Protein 5HQ8 (pdb70)

CATH classification: 2.170.270.10 (+4 more: 6.10.140.2220, 1.10.220.160, 1.25.40.970)

Secondary structure (DSSP, 8-state):
--SEEEEE-SSSSEEEEESS-B-TT-EEEEE--SEEEE-GGGBTTB-TTT--B-S--EE-TTTS--EESSHHHHHHHHHHHHHHHHHHHHHTTS---HHHHHHHHHHHHTT-SSPPGGGSSS-GGGS---GGG--HHHHHHHHHHHHHHHHHTTTT--SGGGS-TT--HHHHHHHHHHH-EEEE-TT--EEEEEE-TTGGGPEE-SS-SEEEEEETTEEEEEESS-B-TTPEEEE--S-SS--HHHHHHHHHHHH------HHHHHTTTHHHHT-S-HHHHHHHHHHHHHHHHHHHTT-HHHHHHHHHHHHHHTTTT--TTSHHHHHHHHHHHHHHHHHT-HHHHHHHHHHTHHHHHHHS-SS-HHHHHHHHHHHHHHHHTT-HHHHHHHHHHHHHHHHHHT-TTSTHHHHHHHHHHHHHHHHHH-/--SEEEEE-SSS-EEEEESS-B-TT-EEEEE--SEEEE-GGGBTTB-TTT--B-S--EE-TTTS--EESSHHHHHHHHHHHHHHHHHHHHHTTS---HHHHHHHHHHHHTT-SSPPGGGSSS-GGGS---GGG--HHHHHHHHHHHHHHHHHTTTT--SGGGS-TT--HHHHHHHHHHH-EEEE-TTS-EEEEEE-TTGGGPEE-SS-SEEEEEETTEEEEEESS-B-TTPBPEE--S-SS--HHHHHHHHHHHHS----SHHHHHTTTHHHHT-S-HHHHHHHHHHHHHHHHHHHTT-HHHHHHHHHHHHHHTTTT--TTSHHHHHHHHHHHHHHHHHT-HHHHHHHHHTTHHHHHHHS-SS-HHHHHHHHHHHHHHHHTT-HHHHHHHHHHHHHHHHHHT-TTSHHHHHHHHHHHHHHHHHH-/-----B----/----B----

Radius of gyration: 34.18 Å; Cα contacts (8 Å, |Δi|>4): 1580; chains: 4; bounding box: 83×87×90 Å

InterPro domains:
  IPR001214 SET domain [PF00856] (15-239)
  IPR001214 SET domain [PS50280] (4-240)
  IPR001214 SET domain [SM00317] (4-246)
  IPR002893 Zinc finger, MYND-type [PF01753] (49-87)
  IPR002893 Zinc finger, MYND-type [PS01360] (49-87)
  IPR002893 Zinc finger, MYND-type [PS50865] (49-87)
  IPR011990 Tetratricopeptide-like helical domain superfamily [G3DSA:1.25.40.10] (354-428)
  IPR025805 Histone-lysine N-methyltransferase SMYD3 [PS51574] (1-428)
  IPR044420 SMYD3, SET domain [cd19203] (5-268)
  IPR046341 SET domain superfamily [G3DSA:2.170.270.10] (17-267)
  IPR046341 SET domain superfamily [SSF82199] (6-262)
  IPR050869 Histone-lysine N-methyltransferase [PTHR12197] (6-422)

Nearest PDB structures (foldseek):
  7bj1-assembly1_A  TM=9.908E-01  e=9.828E-68  Homo sapiens
  6o9o-assembly1_A  TM=9.916E-01  e=4.298E-67  Homo sapiens
  6p7z-assembly1_A  TM=9.910E-01  e=8.557E-67  Homo sapiens
  6p6k-assembly1_A  TM=9.879E-01  e=1.544E-66  Homo sapiens
  6paf-assembly1_A  TM=9.898E-01  e=3.074E-66  Homo sapiens

Foldseek 3Di:
DAQKAWDQDDPPGIFIFGQAWAAFQAFHDKFFFLFKFWADLCFVQAAGQQLHGDPDWDADPQQSGHTHPDPVSVVVCCVLCVLLSVLSNVQPVDDAHQLLSRVVSNQVSVPDPDDHPLCPRHHLLRFDLCVVLADPVRLVVLVVSLVSNCNSNVVPDNDCVVTDPSDDSSSSSSRCQQAKDFAAELLRQGTMIGGRGNVSNAAADLDFQWEWHDRRSMIIIFGLHTHHRGGTGHYHRDDLLAWLVRSQVCCCNRVNDGDPHPCNVVRNCVCQQQPFDCVLVVVLVVLVVVLVVCVSNVVLVVNQVSLVVSCVVCVVTGACLHSSNVVSLVSNLVSCVVVVVLVSSLVSLVSNLVSCCVRVDRAHSNNLSSLLSNLVSCVVVPVLVSSLVSLVVSLVRCCRRPNPVHPVNVVSVVSNVSSVVSVVVD/DAQKAWDADDPPGIFIFGQAKAAFQAFHDKFFFLFKFWADLCFVQAAGQQLHGDPDWAADPQLRGHIHPDPVSVVVCCVQCVLLSVLSSVVPVDDAHQLLSQVSSNQVSVPDPDDHPLCVRHHLLRFDLCVVLADPVVLVVLVVSLVSSCNSNCVPDNDCVVTDPSDDSSSSSSRCQQAKDFAAELLRQGTMIGHRGNVSNAAADLDFQWAWHDRRSMIIIFGQRIHHRGGTGHYHRDDLLAWLVRVQVVCCNRPNDGHPHPCNVVRPCNCLQQPFDCVLCVVLVVLVVVLVVCVSNVVLVVNQVSLVVSCVVCVVTGACLHSSNVVSLVSNLVSCVVVVVLVSNLVSLVSNLVSCCVRVDRAHLNNLSSLLSNLVSCVVVVNLVSSLVSLVVSLVRCCRRPNPVHPVNVVSVVVNVVSVVSVVD/DDDDDPDDPD/DDDDPDDPD

Sequence (870 aa):
PLKVEKFATANRRGNGLRAVTPLRPGELLFRSDPLAYTVCCKGSRGVVCDRRCLLGKEKLMRCSQCRVAKYCSAKCQKKAWPDHKRECKCLKSSCKPRYPPDSVRLLGRVVFKLMDGAPSESEKLYSFYDLESNINKLTEDKKEGLRQLVMTFQHFMREEIQDASQLPPAFDLFEAFAKVICCNSFTICNAEMQEVGVGLYPSISLLNHSCDPNCSIIVFNGPHLLLRAVRDIEVGEELTICYLDMLMTSEERRKQLRDQYCFECDCFRCQTQDKDADMLTGDEQVWKEVQESLKKIEELKAHWKWEQVLAMCQAIISSNSERLPDINIYQLKVLDDCAMDACINLGLLEEALFYGTRTMEPYRIFFPGSHPVRGVQVMKVGKLQLHQGMFPQAMKNLRLAFDIMRRVTHGREHSLIEDLILLLEECDANIRASPLKVEKFATANRGNGLRAVTPLRPGELLFRSDPLAYTVCCKGSRGVVCDRRCLLGKEKLMRRCSQCRVAKYCSAKCQKKAWPDHKKRECKCLKSCKPRYPPDSVRLLGRVVFKLMDGAPSESEKLYSFYDLESNINKLTEDKKEGLRQLVMTFQHFMREEIQDASQLPPAFDLFEAFAKVICCNSFTICNAEMQEVGVGLYPSISLLNHSCDPNCSIVVFNGPHLLLRAVRDIEEVGEELTICYLDMLMTSEERRKQLRDQYCFECDCFRCQTQDKDADMLTGDEQVWKEVQESLKKIEELKAHWKWEQVLAMCQAIISSNNSERLPDINIYQLKVLDCAMDACINLGLLEEALFYGTRTMEPYRIFFPGSHPVRGVQVMKVGKLQLHQGMFPQAMKNLRLAFDIMRVTHGREHSLIEDLILLLEECDANIRAYEKFGKGGTYEKFGKGGTY

Structure (mmCIF, N/CA/C/O backbone):
data_5HQ8
#
_entry.id   5HQ8
#
_cell.length_a   53.109
_cell.length_b   118.155
_cell.length_c   84.782
_cell.angle_alpha   90.00
_cell.angle_beta   90.61
_cell.angle_gamma   90.00
#
_symmetry.space_group_name_H-M   'P 1 21 1'
#
loop_
_entity.id
_entity.type
_entity.pdbx_description
1 polymer 'Histone-lysine N-methyltransferase SMYD3'
2 polymer 'MEKK2 peptide'
3 non-polymer 'ZINC ION'
4 non-polymer 'MAGNESIUM ION'
5 non-polymer 1,2-ETHANEDIOL
6 non-polymer S-ADENOSYL-L-HOMOCYSTEINE
7 non-polymer GLYCEROL
8 water water
#
loop_
_atom_site.group_PDB
_atom_site.id
_atom_site.type_symbol
_atom_site.label_atom_id
_atom_site.label_alt_id
_atom_site.label_comp_id
_atom_site.label_asym_id
_atom_site.label_entity_id
_atom_site.label_seq_id
_atom_site.pdbx_PDB_ins_code
_atom_site.Cartn_x
_atom_site.Cartn_y
_atom_site.Cartn_z
_atom_site.occupancy
_atom_site.B_iso_or_equiv
_atom_site.auth_seq_id
_atom_site.auth_comp_id
_atom_site.auth_asym_id
_atom_site.auth_atom_id
_atom_site.pdbx_PDB_model_num
ATOM 1 N N . PRO A 1 7 ? 38.739 -3.854 16.098 1.00 52.44 3 PRO A N 1
ATOM 2 C CA . PRO A 1 7 ? 37.420 -4.132 15.496 1.00 51.67 3 PRO A CA 1
ATOM 3 C C . PRO A 1 7 ? 36.629 -5.251 16.225 1.00 44.70 3 PRO A C 1
ATOM 4 O O . PRO A 1 7 ? 37.084 -6.390 16.252 1.00 42.49 3 PRO A O 1
ATOM 8 N N . LEU A 1 8 ? 35.450 -4.925 16.757 1.00 44.24 4 LEU A N 1
ATOM 9 C CA . LEU A 1 8 ? 34.731 -5.858 17.622 1.00 41.55 4 LEU A CA 1
ATOM 10 C C . LEU A 1 8 ? 34.119 -7.003 16.829 1.00 39.55 4 LEU A C 1
ATOM 11 O O . LEU A 1 8 ? 33.604 -6.815 15.726 1.00 39.67 4 LEU A O 1
ATOM 16 N N . LYS A 1 9 ? 34.178 -8.205 17.413 1.00 32.06 5 LYS A N 1
ATOM 17 C CA . LYS A 1 9 ? 33.602 -9.416 16.847 1.00 32.87 5 LYS A CA 1
ATOM 18 C C . LYS A 1 9 ? 32.188 -9.657 17.345 1.00 28.40 5 LYS A C 1
ATOM 19 O O . LYS A 1 9 ? 31.568 -10.659 16.967 1.00 31.11 5 LYS A O 1
ATOM 25 N N . VAL A 1 10 ? 31.685 -8.763 18.203 1.00 27.48 6 VAL A N 1
ATOM 26 C CA . VAL A 1 10 ? 30.403 -8.892 18.881 1.00 25.09 6 VAL A CA 1
ATOM 27 C C . VAL A 1 10 ? 29.662 -7.569 18.793 1.00 27.18 6 VAL A C 1
ATOM 28 O O . VAL A 1 10 ? 30.267 -6.500 18.652 1.00 28.61 6 VAL A O 1
ATOM 32 N N . GLU A 1 11 ? 28.334 -7.638 18.851 1.00 27.01 7 GLU A N 1
ATOM 33 C CA . GLU A 1 11 ? 27.536 -6.426 18.768 1.00 26.83 7 GLU A CA 1
ATOM 34 C C . GLU A 1 11 ? 26.263 -6.614 19.581 1.00 23.03 7 GLU A C 1
ATOM 35 O O . GLU A 1 11 ? 25.704 -7.706 19.635 1.00 24.60 7 GLU A O 1
ATOM 41 N N . LYS A 1 12 ? 25.805 -5.520 20.180 1.00 25.26 8 LYS A N 1
ATOM 42 C CA . LYS A 1 12 ? 24.497 -5.474 20.820 1.00 24.70 8 LYS A CA 1
ATOM 43 C C . LYS A 1 12 ? 23.381 -5.529 19.791 1.00 24.90 8 LYS A C 1
ATOM 44 O O . LYS A 1 12 ? 23.459 -4.890 18.734 1.00 26.22 8 LYS A O 1
ATOM 50 N N . PHE A 1 13 ? 22.297 -6.224 20.128 1.00 25.56 9 PHE A N 1
ATOM 51 C CA . PHE A 1 13 ? 21.093 -6.218 19.302 1.00 25.97 9 PHE A CA 1
ATOM 52 C C . PHE A 1 13 ? 19.888 -6.445 20.194 1.00 25.95 9 PHE A C 1
ATOM 53 O O . PHE A 1 13 ? 20.014 -6.816 21.365 1.00 26.60 9 PHE A O 1
ATOM 61 N N . ALA A 1 14 ? 18.706 -6.138 19.642 1.00 25.35 10 ALA A N 1
ATOM 62 C CA . ALA A 1 14 ? 17.457 -6.399 20.353 1.00 27.97 10 ALA A CA 1
ATOM 63 C C . ALA A 1 14 ? 16.937 -7.778 19.971 1.00 27.49 10 ALA A C 1
ATOM 64 O O . ALA A 1 14 ? 16.625 -8.024 18.804 1.00 28.07 10 ALA A O 1
ATOM 66 N N . THR A 1 15 ? 16.853 -8.688 20.950 1.00 27.94 11 THR A N 1
ATOM 67 C CA . THR A 1 15 ? 16.256 -10.003 20.721 1.00 27.64 11 THR A CA 1
ATOM 68 C C . THR A 1 15 ? 14.735 -9.879 20.616 1.00 29.23 11 THR A C 1
ATOM 69 O O . THR A 1 15 ? 14.128 -8.842 20.900 1.00 33.65 11 THR A O 1
ATOM 73 N N . ALA A 1 16 ? 14.120 -10.935 20.119 1.00 28.75 12 ALA A N 1
ATOM 74 C CA . ALA A 1 16 ? 12.673 -10.933 20.115 1.00 35.38 12 ALA A CA 1
ATOM 75 C C . ALA A 1 16 ? 12.083 -10.844 21.523 1.00 39.50 12 ALA A C 1
ATOM 76 O O . ALA A 1 16 ? 11.294 -9.931 21.785 1.00 43.12 12 ALA A O 1
ATOM 78 N N . ASN A 1 17 ? 12.258 -11.893 22.339 1.00 34.65 13 ASN A N 1
ATOM 79 C CA . ASN A 1 17 ? 11.601 -11.996 23.640 1.00 34.61 13 ASN A CA 1
ATOM 80 C C . ASN A 1 17 ? 12.446 -11.866 24.889 1.00 31.55 13 ASN A C 1
ATOM 81 O O . ASN A 1 17 ? 11.909 -12.106 25.967 1.00 34.04 13 ASN A O 1
ATOM 86 N N . ARG A 1 18 ? 13.764 -11.750 24.753 1.00 25.30 14 ARG A N 1
ATOM 87 C CA A ARG A 1 18 ? 14.699 -11.747 25.872 0.52 25.50 14 ARG A CA 1
ATOM 88 C CA B ARG A 1 18 ? 14.745 -11.752 25.829 0.48 25.70 14 ARG A CA 1
ATOM 89 C C . ARG A 1 18 ? 15.316 -10.374 26.160 1.00 22.06 14 ARG A C 1
ATOM 90 O O . ARG A 1 18 ? 16.386 -10.311 26.780 1.00 23.65 14 ARG A O 1
ATOM 105 N N . GLY A 1 19 ? 14.780 -9.285 25.596 1.00 24.54 15 GLY A N 1
ATOM 106 C CA . GLY A 1 19 ? 15.439 -8.006 25.867 1.00 25.51 15 GLY A CA 1
ATOM 107 C C . GLY A 1 19 ? 16.623 -7.828 24.935 1.00 23.15 15 GLY A C 1
ATOM 108 O O . GLY A 1 19 ? 16.635 -8.334 23.817 1.00 26.16 1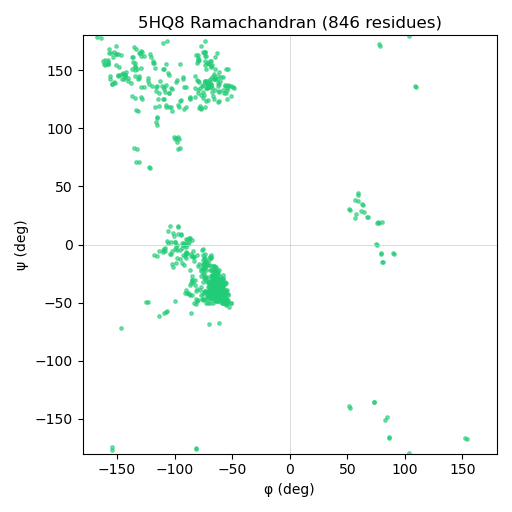5 GLY A O 1
ATOM 109 N N . ASN A 1 20 ? 17.635 -7.096 25.402 1.00 21.63 16 ASN A N 1
ATOM 110 C CA . ASN A 1 20 ? 18.849 -6.944 24.626 1.00 20.53 16 ASN A CA 1
ATOM 111 C C . ASN A 1 20 ? 19.753 -8.161 24.760 1.00 19.14 16 ASN A C 1
ATOM 112 O O . ASN A 1 20 ? 19.688 -8.897 25.734 1.00 21.40 16 ASN A O 1
ATOM 117 N N . GLY A 1 21 ? 20.651 -8.318 23.783 1.00 19.08 17 GLY A N 1
ATOM 118 C CA . GLY A 1 21 ? 21.596 -9.415 23.821 1.00 18.02 17 GLY A CA 1
ATOM 119 C C . GLY A 1 21 ? 22.833 -9.060 23.026 1.00 18.52 17 GLY A C 1
ATOM 120 O O . GLY A 1 21 ? 23.002 -7.928 22.564 1.00 22.10 17 GLY A O 1
ATOM 121 N N . LEU A 1 22 ? 23.711 -10.038 22.893 1.00 20.03 18 LEU A N 1
ATOM 122 C CA . LEU A 1 22 ? 24.940 -9.894 22.142 1.00 20.43 18 LEU A CA 1
ATOM 123 C C . LEU A 1 22 ? 24.971 -10.955 21.042 1.00 20.29 18 LEU A C 1
ATOM 124 O O . LEU A 1 22 ? 24.612 -12.119 21.285 1.00 18.94 18 LEU A O 1
ATOM 129 N N . ARG A 1 23 ? 25.411 -10.578 19.850 1.00 22.15 19 ARG A N 1
ATOM 130 C CA . ARG A 1 23 ? 25.493 -11.565 18.766 1.00 23.72 19 ARG A CA 1
ATOM 131 C C . ARG A 1 23 ? 26.816 -11.410 18.011 1.00 25.21 19 ARG A C 1
ATOM 132 O O . ARG A 1 23 ? 27.473 -10.375 18.080 1.00 24.49 19 ARG A O 1
ATOM 140 N N . ALA A 1 24 ? 27.188 -12.467 17.271 1.00 25.50 20 ALA A N 1
ATOM 141 C CA . ALA A 1 24 ? 28.443 -12.507 16.526 1.00 26.64 20 ALA A CA 1
ATOM 142 C C . ALA A 1 24 ? 28.379 -11.647 15.264 1.00 28.76 20 ALA A C 1
ATOM 143 O O . ALA A 1 24 ? 27.413 -11.717 14.493 1.00 31.96 20 ALA A O 1
ATOM 145 N N . VAL A 1 25 ? 29.398 -10.811 15.077 1.00 29.38 21 VAL A N 1
ATOM 146 C CA . VAL A 1 25 ? 29.546 -10.041 13.838 1.00 34.60 21 VAL A CA 1
ATOM 147 C C . VAL A 1 25 ? 30.197 -10.866 12.723 1.00 36.36 21 VAL A C 1
ATOM 148 O O . VAL A 1 25 ? 29.940 -10.633 11.536 1.00 36.27 21 VAL A O 1
ATOM 152 N N . THR A 1 26 ? 31.118 -11.751 13.067 1.00 36.65 22 THR A N 1
ATOM 153 C CA . THR A 1 26 ? 31.860 -12.601 12.150 1.00 38.84 22 THR A CA 1
ATOM 154 C C . THR A 1 26 ? 31.746 -14.020 12.674 1.00 36.21 22 THR A C 1
ATOM 155 O O . THR A 1 26 ? 31.417 -14.223 13.848 1.00 34.68 22 THR A O 1
ATOM 159 N N . PRO A 1 27 ? 32.023 -15.027 11.858 1.00 32.03 23 PRO A N 1
ATOM 160 C CA . PRO A 1 27 ? 32.009 -16.382 12.414 1.00 30.49 23 PRO A CA 1
ATOM 161 C C . PRO A 1 27 ? 33.147 -16.501 13.424 1.00 28.92 23 PRO A C 1
ATOM 162 O O . PRO A 1 27 ? 34.171 -15.812 13.318 1.00 27.82 23 PRO A O 1
ATOM 166 N N . LEU A 1 28 ? 32.900 -17.304 14.459 1.00 26.82 24 LEU A N 1
ATOM 167 C CA . LEU A 1 28 ? 33.812 -17.441 15.592 1.00 26.89 24 LEU A CA 1
ATOM 168 C C . LEU A 1 28 ? 34.206 -18.899 15.745 1.00 28.13 24 LEU A C 1
ATOM 169 O O . LEU A 1 28 ? 33.372 -19.801 15.563 1.00 27.55 24 LEU A O 1
ATOM 174 N N . ARG A 1 29 ? 35.468 -19.131 16.118 1.00 25.81 25 ARG A N 1
ATOM 175 C CA . ARG A 1 29 ? 35.997 -20.474 16.298 1.00 26.38 25 ARG A CA 1
ATOM 176 C C . ARG A 1 29 ? 36.164 -20.732 17.787 1.00 24.90 25 ARG A C 1
ATOM 177 O O . ARG A 1 29 ? 36.264 -19.786 18.581 1.00 23.65 25 ARG A O 1
ATOM 185 N N . PRO A 1 30 ? 36.154 -21.999 18.202 1.00 25.29 26 PRO A N 1
ATOM 186 C CA . PRO A 1 30 ? 36.379 -22.305 19.620 1.00 25.61 26 PRO A CA 1
ATOM 187 C C . PRO A 1 30 ? 37.674 -21.694 20.097 1.00 23.35 26 PRO A C 1
ATOM 188 O O . PRO A 1 30 ? 38.728 -21.858 19.474 1.00 24.83 26 PRO A O 1
ATOM 192 N N . GLY A 1 31 ? 37.593 -21.074 21.260 1.00 22.19 27 GLY A N 1
ATOM 193 C CA . GLY A 1 31 ? 38.728 -20.469 21.883 1.00 24.47 27 GLY A CA 1
ATOM 194 C C . GLY A 1 31 ? 38.947 -19.024 21.515 1.00 27.79 27 GLY A C 1
ATOM 195 O O . GLY A 1 31 ? 39.785 -18.359 22.148 1.00 30.43 27 GLY A O 1
ATOM 196 N N . GLU A 1 32 ? 38.200 -18.501 20.545 1.00 27.20 28 GLU A N 1
ATOM 197 C CA . GLU A 1 32 ? 38.418 -17.116 20.123 1.00 22.52 28 GLU A CA 1
ATOM 198 C C . GLU A 1 32 ? 38.092 -16.143 21.257 1.00 21.19 28 GLU A C 1
ATOM 199 O O . GLU A 1 32 ? 37.039 -16.231 21.881 1.00 19.93 28 GLU A O 1
ATOM 205 N N . LEU A 1 33 ? 38.986 -15.175 21.509 1.00 21.64 29 LEU A N 1
ATOM 206 C CA . LEU A 1 33 ? 38.726 -14.149 22.523 1.00 20.58 29 LEU A CA 1
ATOM 207 C C . LEU A 1 33 ? 37.782 -13.091 21.936 1.00 22.95 29 LEU A C 1
ATOM 208 O O . LEU A 1 33 ? 38.078 -12.514 20.874 1.00 23.12 29 LEU A O 1
ATOM 213 N N . LEU A 1 34 ? 36.596 -12.954 22.526 1.00 20.05 30 LEU A N 1
ATOM 214 C CA . LEU A 1 34 ? 35.551 -12.011 22.074 1.00 22.55 30 LEU A CA 1
ATOM 215 C C . LEU A 1 34 ? 35.627 -10.627 22.707 1.00 25.26 30 LEU A C 1
ATOM 216 O O . LEU A 1 34 ? 35.215 -9.632 22.098 1.00 27.09 30 LEU A O 1
ATOM 221 N N . PHE A 1 35 ? 35.938 -10.566 23.999 1.00 21.32 31 PHE A N 1
ATOM 222 C CA . PHE A 1 35 ? 35.892 -9.323 24.729 1.00 22.40 31 PHE A CA 1
ATOM 223 C C . PHE A 1 35 ? 36.725 -9.532 25.968 1.00 22.90 31 PHE A C 1
ATOM 224 O O . PHE A 1 35 ? 36.855 -10.663 26.444 1.00 19.09 31 PHE A O 1
ATOM 232 N N . ARG A 1 36 ? 37.245 -8.435 26.521 1.00 20.30 32 ARG A N 1
ATOM 233 C CA . ARG A 1 36 ? 37.903 -8.517 27.809 1.00 20.71 32 ARG A CA 1
ATOM 234 C C . ARG A 1 36 ? 37.624 -7.220 28.543 1.00 20.51 32 ARG A C 1
ATOM 235 O O . ARG A 1 36 ? 37.473 -6.157 27.925 1.00 22.24 32 ARG A O 1
ATOM 243 N N . SER A 1 37 ? 37.514 -7.330 29.854 1.00 18.74 33 SER A N 1
ATOM 244 C CA . SER A 1 37 ? 37.045 -6.185 30.620 1.00 21.16 33 SER A CA 1
ATOM 245 C C . SER A 1 37 ? 37.599 -6.207 32.028 1.00 19.69 33 SER A C 1
ATOM 246 O O . SER A 1 37 ? 37.558 -7.243 32.705 1.00 17.31 33 SER A O 1
ATOM 249 N N . ASP A 1 38 ? 37.992 -5.027 32.518 1.00 20.62 34 ASP A N 1
ATOM 250 C CA . ASP A 1 38 ? 38.060 -4.859 33.957 1.00 20.10 34 ASP A CA 1
ATOM 251 C C . ASP A 1 38 ? 36.655 -4.554 34.492 1.00 17.85 34 ASP A C 1
ATOM 252 O O . ASP A 1 38 ? 35.783 -4.158 33.719 1.00 17.90 34 ASP A O 1
ATOM 257 N N . PRO A 1 39 ? 36.417 -4.696 35.798 1.00 17.45 35 PRO A N 1
ATOM 258 C CA . PRO A 1 39 ? 35.097 -4.315 36.346 1.00 17.90 35 PRO A CA 1
ATOM 259 C C . PRO A 1 39 ? 34.872 -2.823 36.294 1.00 20.07 35 PRO A C 1
ATOM 260 O O . PRO A 1 39 ? 35.808 -2.021 36.335 1.00 21.01 35 PRO A O 1
ATOM 264 N N . LEU A 1 40 ? 33.604 -2.436 36.208 1.00 18.38 36 LEU A N 1
ATOM 265 C CA . LEU A 1 40 ? 33.255 -1.056 36.539 1.00 18.10 36 LEU A CA 1
ATOM 266 C C . LEU A 1 40 ? 33.561 -0.798 38.014 1.00 16.95 36 LEU A C 1
ATOM 267 O O . LEU A 1 40 ? 34.153 0.246 38.375 1.00 20.05 36 LEU A O 1
ATOM 272 N N . ALA A 1 41 ? 33.235 -1.781 38.860 1.00 16.23 37 ALA A N 1
ATOM 273 C CA . ALA A 1 41 ? 33.561 -1.807 40.274 1.00 18.27 37 ALA A CA 1
ATOM 274 C C . ALA A 1 41 ? 33.526 -3.260 40.730 1.00 19.72 37 ALA A C 1
ATOM 275 O O . ALA A 1 41 ? 32.788 -4.084 40.176 1.00 16.93 37 ALA A O 1
ATOM 277 N N . TYR A 1 42 ? 34.266 -3.549 41.794 1.00 17.94 38 TYR A N 1
ATOM 278 C CA . TYR A 1 42 ? 34.279 -4.897 42.357 1.00 16.87 38 TYR A CA 1
ATOM 279 C C . TYR A 1 42 ? 34.671 -4.840 43.826 1.00 17.15 38 TYR A C 1
ATOM 280 O O . TYR A 1 42 ? 35.159 -3.821 44.311 1.00 19.97 38 TYR A O 1
ATOM 289 N N . THR A 1 43 ? 34.421 -5.936 44.542 1.00 17.48 39 THR A N 1
ATOM 290 C CA . THR A 1 43 ? 34.863 -6.051 45.932 1.00 21.34 39 THR A CA 1
ATOM 291 C C . THR A 1 43 ? 35.164 -7.515 46.234 1.00 21.12 39 THR A C 1
ATOM 292 O O . THR A 1 43 ? 34.616 -8.440 45.610 1.00 17.78 39 THR A O 1
ATOM 296 N N . VAL A 1 44 ? 36.074 -7.711 47.184 1.00 20.33 40 VAL A N 1
ATOM 297 C CA . VAL A 1 44 ? 36.284 -9.039 47.736 1.00 19.49 40 VAL A CA 1
ATOM 298 C C . VAL A 1 44 ? 34.979 -9.482 48.393 1.00 20.50 40 VAL A C 1
ATOM 299 O O . VAL A 1 44 ? 34.220 -8.648 48.902 1.00 21.85 40 VAL A O 1
ATOM 303 N N . CYS A 1 45 ? 34.700 -10.798 48.377 1.00 18.66 41 CYS A N 1
ATOM 304 C CA A CYS A 1 45 ? 33.515 -11.435 48.954 0.34 22.05 41 CYS A CA 1
ATOM 305 C CA B CYS A 1 45 ? 33.448 -11.264 48.962 0.66 21.68 41 CYS A CA 1
ATOM 306 C C . CYS A 1 45 ? 33.591 -11.540 50.465 1.00 23.05 41 CYS A C 1
ATOM 307 O O . CYS A 1 45 ? 34.683 -11.533 51.053 1.00 27.39 41 CYS A O 1
ATOM 312 N N . LYS A 1 46 ? 32.436 -11.755 51.095 1.00 23.70 42 LYS A N 1
ATOM 313 C CA . LYS A 1 46 ? 32.375 -11.847 52.561 1.00 29.82 42 LYS A CA 1
ATOM 314 C C . LYS A 1 46 ? 33.312 -12.927 53.103 1.00 27.17 42 LYS A C 1
ATOM 315 O O . LYS A 1 46 ? 34.075 -12.704 54.063 1.00 30.89 42 LYS A O 1
ATOM 317 N N . GLY A 1 47 ? 33.225 -14.134 52.546 1.00 30.60 43 GLY A N 1
ATOM 318 C CA . GLY A 1 47 ? 34.047 -15.191 53.117 1.00 31.82 43 GLY A CA 1
ATOM 319 C C . GLY A 1 47 ? 35.536 -15.031 52.872 1.00 28.11 43 GLY A C 1
ATOM 320 O O . GLY A 1 47 ? 36.335 -15.658 53.571 1.00 29.48 43 GLY A O 1
ATOM 321 N N . SER A 1 48 ? 35.916 -14.276 51.844 1.00 27.59 44 SER A N 1
ATOM 322 C CA . SER A 1 48 ? 37.321 -14.133 51.475 1.00 27.78 44 SER A CA 1
ATOM 323 C C . SER A 1 48 ? 37.968 -12.888 52.015 1.00 29.56 44 SER A C 1
ATOM 324 O O . SER A 1 48 ? 39.173 -12.704 51.812 1.00 28.10 44 SER A O 1
ATOM 327 N N . ARG A 1 49 ? 37.225 -12.016 52.674 1.00 30.68 45 ARG A N 1
ATOM 328 C CA . ARG A 1 49 ? 37.871 -10.804 53.122 1.00 35.66 45 ARG A CA 1
ATOM 329 C C . ARG A 1 49 ? 38.865 -11.165 54.221 1.00 34.77 45 ARG A C 1
ATOM 330 O O . ARG A 1 49 ? 38.598 -12.022 55.073 1.00 33.63 45 ARG A O 1
ATOM 338 N N . GLY A 1 50 ? 40.054 -10.572 54.140 1.00 35.04 46 GLY A N 1
ATOM 339 C CA . GLY A 1 50 ? 41.155 -10.919 55.020 1.00 33.94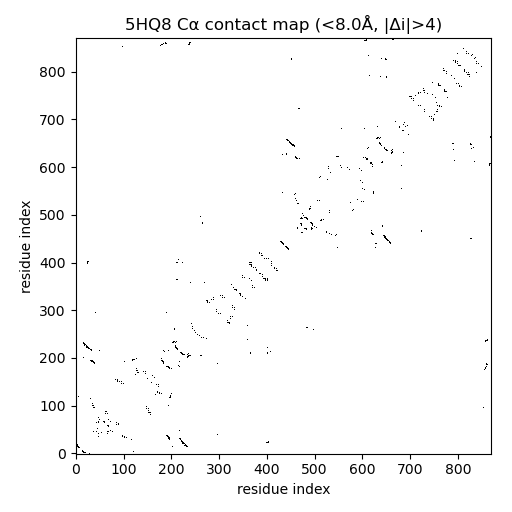 46 GLY A CA 1
ATOM 340 C C . GLY A 1 50 ? 41.930 -12.169 54.666 1.00 35.47 46 GLY A C 1
ATOM 341 O O . GLY A 1 50 ? 42.965 -12.435 55.300 1.00 37.99 46 GLY A O 1
ATOM 342 N N . VAL A 1 51 ? 41.396 -13.017 53.789 1.00 31.63 47 VAL A N 1
ATOM 343 C CA . VAL A 1 51 ? 42.093 -14.164 53.195 1.00 33.18 47 VAL A CA 1
ATOM 344 C C . VAL A 1 51 ? 42.855 -13.786 51.926 1.00 31.71 47 VAL A C 1
ATOM 345 O O . VAL A 1 51 ? 43.929 -14.321 51.660 1.00 34.92 47 VAL A O 1
ATOM 349 N N . VAL A 1 52 ? 42.245 -12.976 51.062 1.00 27.14 48 VAL A N 1
ATOM 350 C CA . VAL A 1 52 ? 42.838 -12.545 49.805 1.00 25.64 48 VAL A CA 1
ATOM 351 C C . VAL A 1 52 ? 42.978 -11.022 49.785 1.00 28.36 48 VAL A C 1
ATOM 352 O O . VAL A 1 52 ? 42.275 -10.293 50.489 1.00 27.21 48 VAL A O 1
ATOM 356 N N . CYS A 1 53 ? 43.920 -10.558 48.959 1.00 26.97 49 CYS A N 1
ATOM 357 C CA . CYS A 1 53 ? 44.172 -9.137 48.767 1.00 25.43 49 CYS A CA 1
ATOM 358 C C . CYS A 1 53 ? 42.932 -8.453 48.204 1.00 23.51 49 CYS A C 1
ATOM 359 O O . CYS A 1 53 ? 42.337 -8.929 47.230 1.00 22.02 49 CYS A O 1
ATOM 362 N N . ASP A 1 54 ? 42.568 -7.313 48.817 1.00 21.37 50 ASP A N 1
ATOM 363 C CA . ASP A 1 54 ? 41.439 -6.492 48.370 1.00 23.58 50 ASP A CA 1
ATOM 364 C C . ASP A 1 54 ? 41.549 -6.066 46.910 1.00 25.90 50 ASP A C 1
ATOM 365 O O . ASP A 1 54 ? 40.523 -5.963 46.210 1.00 24.19 50 ASP A O 1
ATOM 370 N N . ARG A 1 55 ? 42.771 -5.822 46.435 1.00 25.60 51 ARG A N 1
ATOM 371 C CA A ARG A 1 55 ? 42.981 -5.357 45.066 0.43 24.76 51 ARG A CA 1
ATOM 372 C CA B ARG A 1 55 ? 43.002 -5.354 45.073 0.57 24.78 51 ARG A CA 1
ATOM 373 C C . ARG A 1 55 ? 43.101 -6.516 44.070 1.00 24.25 51 ARG A C 1
ATOM 374 O O . ARG A 1 55 ? 42.302 -6.620 43.134 1.00 22.04 51 ARG A O 1
ATOM 389 N N . CYS A 1 56 ? 44.091 -7.374 44.231 1.00 20.84 52 CYS A N 1
ATOM 390 C CA . CYS A 1 56 ? 44.394 -8.388 43.194 1.00 22.00 52 CYS A CA 1
ATOM 391 C C . CYS A 1 56 ? 43.695 -9.721 43.406 1.00 23.33 52 CYS A C 1
ATOM 392 O O . CYS A 1 56 ? 43.771 -10.597 42.516 1.00 24.45 52 CYS A O 1
ATOM 395 N N . LEU A 1 57 ? 43.049 -9.905 44.557 1.00 22.61 53 LEU A N 1
ATOM 396 C CA . LEU A 1 57 ? 42.241 -11.086 44.877 1.00 23.14 53 LEU A CA 1
ATOM 397 C C . LEU A 1 57 ? 43.079 -12.358 44.947 1.00 24.65 53 LEU A C 1
ATOM 398 O O . LEU A 1 57 ? 42.564 -13.465 44.729 1.00 23.86 53 LEU A O 1
ATOM 403 N N . LEU A 1 58 ? 44.360 -12.213 45.288 1.00 24.35 54 LEU A N 1
ATOM 404 C CA . LEU A 1 58 ? 45.268 -13.335 45.546 1.00 27.58 54 LEU A CA 1
ATOM 405 C C . LEU A 1 58 ? 45.426 -13.640 47.026 1.00 31.36 54 LEU A C 1
ATOM 406 O O . LEU A 1 58 ? 45.502 -12.738 47.856 1.00 32.41 54 LEU A O 1
ATOM 411 N N . GLY A 1 59 ? 45.500 -14.935 47.343 1.00 33.46 55 GLY A N 1
ATOM 412 C CA . GLY A 1 59 ? 45.736 -15.355 48.710 1.00 38.57 55 GLY A CA 1
ATOM 413 C C . GLY A 1 59 ? 47.206 -15.225 49.095 1.00 44.84 55 GLY A C 1
ATOM 414 O O . GLY A 1 59 ? 48.105 -15.544 48.320 1.00 45.40 55 GLY A O 1
ATOM 415 N N . LYS A 1 60 ? 47.440 -14.764 50.320 1.00 50.60 56 LYS A N 1
ATOM 416 C CA . LYS A 1 60 ? 48.780 -14.694 50.892 1.00 55.78 56 LYS A CA 1
ATOM 417 C C . LYS A 1 60 ? 48.660 -15.031 52.369 1.00 59.08 56 LYS A C 1
ATOM 418 O O . LYS A 1 60 ? 47.672 -14.673 53.019 1.00 58.68 56 LYS A O 1
ATOM 421 N N . GLU A 1 61 ? 49.687 -15.689 52.910 1.00 61.14 57 GLU A N 1
ATOM 422 C CA . GLU A 1 61 ? 49.638 -15.985 54.338 1.00 61.35 57 GLU A CA 1
ATOM 423 C C . GLU A 1 61 ? 49.667 -14.708 55.164 1.00 60.48 57 GLU A C 1
ATOM 424 O O . GLU A 1 61 ? 49.016 -14.643 56.213 1.00 62.81 57 GLU A O 1
ATOM 426 N N . LYS A 1 62 ? 50.385 -13.682 54.695 1.00 56.21 58 LYS A N 1
ATOM 427 C CA . LYS A 1 62 ? 50.498 -12.403 55.386 1.00 53.21 58 LYS A CA 1
ATOM 428 C C . LYS A 1 62 ? 49.892 -11.312 54.515 1.00 49.60 58 LYS A C 1
ATOM 429 O O . LYS A 1 62 ? 50.387 -11.044 53.414 1.00 52.23 58 LYS A O 1
ATOM 431 N N . LEU A 1 63 ? 48.846 -10.669 55.021 1.00 42.49 59 LEU A N 1
ATOM 432 C CA . LEU A 1 63 ? 48.260 -9.500 54.385 1.00 35.98 59 LEU A CA 1
ATOM 433 C C . LEU A 1 63 ? 48.432 -8.340 55.342 1.00 34.09 59 LEU A C 1
ATOM 434 O O . LEU A 1 63 ? 48.531 -8.530 56.557 1.00 33.39 59 LEU A O 1
ATOM 439 N N . MET A 1 64 ? 48.519 -7.140 54.798 1.00 32.93 60 MET A N 1
ATOM 440 C CA . MET A 1 64 ? 48.673 -5.962 55.635 1.00 35.89 60 MET A CA 1
ATOM 441 C C . MET A 1 64 ? 47.405 -5.129 55.575 1.00 32.02 60 MET A C 1
ATOM 442 O O . MET A 1 64 ? 46.878 -4.885 54.492 1.00 29.74 60 MET A O 1
ATOM 447 N N . ARG A 1 65 ? 46.958 -4.644 56.735 1.00 32.71 61 ARG A N 1
ATOM 448 C CA . ARG A 1 65 ? 45.698 -3.899 56.846 1.00 31.35 61 ARG A CA 1
ATOM 449 C C . ARG A 1 65 ? 45.899 -2.436 56.471 1.00 27.98 61 ARG A C 1
ATOM 450 O O . ARG A 1 65 ? 46.945 -1.841 56.776 1.00 29.20 61 ARG A O 1
ATOM 458 N N . CYS A 1 66 ? 44.871 -1.845 55.844 1.00 26.57 62 CYS A N 1
ATOM 459 C CA . CYS A 1 66 ? 44.771 -0.393 55.808 1.00 27.38 62 CYS A CA 1
ATOM 460 C C . CYS A 1 66 ? 44.822 0.130 57.235 1.00 28.28 62 CYS A C 1
ATOM 461 O O . CYS A 1 66 ? 44.022 -0.271 58.080 1.00 29.58 62 CYS A O 1
ATOM 464 N N . SER A 1 67 ? 45.743 1.047 57.507 1.00 28.96 63 SER A N 1
ATOM 465 C CA . SER A 1 67 ? 45.853 1.500 58.881 1.00 30.33 63 SER A CA 1
ATOM 466 C C . SER A 1 67 ? 44.698 2.430 59.275 1.00 29.97 63 SER A C 1
ATOM 467 O O . SER A 1 67 ? 44.488 2.690 60.472 1.00 33.37 63 SER A O 1
ATOM 470 N N . GLN A 1 68 ? 43.974 2.977 58.301 1.00 28.73 64 GLN A N 1
ATOM 471 C CA . GLN A 1 68 ? 42.902 3.922 58.593 1.00 28.61 64 GLN A CA 1
ATOM 472 C C . GLN A 1 68 ? 41.595 3.236 59.005 1.00 28.02 64 GLN A C 1
ATOM 473 O O . GLN A 1 68 ? 40.856 3.769 59.848 1.00 29.78 64 GLN A O 1
ATOM 479 N N . CYS A 1 69 ? 41.169 2.222 58.280 1.00 29.06 65 CYS A N 1
ATOM 480 C CA . CYS A 1 69 ? 40.003 1.462 58.714 1.00 28.97 65 CYS A CA 1
ATOM 481 C C . CYS A 1 69 ? 40.283 0.115 59.381 1.00 31.76 65 CYS A C 1
ATOM 482 O O . CYS A 1 69 ? 39.396 -0.400 60.067 1.00 33.22 65 CYS A O 1
ATOM 485 N N . ARG A 1 70 ? 41.469 -0.469 59.188 1.00 32.60 66 ARG A N 1
ATOM 486 C CA . ARG A 1 70 ? 41.786 -1.834 59.626 1.00 32.79 66 ARG A CA 1
ATOM 487 C C . ARG A 1 70 ? 40.825 -2.868 59.058 1.00 33.11 66 ARG A C 1
ATOM 488 O O . ARG A 1 70 ? 40.763 -3.990 59.562 1.00 34.90 66 ARG A O 1
ATOM 496 N N . VAL A 1 71 ? 40.155 -2.581 57.940 1.00 25.39 67 VAL A N 1
ATOM 497 C CA . VAL A 1 71 ? 39.244 -3.532 57.309 1.00 24.40 67 VAL A CA 1
ATOM 498 C C . VAL A 1 71 ? 39.825 -4.052 56.008 1.00 30.67 67 VAL A C 1
ATOM 499 O O . VAL A 1 71 ? 39.899 -5.273 55.795 1.00 33.51 67 VAL A O 1
ATOM 503 N N . ALA A 1 72 ? 40.109 -3.159 55.063 1.00 24.37 68 ALA A N 1
ATOM 504 C CA . ALA A 1 72 ? 40.723 -3.601 53.812 1.00 23.52 68 ALA A CA 1
ATOM 505 C C . ALA A 1 72 ? 42.117 -4.165 54.085 1.00 26.57 68 ALA A C 1
ATOM 506 O O . ALA A 1 72 ? 42.860 -3.663 54.937 1.00 25.50 68 ALA A O 1
ATOM 508 N N . LYS A 1 73 ? 42.480 -5.217 53.367 1.00 22.92 69 LYS A N 1
ATOM 509 C CA . LYS A 1 73 ? 43.776 -5.864 53.566 1.00 28.14 69 LYS A CA 1
ATOM 510 C C . LYS A 1 73 ? 44.450 -6.065 52.214 1.00 28.46 69 LYS A C 1
ATOM 511 O O . LYS A 1 73 ? 43.775 -6.390 51.238 1.00 25.64 69 LYS A O 1
ATOM 516 N N . TYR A 1 74 ? 45.784 -5.901 52.158 1.00 28.26 70 TYR A N 1
ATOM 517 C CA . TYR A 1 74 ? 46.490 -5.920 50.879 1.00 27.63 70 TYR A CA 1
ATOM 518 C C . TYR A 1 74 ? 47.731 -6.817 50.935 1.00 29.36 70 TYR A C 1
ATOM 519 O O . TYR A 1 74 ? 48.360 -6.988 51.986 1.00 31.07 70 TYR A O 1
ATOM 528 N N . CYS A 1 75 ? 48.090 -7.379 49.781 1.00 27.35 71 CYS A N 1
ATOM 529 C CA . CYS A 1 75 ? 49.286 -8.221 49.724 1.00 31.23 71 CYS A CA 1
ATOM 530 C C . CYS A 1 75 ? 50.585 -7.428 49.743 1.00 33.74 71 CYS A C 1
ATOM 531 O O . CYS A 1 75 ? 51.637 -8.008 50.046 1.00 34.78 71 CYS A O 1
ATOM 534 N N . SER A 1 76 ? 50.546 -6.143 49.388 1.00 32.18 72 SER A N 1
ATOM 535 C CA . SER A 1 76 ? 51.757 -5.373 49.116 1.00 33.36 72 SER A CA 1
ATOM 536 C C . SER A 1 76 ? 51.449 -3.892 49.223 1.00 33.70 72 SER A C 1
ATOM 537 O O . SER A 1 76 ? 50.308 -3.467 49.064 1.00 30.90 72 SER A O 1
ATOM 540 N N . ALA A 1 77 ? 52.498 -3.091 49.436 1.00 36.77 73 ALA A N 1
ATOM 541 C CA . ALA A 1 77 ? 52.312 -1.644 49.361 1.00 33.81 73 ALA A CA 1
ATOM 542 C C . ALA A 1 77 ? 51.858 -1.229 47.964 1.00 33.08 73 ALA A C 1
ATOM 543 O O . ALA A 1 77 ? 51.086 -0.276 47.821 1.00 35.53 73 ALA A O 1
ATOM 545 N N . LYS A 1 78 ? 52.288 -1.959 46.921 1.00 33.98 74 LYS A N 1
ATOM 546 C CA . LYS A 1 78 ? 51.840 -1.630 45.565 1.00 35.09 74 LYS A CA 1
ATOM 547 C C . LYS A 1 78 ? 50.331 -1.802 45.413 1.00 30.98 74 LYS A C 1
ATOM 548 O O . LYS A 1 78 ? 49.653 -0.914 44.886 1.00 30.53 74 LYS A O 1
ATOM 551 N N . CYS A 1 79 ? 49.779 -2.946 45.859 1.00 28.29 75 CYS A N 1
ATOM 552 C CA . CYS A 1 79 ? 48.324 -3.121 45.790 1.00 26.27 75 CYS A CA 1
ATOM 553 C C . CYS A 1 79 ? 47.598 -2.059 46.633 1.00 25.77 75 CYS A C 1
ATOM 554 O O . CYS A 1 79 ? 46.550 -1.521 46.218 1.00 25.69 75 CYS A O 1
ATOM 557 N N . GLN A 1 80 ? 48.124 -1.759 47.823 1.00 26.08 76 GLN A N 1
ATOM 558 C CA . GLN A 1 80 ? 47.473 -0.769 48.690 1.00 28.51 76 GLN A CA 1
ATOM 559 C C . GLN A 1 80 ? 47.380 0.592 48.003 1.00 27.76 76 GLN A C 1
ATOM 560 O O . GLN A 1 80 ? 46.326 1.242 48.017 1.00 25.11 76 GLN A O 1
ATOM 566 N N . LYS A 1 81 ? 48.473 1.025 47.365 1.00 28.81 77 LYS A N 1
ATOM 567 C CA . LYS A 1 81 ? 48.479 2.329 46.698 1.00 30.19 77 LYS A CA 1
ATOM 568 C C . LYS A 1 81 ? 47.586 2.326 45.457 1.00 32.40 77 LYS A C 1
ATOM 569 O O . LYS A 1 81 ? 46.816 3.271 45.232 1.00 33.93 77 LYS A O 1
ATOM 572 N N . LYS A 1 82 ? 47.648 1.263 44.637 1.00 31.56 78 LYS A N 1
ATOM 573 C CA . LYS A 1 82 ? 46.777 1.226 43.461 1.00 33.02 78 LYS A CA 1
ATOM 574 C C . LYS A 1 82 ? 45.292 1.124 43.833 1.00 31.07 78 LYS A C 1
ATOM 575 O O . LYS A 1 82 ? 44.436 1.581 43.075 1.00 30.51 78 LYS A O 1
ATOM 579 N N . ALA A 1 83 ? 44.962 0.540 44.981 1.00 26.72 79 ALA A N 1
ATOM 580 C CA . ALA A 1 83 ? 43.581 0.429 45.416 1.00 24.76 79 ALA A CA 1
ATOM 581 C C . ALA A 1 83 ? 43.049 1.701 46.063 1.00 26.46 79 ALA A C 1
ATOM 582 O O . ALA A 1 83 ? 41.847 1.788 46.317 1.00 26.18 79 ALA A O 1
ATOM 584 N N . TRP A 1 84 ? 43.901 2.679 46.330 1.00 27.58 80 TRP A N 1
ATOM 585 C CA . TRP A 1 84 ? 43.448 3.828 47.114 1.00 30.65 80 TRP A CA 1
ATOM 586 C C . TRP A 1 84 ? 42.313 4.617 46.456 1.00 31.95 80 TRP A C 1
ATOM 587 O O . TRP A 1 84 ? 41.318 4.903 47.147 1.00 29.65 80 TRP A O 1
ATOM 598 N N . PRO A 1 85 ? 42.349 4.954 45.157 1.00 34.77 81 PRO A N 1
ATOM 599 C CA . PRO A 1 85 ? 41.203 5.678 44.582 1.00 35.99 81 PRO A CA 1
ATOM 600 C C . PRO A 1 85 ? 39.880 4.972 44.774 1.00 30.97 81 PRO A C 1
ATOM 601 O O . PRO A 1 85 ? 38.873 5.629 45.078 1.00 32.28 81 PRO A O 1
ATOM 605 N N . ASP A 1 86 ? 39.850 3.642 44.629 1.00 29.41 82 ASP A N 1
ATOM 606 C CA . ASP A 1 86 ? 38.617 2.894 44.840 1.00 29.69 82 ASP A CA 1
ATOM 607 C C . ASP A 1 86 ? 38.265 2.761 46.319 1.00 27.85 82 ASP A C 1
ATOM 608 O O . ASP A 1 86 ? 37.096 2.506 46.652 1.00 26.16 82 ASP A O 1
ATOM 613 N N . HIS A 1 87 ? 39.264 2.767 47.200 1.00 24.64 83 HIS A N 1
ATOM 614 C CA . HIS A 1 87 ? 39.015 2.572 48.619 1.00 24.82 83 HIS A CA 1
ATOM 615 C C . HIS A 1 87 ? 38.798 3.858 49.379 1.00 25.40 83 HIS A C 1
ATOM 616 O O . HIS A 1 87 ? 38.161 3.811 50.429 1.00 24.19 83 HIS A O 1
ATOM 623 N N . LYS A 1 88 ? 39.199 5.002 48.813 1.00 23.54 84 LYS A N 1
ATOM 624 C CA . LYS A 1 88 ? 39.258 6.236 49.593 1.00 28.72 84 LYS A CA 1
ATOM 625 C C . LYS A 1 88 ? 37.890 6.607 50.182 1.00 28.57 84 LYS A C 1
ATOM 626 O O . LYS A 1 88 ? 37.786 6.988 51.368 1.00 27.18 84 LYS A O 1
ATOM 632 N N . ARG A 1 89 ? 36.824 6.517 49.384 1.00 28.71 85 ARG A N 1
ATOM 633 C CA . ARG A 1 89 ? 35.518 6.955 49.893 1.00 31.62 85 ARG A CA 1
ATOM 634 C C . ARG A 1 89 ? 34.805 5.887 50.715 1.00 32.24 85 ARG A C 1
ATOM 635 O O . ARG A 1 89 ? 33.788 6.190 51.332 1.00 37.90 85 ARG A O 1
ATOM 643 N N . GLU A 1 90 ? 35.225 4.632 50.676 1.00 24.67 86 GLU A N 1
ATOM 644 C CA . GLU A 1 90 ? 34.588 3.658 51.562 1.00 24.17 86 GLU A CA 1
ATOM 645 C C . GLU A 1 90 ? 35.353 3.445 52.865 1.00 24.28 86 GLU A C 1
ATOM 646 O O . GLU A 1 90 ? 34.782 2.879 53.807 1.00 22.82 86 GLU A O 1
ATOM 652 N N . CYS A 1 91 ? 36.592 3.933 52.956 1.00 23.63 87 CYS A N 1
ATOM 653 C CA . CYS A 1 91 ? 37.416 3.664 54.136 1.00 24.40 87 CYS A CA 1
ATOM 654 C C . CYS A 1 91 ? 36.715 4.098 55.421 1.00 26.44 87 CYS A C 1
ATOM 655 O O . CYS A 1 91 ? 36.613 3.313 56.377 1.00 26.34 87 CYS A O 1
ATOM 658 N N . LYS A 1 92 ? 36.231 5.347 55.470 1.00 24.42 88 LYS A N 1
ATOM 659 C CA . LYS A 1 92 ? 35.573 5.843 56.676 1.00 29.39 88 LYS A CA 1
ATOM 660 C C . LYS A 1 92 ? 34.309 5.051 56.995 1.00 27.67 88 LYS A C 1
ATOM 661 O O . LYS A 1 92 ? 33.962 4.858 58.171 1.00 29.62 88 LYS A O 1
ATOM 666 N N . CYS A 1 93 ? 33.603 4.609 55.963 1.00 25.75 89 CYS A N 1
ATOM 667 C CA . CYS A 1 93 ? 32.367 3.842 56.162 1.00 26.45 89 CYS A CA 1
ATOM 668 C C . CYS A 1 93 ? 32.645 2.471 56.760 1.00 27.50 89 CYS A C 1
ATOM 669 O O . CYS A 1 93 ? 31.921 2.015 57.650 1.00 27.22 89 CYS A O 1
ATOM 672 N N . LEU A 1 94 ? 33.657 1.780 56.239 1.00 25.64 90 LEU A N 1
ATOM 673 C CA . LEU A 1 94 ? 34.023 0.484 56.793 1.00 27.02 90 LEU A CA 1
ATOM 674 C C . LEU A 1 94 ? 34.471 0.628 58.246 1.00 29.71 90 LEU A C 1
ATOM 675 O O . LEU A 1 94 ? 34.159 -0.218 59.093 1.00 29.44 90 LEU A O 1
ATOM 680 N N . LYS A 1 95 ? 35.190 1.715 58.552 1.00 26.07 91 LYS A N 1
ATOM 681 C CA . LYS A 1 95 ? 35.683 1.942 59.900 1.00 28.30 91 LYS A CA 1
ATOM 682 C C . LYS A 1 95 ? 34.536 2.118 60.894 1.00 34.85 91 LYS A C 1
ATOM 683 O O . LYS A 1 95 ? 34.576 1.585 62.013 1.00 37.47 91 LYS A O 1
ATOM 689 N N . SER A 1 96 ? 33.509 2.867 60.500 1.00 35.64 92 SER A N 1
ATOM 690 C CA A SER A 1 96 ? 32.402 3.152 61.408 0.34 41.96 92 SER A CA 1
ATOM 691 C CA B SER A 1 96 ? 32.392 3.154 61.399 0.66 42.04 92 SER A CA 1
ATOM 692 C C . SER A 1 96 ? 31.778 1.867 61.940 1.00 45.58 92 SER A C 1
ATOM 693 O O . SER A 1 96 ? 31.499 1.746 63.138 1.00 47.01 92 SER A O 1
ATOM 698 N N . CYS A 1 97 ? 31.526 0.899 61.058 1.00 45.30 93 CYS A N 1
ATOM 699 C CA . CYS A 1 97 ? 30.742 -0.250 61.479 1.00 48.41 93 CYS A CA 1
ATOM 700 C C . CYS A 1 97 ? 31.555 -1.443 61.977 1.00 51.07 93 CYS A C 1
ATOM 701 O O . CYS A 1 97 ? 30.947 -2.416 62.429 1.00 54.15 93 CYS A O 1
ATOM 704 N N . LYS A 1 98 ? 32.887 -1.408 61.940 1.00 51.87 94 LYS A N 1
ATOM 705 C CA . LYS A 1 98 ? 33.676 -2.551 62.428 1.00 54.77 94 LYS A CA 1
ATOM 706 C C . LYS A 1 98 ? 33.297 -2.942 63.882 1.00 60.44 94 LYS A C 1
ATOM 707 O O . LYS A 1 98 ? 33.213 -2.063 64.743 1.00 64.53 94 LYS A O 1
ATOM 711 N N . PRO A 1 99 ? 33.087 -4.253 64.182 1.00 60.53 95 PRO A N 1
ATOM 712 C CA . PRO A 1 99 ? 33.112 -5.549 63.465 1.00 58.50 95 PRO A CA 1
ATOM 713 C C . PRO A 1 99 ? 31.946 -5.824 62.490 1.00 52.84 95 PRO A C 1
ATOM 714 O O . PRO A 1 99 ? 32.076 -6.755 61.679 1.00 53.87 95 PRO A O 1
ATOM 718 N N . ARG A 1 100 ? 30.837 -5.082 62.601 1.00 47.16 96 ARG A N 1
ATOM 719 C CA . ARG A 1 100 ? 29.734 -5.236 61.660 1.00 43.36 96 ARG A CA 1
ATOM 720 C C . ARG A 1 100 ? 30.166 -4.806 60.260 1.00 38.75 96 ARG A C 1
ATOM 721 O O . ARG A 1 100 ? 30.906 -3.836 60.091 1.00 39.24 96 ARG A O 1
ATOM 724 N N . TYR A 1 101 ? 29.690 -5.523 59.248 1.00 32.90 97 TYR A N 1
ATOM 725 C CA . TYR A 1 101 ? 30.199 -5.359 57.922 1.00 29.79 97 TYR A CA 1
ATOM 726 C C . TYR A 1 101 ? 29.050 -5.428 56.928 1.00 29.86 97 TYR A C 1
ATOM 727 O O . TYR A 1 101 ? 28.191 -6.316 57.056 1.00 30.91 97 TYR A O 1
ATOM 736 N N . PRO A 1 102 ? 29.052 -4.593 55.885 1.00 27.09 98 PRO A N 1
ATOM 737 C CA . PRO A 1 102 ? 27.884 -4.509 55.024 1.00 28.13 98 PRO A CA 1
ATOM 738 C C . PRO A 1 102 ? 27.777 -5.738 54.132 1.00 25.72 98 PRO A C 1
ATOM 739 O O . PRO A 1 102 ? 28.788 -6.406 53.842 1.00 24.08 98 PRO A O 1
ATOM 743 N N . PRO A 1 103 ? 26.568 -6.076 53.678 1.00 26.16 99 PRO A N 1
ATOM 744 C CA . PRO A 1 103 ? 26.447 -7.129 52.661 1.00 27.32 99 PRO A CA 1
ATOM 745 C C . PRO A 1 103 ? 27.311 -6.785 51.455 1.00 24.08 99 PRO A C 1
ATOM 746 O O . PRO A 1 103 ? 27.527 -5.606 51.142 1.00 23.15 99 PRO A O 1
ATOM 750 N N . ASP A 1 104 ? 27.793 -7.822 50.754 1.00 21.38 100 ASP A N 1
ATOM 751 C CA . ASP A 1 104 ? 28.632 -7.559 49.574 1.00 21.20 100 ASP A CA 1
ATOM 752 C C . ASP A 1 104 ? 27.947 -6.632 48.571 1.00 20.49 100 ASP A C 1
ATOM 753 O O . ASP A 1 104 ? 28.597 -5.787 47.965 1.00 20.25 100 ASP A O 1
ATOM 758 N N . SER A 1 105 ? 26.642 -6.780 48.358 1.00 19.43 101 SER A N 1
ATOM 759 C CA . SER A 1 105 ? 25.987 -5.914 47.379 1.00 18.58 101 SER A CA 1
ATOM 760 C C . SER A 1 105 ? 26.045 -4.434 47.763 1.00 20.14 101 SER A C 1
ATOM 761 O O . SER A 1 105 ? 26.030 -3.564 46.874 1.00 18.22 101 SER A O 1
ATOM 764 N N . VAL A 1 106 ? 26.018 -4.128 49.071 1.00 18.51 102 VAL A N 1
ATOM 765 C CA . VAL A 1 106 ? 26.071 -2.757 49.548 1.00 18.41 102 VAL A CA 1
ATOM 766 C C . VAL A 1 106 ? 27.461 -2.184 49.344 1.00 19.37 102 VAL A C 1
ATOM 767 O O . VAL A 1 106 ? 27.632 -1.048 48.886 1.00 19.08 102 VAL A O 1
ATOM 771 N N . ARG A 1 107 ? 28.477 -2.970 49.678 1.00 17.22 103 ARG A N 1
ATOM 772 C CA . ARG A 1 107 ? 29.837 -2.487 49.488 1.00 16.86 103 ARG A CA 1
ATOM 773 C C . ARG A 1 107 ? 30.114 -2.275 47.994 1.00 17.15 103 ARG A C 1
ATOM 774 O O . ARG A 1 107 ? 30.789 -1.304 47.605 1.00 19.59 103 ARG A O 1
ATOM 782 N N . LEU A 1 108 ? 29.627 -3.190 47.158 1.00 16.24 104 LEU A N 1
ATOM 783 C CA . LEU A 1 108 ? 29.811 -3.051 45.713 1.00 16.72 104 LEU A CA 1
ATOM 784 C C . LEU A 1 108 ? 29.128 -1.790 45.206 1.00 16.29 104 LEU A C 1
ATOM 785 O O . LEU A 1 108 ? 29.720 -1.018 44.440 1.00 18.45 104 LEU A O 1
ATOM 790 N N . LEU A 1 109 ? 27.873 -1.592 45.592 1.00 17.42 105 LEU A N 1
ATOM 791 C CA . LEU A 1 109 ? 27.176 -0.406 45.087 1.00 17.80 105 LEU A CA 1
ATOM 792 C C . LEU A 1 109 ? 27.794 0.884 45.625 1.00 19.44 105 LEU A C 1
ATOM 793 O O . LEU A 1 109 ? 27.863 1.888 44.904 1.00 19.32 105 LEU A O 1
ATOM 798 N N . GLY A 1 110 ? 28.336 0.862 46.839 1.00 16.32 106 GLY A N 1
ATOM 799 C CA . GLY A 1 110 ? 29.088 2.033 47.324 1.00 19.82 106 GLY A CA 1
ATOM 800 C C . GLY A 1 110 ? 30.262 2.410 46.436 1.00 21.04 106 GLY A C 1
ATOM 801 O O . GLY A 1 110 ? 30.565 3.590 46.263 1.00 23.35 106 GLY A O 1
ATOM 802 N N . ARG A 1 111 ? 30.925 1.418 45.831 1.00 19.43 107 ARG A N 1
ATOM 803 C CA . ARG A 1 111 ? 31.994 1.730 44.896 1.00 16.94 107 ARG A CA 1
ATOM 804 C C . ARG A 1 111 ? 31.438 2.174 43.537 1.00 20.07 107 ARG A C 1
ATOM 805 O O . ARG A 1 111 ? 31.997 3.098 42.916 1.00 23.38 107 ARG A O 1
ATOM 813 N N . VAL A 1 112 ? 30.330 1.568 43.089 1.00 18.77 108 VAL A N 1
ATOM 814 C CA . VAL A 1 112 ? 29.740 1.927 41.794 1.00 16.86 108 VAL A CA 1
ATOM 815 C C . VAL A 1 112 ? 29.379 3.425 41.753 1.00 20.27 108 VAL A C 1
ATOM 816 O O . VAL A 1 112 ? 29.657 4.115 40.760 1.00 19.38 108 VAL A O 1
ATOM 820 N N . VAL A 1 113 ? 28.731 3.951 42.800 1.00 22.03 109 VAL A N 1
ATOM 821 C CA . VAL A 1 113 ? 28.133 5.286 42.655 1.00 21.61 109 VAL A CA 1
ATOM 822 C C . VAL A 1 113 ? 29.187 6.344 42.379 1.00 24.19 109 VAL A C 1
ATOM 823 O O . VAL A 1 113 ? 28.939 7.280 41.619 1.00 26.08 109 VAL A O 1
ATOM 827 N N . PHE A 1 114 ? 30.369 6.236 42.996 1.00 22.11 110 PHE A N 1
ATOM 828 C CA . PHE A 1 114 ? 31.404 7.213 42.721 1.00 23.58 110 PHE A CA 1
ATOM 829 C C . PHE A 1 114 ? 32.028 7.027 41.357 1.00 22.13 110 PHE A C 1
ATOM 830 O O . PHE A 1 114 ? 32.545 8.006 40.801 1.00 26.46 110 PHE A O 1
ATOM 838 N N . LYS A 1 115 ? 32.063 5.787 40.823 1.00 21.51 111 LYS A N 1
ATOM 839 C CA . LYS A 1 115 ? 32.533 5.606 39.449 1.00 20.03 111 LYS A CA 1
ATOM 840 C C . LYS A 1 115 ? 31.610 6.283 38.444 1.00 22.60 111 LYS A C 1
ATOM 841 O O . LYS A 1 115 ? 32.064 6.800 37.419 1.00 28.58 111 LYS A O 1
ATOM 846 N N . LEU A 1 116 ? 30.304 6.284 38.721 1.00 22.22 112 LEU A N 1
ATOM 847 C CA . LEU A 1 116 ? 29.360 6.886 37.797 1.00 20.21 112 LEU A CA 1
ATOM 848 C C . LEU A 1 116 ? 29.583 8.382 37.673 1.00 22.99 112 LEU A C 1
ATOM 849 O O . LEU A 1 116 ? 29.131 8.976 36.691 1.00 28.25 112 LEU A O 1
ATOM 854 N N . MET A 1 117 ? 30.254 9.020 38.642 1.00 22.35 113 MET A N 1
ATOM 855 C CA . MET A 1 117 ? 30.479 10.443 38.529 1.00 27.05 113 MET A CA 1
ATOM 856 C C . MET A 1 117 ? 31.775 10.765 37.803 1.00 35.00 113 MET A C 1
ATOM 857 O O . MET A 1 117 ? 32.158 11.930 37.741 1.00 38.28 113 MET A O 1
ATOM 862 N N . ASP A 1 118 ? 32.479 9.755 37.284 1.00 40.08 114 ASP A N 1
ATOM 863 C CA . ASP A 1 118 ? 33.615 10.025 36.402 1.00 45.72 114 ASP A CA 1
ATOM 864 C C . ASP A 1 118 ? 33.137 10.535 35.045 1.00 47.38 114 ASP A C 1
ATOM 865 O O . ASP A 1 118 ? 32.223 9.955 34.440 1.00 48.49 114 ASP A O 1
ATOM 870 N N . GLY A 1 119 ? 33.784 11.600 34.552 1.00 47.08 115 GLY A N 1
ATOM 871 C CA . GLY A 1 119 ? 33.503 12.080 33.211 1.00 47.67 115 GLY A CA 1
ATOM 872 C C . GLY A 1 119 ? 34.129 11.245 32.102 1.00 49.81 115 GLY A C 1
ATOM 873 O O . GLY A 1 119 ? 33.600 11.200 30.986 1.00 48.96 115 GLY A O 1
ATOM 874 N N . ALA A 1 120 ? 35.240 10.566 32.382 1.00 50.59 116 ALA A N 1
ATOM 875 C CA . ALA A 1 120 ? 35.861 9.725 31.358 1.00 51.95 116 ALA A CA 1
ATOM 876 C C . ALA A 1 120 ? 34.994 8.492 31.104 1.00 47.35 116 ALA A C 1
ATOM 877 O O . ALA A 1 120 ? 34.462 7.904 32.052 1.00 43.44 116 ALA A O 1
ATOM 879 N N . PRO A 1 121 ? 34.812 8.089 29.840 1.00 51.38 117 PRO A N 1
ATOM 880 C CA . PRO A 1 121 ? 34.096 6.829 29.568 1.00 49.53 117 PRO A CA 1
ATOM 881 C C . PRO A 1 121 ? 34.832 5.635 30.162 1.00 47.03 117 PRO A C 1
ATOM 882 O O . PRO A 1 121 ? 36.061 5.533 30.089 1.00 48.66 117 PRO A O 1
ATOM 886 N N . SER A 1 122 ? 34.074 4.740 30.782 1.00 41.21 118 SER A N 1
ATOM 887 C CA . SER A 1 122 ? 34.651 3.525 31.343 1.00 39.12 118 SER A CA 1
ATOM 888 C C . SER A 1 122 ? 34.700 2.477 30.250 1.00 34.56 118 SER A C 1
ATOM 889 O O . SER A 1 122 ? 33.676 2.194 29.622 1.00 34.07 118 SER A O 1
ATOM 892 N N . GLU A 1 123 ? 35.888 1.898 30.025 1.00 34.87 119 GLU A N 1
ATOM 893 C CA . GLU A 1 123 ? 35.991 0.843 29.023 1.00 36.78 119 GLU A CA 1
ATOM 894 C C . GLU A 1 123 ? 35.049 -0.326 29.319 1.00 30.43 119 GLU A C 1
ATOM 895 O O . GLU A 1 123 ? 34.595 -0.999 28.388 1.00 30.36 119 GLU A O 1
ATOM 901 N N . SER A 1 124 ? 34.732 -0.565 30.594 1.00 27.71 120 SER A N 1
ATOM 902 C CA . SER A 1 124 ? 33.815 -1.645 30.953 1.00 23.56 120 SER A CA 1
ATOM 903 C C . SER A 1 124 ? 32.394 -1.409 30.453 1.00 24.70 120 SER A C 1
ATOM 904 O O . SER A 1 124 ? 31.584 -2.324 30.497 1.00 22.96 120 SER A O 1
ATOM 907 N N . GLU A 1 125 ? 32.056 -0.176 30.122 1.00 24.17 121 GLU A N 1
ATOM 908 C CA . GLU A 1 125 ? 30.735 0.222 29.649 1.00 22.00 121 GLU A CA 1
ATOM 909 C C . GLU A 1 125 ? 30.648 0.408 28.130 1.00 22.09 121 GLU A C 1
ATOM 910 O O . GLU A 1 125 ? 29.707 1.061 27.667 1.00 22.97 121 GLU A O 1
ATOM 916 N N . LYS A 1 126 ? 31.678 0.014 27.385 1.00 23.68 122 LYS A N 1
ATOM 917 C CA . LYS A 1 126 ? 31.740 0.265 25.951 1.00 27.68 122 LYS A CA 1
ATOM 918 C C . LYS A 1 126 ? 30.472 -0.178 25.219 1.00 29.14 122 LYS A C 1
ATOM 919 O O . LYS A 1 126 ? 29.982 0.534 24.333 1.00 29.28 122 LYS A O 1
ATOM 925 N N . LEU A 1 127 ? 30.026 -1.417 25.450 1.00 25.56 123 LEU A N 1
ATOM 926 C CA . LEU A 1 127 ? 28.820 -1.927 24.772 1.00 27.09 123 LEU A CA 1
ATOM 927 C C . LEU A 1 127 ? 27.504 -1.562 25.464 1.00 27.99 123 LEU A C 1
ATOM 928 O O . LEU A 1 127 ? 26.449 -1.550 24.807 1.00 26.72 123 LEU A O 1
ATOM 933 N N . TYR A 1 128 ? 27.517 -1.429 26.791 1.00 23.68 124 TYR A N 1
ATOM 934 C CA . TYR A 1 128 ? 26.300 -1.288 27.588 1.00 22.49 124 TYR A CA 1
ATOM 935 C C . TYR A 1 128 ? 26.730 -0.595 28.858 1.00 21.44 124 TYR A C 1
ATOM 936 O O . TYR A 1 128 ? 27.787 -0.951 29.398 1.00 24.03 124 TYR A O 1
ATOM 945 N N . SER A 1 129 ? 25.884 0.270 29.416 1.00 20.56 125 SER A N 1
ATOM 946 C CA . SER A 1 129 ? 26.304 1.040 30.588 1.00 22.75 125 SER A CA 1
ATOM 947 C C . SER A 1 129 ? 25.561 0.565 31.820 1.00 20.79 125 SER A C 1
ATOM 948 O O . SER A 1 129 ? 24.597 -0.188 31.743 1.00 21.32 125 SER A O 1
ATOM 951 N N . PHE A 1 130 ? 25.956 1.101 32.965 1.00 20.00 126 PHE A N 1
ATOM 952 C CA . PHE A 1 130 ? 25.233 0.820 34.191 1.00 19.06 126 PHE A CA 1
ATOM 953 C C . PHE A 1 130 ? 23.765 1.208 34.057 1.00 20.20 126 PHE A C 1
ATOM 954 O O . PHE A 1 130 ? 22.883 0.459 34.487 1.00 21.10 126 PHE A O 1
ATOM 962 N N . TYR A 1 131 ? 23.483 2.356 33.430 1.00 17.89 127 TYR A N 1
ATOM 963 C CA . TYR A 1 131 ? 22.091 2.816 33.331 1.00 19.02 127 TYR A CA 1
ATOM 964 C C . TYR A 1 131 ? 21.299 1.976 32.316 1.00 22.30 127 TYR A C 1
ATOM 965 O O . TYR A 1 131 ? 20.061 1.929 32.380 1.00 23.69 127 TYR A O 1
ATOM 974 N N . ASP A 1 132 ? 21.980 1.289 31.414 1.00 21.08 128 ASP A N 1
ATOM 975 C CA . ASP A 1 132 ? 21.292 0.355 30.524 1.00 22.13 128 ASP A CA 1
ATOM 976 C C . ASP A 1 132 ? 20.869 -0.939 31.203 1.00 20.89 128 ASP A C 1
ATOM 977 O O . ASP A 1 132 ? 20.026 -1.651 30.642 1.00 21.72 128 ASP A O 1
ATOM 982 N N . LEU A 1 133 ? 21.476 -1.298 32.336 1.00 18.91 129 LEU A N 1
ATOM 983 C CA . LEU A 1 133 ? 21.320 -2.637 32.894 1.00 18.80 129 LEU A CA 1
ATOM 984 C C . LEU A 1 133 ? 19.872 -2.942 33.223 1.00 21.34 129 LEU A C 1
ATOM 985 O O . LEU A 1 133 ? 19.125 -2.078 33.678 1.00 19.07 129 LEU A O 1
ATOM 990 N N . GLU A 1 134 ? 19.484 -4.189 32.950 1.00 21.59 130 GLU A N 1
ATOM 991 C CA . GLU A 1 134 ? 18.143 -4.684 33.259 1.00 20.50 130 GLU A CA 1
ATOM 992 C C . GLU A 1 134 ? 17.908 -4.749 34.764 1.00 21.21 130 GLU A C 1
ATOM 993 O O . GLU A 1 134 ? 18.802 -5.162 35.509 1.00 21.08 130 GLU A O 1
ATOM 999 N N . SER A 1 135 ? 16.807 -4.145 35.243 1.00 21.59 131 SER A N 1
ATOM 1000 C CA . SER A 1 135 ? 16.431 -4.255 36.661 1.00 21.11 131 SER A CA 1
ATOM 1001 C C . SER A 1 135 ? 15.308 -5.239 36.954 1.00 22.36 131 SER A C 1
ATOM 1002 O O . SER A 1 135 ? 15.152 -5.635 38.113 1.00 23.33 131 SER A O 1
ATOM 1005 N N . ASN A 1 136 ? 14.539 -5.644 35.938 1.00 20.90 132 ASN A N 1
ATOM 1006 C CA . ASN A 1 136 ? 13.327 -6.460 36.115 1.00 21.61 132 ASN A CA 1
ATOM 1007 C C . ASN A 1 136 ? 12.361 -5.857 37.138 1.00 24.51 132 ASN A C 1
ATOM 1008 O O . ASN A 1 136 ? 11.594 -6.573 37.782 1.00 23.60 132 ASN A O 1
ATOM 1013 N N . ILE A 1 137 ? 12.340 -4.523 37.276 1.00 24.87 133 ILE A N 1
ATOM 1014 C CA . ILE A 1 137 ? 11.583 -3.944 38.388 1.00 31.81 133 ILE A CA 1
ATOM 1015 C C . ILE A 1 137 ? 10.088 -4.281 38.300 1.00 32.33 133 ILE A C 1
ATOM 1016 O O . ILE A 1 137 ? 9.428 -4.481 39.326 1.00 35.39 133 ILE A O 1
ATOM 1021 N N . ASN A 1 138 ? 9.543 -4.428 37.105 1.00 32.12 134 ASN A N 1
ATOM 1022 C CA . ASN A 1 138 ? 8.127 -4.727 37.057 1.00 37.14 134 ASN A CA 1
ATOM 1023 C C . ASN A 1 138 ? 7.808 -6.214 37.209 1.00 34.46 134 ASN A C 1
ATOM 1024 O O . ASN A 1 138 ? 6.641 -6.573 37.118 1.00 33.68 134 ASN A O 1
ATOM 1029 N N . LYS A 1 139 ? 8.810 -7.093 37.249 1.00 28.22 135 LYS A N 1
ATOM 1030 C CA . LYS A 1 139 ? 8.603 -8.528 37.443 1.00 31.98 135 LYS A CA 1
ATOM 1031 C C . LYS A 1 139 ? 8.898 -9.027 38.856 1.00 31.26 135 LYS A C 1
ATOM 1032 O O . LYS A 1 139 ? 8.622 -10.195 39.152 1.00 33.63 135 LYS A O 1
ATOM 1038 N N . LEU A 1 140 ? 9.406 -8.169 39.735 1.00 29.17 136 LEU A N 1
ATOM 1039 C CA . LEU A 1 140 ? 9.874 -8.609 41.045 1.00 28.91 136 LEU A CA 1
ATOM 1040 C C . LEU A 1 140 ? 8.713 -8.991 41.943 1.00 30.09 136 LEU A C 1
ATOM 1041 O O . LEU A 1 140 ? 7.654 -8.362 41.922 1.00 31.89 136 LEU A O 1
ATOM 1046 N N . THR A 1 141 ? 8.899 -10.053 42.716 1.00 30.90 137 THR A N 1
ATOM 1047 C CA . THR A 1 141 ? 7.895 -10.465 43.688 1.00 32.60 137 THR A CA 1
ATOM 1048 C C . THR A 1 141 ? 7.891 -9.509 44.875 1.00 33.37 137 THR A C 1
ATOM 1049 O O . THR A 1 141 ? 8.843 -8.764 45.096 1.00 32.16 137 THR A O 1
ATOM 1053 N N . GLU A 1 142 ? 6.805 -9.539 45.651 1.00 34.59 138 GLU A N 1
ATOM 1054 C CA . GLU A 1 142 ? 6.744 -8.642 46.809 1.00 38.93 138 GLU A CA 1
ATOM 1055 C C . GLU A 1 142 ? 7.845 -8.937 47.828 1.00 37.09 138 GLU A C 1
ATOM 1056 O O . GLU A 1 142 ? 8.441 -8.006 48.388 1.00 35.74 138 GLU A O 1
ATOM 1062 N N . ASP A 1 143 ? 8.161 -10.216 48.063 1.00 37.25 139 ASP A N 1
ATOM 1063 C CA . ASP A 1 143 ? 9.245 -10.530 48.995 1.00 37.02 139 ASP A CA 1
ATOM 1064 C C . ASP A 1 143 ? 10.584 -10.008 48.494 1.00 33.39 139 ASP A C 1
ATOM 1065 O O . ASP A 1 143 ? 11.436 -9.604 49.294 1.00 31.72 139 ASP A O 1
ATOM 1067 N N . LYS A 1 144 ? 10.818 -10.057 47.178 1.00 31.52 140 LYS A N 1
ATOM 1068 C CA . LYS A 1 144 ? 12.054 -9.503 46.638 1.00 28.93 140 LYS A CA 1
ATOM 1069 C C . LYS A 1 144 ? 12.096 -7.979 46.778 1.00 26.82 140 LYS A C 1
ATOM 1070 O O . LYS A 1 144 ? 13.129 -7.407 47.159 1.00 27.91 140 LYS A O 1
ATOM 1072 N N . LYS A 1 145 ? 10.975 -7.297 46.527 1.00 28.47 141 LYS A N 1
ATOM 1073 C CA . LYS A 1 145 ? 10.981 -5.843 46.684 1.00 29.48 141 LYS A CA 1
ATOM 1074 C C . LYS A 1 145 ? 11.232 -5.448 48.139 1.00 29.31 141 LYS A C 1
ATOM 1075 O O . LYS A 1 145 ? 11.920 -4.458 48.410 1.00 26.73 141 LYS A O 1
ATOM 1081 N N . GLU A 1 146 ? 10.705 -6.222 49.087 1.00 30.32 142 GLU A N 1
ATOM 1082 C CA . GLU A 1 146 ? 10.969 -5.942 50.496 1.00 33.06 142 GLU A CA 1
ATOM 1083 C C . GLU A 1 146 ? 12.445 -6.135 50.828 1.00 34.46 142 GLU A C 1
ATOM 1084 O O . GLU A 1 146 ? 13.028 -5.356 51.597 1.00 33.83 142 GLU A O 1
ATOM 1090 N N . GLY A 1 147 ? 13.079 -7.157 50.257 1.00 28.72 143 GLY A N 1
ATOM 1091 C CA . GLY A 1 147 ? 14.499 -7.329 50.491 1.00 28.04 143 GLY A CA 1
ATOM 1092 C C . GLY A 1 147 ? 15.304 -6.189 49.910 1.00 24.89 143 GLY A C 1
ATOM 1093 O O . GLY A 1 147 ? 16.290 -5.740 50.512 1.00 24.78 143 GLY A O 1
ATOM 1094 N N . LEU A 1 148 ? 14.903 -5.706 48.724 1.00 24.08 144 LEU A N 1
ATOM 1095 C CA . LEU A 1 148 ? 15.613 -4.561 48.144 1.00 25.13 144 LEU A CA 1
ATOM 1096 C C . LEU A 1 148 ? 15.433 -3.308 48.990 1.00 25.72 144 LEU A C 1
ATOM 1097 O O . LEU A 1 148 ? 16.381 -2.536 49.171 1.00 24.85 144 LEU A O 1
ATOM 1102 N N . ARG A 1 149 ? 14.227 -3.088 49.528 1.00 28.50 145 ARG A N 1
ATOM 1103 C CA . ARG A 1 149 ? 14.029 -1.939 50.415 1.00 29.51 145 ARG A CA 1
ATOM 1104 C C . ARG A 1 149 ? 14.926 -2.034 51.643 1.00 27.23 145 ARG A C 1
ATOM 1105 O O . ARG A 1 149 ? 15.397 -1.010 52.145 1.00 26.56 145 ARG A O 1
ATOM 1113 N N . GLN A 1 150 ? 15.193 -3.247 52.120 1.00 27.06 146 GLN A N 1
ATOM 1114 C CA . GLN A 1 150 ? 16.094 -3.411 53.259 1.00 29.07 146 GLN A CA 1
ATOM 1115 C C . GLN A 1 150 ? 17.545 -3.082 52.889 1.00 27.65 146 GLN A C 1
ATOM 1116 O O . GLN A 1 150 ? 18.265 -2.465 53.695 1.00 25.51 146 GLN A O 1
ATOM 1122 N N . LEU A 1 151 ? 17.988 -3.485 51.681 1.00 24.22 147 LEU A N 1
ATOM 1123 C CA . LEU A 1 151 ? 19.331 -3.123 51.189 1.00 24.21 147 LEU A CA 1
ATOM 1124 C C . LEU A 1 151 ? 19.474 -1.616 51.012 1.00 22.13 147 LEU A C 1
ATOM 1125 O O . LEU A 1 151 ? 20.530 -1.042 51.326 1.00 22.85 147 LEU A O 1
ATOM 1130 N N . VAL A 1 152 ? 18.421 -0.946 50.522 1.00 21.83 148 VAL A N 1
ATOM 1131 C CA . VAL A 1 152 ? 18.460 0.513 50.435 1.00 23.42 148 VAL A CA 1
ATOM 1132 C C . VAL A 1 152 ? 18.712 1.129 51.807 1.00 23.09 148 VAL A C 1
ATOM 1133 O O . VAL A 1 152 ? 19.567 2.008 51.963 1.00 21.77 148 VAL A O 1
ATOM 1137 N N . MET A 1 153 ? 17.992 0.670 52.827 1.00 24.00 149 MET A N 1
ATOM 1138 C CA . MET A 1 153 ? 18.187 1.279 54.148 1.00 26.63 149 MET A CA 1
ATOM 1139 C C . MET A 1 153 ? 19.571 0.979 54.691 1.00 25.68 149 MET A C 1
ATOM 1140 O O . MET A 1 153 ? 20.193 1.840 55.337 1.00 25.33 149 MET A O 1
ATOM 1145 N N . THR A 1 154 ? 20.075 -0.224 54.427 1.00 23.55 150 THR A N 1
ATOM 1146 C CA . THR A 1 154 ? 21.426 -0.581 54.855 1.00 24.06 150 THR A CA 1
ATOM 1147 C C . THR A 1 154 ? 22.476 0.282 54.169 1.00 24.65 150 THR A C 1
ATOM 1148 O O . THR A 1 154 ? 23.423 0.750 54.813 1.00 24.03 150 THR A O 1
ATOM 1152 N N . PHE A 1 155 ? 22.328 0.507 52.860 1.00 21.74 151 PHE A N 1
ATOM 1153 C CA . PHE A 1 155 ? 23.220 1.412 52.139 1.00 21.15 151 PHE A CA 1
ATOM 1154 C C . PHE A 1 155 ? 23.185 2.826 52.711 1.00 21.17 151 PHE A C 1
ATOM 1155 O O . PHE A 1 155 ? 24.227 3.489 52.897 1.00 20.76 151 PHE A O 1
ATOM 1163 N N . GLN A 1 156 ? 21.985 3.350 52.939 1.00 21.28 152 GLN A N 1
ATOM 1164 C CA . GLN A 1 156 ? 21.897 4.703 53.451 1.00 21.65 152 GLN A CA 1
ATOM 1165 C C . GLN A 1 156 ? 22.624 4.819 54.799 1.00 23.93 152 GLN A C 1
ATOM 1166 O O . GLN A 1 156 ? 23.260 5.842 55.086 1.00 26.16 152 GLN A O 1
ATOM 1172 N N . HIS A 1 157 ? 22.540 3.783 55.634 1.00 23.21 153 HIS A N 1
ATOM 1173 C CA . HIS A 1 157 ? 23.245 3.837 56.913 1.00 26.99 153 HIS A CA 1
ATOM 1174 C C . HIS A 1 157 ? 24.746 3.663 56.715 1.00 26.96 153 HIS A C 1
ATOM 1175 O O . HIS A 1 157 ? 25.545 4.437 57.250 1.00 25.68 153 HIS A O 1
ATOM 1182 N N . PHE A 1 158 ? 25.139 2.665 55.919 1.00 27.43 154 PHE A N 1
ATOM 1183 C CA . PHE A 1 158 ? 26.556 2.370 55.727 1.00 23.10 154 PHE A CA 1
ATOM 1184 C C . PHE A 1 158 ? 27.311 3.565 55.163 1.00 26.02 154 PHE A C 1
ATOM 1185 O O . PHE A 1 158 ? 28.424 3.866 55.619 1.00 25.37 154 PHE A O 1
ATOM 1193 N N . MET A 1 159 ? 26.704 4.280 54.229 1.00 20.98 155 MET A N 1
ATOM 1194 C CA . MET A 1 159 ? 27.329 5.373 53.468 1.00 23.44 155 MET A CA 1
ATOM 1195 C C . MET A 1 159 ? 27.197 6.755 54.101 1.00 23.92 155 MET A C 1
ATOM 1196 O O . MET A 1 159 ? 27.667 7.741 53.511 1.00 25.68 155 MET A O 1
ATOM 1201 N N . ARG A 1 160 ? 26.617 6.854 55.277 1.00 26.20 156 ARG A N 1
ATOM 1202 C CA . ARG A 1 160 ? 26.195 8.153 55.796 1.00 30.42 156 ARG A CA 1
ATOM 1203 C C . ARG A 1 160 ? 27.352 9.132 56.019 1.00 28.83 156 ARG A C 1
ATOM 1204 O O . ARG A 1 160 ? 27.133 10.336 56.000 1.00 31.25 156 ARG A O 1
ATOM 1212 N N . GLU A 1 161 ? 28.589 8.670 56.231 1.00 29.20 157 GLU A N 1
ATOM 1213 C CA . GLU A 1 161 ? 29.651 9.661 56.413 1.00 32.95 157 GLU A CA 1
ATOM 1214 C C . GLU A 1 161 ? 29.949 10.392 55.105 1.00 32.49 157 GLU A C 1
ATOM 1215 O O . GLU A 1 161 ? 30.429 11.525 55.130 1.00 33.68 157 GLU A O 1
ATOM 1218 N N . GLU A 1 162 ? 29.853 9.689 53.974 1.00 28.17 158 GLU A N 1
ATOM 1219 C CA . GLU A 1 162 ? 30.105 10.189 52.624 1.00 28.07 158 GLU A CA 1
ATOM 1220 C C . GLU A 1 162 ? 28.911 10.807 51.891 1.00 29.19 158 GLU A C 1
ATOM 1221 O O . GLU A 1 162 ? 29.092 11.771 51.127 1.00 30.83 158 GLU A O 1
ATOM 1227 N N . ILE A 1 163 ? 27.732 10.194 52.001 1.00 28.59 159 ILE A N 1
ATOM 1228 C CA . ILE A 1 163 ? 26.540 10.562 51.229 1.00 29.93 159 ILE A CA 1
ATOM 1229 C C . ILE A 1 163 ? 25.360 10.629 52.191 1.00 27.62 159 ILE A C 1
ATOM 1230 O O . ILE A 1 163 ? 25.050 9.633 52.844 1.00 25.90 159 ILE A O 1
ATOM 1235 N N . GLN A 1 164 ? 24.764 11.819 52.369 1.00 27.03 160 GLN A N 1
ATOM 1236 C CA . GLN A 1 164 ? 23.549 11.905 53.176 1.00 26.59 160 GLN A CA 1
ATOM 1237 C C . GLN A 1 164 ? 22.231 12.059 52.395 1.00 28.06 160 GLN A C 1
ATOM 1238 O O . GLN A 1 164 ? 21.157 11.964 52.999 1.00 30.06 160 GLN A O 1
ATOM 1244 N N . ASP A 1 165 ? 22.258 12.265 51.084 1.00 27.19 161 ASP A N 1
ATOM 1245 C CA . ASP A 1 165 ? 21.014 12.614 50.395 1.00 26.17 161 ASP A CA 1
ATOM 1246 C C . ASP A 1 165 ? 21.169 12.256 48.931 1.00 25.30 161 ASP A C 1
ATOM 1247 O O . ASP A 1 165 ? 22.271 12.294 48.400 1.00 22.07 161 ASP A O 1
ATOM 1252 N N . ALA A 1 166 ? 20.042 12.026 48.261 1.00 21.65 162 ALA A N 1
ATOM 1253 C CA . ALA A 1 166 ? 20.063 11.717 46.834 1.00 25.25 162 ALA A CA 1
ATOM 1254 C C . ALA A 1 166 ? 20.606 12.867 45.982 1.00 21.76 162 ALA A C 1
ATOM 1255 O O . ALA A 1 166 ? 21.085 12.607 44.862 1.00 21.30 162 ALA A O 1
ATOM 1257 N N . SER A 1 167 ? 20.545 14.091 46.473 1.00 22.96 163 SER A N 1
ATOM 1258 C CA . SER A 1 167 ? 21.078 15.193 45.683 1.00 23.85 163 SER A CA 1
ATOM 1259 C C . SER A 1 167 ? 22.598 15.139 45.555 1.00 23.53 163 SER A C 1
ATOM 1260 O O . SER A 1 167 ? 23.163 15.918 44.789 1.00 24.32 163 SER A O 1
ATOM 1263 N N . GLN A 1 168 ? 23.260 14.249 46.298 1.00 22.62 164 GLN A N 1
ATOM 1264 C CA . GLN A 1 168 ? 24.715 14.120 46.180 1.00 22.49 164 GLN A CA 1
ATOM 1265 C C . GLN A 1 168 ? 25.127 13.056 45.201 1.00 21.44 164 GLN A C 1
ATOM 1266 O O . GLN A 1 168 ? 26.337 12.821 45.060 1.00 21.40 164 GLN A O 1
ATOM 1272 N N . LEU A 1 169 ? 24.168 12.394 44.548 1.00 20.74 165 LEU A N 1
ATOM 1273 C CA . LEU A 1 169 ? 24.417 11.385 43.536 1.00 19.86 165 LEU A CA 1
ATOM 1274 C C . LEU A 1 169 ? 23.744 11.832 42.232 1.00 20.32 165 LEU A C 1
ATOM 1275 O O . LEU A 1 169 ? 22.946 12.773 42.235 1.00 21.22 165 LEU A O 1
ATOM 1280 N N . PRO A 1 170 ? 24.092 11.247 41.092 1.00 19.94 166 PRO A N 1
ATOM 1281 C CA . PRO A 1 170 ? 23.468 11.712 39.833 1.00 22.20 166 PRO A CA 1
ATOM 1282 C C . PRO A 1 170 ? 21.956 11.556 39.869 1.00 20.59 166 PRO A C 1
ATOM 1283 O O . PRO A 1 170 ? 21.425 10.592 40.454 1.00 19.75 166 PRO A O 1
ATOM 1287 N N . PRO A 1 171 ? 21.231 12.486 39.266 1.00 21.74 167 PRO A N 1
ATOM 1288 C CA . PRO A 1 171 ? 19.760 12.441 39.383 1.00 24.51 167 PRO A CA 1
ATOM 1289 C C . PRO A 1 171 ? 19.158 11.254 38.671 1.00 26.83 167 PRO A C 1
ATOM 1290 O O . PRO A 1 171 ? 18.081 10.776 39.072 1.00 26.56 167 PRO A O 1
ATOM 1294 N N . ALA A 1 172 ? 19.831 10.730 37.638 1.00 23.08 168 ALA A N 1
ATOM 1295 C CA . ALA A 1 172 ? 19.316 9.546 36.963 1.00 24.59 168 ALA A CA 1
ATOM 1296 C C . ALA A 1 172 ? 19.498 8.273 37.787 1.00 24.40 168 ALA A C 1
ATOM 1297 O O . ALA A 1 172 ? 18.912 7.227 37.465 1.00 23.72 168 ALA A O 1
ATOM 1299 N N . PHE A 1 173 ? 20.342 8.314 38.817 1.00 19.66 169 PHE A N 1
ATOM 1300 C CA . PHE A 1 173 ? 20.569 7.180 39.676 1.00 19.72 169 PHE A CA 1
ATOM 1301 C C . PHE A 1 173 ? 19.405 7.067 40.654 1.00 23.54 169 PHE A C 1
ATOM 1302 O O . PHE A 1 173 ? 18.879 8.080 41.119 1.00 26.01 169 PHE A O 1
ATOM 1310 N N . ASP A 1 174 ? 18.898 5.855 40.830 1.00 20.01 170 ASP A N 1
ATOM 1311 C CA . ASP A 1 174 ? 17.840 5.595 41.794 1.00 22.31 170 ASP A CA 1
ATOM 1312 C C . ASP A 1 174 ? 18.307 4.416 42.625 1.00 20.17 170 ASP A C 1
ATOM 1313 O O . ASP A 1 174 ? 18.678 3.388 42.070 1.00 19.39 170 ASP A O 1
ATOM 1318 N N . LEU A 1 175 ? 18.309 4.563 43.946 1.00 22.58 171 LEU A N 1
ATOM 1319 C CA . LEU A 1 175 ? 18.979 3.557 44.760 1.00 21.50 171 LEU A CA 1
ATOM 1320 C C . LEU A 1 175 ? 18.258 2.205 44.728 1.00 19.41 171 LEU A C 1
ATOM 1321 O O . LEU A 1 175 ? 18.905 1.154 44.683 1.00 22.19 171 LEU A O 1
ATOM 1326 N N . PHE A 1 176 ? 16.926 2.209 44.814 1.00 19.00 172 PHE A N 1
ATOM 1327 C CA . PHE A 1 176 ? 16.171 0.956 44.743 1.00 20.25 172 PHE A CA 1
ATOM 1328 C C . PHE A 1 176 ? 16.425 0.241 43.418 1.00 20.01 172 PHE A C 1
ATOM 1329 O O . PHE A 1 176 ? 16.738 -0.965 43.385 1.00 20.58 172 PHE A O 1
ATOM 1337 N N . GLU A 1 177 ? 16.307 0.977 42.309 1.00 21.24 173 GLU A N 1
ATOM 1338 C CA . GLU A 1 177 ? 16.542 0.356 41.013 1.00 22.15 173 GLU A CA 1
ATOM 1339 C C . GLU A 1 177 ? 17.993 -0.068 40.864 1.00 18.78 173 GLU A C 1
ATOM 1340 O O . GLU A 1 177 ? 18.265 -1.073 40.221 1.00 19.95 173 GLU A O 1
ATOM 1346 N N . ALA A 1 178 ? 18.940 0.673 41.463 1.00 18.55 174 ALA A N 1
ATOM 1347 C CA . ALA A 1 178 ? 20.330 0.239 41.410 1.00 18.10 174 ALA A CA 1
ATOM 1348 C C . ALA A 1 178 ? 20.532 -1.117 42.063 1.00 18.99 174 ALA A C 1
ATOM 1349 O O . ALA A 1 178 ? 21.290 -1.953 41.546 1.00 19.26 174 ALA A O 1
ATOM 1351 N N . PHE A 1 179 ? 19.906 -1.361 43.226 1.00 16.85 175 PHE A N 1
ATOM 1352 C CA . PHE A 1 179 ? 20.090 -2.683 43.816 1.00 17.48 175 PHE A CA 1
ATOM 1353 C C . PHE A 1 179 ? 19.457 -3.772 42.964 1.00 21.26 175 PHE A C 1
ATOM 1354 O O . PHE A 1 179 ? 20.038 -4.851 42.828 1.00 25.11 175 PHE A O 1
ATOM 1362 N N . ALA A 1 180 ? 18.282 -3.506 42.379 1.00 17.29 176 ALA A N 1
ATOM 1363 C CA . ALA A 1 180 ? 17.695 -4.463 41.451 1.00 19.75 176 ALA A CA 1
ATOM 1364 C C . ALA A 1 180 ? 18.642 -4.776 40.303 1.00 23.16 176 ALA A C 1
ATOM 1365 O O . ALA A 1 180 ? 18.730 -5.927 39.879 1.00 24.65 176 ALA A O 1
ATOM 1367 N N . LYS A 1 181 ? 19.335 -3.762 39.766 1.00 20.62 177 LYS A N 1
ATOM 1368 C CA . LYS A 1 181 ? 20.313 -4.016 38.713 1.00 17.94 177 LYS A CA 1
ATOM 1369 C C . LYS A 1 181 ? 21.455 -4.848 39.248 1.00 20.61 177 LYS A C 1
ATOM 1370 O O . LYS A 1 181 ? 21.879 -5.801 38.589 1.00 22.50 177 LYS A O 1
ATOM 1376 N N . VAL A 1 182 ? 21.960 -4.496 40.449 1.00 19.41 178 VAL A N 1
ATOM 1377 C CA . VAL A 1 182 ? 23.118 -5.212 40.998 1.00 23.02 178 VAL A CA 1
ATOM 1378 C C . VAL A 1 182 ? 22.782 -6.701 41.146 1.00 25.50 178 VAL A C 1
ATOM 1379 O O . VAL A 1 182 ? 23.594 -7.576 40.790 1.00 25.02 178 VAL A O 1
ATOM 1383 N N . ILE A 1 183 ? 21.554 -7.008 41.601 1.00 24.77 179 ILE A N 1
ATOM 1384 C CA . ILE A 1 183 ? 21.137 -8.383 41.887 1.00 27.23 179 ILE A CA 1
ATOM 1385 C C . ILE A 1 183 ? 21.107 -9.232 40.621 1.00 28.02 179 ILE A C 1
ATOM 1386 O O . ILE A 1 183 ? 21.399 -10.431 40.662 1.00 29.73 179 ILE A O 1
ATOM 1391 N N . CYS A 1 184 ? 20.642 -8.703 39.504 1.00 24.51 180 CYS A N 1
ATOM 1392 C CA A CYS A 1 184 ? 20.607 -9.596 38.350 0.65 27.05 180 CYS A CA 1
ATOM 1393 C CA B CYS A 1 184 ? 20.551 -9.525 38.303 0.35 26.54 180 CYS A CA 1
ATOM 1394 C C . CYS A 1 184 ? 21.752 -9.382 37.367 1.00 23.87 180 CYS A C 1
ATOM 1395 O O . CYS A 1 184 ? 21.799 -10.071 36.350 1.00 25.76 180 CYS A O 1
ATOM 1400 N N . ASN A 1 185 ? 22.626 -8.398 37.582 1.00 19.02 181 ASN A N 1
ATOM 1401 C CA . ASN A 1 185 ? 23.786 -8.209 36.707 1.00 19.02 181 ASN A CA 1
ATOM 1402 C C . ASN A 1 185 ? 25.167 -8.455 37.311 1.00 23.71 181 ASN A C 1
ATOM 1403 O O . ASN A 1 185 ? 26.144 -8.410 36.570 1.00 32.71 181 ASN A O 1
ATOM 1408 N N . SER A 1 186 ? 25.294 -8.719 38.599 1.00 18.05 182 SER A N 1
ATOM 1409 C CA . SER A 1 186 ? 26.645 -8.949 39.115 1.00 17.27 182 SER A CA 1
ATOM 1410 C C . SER A 1 186 ? 27.214 -10.295 38.656 1.00 16.02 182 SER A C 1
ATOM 1411 O O . SER A 1 186 ? 26.489 -11.256 38.391 1.00 19.50 182 SER A O 1
ATOM 1414 N N . PHE A 1 187 ? 28.552 -10.362 38.654 1.00 16.02 183 PHE A N 1
ATOM 1415 C CA . PHE A 1 187 ? 29.296 -11.576 38.353 1.00 17.60 183 PHE A CA 1
ATOM 1416 C C . PHE A 1 187 ? 30.102 -12.014 39.573 1.00 16.89 183 PHE A C 1
ATOM 1417 O O . PHE A 1 187 ? 30.791 -11.199 40.197 1.00 16.82 183 PHE A O 1
ATOM 1425 N N . THR A 1 188 ? 30.064 -13.317 39.876 1.00 17.61 184 THR A N 1
ATOM 1426 C CA . THR A 1 188 ? 30.968 -13.885 40.874 1.00 18.45 184 THR A CA 1
ATOM 1427 C C . THR A 1 188 ? 32.346 -13.993 40.268 1.00 19.14 184 THR A C 1
ATOM 1428 O O . THR A 1 188 ? 32.517 -14.573 39.190 1.00 20.97 184 THR A O 1
ATOM 1432 N N . ILE A 1 189 ? 33.348 -13.473 40.956 1.00 19.52 185 ILE A N 1
ATOM 1433 C CA . ILE A 1 189 ? 34.728 -13.555 40.506 1.00 20.51 185 ILE A CA 1
ATOM 1434 C C . ILE A 1 189 ? 35.375 -14.756 41.169 1.00 21.86 185 ILE A C 1
ATOM 1435 O O . ILE A 1 189 ? 35.412 -14.838 42.399 1.00 22.18 185 ILE A O 1
ATOM 1440 N N . CYS A 1 190 ? 35.913 -15.673 40.367 1.00 22.84 186 CYS A N 1
ATOM 1441 C CA . CYS A 1 190 ? 36.655 -16.826 40.890 1.00 24.43 186 CYS A CA 1
ATOM 1442 C C . CYS A 1 190 ? 38.159 -16.667 40.678 1.00 26.45 186 CYS A C 1
ATOM 1443 O O . CYS A 1 190 ? 38.578 -16.066 39.696 1.00 26.12 186 CYS A O 1
ATOM 1446 N N . ASN A 1 191 ? 38.958 -17.214 41.600 1.00 15.75 187 ASN A N 1
ATOM 1447 C CA . ASN A 1 191 ? 40.429 -17.207 41.458 1.00 14.01 187 ASN A CA 1
ATOM 1448 C C . ASN A 1 191 ? 40.860 -18.352 40.535 1.00 16.07 187 ASN A C 1
ATOM 1449 O O . ASN A 1 191 ? 40.040 -19.005 39.912 1.00 18.31 187 ASN A O 1
ATOM 1454 N N . ALA A 1 192 ? 42.170 -18.518 40.375 1.00 16.49 188 ALA A N 1
ATOM 1455 C CA . ALA A 1 192 ? 42.659 -19.496 39.382 1.00 18.85 188 ALA A CA 1
ATOM 1456 C C . ALA A 1 192 ? 42.225 -20.920 39.707 1.00 20.22 188 ALA A C 1
ATOM 1457 O O . ALA A 1 192 ? 42.101 -21.772 38.797 1.00 18.14 188 ALA A O 1
ATOM 1459 N N . GLU A 1 193 ? 42.032 -21.213 40.994 1.00 19.71 189 GLU A N 1
ATOM 1460 C CA . GLU A 1 193 ? 41.637 -22.517 41.497 1.00 19.32 189 GLU A CA 1
ATOM 1461 C C . GLU A 1 193 ? 40.132 -22.690 41.511 1.00 18.44 189 GLU A C 1
ATOM 1462 O O . GLU A 1 193 ? 39.634 -23.716 41.989 1.00 18.68 189 GLU A O 1
ATOM 1468 N N . MET A 1 194 ? 39.406 -21.700 40.979 1.00 19.23 190 MET A N 1
ATOM 1469 C CA . MET A 1 194 ? 37.940 -21.629 40.894 1.00 21.16 190 MET A CA 1
ATOM 1470 C C . MET A 1 194 ? 37.261 -21.496 42.251 1.00 22.69 190 MET A C 1
ATOM 1471 O O . MET A 1 194 ? 36.087 -21.836 42.394 1.00 27.94 190 MET A O 1
ATOM 1476 N N . GLN A 1 195 ? 37.950 -20.982 43.265 1.00 20.96 191 GLN A N 1
ATOM 1477 C CA . GLN A 1 195 ? 37.276 -20.571 44.503 1.00 22.74 191 GLN A CA 1
ATOM 1478 C C . GLN A 1 195 ? 36.658 -19.188 44.286 1.00 23.72 191 GLN A C 1
ATOM 1479 O O . GLN A 1 195 ? 37.259 -18.334 43.627 1.00 22.34 191 GLN A O 1
ATOM 1485 N N . GLU A 1 196 ? 35.453 -18.969 44.835 1.00 21.19 192 GLU A N 1
ATOM 1486 C CA . GLU A 1 196 ? 34.808 -17.643 44.736 1.00 21.29 192 GLU A CA 1
ATOM 1487 C C . GLU A 1 196 ? 35.519 -16.684 45.680 1.00 21.97 192 GLU A C 1
ATOM 1488 O O . GLU A 1 196 ? 35.738 -17.009 46.857 1.00 23.09 192 GLU A O 1
ATOM 1494 N N . VAL A 1 197 ? 36.109 -15.628 45.121 1.00 16.55 193 VAL A N 1
ATOM 1495 C CA . VAL A 1 197 ? 36.794 -14.611 45.905 1.00 19.39 193 VAL A CA 1
ATOM 1496 C C . VAL A 1 197 ? 36.174 -13.217 45.868 1.00 18.67 193 VAL A C 1
ATOM 1497 O O . VAL A 1 197 ? 36.606 -12.366 46.666 1.00 20.14 193 VAL A O 1
ATOM 1501 N N . GLY A 1 198 ? 35.199 -12.947 44.992 1.00 19.67 194 GLY A N 1
ATOM 1502 C CA . GLY A 1 198 ? 34.827 -11.539 44.820 1.00 19.60 194 GLY A CA 1
ATOM 1503 C C . GLY A 1 198 ? 33.526 -11.433 44.045 1.00 18.44 194 GLY A C 1
ATOM 1504 O O . GLY A 1 198 ? 32.943 -12.439 43.637 1.00 17.52 194 GLY A O 1
ATOM 1505 N N . VAL A 1 199 ? 33.077 -10.182 43.860 1.00 17.09 195 VAL A N 1
ATOM 1506 C CA . VAL A 1 199 ? 31.887 -9.910 43.054 1.00 17.74 195 VAL A CA 1
ATOM 1507 C C . VAL A 1 199 ? 32.101 -8.582 42.343 1.00 15.14 195 VAL A C 1
ATOM 1508 O O . VAL A 1 199 ? 32.695 -7.655 42.912 1.00 16.19 195 VAL A O 1
ATOM 1512 N N . GLY A 1 200 ? 31.644 -8.479 41.093 1.00 17.94 196 GLY A N 1
ATOM 1513 C CA . GLY A 1 200 ? 31.860 -7.234 40.360 1.00 20.21 196 GLY A CA 1
ATOM 1514 C C . GLY A 1 200 ? 30.765 -6.974 39.333 1.00 17.66 196 GLY A C 1
ATOM 1515 O O . GLY A 1 200 ? 29.993 -7.872 38.973 1.00 18.27 196 GLY A O 1
ATOM 1516 N N . LEU A 1 201 ? 30.701 -5.739 38.876 1.00 17.48 197 LEU A N 1
ATOM 1517 C CA . LEU A 1 201 ? 29.809 -5.360 37.781 1.00 18.45 197 LEU A CA 1
ATOM 1518 C C . LEU A 1 201 ? 30.654 -5.170 36.532 1.00 20.94 197 LEU A C 1
ATOM 1519 O O . LEU A 1 201 ? 31.655 -4.438 36.567 1.00 18.21 197 LEU A O 1
ATOM 1524 N N . TYR A 1 202 ? 30.227 -5.788 35.436 1.00 19.44 198 TYR A N 1
ATOM 1525 C CA . TYR A 1 202 ? 30.906 -5.701 34.149 1.00 18.17 198 TYR A CA 1
ATOM 1526 C C . TYR A 1 202 ? 29.824 -5.397 33.119 1.00 17.76 198 TYR A C 1
ATOM 1527 O O . TYR A 1 202 ? 29.257 -6.324 32.547 1.00 18.23 198 TYR A O 1
ATOM 1536 N N . PRO A 1 203 ? 29.418 -4.129 32.969 1.00 18.95 199 PRO A N 1
ATOM 1537 C CA . PRO A 1 203 ? 28.142 -3.875 32.263 1.00 18.38 199 PRO A CA 1
ATOM 1538 C C . PRO A 1 203 ? 28.093 -4.370 30.813 1.00 21.79 199 PRO A C 1
ATOM 1539 O O . PRO A 1 203 ? 27.068 -4.942 30.407 1.00 20.44 199 PRO A O 1
ATOM 1543 N N . SER A 1 204 ? 29.169 -4.206 30.032 1.00 22.66 200 SER A N 1
ATOM 1544 C CA . SER A 1 204 ? 29.148 -4.729 28.650 1.00 23.54 200 SER A CA 1
ATOM 1545 C C . SER A 1 204 ? 28.941 -6.245 28.624 1.00 20.65 200 SER A C 1
ATOM 1546 O O . SER A 1 204 ? 28.265 -6.755 27.722 1.00 22.75 200 SER A O 1
ATOM 1549 N N . ILE A 1 205 ? 29.529 -6.984 29.579 1.00 18.79 201 ILE A N 1
ATOM 1550 C CA . ILE A 1 205 ? 29.378 -8.439 29.622 1.00 19.80 201 ILE A CA 1
ATOM 1551 C C . ILE A 1 205 ? 27.966 -8.809 30.083 1.00 19.31 201 ILE A C 1
ATOM 1552 O O . ILE A 1 205 ? 27.479 -9.894 29.806 1.00 17.79 201 ILE A O 1
ATOM 1557 N N . SER A 1 206 ? 27.273 -7.890 30.778 1.00 22.03 202 SER A N 1
ATOM 1558 C CA . SER A 1 206 ? 25.907 -8.189 31.207 1.00 19.87 202 SER A CA 1
ATOM 1559 C C . SER A 1 206 ? 24.926 -8.275 30.065 1.00 20.53 202 SER A C 1
ATOM 1560 O O . SER A 1 206 ? 23.775 -8.685 30.308 1.00 21.29 202 SER A O 1
ATOM 1563 N N . LEU A 1 207 ? 25.315 -7.862 28.857 1.00 19.59 203 LEU A N 1
ATOM 1564 C CA . LEU A 1 207 ? 24.460 -8.052 27.695 1.00 20.98 203 LEU A CA 1
ATOM 1565 C C . LEU A 1 207 ? 24.216 -9.516 27.375 1.00 19.08 203 LEU A C 1
ATOM 1566 O O . LEU A 1 207 ? 23.237 -9.796 26.699 1.00 20.87 203 LEU A O 1
ATOM 1571 N N . LEU A 1 208 ? 25.106 -10.458 27.777 1.00 15.26 204 LEU A N 1
ATOM 1572 C CA . LEU A 1 208 ? 24.908 -11.853 27.378 1.00 15.33 204 LEU A CA 1
ATOM 1573 C C . LEU A 1 208 ? 23.708 -12.487 28.114 1.00 14.80 204 LEU A C 1
ATOM 1574 O O . LEU A 1 208 ? 23.636 -12.516 29.351 1.00 16.46 204 LEU A O 1
ATOM 1579 N N . ASN A 1 209 ? 22.776 -13.010 27.339 1.00 13.98 205 ASN A N 1
ATOM 1580 C CA . ASN A 1 209 ? 21.694 -13.811 27.883 1.00 14.32 205 ASN A CA 1
ATOM 1581 C C . ASN A 1 209 ? 22.189 -15.205 28.276 1.00 15.92 205 ASN A C 1
ATOM 1582 O O . ASN A 1 209 ? 23.323 -15.594 28.012 1.00 14.85 205 ASN A O 1
ATOM 1587 N N . HIS A 1 210 ? 21.356 -15.890 29.047 1.00 13.47 206 HIS A N 1
ATOM 1588 C CA . HIS A 1 210 ? 21.675 -17.199 29.642 1.00 12.86 206 HIS A CA 1
ATOM 1589 C C . HIS A 1 210 ? 21.235 -18.385 28.779 1.00 13.47 206 HIS A C 1
ATOM 1590 O O . HIS A 1 210 ? 20.185 -18.375 28.128 1.00 14.25 206 HIS A O 1
ATOM 1597 N N . SER A 1 211 ? 22.062 -19.426 28.763 1.00 11.97 207 SER A N 1
ATOM 1598 C CA . SER A 1 211 ? 21.674 -20.752 28.312 1.00 12.93 207 SER A CA 1
ATOM 1599 C C . SER A 1 211 ? 22.315 -21.774 29.236 1.00 13.95 207 SER A C 1
ATOM 1600 O O . SER A 1 211 ? 23.456 -21.597 29.657 1.00 14.07 207 SER A O 1
ATOM 1603 N N . 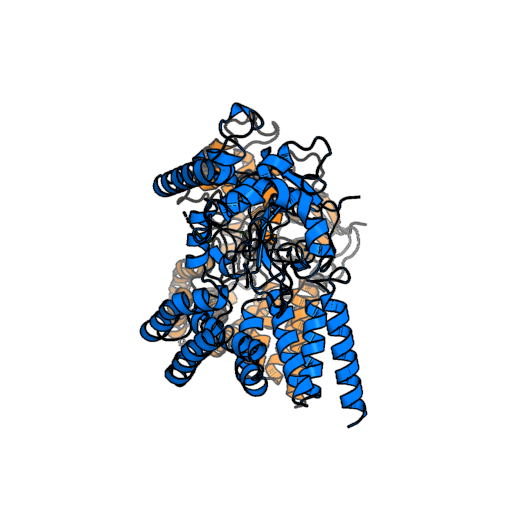CYS A 1 212 ? 21.600 -22.860 29.534 1.00 14.37 208 CYS A N 1
ATOM 1604 C CA . CYS A 1 212 ? 22.236 -23.994 30.201 1.00 13.45 208 CYS A CA 1
ATOM 1605 C C . CYS A 1 212 ? 23.131 -24.820 29.257 1.00 15.66 208 CYS A C 1
ATOM 1606 O O . CYS A 1 212 ? 23.753 -25.778 29.723 1.00 17.31 208 CYS A O 1
ATOM 1609 N N . ASP A 1 213 ? 23.189 -24.503 27.947 1.00 16.42 209 ASP A N 1
ATOM 1610 C CA . ASP A 1 213 ? 24.155 -25.085 26.991 1.00 18.01 209 ASP A CA 1
ATOM 1611 C C . ASP A 1 213 ? 24.761 -23.943 26.160 1.00 16.34 209 ASP A C 1
ATOM 1612 O O . ASP A 1 213 ? 24.494 -23.803 24.963 1.00 18.30 209 ASP A O 1
ATOM 1617 N N . PRO A 1 214 ? 25.604 -23.119 26.779 1.00 15.19 210 PRO A N 1
ATOM 1618 C CA . PRO A 1 214 ? 26.025 -21.847 26.169 1.00 13.58 210 PRO A CA 1
ATOM 1619 C C . PRO A 1 214 ? 27.094 -22.028 25.107 1.00 15.96 210 PRO A C 1
ATOM 1620 O O . PRO A 1 214 ? 27.817 -23.028 25.075 1.00 16.29 210 PRO A O 1
ATOM 1624 N N . ASN A 1 215 ? 27.212 -21.030 24.213 1.00 14.98 211 ASN A N 1
ATOM 1625 C CA . ASN A 1 215 ? 28.296 -21.079 23.241 1.00 16.05 211 ASN A CA 1
ATOM 1626 C C . ASN A 1 215 ? 29.504 -20.236 23.620 1.00 16.12 211 ASN A C 1
ATOM 1627 O O . ASN A 1 215 ? 30.526 -20.276 22.902 1.00 18.35 211 ASN A O 1
ATOM 1632 N N . CYS A 1 216 ? 29.452 -19.517 24.754 1.00 14.79 212 CYS A N 1
ATOM 1633 C CA . CYS A 1 216 ? 30.586 -18.743 25.240 1.00 13.95 212 CYS A CA 1
ATOM 1634 C C . CYS A 1 216 ? 30.825 -19.057 26.710 1.00 14.70 212 CYS A C 1
ATOM 1635 O O . CYS A 1 216 ? 29.968 -19.613 27.409 1.00 15.10 212 CYS A O 1
ATOM 1638 N N . SER A 1 217 ? 32.005 -18.669 27.177 1.00 14.21 213 SER A N 1
ATOM 1639 C CA . SER A 1 217 ? 32.383 -18.894 28.567 1.00 14.26 213 SER A CA 1
ATOM 1640 C C . SER A 1 217 ? 33.228 -17.725 29.052 1.00 15.83 213 SER A C 1
ATOM 1641 O O . SER A 1 217 ? 33.950 -17.082 28.286 1.00 16.08 213 SER A O 1
ATOM 1644 N N . ILE A 1 218 ? 33.100 -17.418 30.336 1.00 14.40 214 ILE A N 1
ATOM 1645 C CA A ILE A 1 218 ? 33.872 -16.359 30.980 0.42 14.77 214 ILE A CA 1
ATOM 1646 C CA B ILE A 1 218 ? 33.930 -16.363 30.918 0.58 14.56 214 ILE A CA 1
ATOM 1647 C C . ILE A 1 218 ? 34.874 -16.998 31.926 1.00 14.23 214 ILE A C 1
ATOM 1648 O O . ILE A 1 218 ? 34.568 -18.012 32.571 1.00 17.49 214 ILE A O 1
ATOM 1657 N N . VAL A 1 219 ? 36.067 -16.407 32.026 1.00 13.09 215 VAL A N 1
ATOM 1658 C CA . VAL A 1 219 ? 37.046 -16.812 33.031 1.00 16.17 215 VAL A CA 1
ATOM 1659 C C . VAL A 1 219 ? 37.640 -15.539 33.596 1.00 16.68 215 VAL A C 1
ATOM 1660 O O . VAL A 1 219 ? 37.748 -14.533 32.894 1.00 16.29 215 VAL A O 1
ATOM 1664 N N . PHE A 1 220 ? 38.063 -15.606 34.856 1.00 16.21 216 PHE A N 1
ATOM 1665 C CA . PHE A 1 220 ? 38.692 -14.473 35.530 1.00 14.80 216 PHE A CA 1
ATOM 1666 C C . PHE A 1 220 ? 40.178 -14.703 35.744 1.00 16.95 216 PHE A C 1
ATOM 1667 O O . PHE A 1 220 ? 40.605 -15.815 36.110 1.00 19.43 216 PHE A O 1
ATOM 1675 N N . ASN A 1 221 ? 40.930 -13.682 35.467 1.00 15.46 217 ASN A N 1
ATOM 1676 C CA . ASN A 1 221 ? 42.325 -13.573 35.899 1.00 23.00 217 ASN A CA 1
ATOM 1677 C C . ASN A 1 221 ? 42.417 -12.385 36.886 1.00 20.24 217 ASN A C 1
ATOM 1678 O O . ASN A 1 221 ? 42.608 -11.221 36.477 1.00 20.52 217 ASN A O 1
ATOM 1683 N N . GLY A 1 222 ? 42.488 -12.685 38.182 1.00 20.06 218 GLY A N 1
ATOM 1684 C CA . GLY A 1 222 ? 42.170 -11.638 39.149 1.00 21.24 218 GLY A CA 1
ATOM 1685 C C . GLY A 1 222 ? 40.810 -11.015 38.822 1.00 15.79 218 GLY A C 1
ATOM 1686 O O . GLY A 1 222 ? 39.869 -11.721 38.421 1.00 17.05 218 GLY A O 1
ATOM 1687 N N . PRO A 1 223 ? 40.680 -9.685 38.973 1.00 18.11 219 PRO A N 1
ATOM 1688 C CA . PRO A 1 223 ? 39.429 -8.985 38.585 1.00 18.71 219 PRO A CA 1
ATOM 1689 C C . PRO A 1 223 ? 39.168 -8.944 37.103 1.00 21.33 219 PRO A C 1
ATOM 1690 O O . PRO A 1 223 ? 38.065 -8.552 36.684 1.00 19.92 219 PRO A O 1
ATOM 1694 N N . HIS A 1 224 ? 40.149 -9.301 36.271 1.00 18.34 220 HIS A N 1
ATOM 1695 C CA . HIS A 1 224 ? 39.995 -9.121 34.837 1.00 16.57 220 HIS A CA 1
ATOM 1696 C C . HIS A 1 224 ? 39.203 -10.271 34.221 1.00 17.53 220 HIS A C 1
ATOM 1697 O O . HIS A 1 224 ? 39.440 -11.441 34.550 1.00 19.79 220 HIS A O 1
ATOM 1704 N N . LEU A 1 225 ? 38.236 -9.937 33.358 1.00 14.33 221 LEU A N 1
ATOM 1705 C CA . LEU A 1 225 ? 37.325 -10.906 32.778 1.00 13.80 221 LEU A CA 1
ATOM 1706 C C . LEU A 1 225 ? 37.655 -11.126 31.297 1.00 15.56 221 LEU A C 1
ATOM 1707 O O . LEU A 1 225 ? 37.801 -10.166 30.518 1.00 17.99 221 LEU A O 1
ATOM 1712 N N . LEU A 1 226 ? 37.754 -12.395 30.899 1.00 14.66 222 LEU A N 1
ATOM 1713 C CA . LEU A 1 226 ? 37.906 -12.776 29.494 1.00 14.47 222 LEU A CA 1
ATOM 1714 C C . LEU A 1 226 ? 36.669 -13.534 29.030 1.00 12.65 222 LEU A C 1
ATOM 1715 O O . LEU A 1 226 ? 36.270 -14.496 29.659 1.00 15.15 222 LEU A O 1
ATOM 1720 N N . LEU A 1 227 ? 36.105 -13.130 27.881 1.00 13.10 223 LEU A N 1
ATOM 1721 C CA . LEU A 1 227 ? 34.943 -13.810 27.284 1.00 12.66 223 LEU A CA 1
ATOM 1722 C C . LEU A 1 227 ? 35.428 -14.534 26.036 1.00 16.13 223 LEU A C 1
ATOM 1723 O O . LEU A 1 227 ? 36.002 -13.888 25.147 1.00 18.07 223 LEU A O 1
ATOM 1728 N N . ARG A 1 228 ? 35.187 -15.848 25.948 1.00 13.84 224 ARG A N 1
ATOM 1729 C CA . ARG A 1 228 ? 35.703 -16.649 24.830 1.00 13.18 224 ARG A CA 1
ATOM 1730 C C . ARG A 1 228 ? 34.583 -17.496 24.229 1.00 14.74 224 ARG A C 1
ATOM 1731 O O . ARG A 1 228 ? 33.704 -17.983 24.931 1.00 17.29 224 ARG A O 1
ATOM 1739 N N . ALA A 1 229 ? 34.615 -17.692 22.904 1.00 14.83 225 ALA A N 1
ATOM 1740 C CA . ALA A 1 229 ? 33.761 -18.739 22.330 1.00 14.25 225 ALA A CA 1
ATOM 1741 C C . ALA A 1 229 ? 34.240 -20.136 22.695 1.00 17.34 225 ALA A C 1
ATOM 1742 O O . ALA A 1 229 ? 35.445 -20.376 22.757 1.00 20.73 225 ALA A O 1
ATOM 1744 N N . VAL A 1 230 ? 33.308 -21.028 23.087 1.00 16.22 226 VAL A N 1
ATOM 1745 C CA . VAL A 1 230 ? 33.660 -22.423 23.375 1.00 17.05 226 VAL A CA 1
ATOM 1746 C C . VAL A 1 230 ? 33.202 -23.408 22.314 1.00 20.48 226 VAL A C 1
ATOM 1747 O O . VAL A 1 230 ? 33.383 -24.628 22.493 1.00 19.80 226 VAL A O 1
ATOM 1751 N N . ARG A 1 231 ? 32.605 -22.919 21.240 1.00 19.47 227 ARG A N 1
ATOM 1752 C CA . ARG A 1 231 ? 32.067 -23.707 20.136 1.00 24.47 227 ARG A CA 1
ATOM 1753 C C . ARG A 1 231 ? 32.191 -22.861 18.894 1.00 21.31 227 ARG A C 1
ATOM 1754 O O . ARG A 1 231 ? 32.386 -21.646 18.984 1.00 20.84 227 ARG A O 1
ATOM 1762 N N . ASP A 1 232 ? 32.064 -23.491 17.706 1.00 23.84 228 ASP A N 1
ATOM 1763 C CA . ASP A 1 232 ? 31.882 -22.662 16.518 1.00 23.90 228 ASP A CA 1
ATOM 1764 C C . ASP A 1 232 ? 30.561 -21.923 16.591 1.00 23.70 228 ASP A C 1
ATOM 1765 O O . ASP A 1 232 ? 29.562 -22.459 17.068 1.00 24.74 228 ASP A O 1
ATOM 1770 N N . ILE A 1 233 ? 30.565 -20.691 16.112 1.00 22.21 229 ILE A N 1
ATOM 1771 C CA . ILE A 1 233 ? 29.431 -19.773 16.180 1.00 21.97 229 ILE A CA 1
ATOM 1772 C C . ILE A 1 233 ? 29.299 -19.066 14.832 1.00 26.50 229 ILE A C 1
ATOM 1773 O O . ILE A 1 233 ? 30.270 -18.489 14.338 1.00 26.78 229 ILE A O 1
ATOM 1778 N N . GLU A 1 234 ? 28.103 -19.106 14.250 1.00 27.54 230 GLU A N 1
ATOM 1779 C CA . GLU A 1 234 ? 27.832 -18.507 12.955 1.00 31.25 230 GLU A CA 1
ATOM 1780 C C . GLU A 1 234 ? 27.612 -17.005 13.058 1.00 31.63 230 GLU A C 1
ATOM 1781 O O . GLU A 1 234 ? 27.182 -16.490 14.092 1.00 30.25 230 GLU A O 1
ATOM 1787 N N . VAL A 1 235 ? 27.843 -16.310 11.929 1.00 31.16 231 VAL A N 1
ATOM 1788 C CA . VAL A 1 235 ? 27.517 -14.886 11.858 1.00 32.66 231 VAL A CA 1
ATOM 1789 C C . VAL A 1 235 ? 26.068 -14.680 12.280 1.00 32.23 231 VAL A C 1
ATOM 1790 O O . VAL A 1 235 ? 25.168 -15.425 11.861 1.00 30.50 231 VAL A O 1
ATOM 1794 N N . GLY A 1 236 ? 25.838 -13.649 13.098 1.00 31.64 232 GLY A N 1
ATOM 1795 C CA . GLY A 1 236 ? 24.507 -13.322 13.563 1.00 30.34 232 GLY A CA 1
ATOM 1796 C C . GLY A 1 236 ? 23.972 -14.168 14.704 1.00 28.47 232 GLY A C 1
ATOM 1797 O O . GLY A 1 236 ? 22.899 -13.855 15.223 1.00 29.67 232 GLY A O 1
ATOM 1798 N N . GLU A 1 237 ? 24.667 -15.235 15.105 1.00 27.12 233 GLU A N 1
ATOM 1799 C CA . GLU A 1 237 ? 24.171 -16.103 16.171 1.00 24.96 233 GLU A CA 1
ATOM 1800 C C . GLU A 1 237 ? 24.270 -15.384 17.517 1.00 22.15 233 GLU A C 1
ATOM 1801 O O . GLU A 1 237 ? 25.260 -14.713 17.790 1.00 20.95 233 GLU A O 1
ATOM 1807 N N . GLU A 1 238 ? 23.240 -15.508 18.351 1.00 19.38 234 GLU A N 1
ATOM 1808 C CA . GLU A 1 238 ? 23.285 -14.891 19.681 1.00 20.48 234 GLU A CA 1
ATOM 1809 C C . GLU A 1 238 ? 24.327 -15.591 20.549 1.00 20.32 234 GLU A C 1
ATOM 1810 O O . GLU A 1 238 ? 24.463 -16.820 20.528 1.00 20.82 234 GLU A O 1
ATOM 1816 N N . LEU A 1 239 ? 25.103 -14.792 21.300 1.00 20.25 235 LEU A N 1
ATOM 1817 C CA . LEU A 1 239 ? 26.106 -15.314 22.224 1.00 16.48 235 LEU A CA 1
ATOM 1818 C C . LEU A 1 239 ? 25.496 -15.495 23.607 1.00 16.93 235 LEU A C 1
ATOM 1819 O O . LEU A 1 239 ? 24.780 -14.616 24.091 1.00 18.55 235 LEU A O 1
ATOM 1824 N N . THR A 1 240 ? 25.781 -16.636 24.247 1.00 14.96 236 THR A N 1
ATOM 1825 C CA . THR A 1 240 ? 25.183 -16.903 25.542 1.00 13.02 236 THR A CA 1
ATOM 1826 C C . THR A 1 240 ? 26.232 -17.420 26.509 1.00 14.72 236 THR A C 1
ATOM 1827 O O . THR A 1 240 ? 27.246 -17.970 26.105 1.00 13.68 236 THR A O 1
ATOM 1831 N N . ILE A 1 241 ? 25.970 -17.239 27.804 1.00 13.25 237 ILE A N 1
ATOM 1832 C CA . ILE A 1 241 ? 26.791 -17.856 28.846 1.00 10.87 237 ILE A CA 1
ATOM 1833 C C . ILE A 1 241 ? 25.850 -18.570 29.802 1.00 13.99 237 ILE A C 1
ATOM 1834 O O . ILE A 1 241 ? 24.658 -18.356 29.774 1.00 15.08 237 ILE A O 1
ATOM 1839 N N . CYS A 1 242 ? 26.402 -19.426 30.672 1.00 12.42 238 CYS A N 1
ATOM 1840 C CA . CYS A 1 242 ? 25.589 -20.081 31.701 1.00 13.76 238 CYS A CA 1
ATOM 1841 C C . CYS A 1 242 ? 25.735 -19.284 33.004 1.00 14.81 238 CYS A C 1
ATOM 1842 O O . CYS A 1 242 ? 26.856 -19.115 33.505 1.00 15.53 238 CYS A O 1
ATOM 1845 N N . TYR A 1 243 ? 24.615 -18.761 33.527 1.00 10.27 239 TYR A N 1
ATOM 1846 C CA . TYR A 1 243 ? 24.640 -17.971 34.766 1.00 10.37 239 TYR A CA 1
ATOM 1847 C C . TYR A 1 243 ? 24.840 -18.848 35.996 1.00 12.16 239 TYR A C 1
ATOM 1848 O O . TYR A 1 243 ? 25.070 -18.309 37.082 1.00 15.52 239 TYR A O 1
ATOM 1857 N N . LEU A 1 244 ? 24.732 -20.151 35.840 1.00 14.65 240 LEU A N 1
ATOM 1858 C CA . LEU A 1 244 ? 24.607 -21.105 36.936 1.00 14.28 240 LEU A CA 1
ATOM 1859 C C . LEU A 1 244 ? 25.750 -22.118 36.999 1.00 15.35 240 LEU A C 1
ATOM 1860 O O . LEU A 1 244 ? 26.405 -22.475 36.015 1.00 17.40 240 LEU A O 1
ATOM 1865 N N . ASP A 1 245 ? 25.900 -22.662 38.213 1.00 14.70 241 ASP A N 1
ATOM 1866 C CA . ASP A 1 245 ? 26.659 -23.893 38.440 1.00 14.62 241 ASP A CA 1
ATOM 1867 C C . ASP A 1 245 ? 26.128 -25.050 37.605 1.00 16.32 241 ASP A C 1
ATOM 1868 O O . ASP A 1 245 ? 24.912 -25.263 37.490 1.00 17.19 241 ASP A O 1
ATOM 1873 N N . MET A 1 246 ? 27.048 -25.835 37.022 1.00 14.93 242 MET A N 1
ATOM 1874 C CA . MET A 1 246 ? 26.594 -26.938 36.177 1.00 16.64 242 MET A CA 1
ATOM 1875 C C . MET A 1 246 ? 26.049 -28.107 36.987 1.00 13.40 242 MET A C 1
ATOM 1876 O O . MET A 1 246 ? 25.334 -28.956 36.412 1.00 13.61 242 MET A O 1
ATOM 1881 N N . LEU A 1 247 ? 26.381 -28.225 38.283 1.00 14.38 243 LEU A N 1
ATOM 1882 C CA . LEU A 1 247 ? 25.899 -29.396 38.966 1.00 13.54 243 LEU A CA 1
ATOM 1883 C C . LEU A 1 247 ? 24.616 -28.959 39.695 1.00 13.38 243 LEU A C 1
ATOM 1884 O O . LEU A 1 247 ? 24.536 -28.848 40.940 1.00 16.00 243 LEU A O 1
ATOM 1889 N N . MET A 1 248 ? 23.536 -28.956 38.898 1.00 13.35 244 MET A N 1
ATOM 1890 C CA . MET A 1 248 ? 22.165 -28.560 39.305 1.00 12.96 244 MET A CA 1
ATOM 1891 C C . MET A 1 248 ? 21.203 -29.281 38.389 1.00 12.77 244 MET A C 1
ATOM 1892 O O . MET A 1 248 ? 21.420 -29.299 37.163 1.00 12.04 244 MET A O 1
ATOM 1897 N N . THR A 1 249 ? 20.111 -29.794 38.942 1.00 16.29 245 THR A N 1
ATOM 1898 C CA . THR A 1 249 ? 19.123 -30.442 38.079 1.00 13.95 245 THR A CA 1
ATOM 1899 C C . THR A 1 249 ? 18.308 -29.358 37.364 1.00 14.20 245 THR A C 1
ATOM 1900 O O . THR A 1 249 ? 18.334 -28.198 37.754 1.00 13.84 245 THR A O 1
ATOM 1904 N N . SER A 1 250 ? 17.491 -29.773 36.396 1.00 13.55 246 SER A N 1
ATOM 1905 C CA . SER A 1 250 ? 16.717 -28.780 35.646 1.00 13.80 246 SER A CA 1
ATOM 1906 C C . SER A 1 250 ? 15.724 -28.051 36.559 1.00 14.70 246 SER A C 1
ATOM 1907 O O . SER A 1 250 ? 15.479 -26.843 36.401 1.00 14.46 246 SER A O 1
ATOM 1910 N N . GLU A 1 251 ? 15.120 -28.758 37.518 1.00 14.44 247 GLU A N 1
ATOM 1911 C CA . GLU A 1 251 ? 14.233 -28.077 38.457 1.00 14.80 247 GLU A CA 1
ATOM 1912 C C . GLU A 1 251 ? 14.974 -27.066 39.312 1.00 14.74 247 GLU A C 1
ATOM 1913 O O . GLU A 1 251 ? 14.440 -25.981 39.567 1.00 16.20 247 GLU A O 1
ATOM 1919 N N . GLU A 1 252 ? 16.184 -27.428 39.798 1.00 15.70 248 GLU A N 1
ATOM 1920 C CA . GLU A 1 252 ? 16.980 -26.468 40.571 1.00 13.64 248 GLU A CA 1
ATOM 1921 C C . GLU A 1 252 ? 17.357 -25.265 39.729 1.00 13.86 248 GLU A C 1
ATOM 1922 O O . GLU A 1 252 ? 17.310 -24.122 40.208 1.00 15.35 248 GLU A O 1
ATOM 1928 N N . ARG A 1 253 ? 17.773 -25.506 38.479 1.00 12.63 249 ARG A N 1
ATOM 1929 C CA . ARG A 1 253 ? 18.158 -24.404 37.614 1.00 11.38 249 ARG A CA 1
ATOM 1930 C C . ARG A 1 253 ? 16.974 -23.480 37.363 1.00 12.37 249 ARG A C 1
ATOM 1931 O O . ARG A 1 253 ? 17.090 -22.262 37.484 1.00 12.06 249 ARG A O 1
ATOM 1939 N N . ARG A 1 254 ? 15.800 -24.069 37.057 1.00 13.37 250 ARG A N 1
ATOM 1940 C CA . ARG A 1 254 ? 14.663 -23.217 36.749 1.00 12.87 250 ARG A CA 1
ATOM 1941 C C . ARG A 1 254 ? 14.266 -22.396 37.961 1.00 15.12 250 ARG A C 1
ATOM 1942 O O . ARG A 1 254 ? 13.885 -21.228 37.828 1.00 13.30 250 ARG A O 1
ATOM 1950 N N . LYS A 1 255 ? 14.368 -22.982 39.161 1.00 15.81 251 LYS A N 1
ATOM 1951 C CA . LYS A 1 255 ? 14.004 -22.225 40.353 1.00 15.26 251 LYS A CA 1
ATOM 1952 C C . LYS A 1 255 ? 14.937 -21.034 40.558 1.00 15.53 251 LYS A C 1
ATOM 1953 O O . LYS A 1 255 ? 14.481 -19.925 40.790 1.00 15.81 251 LYS A O 1
ATOM 1959 N N . GLN A 1 256 ? 16.257 -21.237 40.428 1.00 15.06 252 GLN A N 1
ATOM 1960 C CA . GLN A 1 256 ? 17.188 -20.131 40.624 1.00 15.23 252 GLN A CA 1
ATOM 1961 C C . GLN A 1 256 ? 17.025 -19.043 39.553 1.00 16.03 252 GLN A C 1
ATOM 1962 O O . GLN A 1 256 ? 17.078 -17.853 39.851 1.00 16.89 252 GLN A O 1
ATOM 1968 N N . LEU A 1 257 ? 16.823 -19.432 38.297 1.00 14.82 253 LEU A N 1
ATOM 1969 C CA . LEU A 1 257 ? 16.666 -18.452 37.232 1.00 16.74 253 LEU A CA 1
ATOM 1970 C C . LEU A 1 257 ? 15.363 -17.676 37.398 1.00 17.09 253 LEU A C 1
ATOM 1971 O O . LEU A 1 257 ? 15.326 -16.465 37.161 1.00 15.77 253 LEU A O 1
ATOM 1976 N N . ARG A 1 258 ? 14.292 -18.345 37.866 1.00 14.19 254 ARG A N 1
ATOM 1977 C CA . ARG A 1 258 ? 13.030 -17.631 38.093 1.00 16.72 254 ARG A CA 1
ATOM 1978 C C . ARG A 1 258 ? 13.199 -16.659 39.259 1.00 19.48 254 ARG A C 1
ATOM 1979 O O . ARG A 1 258 ? 12.837 -15.485 39.175 1.00 20.25 254 ARG A O 1
ATOM 1987 N N . ASP A 1 259 ? 13.802 -17.132 40.347 1.00 17.70 255 ASP A N 1
ATOM 1988 C CA . ASP A 1 259 ? 13.847 -16.305 41.548 1.00 19.50 255 ASP A CA 1
ATOM 1989 C C . ASP A 1 259 ? 14.799 -15.119 41.389 1.00 20.36 255 ASP A C 1
ATOM 1990 O O . ASP A 1 259 ? 14.493 -14.028 41.863 1.00 22.43 255 ASP A O 1
ATOM 1995 N N . GLN A 1 260 ? 15.981 -15.330 40.828 1.00 16.26 256 GLN A N 1
ATOM 1996 C CA . GLN A 1 260 ? 16.992 -14.268 40.710 1.00 18.96 256 GLN A CA 1
ATOM 1997 C C . GLN A 1 260 ? 16.848 -13.401 39.465 1.00 21.25 256 GLN A C 1
ATOM 1998 O O . GLN A 1 260 ? 17.211 -12.233 39.493 1.00 21.37 256 GLN A O 1
ATOM 2004 N N . TYR A 1 261 ? 16.591 -14.022 38.332 1.00 17.48 257 TYR A N 1
ATOM 2005 C CA . TYR A 1 261 ? 16.625 -13.384 37.006 1.00 13.46 257 TYR A CA 1
ATOM 2006 C C . TYR A 1 261 ? 15.258 -13.193 36.367 1.00 14.38 257 TYR A C 1
ATOM 2007 O O . TYR A 1 261 ? 15.169 -12.666 35.228 1.00 16.59 257 TYR A O 1
ATOM 2016 N N . CYS A 1 262 ? 14.210 -13.673 37.016 1.00 16.86 258 CYS A N 1
ATOM 2017 C CA . CYS A 1 262 ? 12.833 -13.399 36.564 1.00 16.97 258 CYS A CA 1
ATOM 2018 C C . CYS A 1 262 ? 12.555 -13.895 35.154 1.00 19.01 258 CYS A C 1
ATOM 2019 O O . CYS A 1 262 ? 11.969 -13.182 34.334 1.00 19.92 258 CYS A O 1
ATOM 2022 N N . PHE A 1 263 ? 12.993 -15.111 34.845 1.00 16.24 259 PHE A N 1
ATOM 2023 C CA . PHE A 1 263 ? 12.516 -15.737 33.623 1.00 16.49 259 PHE A CA 1
ATOM 2024 C C . PHE A 1 263 ? 12.422 -17.234 33.848 1.00 15.95 259 PHE A C 1
ATOM 2025 O O . PHE A 1 263 ? 13.076 -17.783 34.738 1.00 15.42 259 PHE A O 1
ATOM 2033 N N . GLU A 1 264 ? 11.673 -17.883 32.942 1.00 18.65 260 GLU A N 1
ATOM 2034 C CA . GLU A 1 264 ? 11.504 -19.333 32.934 1.00 18.84 260 GLU A CA 1
ATOM 2035 C C . GLU A 1 264 ? 12.392 -19.880 31.830 1.00 17.37 260 GLU A C 1
ATOM 2036 O O . GLU A 1 264 ? 12.227 -19.527 30.651 1.00 18.10 260 GLU A O 1
ATOM 2042 N N . CYS A 1 265 ? 13.359 -20.716 32.191 1.00 15.74 261 CYS A N 1
ATOM 2043 C CA . CYS A 1 265 ? 14.317 -21.171 31.184 1.00 15.19 261 CYS A CA 1
ATOM 2044 C C . CYS A 1 265 ? 13.666 -22.258 30.346 1.00 17.79 261 CYS A C 1
ATOM 2045 O O . CYS A 1 265 ? 13.180 -23.266 30.866 1.00 19.32 261 CYS A O 1
ATOM 2048 N N . ASP A 1 266 ? 13.564 -21.982 29.066 1.00 16.56 262 ASP A N 1
ATOM 2049 C CA . ASP A 1 266 ? 13.050 -22.895 28.050 1.00 17.52 262 ASP A CA 1
ATOM 2050 C C . ASP A 1 266 ? 14.141 -23.513 27.188 1.00 15.27 262 ASP A C 1
ATOM 2051 O O . ASP A 1 266 ? 13.851 -23.877 26.057 1.00 18.26 262 ASP A O 1
ATOM 2056 N N . CYS A 1 267 ? 15.410 -23.466 27.597 1.00 15.05 263 CYS A N 1
ATOM 2057 C CA . CYS A 1 267 ? 16.482 -24.057 26.779 1.00 13.44 263 CYS A CA 1
ATOM 2058 C C . CYS A 1 267 ? 16.338 -25.585 26.598 1.00 15.15 263 CYS A C 1
ATOM 2059 O O . CYS A 1 267 ? 15.506 -26.251 27.202 1.00 14.83 263 CYS A O 1
ATOM 2062 N N . PHE A 1 268 ? 17.074 -26.137 25.620 1.00 14.93 264 PHE A N 1
ATOM 2063 C CA . PHE A 1 268 ? 16.876 -27.546 25.308 1.00 15.96 264 PHE A CA 1
ATOM 2064 C C . PHE A 1 268 ? 17.067 -28.448 26.532 1.00 13.29 264 PHE A C 1
ATOM 2065 O O . PHE A 1 268 ? 16.280 -29.376 26.751 1.00 13.78 264 PHE A O 1
ATOM 2073 N N . ARG A 1 269 ? 18.087 -28.183 27.327 1.00 14.07 265 ARG A N 1
ATOM 2074 C CA . ARG A 1 269 ? 18.349 -29.038 28.479 1.00 14.91 265 ARG A CA 1
ATOM 2075 C C . ARG A 1 269 ? 17.244 -28.923 29.539 1.00 13.29 265 ARG A C 1
ATOM 2076 O O . ARG A 1 269 ? 16.866 -29.934 30.153 1.00 13.95 265 ARG A O 1
ATOM 2084 N N . CYS A 1 270 ? 16.702 -27.721 29.769 1.00 13.59 266 CYS A N 1
ATOM 2085 C CA . CYS A 1 270 ? 15.626 -27.633 30.773 1.00 12.96 266 CYS A CA 1
ATOM 2086 C C . CYS A 1 270 ? 14.347 -28.301 30.276 1.00 14.68 266 CYS A C 1
ATOM 2087 O O . CYS A 1 270 ? 13.619 -28.952 31.046 1.00 16.89 266 CYS A O 1
ATOM 2090 N N . GLN A 1 271 ? 14.055 -28.171 28.975 1.00 13.55 267 GLN A N 1
ATOM 2091 C CA . GLN A 1 271 ? 12.809 -28.756 28.483 1.00 14.27 267 GLN A CA 1
ATOM 2092 C C . GLN A 1 271 ? 12.870 -30.272 28.436 1.00 16.83 267 GLN A C 1
ATOM 2093 O O . GLN A 1 271 ? 11.825 -30.928 28.405 1.00 16.05 267 GLN A O 1
ATOM 2099 N N . THR A 1 272 ? 14.065 -30.847 28.265 1.00 14.19 268 THR A N 1
ATOM 2100 C CA . THR A 1 272 ? 14.212 -32.295 28.136 1.00 16.27 268 THR A CA 1
ATOM 2101 C C . THR A 1 272 ? 14.737 -32.999 29.390 1.00 15.98 268 THR A C 1
ATOM 2102 O O . THR A 1 272 ? 14.968 -34.224 29.321 1.00 19.27 268 THR A O 1
ATOM 2106 N N . GLN A 1 273 ? 14.975 -32.261 30.491 1.00 14.96 269 GLN A N 1
ATOM 2107 C CA . GLN A 1 273 ? 15.517 -32.837 31.740 1.00 15.55 269 GLN A CA 1
ATOM 2108 C C . GLN A 1 273 ? 16.880 -33.482 31.498 1.00 15.32 269 GLN A C 1
ATOM 2109 O O . GLN A 1 273 ? 17.217 -34.530 32.057 1.00 15.72 269 GLN A O 1
ATOM 2115 N N . ASP A 1 274 ? 17.658 -32.855 30.641 1.00 15.75 270 ASP A N 1
ATOM 2116 C CA . ASP A 1 274 ? 18.905 -33.479 30.159 1.00 18.32 270 ASP A CA 1
ATOM 2117 C C . ASP A 1 274 ? 19.881 -33.713 31.321 1.00 18.38 270 ASP A C 1
ATOM 2118 O O . ASP A 1 274 ? 20.301 -32.756 31.961 1.00 15.93 270 ASP A O 1
ATOM 2123 N N . LYS A 1 275 ? 20.293 -34.977 31.528 1.00 17.75 271 LYS A N 1
ATOM 2124 C CA . LYS A 1 275 ? 21.226 -35.441 32.591 1.00 16.99 271 LYS A CA 1
ATOM 2125 C C . LYS A 1 275 ? 20.590 -35.517 33.995 1.00 17.65 271 LYS A C 1
ATOM 2126 O O . LYS A 1 275 ? 21.310 -35.842 34.949 1.00 17.66 271 LYS A O 1
ATOM 2132 N N . ASP A 1 276 ? 19.309 -35.171 34.188 1.00 14.94 272 ASP A N 1
ATOM 2133 C CA . ASP A 1 276 ? 18.759 -35.184 35.553 1.00 13.70 272 ASP A CA 1
ATOM 2134 C C . ASP A 1 276 ? 18.887 -36.559 36.193 1.00 18.64 272 ASP A C 1
ATOM 2135 O O . ASP A 1 276 ? 19.172 -36.663 37.391 1.00 17.81 272 ASP A O 1
ATOM 2140 N N . ALA A 1 277 ? 18.625 -37.620 35.427 1.00 19.54 273 ALA A N 1
ATOM 2141 C CA . ALA A 1 277 ? 18.622 -38.971 35.980 1.00 22.54 273 ALA A CA 1
ATOM 2142 C C . ALA A 1 277 ? 20.000 -39.336 36.490 1.00 21.80 273 ALA A C 1
ATOM 2143 O O . ALA A 1 277 ? 20.132 -39.886 37.596 1.00 23.29 273 ALA A O 1
ATOM 2145 N N . ASP A 1 278 ? 21.041 -39.000 35.710 1.00 19.71 274 ASP A N 1
ATOM 2146 C CA . ASP A 1 278 ? 22.404 -39.257 36.167 1.00 19.83 274 ASP A CA 1
ATOM 2147 C C . ASP A 1 278 ? 22.728 -38.442 37.410 1.00 18.83 274 ASP A C 1
ATOM 2148 O O . ASP A 1 278 ? 23.393 -38.936 38.316 1.00 17.48 274 ASP A O 1
ATOM 2153 N N . MET A 1 279 ? 22.335 -37.164 37.434 1.00 14.50 275 MET A N 1
ATOM 2154 C CA . MET A 1 279 ? 22.665 -36.305 38.572 1.00 13.49 275 MET A CA 1
ATOM 2155 C C . MET A 1 279 ? 22.089 -36.864 39.875 1.00 14.42 275 MET A C 1
ATOM 2156 O O . MET A 1 279 ? 22.603 -36.574 40.965 1.00 15.14 275 MET A O 1
ATOM 2161 N N . LEU A 1 280 ? 20.889 -37.462 39.796 1.00 13.69 276 LEU A N 1
ATOM 2162 C CA . LEU A 1 280 ? 20.172 -37.949 40.967 1.00 17.46 276 LEU A CA 1
ATOM 2163 C C . LEU A 1 280 ? 20.380 -39.443 41.213 1.00 19.51 276 LEU A C 1
ATOM 2164 O O . LEU A 1 280 ? 19.504 -40.077 41.804 1.00 17.76 276 LEU A O 1
ATOM 2169 N N . THR A 1 281 ? 21.381 -40.065 40.589 1.00 18.50 277 THR A N 1
ATOM 2170 C CA . THR A 1 281 ? 21.643 -41.498 40.793 1.00 18.29 277 THR A CA 1
ATOM 2171 C C . THR A 1 281 ? 21.663 -41.853 42.277 1.00 19.37 277 THR A C 1
ATOM 2172 O O . THR A 1 281 ? 22.253 -41.126 43.079 1.00 18.35 277 THR A O 1
ATOM 2176 N N . GLY A 1 282 ? 20.982 -42.953 42.636 1.00 19.54 278 GLY A N 1
ATOM 2177 C CA . GLY A 1 282 ? 20.928 -43.444 44.012 1.00 20.82 278 GLY A CA 1
ATOM 2178 C C . GLY A 1 282 ? 19.607 -43.135 44.692 1.00 20.90 278 GLY A C 1
ATOM 2179 O O . GLY A 1 282 ? 18.709 -42.521 44.125 1.00 23.35 278 GLY A O 1
ATOM 2180 N N . ASP A 1 283 ? 19.505 -43.553 45.954 1.00 19.62 279 ASP A N 1
ATOM 2181 C CA . ASP A 1 283 ? 18.257 -43.453 46.718 1.00 23.50 279 ASP A CA 1
ATOM 2182 C C . ASP A 1 283 ? 18.084 -42.062 47.315 1.00 23.07 279 ASP A C 1
ATOM 2183 O O . ASP A 1 283 ? 18.976 -41.546 47.987 1.00 22.26 279 ASP A O 1
ATOM 2188 N N . GLU A 1 284 ? 16.933 -41.435 47.061 1.00 23.74 280 GLU A N 1
ATOM 2189 C CA . GLU A 1 284 ? 16.730 -40.077 47.558 1.00 22.40 280 GLU A CA 1
ATOM 2190 C C . GLU A 1 284 ? 16.837 -39.990 49.079 1.00 25.12 280 GLU A C 1
ATOM 2191 O O . GLU A 1 284 ? 17.341 -38.998 49.613 1.00 25.91 280 GLU A O 1
ATOM 2197 N N . GLN A 1 285 ? 16.381 -41.019 49.809 1.00 21.90 281 GLN A N 1
ATOM 2198 C CA . GLN A 1 285 ? 16.506 -40.952 51.255 1.00 29.04 281 GLN A CA 1
ATOM 2199 C C . GLN A 1 285 ? 17.970 -40.815 51.661 1.00 30.30 281 GLN A C 1
ATOM 2200 O O . GLN A 1 285 ? 18.273 -40.158 52.670 1.00 32.11 281 GLN A O 1
ATOM 2202 N N . VAL A 1 286 ? 18.882 -41.369 50.848 1.00 26.48 282 VAL A N 1
ATOM 2203 C CA . VAL A 1 286 ? 20.322 -41.272 51.096 1.00 22.78 282 VAL A CA 1
ATOM 2204 C C . VAL A 1 286 ? 20.886 -39.943 50.614 1.00 24.28 282 VAL A C 1
ATOM 2205 O O . VAL A 1 286 ? 21.547 -39.217 51.359 1.00 23.18 282 VAL A O 1
ATOM 2209 N N . TRP A 1 287 ? 20.601 -39.571 49.367 1.00 18.29 283 TRP A N 1
ATOM 2210 C CA . TRP A 1 287 ? 21.279 -38.378 48.904 1.00 17.43 283 TRP A CA 1
ATOM 2211 C C . TRP A 1 287 ? 20.635 -37.087 49.414 1.00 22.05 283 TRP A C 1
ATOM 2212 O O . TRP A 1 287 ? 21.313 -36.059 49.442 1.00 20.67 283 TRP A O 1
ATOM 2223 N N . LYS A 1 288 ? 19.378 -37.116 49.878 1.00 19.94 284 LYS A N 1
ATOM 2224 C CA . LYS A 1 288 ? 18.840 -35.878 50.436 1.00 20.00 284 LYS A CA 1
ATOM 2225 C C . LYS A 1 288 ? 19.616 -35.452 51.676 1.00 21.39 284 LYS A C 1
ATOM 2226 O O . LYS A 1 288 ? 19.784 -34.259 51.907 1.00 25.53 284 LYS A O 1
ATOM 2229 N N . GLU A 1 289 ? 20.136 -36.407 52.447 1.00 22.38 285 GLU A N 1
ATOM 2230 C CA . GLU A 1 289 ? 20.949 -36.098 53.623 1.00 23.91 285 GLU A CA 1
ATOM 2231 C C . GLU A 1 289 ? 22.255 -35.410 53.233 1.00 25.89 285 GLU A C 1
ATOM 2232 O O . GLU A 1 289 ? 22.749 -34.522 53.954 1.00 27.00 285 GLU A O 1
ATOM 2238 N N . VAL A 1 290 ? 22.836 -35.819 52.102 1.00 19.81 286 VAL A N 1
ATOM 2239 C CA . VAL A 1 290 ? 24.071 -35.201 51.635 1.00 20.30 286 VAL A CA 1
ATOM 2240 C C . VAL A 1 290 ? 23.798 -33.774 51.199 1.00 23.29 286 VAL A C 1
ATOM 2241 O O . VAL A 1 290 ? 24.540 -32.837 51.534 1.00 22.24 286 VAL A O 1
ATOM 2245 N N . GLN A 1 291 ? 22.730 -33.599 50.430 1.00 20.32 287 GLN A N 1
ATOM 2246 C CA . GLN A 1 291 ? 22.328 -32.271 49.981 1.00 20.97 287 GLN A CA 1
ATOM 2247 C C . GLN A 1 291 ? 22.175 -31.333 51.163 1.00 23.66 287 GLN A C 1
ATOM 2248 O O . GLN A 1 291 ? 22.633 -30.183 51.113 1.00 25.48 287 GLN A O 1
ATOM 2254 N N . GLU A 1 292 ? 21.560 -31.810 52.245 1.00 23.71 288 GLU A N 1
ATOM 2255 C CA . GLU A 1 292 ? 21.341 -30.945 53.394 1.00 26.22 288 GLU A CA 1
ATOM 2256 C C . GLU A 1 292 ? 22.673 -30.595 54.054 1.00 29.07 288 GLU A C 1
ATOM 2257 O O . GLU A 1 292 ? 22.912 -29.434 54.408 1.00 29.40 288 GLU A O 1
ATOM 2263 N N . SER A 1 293 ? 23.568 -31.585 54.191 1.00 26.21 289 SER A N 1
ATOM 2264 C CA . SER A 1 293 ? 24.864 -31.343 54.826 1.00 26.14 289 SER A CA 1
ATOM 2265 C C . SER A 1 293 ? 25.697 -30.354 54.028 1.00 27.63 289 SER A C 1
ATOM 2266 O O . SER A 1 293 ? 26.566 -29.665 54.600 1.00 27.72 289 SER A O 1
ATOM 2269 N N . LEU A 1 294 ? 25.499 -30.333 52.711 1.00 25.87 290 LEU A N 1
ATOM 2270 C CA . LEU A 1 294 ? 26.271 -29.457 51.858 1.00 26.57 290 LEU A CA 1
ATOM 2271 C C . LEU A 1 294 ? 26.045 -27.994 52.165 1.00 30.21 290 LEU A C 1
ATOM 2272 O O . LEU A 1 294 ? 26.901 -27.174 51.819 1.00 29.85 290 LEU A O 1
ATOM 2277 N N . LYS A 1 295 ? 24.899 -27.635 52.746 1.00 29.28 291 LYS A N 1
ATOM 2278 C CA . LYS A 1 295 ? 24.685 -26.229 53.074 1.00 31.24 291 LYS A CA 1
ATOM 2279 C C . LYS A 1 295 ? 25.774 -25.733 54.011 1.00 30.48 291 LYS A C 1
ATOM 2280 O O . LYS A 1 295 ? 26.403 -24.697 53.754 1.00 30.74 291 LYS A O 1
ATOM 2286 N N . LYS A 1 296 ? 26.057 -26.492 55.068 1.00 28.64 292 LYS A N 1
ATOM 2287 C CA . LYS A 1 296 ? 27.095 -26.066 56.000 1.00 31.26 292 LYS A CA 1
ATOM 2288 C C . LYS A 1 296 ? 28.477 -26.193 55.377 1.00 30.77 292 LYS A C 1
ATOM 2289 O O . LYS A 1 296 ? 29.330 -25.304 55.558 1.00 32.60 292 LYS A O 1
ATOM 2295 N N . ILE A 1 297 ? 28.718 -27.283 54.638 1.00 29.33 293 ILE A N 1
ATOM 2296 C CA . ILE A 1 297 ? 30.026 -27.472 53.997 1.00 27.96 293 ILE A CA 1
ATOM 2297 C C . ILE A 1 297 ? 30.361 -26.297 53.093 1.00 24.64 293 ILE A C 1
ATOM 2298 O O . ILE A 1 297 ? 31.486 -25.786 53.115 1.00 25.70 293 ILE A O 1
ATOM 2303 N N . GLU A 1 298 ? 29.406 -25.879 52.245 1.00 25.77 294 GLU A N 1
ATOM 2304 C CA . GLU A 1 298 ? 29.704 -24.816 51.292 1.00 28.09 294 GLU A CA 1
ATOM 2305 C C . GLU A 1 298 ? 29.916 -23.479 51.995 1.00 28.47 294 GLU A C 1
ATOM 2306 O O . GLU A 1 298 ? 30.750 -22.681 51.544 1.00 29.06 294 GLU A O 1
ATOM 2312 N N . GLU A 1 299 ? 29.227 -23.245 53.113 1.00 28.50 295 GLU A N 1
ATOM 2313 C CA . GLU A 1 299 ? 29.498 -22.047 53.914 1.00 34.26 295 GLU A CA 1
ATOM 2314 C C . GLU A 1 299 ? 30.892 -22.091 54.539 1.00 31.17 295 GLU A C 1
ATOM 2315 O O . GLU A 1 299 ? 31.585 -21.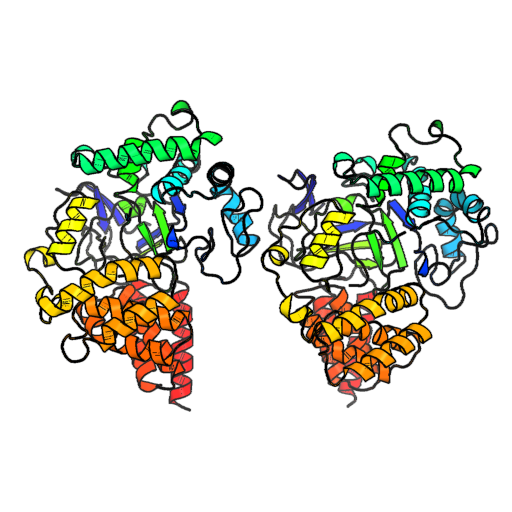063 54.599 1.00 33.68 295 GLU A O 1
ATOM 2321 N N . LEU A 1 300 ? 31.310 -23.244 55.072 1.00 27.42 296 LEU A N 1
ATOM 2322 C CA . LEU A 1 300 ? 32.669 -23.325 55.610 1.00 26.70 296 LEU A CA 1
ATOM 2323 C C . LEU A 1 300 ? 33.704 -23.123 54.508 1.00 26.18 296 LEU A C 1
ATOM 2324 O O . LEU A 1 300 ? 34.717 -22.452 54.728 1.00 26.64 296 LEU A O 1
ATOM 2329 N N . LYS A 1 301 ? 33.490 -23.736 53.331 1.00 23.90 297 LYS A N 1
ATOM 2330 C CA . LYS A 1 301 ? 34.433 -23.577 52.224 1.00 24.68 297 LYS A CA 1
ATOM 2331 C C . LYS A 1 301 ? 34.531 -22.107 51.805 1.00 26.17 297 LYS A C 1
ATOM 2332 O O . LYS A 1 301 ? 35.619 -21.602 51.513 1.00 22.41 297 LYS A O 1
ATOM 2336 N N . ALA A 1 302 ? 33.400 -21.401 51.797 1.00 23.37 298 ALA A N 1
ATOM 2337 C CA . ALA A 1 302 ? 33.413 -19.987 51.411 1.00 26.67 298 ALA A CA 1
ATOM 2338 C C . ALA A 1 302 ? 34.309 -19.151 52.310 1.00 28.24 298 ALA A C 1
ATOM 2339 O O . ALA A 1 302 ? 34.866 -18.144 51.851 1.00 28.97 298 ALA A O 1
ATOM 2341 N N . HIS A 1 303 ? 34.430 -19.524 53.592 1.00 26.92 299 HIS A N 1
ATOM 2342 C CA . HIS A 1 303 ? 35.267 -18.851 54.583 1.00 26.61 299 HIS A CA 1
ATOM 2343 C C . HIS A 1 303 ? 36.653 -19.496 54.692 1.00 26.52 299 HIS A C 1
ATOM 2344 O O . HIS A 1 303 ? 37.390 -19.238 55.645 1.00 27.00 299 HIS A O 1
ATOM 2351 N N . TRP A 1 304 ? 36.977 -20.421 53.786 1.00 28.91 300 TRP A N 1
ATOM 2352 C CA . TRP A 1 304 ? 38.302 -21.046 53.725 1.00 27.34 300 TRP A CA 1
ATOM 2353 C C . TRP A 1 304 ? 38.610 -21.858 54.975 1.00 26.16 300 TRP A C 1
ATOM 2354 O O . TRP A 1 304 ? 39.780 -22.016 55.339 1.00 26.01 300 TRP A O 1
ATOM 2365 N N . LYS A 1 305 ? 37.615 -22.492 55.596 1.00 30.86 301 LYS A N 1
ATOM 2366 C CA . LYS A 1 305 ? 37.922 -23.239 56.808 1.00 32.57 301 LYS A CA 1
ATOM 2367 C C . LYS A 1 305 ? 38.094 -24.677 56.345 1.00 31.61 301 LYS A C 1
ATOM 2368 O O . LYS A 1 305 ? 37.206 -25.511 56.519 1.00 30.88 301 LYS A O 1
ATOM 2374 N N . TRP A 1 306 ? 39.339 -25.028 56.045 1.00 32.04 302 TRP A N 1
ATOM 2375 C CA . TRP A 1 306 ? 39.555 -26.256 55.288 1.00 30.19 302 TRP A CA 1
ATOM 2376 C C . TRP A 1 306 ? 39.506 -27.459 56.202 1.00 29.23 302 TRP A C 1
ATOM 2377 O O . TRP A 1 306 ? 38.964 -28.491 55.816 1.00 30.73 302 TRP A O 1
ATOM 2388 N N . GLU A 1 307 ? 40.089 -27.348 57.406 1.00 29.26 303 GLU A N 1
ATOM 2389 C CA . GLU A 1 307 ? 40.029 -28.465 58.349 1.00 32.82 303 GLU A CA 1
ATOM 2390 C C . GLU A 1 307 ? 38.585 -28.854 58.652 1.00 32.78 303 GLU A C 1
ATOM 2391 O O . GLU A 1 307 ? 38.243 -30.047 58.710 1.00 33.29 303 GLU A O 1
ATOM 2397 N N . GLN A 1 308 ? 37.718 -27.860 58.850 1.00 29.87 304 GLN A N 1
ATOM 2398 C CA . GLN A 1 308 ? 36.326 -28.165 59.131 1.00 32.09 304 GLN A CA 1
ATOM 2399 C C . GLN A 1 308 ? 35.631 -28.747 57.924 1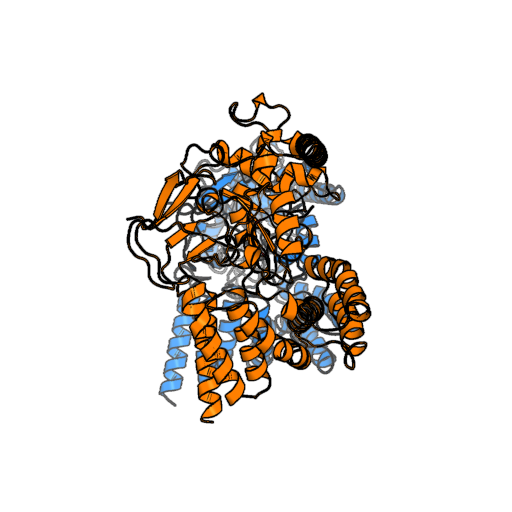.00 31.52 304 GLN A C 1
ATOM 2400 O O . GLN A 1 308 ? 34.813 -29.669 58.064 1.00 33.93 304 GLN A O 1
ATOM 2406 N N . VAL A 1 309 ? 35.901 -28.191 56.730 1.00 27.47 305 VAL A N 1
ATOM 2407 C CA . VAL A 1 309 ? 35.360 -28.787 55.515 1.00 24.29 305 VAL A CA 1
ATOM 2408 C C . VAL A 1 309 ? 35.747 -30.255 55.447 1.00 27.34 305 VAL A C 1
ATOM 2409 O O . VAL A 1 309 ? 34.894 -31.127 55.248 1.00 25.63 305 VAL A O 1
ATOM 2413 N N . LEU A 1 310 ? 37.044 -30.547 55.625 1.00 25.90 306 LEU A N 1
ATOM 2414 C CA . LEU A 1 310 ? 37.495 -31.907 55.393 1.00 26.73 306 LEU A CA 1
ATOM 2415 C C . LEU A 1 310 ? 36.876 -32.877 56.393 1.00 28.90 306 LEU A C 1
ATOM 2416 O O . LEU A 1 310 ? 36.500 -33.996 56.028 1.00 30.98 306 LEU A O 1
ATOM 2421 N N . ALA A 1 311 ? 36.753 -32.472 57.657 1.00 31.24 307 ALA A N 1
ATOM 2422 C CA . ALA A 1 311 ? 36.147 -33.352 58.650 1.00 33.07 307 ALA A CA 1
ATOM 2423 C C . ALA A 1 311 ? 34.694 -33.684 58.308 1.00 31.80 307 ALA A C 1
ATOM 2424 O O . ALA A 1 311 ? 34.268 -34.842 58.441 1.00 32.25 307 ALA A O 1
ATOM 2426 N N . MET A 1 312 ? 33.913 -32.692 57.874 1.00 29.29 308 MET A N 1
ATOM 2427 C CA . MET A 1 312 ? 32.530 -32.957 57.489 1.00 33.38 308 MET A CA 1
ATOM 2428 C C . MET A 1 312 ? 32.456 -33.847 56.259 1.00 30.36 308 MET A C 1
ATOM 2429 O O . MET A 1 312 ? 31.569 -34.705 56.157 1.00 29.97 308 MET A O 1
ATOM 2434 N N . CYS A 1 313 ? 33.337 -33.611 55.292 1.00 25.99 309 CYS A N 1
ATOM 2435 C CA . CYS A 1 313 ? 33.297 -34.384 54.052 1.00 25.78 309 CYS A CA 1
ATOM 2436 C C . CYS A 1 313 ? 33.685 -35.842 54.287 1.00 26.13 309 CYS A C 1
ATOM 2437 O O . CYS A 1 313 ? 33.063 -36.743 53.714 1.00 26.32 309 CYS A O 1
ATOM 2440 N N . GLN A 1 314 ? 34.714 -36.088 55.097 1.00 26.87 310 GLN A N 1
ATOM 2441 C CA . GLN A 1 314 ? 35.178 -37.456 55.353 1.00 28.08 310 GLN A CA 1
ATOM 2442 C C . GLN A 1 314 ? 34.077 -38.291 55.987 1.00 29.77 310 GLN A C 1
ATOM 2443 O O . GLN A 1 314 ? 33.910 -39.480 55.671 1.00 31.18 310 GLN A O 1
ATOM 2449 N N . ALA A 1 315 ? 33.331 -37.692 56.912 1.00 30.32 311 ALA A N 1
ATOM 2450 C CA . ALA A 1 315 ? 32.245 -38.413 57.566 1.00 32.15 311 ALA A CA 1
ATOM 2451 C C . ALA A 1 315 ? 31.191 -38.850 56.546 1.00 32.49 311 ALA A C 1
ATOM 2452 O O . ALA A 1 315 ? 30.731 -40.001 56.570 1.00 35.00 311 ALA A O 1
ATOM 2454 N N . ILE A 1 316 ? 30.827 -37.958 55.623 1.00 29.29 312 ILE A N 1
ATOM 2455 C CA . ILE A 1 316 ? 29.855 -38.296 54.589 1.00 26.38 312 ILE A CA 1
ATOM 2456 C C . ILE A 1 316 ? 30.412 -39.346 53.628 1.00 28.42 312 ILE A C 1
ATOM 2457 O O . ILE A 1 316 ? 29.728 -40.321 53.280 1.00 30.04 312 ILE A O 1
ATOM 2462 N N . ILE A 1 317 ? 31.650 -39.153 53.171 1.00 24.01 313 ILE A N 1
ATOM 2463 C CA . ILE A 1 317 ? 32.215 -40.037 52.153 1.00 24.36 313 ILE A CA 1
ATOM 2464 C C . ILE A 1 317 ? 32.378 -41.454 52.701 1.00 29.47 313 ILE A C 1
ATOM 2465 O O . ILE A 1 317 ? 32.108 -42.436 52.007 1.00 30.84 313 ILE A O 1
ATOM 2470 N N . SER A 1 318 ? 32.845 -41.598 53.932 1.00 30.92 314 SER A N 1
ATOM 2471 C CA . SER A 1 318 ? 32.991 -42.959 54.447 1.00 35.71 314 SER A CA 1
ATOM 2472 C C . SER A 1 318 ? 31.629 -43.606 54.690 1.00 34.97 314 SER A C 1
ATOM 2473 O O . SER A 1 318 ? 31.421 -44.770 54.333 1.00 37.15 314 SER A O 1
ATOM 2476 N N . SER A 1 319 ? 30.643 -42.834 55.175 1.00 30.77 315 SER A N 1
ATOM 2477 C CA . SER A 1 319 ? 29.380 -43.446 55.586 1.00 33.96 315 SER A CA 1
ATOM 2478 C C . SER A 1 319 ? 28.493 -43.872 54.417 1.00 31.28 315 SER A C 1
ATOM 2479 O O . SER A 1 319 ? 27.622 -44.733 54.615 1.00 34.85 315 SER A O 1
ATOM 2482 N N . ASN A 1 320 ? 28.649 -43.259 53.241 1.00 25.54 316 ASN A N 1
ATOM 2483 C CA . ASN A 1 320 ? 27.862 -43.546 52.049 1.00 26.86 316 ASN A CA 1
ATOM 2484 C C . ASN A 1 320 ? 28.539 -44.456 51.042 1.00 27.01 316 ASN A C 1
ATOM 2485 O O . ASN A 1 320 ? 27.999 -44.643 49.947 1.00 22.77 316 ASN A O 1
ATOM 2490 N N . SER A 1 321 ? 29.736 -44.944 51.338 1.00 24.62 317 SER A N 1
ATOM 2491 C CA . SER A 1 321 ? 30.525 -45.641 50.334 1.00 26.29 317 SER A CA 1
ATOM 2492 C C . SER A 1 321 ? 29.826 -46.885 49.796 1.00 26.94 317 SER A C 1
ATOM 2493 O O . SER A 1 321 ? 30.090 -47.302 48.669 1.00 24.08 317 SER A O 1
ATOM 2496 N N . GLU A 1 322 ? 28.956 -47.494 50.577 1.00 23.02 318 GLU A N 1
ATOM 2497 C CA . GLU A 1 322 ? 28.339 -48.750 50.141 1.00 23.56 318 GLU A CA 1
ATOM 2498 C C . GLU A 1 322 ? 27.038 -48.548 49.371 1.00 24.53 318 GLU A C 1
ATOM 2499 O O . GLU A 1 322 ? 26.525 -49.520 48.817 1.00 24.72 318 GLU A O 1
ATOM 2505 N N . ARG A 1 323 ? 26.533 -47.311 49.298 1.00 22.60 319 ARG A N 1
ATOM 2506 C CA . ARG A 1 323 ? 25.181 -46.983 48.864 1.00 21.54 319 ARG A CA 1
ATOM 2507 C C . ARG A 1 323 ? 25.169 -45.983 47.723 1.00 22.27 319 ARG A C 1
ATOM 2508 O O . ARG A 1 323 ? 24.247 -46.031 46.903 1.00 24.10 319 ARG A O 1
ATOM 2511 N N . LEU A 1 324 ? 25.911 -44.880 47.855 1.00 19.70 320 LEU A N 1
ATOM 2512 C CA . LEU A 1 324 ? 25.685 -43.720 46.987 1.00 18.60 320 LEU A CA 1
ATOM 2513 C C . LEU A 1 324 ? 26.798 -43.551 45.960 1.00 20.68 320 LEU A C 1
ATOM 2514 O O . LEU A 1 324 ? 27.959 -43.284 46.343 1.00 20.39 320 LEU A O 1
ATOM 2519 N N . PRO A 1 325 ? 26.509 -43.629 44.656 1.00 19.85 321 PRO A N 1
ATOM 2520 C CA . PRO A 1 325 ? 27.581 -43.443 43.650 1.00 18.91 321 PRO A CA 1
ATOM 2521 C C . PRO A 1 325 ? 28.134 -42.026 43.571 1.00 18.73 321 PRO A C 1
ATOM 2522 O O . PRO A 1 325 ? 27.459 -41.047 43.855 1.00 16.28 321 PRO A O 1
ATOM 2526 N N . ASP A 1 326 ? 29.376 -41.956 43.125 1.00 16.28 322 ASP A N 1
ATOM 2527 C CA . ASP A 1 326 ? 30.081 -40.681 42.998 1.00 17.20 322 ASP A CA 1
ATOM 2528 C C . ASP A 1 326 ? 29.458 -39.764 41.951 1.00 19.17 322 ASP A C 1
ATOM 2529 O O . ASP A 1 326 ? 29.673 -38.534 41.992 1.00 20.90 322 ASP A O 1
ATOM 2534 N N . ILE A 1 327 ? 28.737 -40.322 40.978 1.00 15.88 323 ILE A N 1
ATOM 2535 C CA . ILE A 1 327 ? 28.126 -39.454 39.984 1.00 16.34 323 ILE A CA 1
ATOM 2536 C C . ILE A 1 327 ? 26.942 -38.658 40.524 1.00 16.67 323 ILE A C 1
ATOM 2537 O O . ILE A 1 327 ? 26.536 -37.673 39.905 1.00 17.42 323 ILE A O 1
ATOM 2542 N N . ASN A 1 328 ? 26.358 -39.061 41.665 1.00 16.45 324 ASN A N 1
ATOM 2543 C CA . ASN A 1 328 ? 25.312 -38.250 42.251 1.00 14.68 324 ASN A CA 1
ATOM 2544 C C . ASN A 1 328 ? 25.871 -36.845 42.503 1.00 13.64 324 ASN A C 1
ATOM 2545 O O . ASN A 1 328 ? 26.956 -36.715 43.060 1.00 15.78 324 ASN A O 1
ATOM 2550 N N . ILE A 1 329 ? 25.163 -35.800 42.076 1.00 13.16 325 ILE A N 1
ATOM 2551 C CA . ILE A 1 329 ? 25.791 -34.449 42.143 1.00 12.71 325 ILE A CA 1
ATOM 2552 C C . ILE A 1 329 ? 26.076 -33.989 43.564 1.00 15.14 325 ILE A C 1
ATOM 2553 O O . ILE A 1 329 ? 27.039 -33.239 43.792 1.00 13.97 325 ILE A O 1
ATOM 2558 N N . TYR A 1 330 ? 25.282 -34.422 44.560 1.00 13.55 326 TYR A N 1
ATOM 2559 C CA . TYR A 1 330 ? 25.551 -33.989 45.940 1.00 16.24 326 TYR A CA 1
ATOM 2560 C C . TYR A 1 330 ? 26.782 -34.699 46.512 1.00 15.01 326 TYR A C 1
ATOM 2561 O O . TYR A 1 330 ? 27.670 -34.051 47.081 1.00 16.44 326 TYR A O 1
ATOM 2570 N N . GLN A 1 331 ? 26.935 -35.990 46.231 1.00 15.11 327 GLN A N 1
ATOM 2571 C CA . GLN A 1 331 ? 28.148 -36.709 46.618 1.00 18.14 327 GLN A CA 1
ATOM 2572 C C . GLN A 1 331 ? 29.355 -36.168 45.857 1.00 15.94 327 GLN A C 1
ATOM 2573 O O . GLN A 1 331 ? 30.470 -36.062 46.409 1.00 17.32 327 GLN A O 1
ATOM 2579 N N . LEU A 1 332 ? 29.140 -35.798 44.586 1.00 14.06 328 LEU A N 1
ATOM 2580 C CA . LEU A 1 332 ? 30.241 -35.239 43.779 1.00 14.89 328 LEU A CA 1
ATOM 2581 C C . LEU A 1 332 ? 30.739 -33.923 44.357 1.00 15.77 328 LEU A C 1
ATOM 2582 O O . LEU A 1 332 ? 31.954 -33.694 44.462 1.00 14.24 328 LEU A O 1
ATOM 2587 N N . LYS A 1 333 ? 29.823 -33.044 44.749 1.00 16.09 329 LYS A N 1
ATOM 2588 C CA . LYS A 1 333 ? 30.234 -31.789 45.369 1.00 16.44 329 LYS A CA 1
ATOM 2589 C C . LYS A 1 333 ? 30.994 -32.021 46.665 1.00 19.09 329 LYS A C 1
ATOM 2590 O O . LYS A 1 333 ? 31.944 -31.282 46.965 1.00 17.62 329 LYS A O 1
ATOM 2596 N N . VAL A 1 334 ? 30.601 -33.040 47.446 1.00 15.89 330 VAL A N 1
ATOM 2597 C CA . VAL A 1 334 ? 31.333 -33.339 48.671 1.00 18.38 330 VAL A CA 1
ATOM 2598 C C . VAL A 1 334 ? 32.738 -33.817 48.341 1.00 21.01 330 VAL A C 1
ATOM 2599 O O . VAL A 1 334 ? 33.706 -33.450 49.019 1.00 19.37 330 VAL A O 1
ATOM 2603 N N . LEU A 1 335 ? 32.877 -34.639 47.301 1.00 15.36 331 LEU A N 1
ATOM 2604 C CA . LEU A 1 335 ? 34.229 -35.069 46.922 1.00 18.04 331 LEU A CA 1
ATOM 2605 C C . LEU A 1 335 ? 35.070 -33.882 46.480 1.00 17.66 331 LEU A C 1
ATOM 2606 O O . LEU A 1 335 ? 36.281 -33.840 46.733 1.00 20.21 331 LEU A O 1
ATOM 2611 N N . ASP A 1 336 ? 34.481 -32.994 45.697 1.00 15.01 332 ASP A N 1
ATOM 2612 C CA A ASP A 1 336 ? 35.234 -31.822 45.272 0.70 18.25 332 ASP A CA 1
ATOM 2613 C CA B ASP A 1 336 ? 35.150 -31.756 45.261 0.30 18.34 332 ASP A CA 1
ATOM 2614 C C . ASP A 1 336 ? 35.616 -30.936 46.452 1.00 21.45 332 ASP A C 1
ATOM 2615 O O . ASP A 1 336 ? 36.744 -30.431 46.487 1.00 20.17 332 ASP A O 1
ATOM 2624 N N . CYS A 1 337 ? 34.716 -30.737 47.427 1.00 20.74 333 CYS A N 1
ATOM 2625 C CA . CYS A 1 337 ? 35.093 -29.956 48.603 1.00 20.80 333 CYS A CA 1
ATOM 2626 C C . CYS A 1 337 ? 36.205 -30.640 49.363 1.00 22.81 333 CYS A C 1
ATOM 2627 O O . CYS A 1 337 ? 37.172 -29.987 49.790 1.00 22.90 333 CYS A O 1
ATOM 2630 N N . ALA A 1 338 ? 36.109 -31.973 49.494 1.00 18.76 334 ALA A N 1
ATOM 2631 C CA . ALA A 1 338 ? 37.184 -32.728 50.141 1.00 18.63 334 ALA A CA 1
ATOM 2632 C C . ALA A 1 338 ? 38.512 -32.608 49.394 1.00 21.58 334 ALA A C 1
ATOM 2633 O O . ALA A 1 338 ? 39.557 -32.431 50.026 1.00 24.31 334 ALA A O 1
ATOM 2635 N N . MET A 1 339 ? 38.502 -32.739 48.062 1.00 20.26 335 MET A N 1
ATOM 2636 C CA . MET A 1 339 ? 39.751 -32.588 47.310 1.00 22.62 335 MET A CA 1
ATOM 2637 C C . MET A 1 339 ? 40.388 -31.223 47.557 1.00 22.92 335 MET A C 1
ATOM 2638 O O . MET A 1 339 ? 41.579 -31.136 47.863 1.00 24.95 335 MET A O 1
ATOM 2643 N N . ASP A 1 340 ? 39.603 -30.146 47.419 1.00 19.85 336 ASP A N 1
ATOM 2644 C CA . ASP A 1 340 ? 40.151 -28.803 47.581 1.00 23.03 336 ASP A CA 1
ATOM 2645 C C . ASP A 1 340 ? 40.618 -28.571 49.011 1.00 23.11 336 ASP A C 1
ATOM 2646 O O . ASP A 1 340 ? 41.668 -27.949 49.222 1.00 23.25 336 ASP A O 1
ATOM 2651 N N . ALA A 1 341 ? 39.902 -29.093 50.014 1.00 23.07 337 ALA A N 1
ATOM 2652 C CA . ALA A 1 341 ? 40.386 -28.943 51.380 1.00 24.51 337 ALA A CA 1
ATOM 2653 C C . ALA A 1 341 ? 41.748 -29.604 51.542 1.00 25.83 337 ALA A C 1
ATOM 2654 O O . ALA A 1 341 ? 42.670 -29.039 52.169 1.00 26.32 337 ALA A O 1
ATOM 2656 N N . CYS A 1 342 ? 41.890 -30.819 50.988 1.00 23.34 338 CYS A N 1
ATOM 2657 C CA . CYS A 1 342 ? 43.151 -31.554 51.114 1.00 24.84 338 CYS A CA 1
ATOM 2658 C C . CYS A 1 342 ? 44.277 -30.845 50.379 1.00 25.03 338 CYS A C 1
ATOM 2659 O O . CYS A 1 342 ? 45.404 -30.783 50.888 1.00 26.12 338 CYS A O 1
ATOM 2662 N N . ILE A 1 343 ? 44.013 -30.311 49.178 1.00 23.42 339 ILE A N 1
ATOM 2663 C CA . ILE A 1 343 ? 45.066 -29.548 48.494 1.00 24.31 339 ILE A CA 1
ATOM 2664 C C . ILE A 1 343 ? 45.509 -28.382 49.365 1.00 26.85 339 ILE A C 1
ATOM 2665 O O . ILE A 1 343 ? 46.714 -28.161 49.590 1.00 26.87 339 ILE A O 1
ATOM 2670 N N . ASN A 1 344 ? 44.544 -27.643 49.901 1.00 25.61 340 ASN A N 1
ATOM 2671 C CA . ASN A 1 344 ? 44.908 -26.464 50.675 1.00 28.65 340 ASN A CA 1
ATOM 2672 C C . ASN A 1 344 ? 45.619 -26.829 51.977 1.00 31.25 340 ASN A C 1
ATOM 2673 O O . ASN A 1 344 ? 46.429 -26.038 52.461 1.00 33.34 340 ASN A O 1
ATOM 2678 N N . LEU A 1 345 ? 45.375 -28.007 52.531 1.00 29.34 341 LEU A N 1
ATOM 2679 C CA . LEU A 1 345 ? 46.024 -28.459 53.762 1.00 31.30 341 LEU A CA 1
ATOM 2680 C C . LEU A 1 345 ? 47.317 -29.248 53.515 1.00 30.53 341 LEU A C 1
ATOM 2681 O O . LEU A 1 345 ? 47.959 -29.724 54.468 1.00 29.47 341 LEU A O 1
ATOM 2686 N N . GLY A 1 346 ? 47.702 -29.452 52.261 1.00 31.09 342 GLY A N 1
ATOM 2687 C CA . GLY A 1 346 ? 48.911 -30.210 52.011 1.00 32.41 342 GLY A CA 1
ATOM 2688 C C . GLY A 1 346 ? 48.759 -31.703 52.158 1.00 32.03 342 GLY A C 1
ATOM 2689 O O . GLY A 1 346 ? 49.765 -32.411 52.258 1.00 32.47 342 GLY A O 1
ATOM 2690 N N . LEU A 1 347 ? 47.530 -32.233 52.121 1.00 28.74 343 LEU A N 1
ATOM 2691 C CA . LEU A 1 347 ? 47.381 -33.672 52.171 1.00 29.33 343 LEU A CA 1
ATOM 2692 C C . LEU A 1 347 ? 47.180 -34.062 50.721 1.00 28.25 343 LEU A C 1
ATOM 2693 O O . LEU A 1 347 ? 46.064 -34.335 50.282 1.00 26.82 343 LEU A O 1
ATOM 2698 N N . LEU A 1 348 ? 48.285 -34.361 50.062 1.00 27.63 344 LEU A N 1
ATOM 2699 C CA . LEU A 1 348 ? 48.231 -34.474 48.613 1.00 26.80 344 LEU A CA 1
ATOM 2700 C C . LEU A 1 348 ? 47.821 -35.863 48.165 1.00 27.75 344 LEU A C 1
ATOM 2701 O O . LEU A 1 348 ? 47.170 -35.994 47.127 1.00 25.98 344 LEU A O 1
ATOM 2706 N N . GLU A 1 349 ? 48.233 -36.907 48.903 1.00 26.73 345 GLU A N 1
ATOM 2707 C CA . GLU A 1 349 ? 47.800 -38.255 48.555 1.00 28.15 345 GLU A CA 1
ATOM 2708 C C . GLU A 1 349 ? 46.289 -38.387 48.727 1.00 28.90 345 GLU A C 1
ATOM 2709 O O . GLU A 1 349 ? 45.598 -38.968 47.866 1.00 25.20 345 GLU A O 1
ATOM 2715 N N . GLU A 1 350 ? 45.752 -37.850 49.830 1.00 25.80 346 GLU A N 1
ATOM 2716 C CA . GLU A 1 350 ? 44.302 -37.895 50.026 1.00 26.38 346 GLU A CA 1
ATOM 2717 C C . GLU A 1 350 ? 43.576 -37.037 48.990 1.00 22.94 346 GLU A C 1
ATOM 2718 O O . GLU A 1 350 ? 42.494 -37.407 48.521 1.00 22.93 346 GLU A O 1
ATOM 2724 N N . ALA A 1 351 ? 44.138 -35.877 48.630 1.00 23.20 347 ALA A N 1
ATOM 2725 C CA . ALA A 1 351 ? 43.485 -35.046 47.614 1.00 21.80 347 ALA A CA 1
ATOM 2726 C C . ALA A 1 351 ? 43.340 -35.800 46.295 1.00 22.16 347 ALA A C 1
ATOM 2727 O O . ALA A 1 351 ? 42.313 -35.682 45.609 1.00 18.72 347 ALA A O 1
ATOM 2729 N N . LEU A 1 352 ? 44.363 -36.568 45.921 1.00 23.53 348 LEU A N 1
ATOM 2730 C CA . LEU A 1 352 ? 44.310 -37.300 44.663 1.00 22.95 348 LEU A CA 1
ATOM 2731 C C . LEU A 1 352 ? 43.275 -38.403 44.725 1.00 22.75 348 LEU A C 1
ATOM 2732 O O . LEU A 1 352 ? 42.596 -38.681 43.729 1.00 23.33 348 LEU A O 1
ATOM 2737 N N . PHE A 1 353 ? 43.151 -39.057 45.882 1.00 26.31 349 PHE A N 1
ATOM 2738 C CA . PHE A 1 353 ? 42.115 -40.074 46.024 1.00 25.11 349 PHE A CA 1
ATOM 2739 C C . PHE A 1 353 ? 40.723 -39.499 45.714 1.00 23.12 349 PHE A C 1
ATOM 2740 O O . PHE A 1 353 ? 39.978 -40.074 44.900 1.00 22.69 349 PHE A O 1
ATOM 2748 N N . TYR A 1 354 ? 40.374 -38.327 46.297 1.00 20.83 350 TYR A N 1
ATOM 2749 C CA . TYR A 1 354 ? 39.070 -37.717 46.022 1.00 19.16 350 TYR A CA 1
ATOM 2750 C C . TYR A 1 354 ? 39.009 -37.172 44.605 1.00 18.20 350 TYR A C 1
ATOM 2751 O O . TYR A 1 354 ? 38.008 -37.349 43.905 1.00 19.10 350 TYR A O 1
ATOM 2760 N N . GLY A 1 355 ? 40.080 -36.513 44.155 1.00 17.52 351 GLY A N 1
ATOM 2761 C CA . GLY A 1 355 ? 40.028 -35.862 42.851 1.00 19.45 351 GLY A CA 1
ATOM 2762 C C . GLY A 1 355 ? 39.889 -36.825 41.683 1.00 18.03 351 GLY A C 1
ATOM 2763 O O . GLY A 1 355 ? 39.145 -36.549 40.734 1.00 18.58 351 GLY A O 1
ATOM 2764 N N . THR A 1 356 ? 40.574 -37.977 41.749 1.00 17.48 352 THR A N 1
ATOM 2765 C CA . THR A 1 356 ? 40.440 -38.993 40.710 1.00 17.02 352 THR A CA 1
ATOM 2766 C C . THR A 1 356 ? 38.988 -39.432 40.582 1.00 20.30 352 THR A C 1
ATOM 2767 O O . THR A 1 356 ? 38.500 -39.689 39.472 1.00 20.11 352 THR A O 1
ATOM 2771 N N . ARG A 1 357 ? 38.276 -39.487 41.710 1.00 18.00 353 ARG A N 1
ATOM 2772 C CA . ARG A 1 357 ? 36.888 -39.947 41.669 1.00 17.24 353 ARG A CA 1
ATOM 2773 C C . ARG A 1 357 ? 35.962 -38.943 41.000 1.00 20.73 353 ARG A C 1
ATOM 2774 O O . ARG A 1 357 ? 34.851 -39.336 40.594 1.00 20.82 353 ARG A O 1
ATOM 2782 N N . THR A 1 358 ? 36.383 -37.683 40.867 1.00 15.43 354 THR A N 1
ATOM 2783 C CA . THR A 1 358 ? 35.524 -36.692 40.201 1.00 15.90 354 THR A CA 1
ATOM 2784 C C . THR A 1 358 ? 35.684 -36.681 38.689 1.00 15.71 354 THR A C 1
ATOM 2785 O O . THR A 1 358 ? 34.906 -36.012 38.018 1.00 17.09 354 THR A O 1
ATOM 2789 N N . MET A 1 359 ? 36.689 -37.379 38.128 1.00 17.29 355 MET A N 1
ATOM 2790 C CA . MET A 1 359 ? 37.026 -37.155 36.715 1.00 17.73 355 MET A CA 1
ATOM 2791 C C . MET A 1 359 ? 35.914 -37.617 35.773 1.00 18.70 355 MET A C 1
ATOM 2792 O O . MET A 1 359 ? 35.519 -36.873 34.871 1.00 18.38 355 MET A O 1
ATOM 2797 N N . GLU A 1 360 ? 35.408 -38.847 35.934 1.00 16.43 356 GLU A N 1
ATOM 2798 C CA . GLU A 1 360 ? 34.372 -39.236 34.981 1.00 16.73 356 GLU A CA 1
ATOM 2799 C C . GLU A 1 360 ? 33.067 -38.466 35.191 1.00 16.34 356 GLU A C 1
ATOM 2800 O O . GLU A 1 360 ? 32.474 -38.047 34.186 1.00 17.03 356 GLU A O 1
ATOM 2806 N N . PRO A 1 361 ? 32.572 -38.241 36.421 1.00 16.08 357 PRO A N 1
ATOM 2807 C CA . PRO A 1 361 ? 31.401 -37.343 36.532 1.00 15.27 357 PRO A CA 1
ATOM 2808 C C . PRO A 1 361 ? 31.652 -35.976 35.914 1.00 16.29 357 PRO A C 1
ATOM 2809 O O . PRO A 1 361 ? 30.742 -35.430 35.292 1.00 15.03 357 PRO A O 1
ATOM 2813 N N . TYR A 1 362 ? 32.842 -35.396 36.072 1.00 13.34 358 TYR A N 1
ATOM 2814 C CA . TYR A 1 362 ? 33.051 -34.092 35.448 1.00 14.89 358 TYR A CA 1
ATOM 2815 C C . TYR A 1 362 ? 33.035 -34.185 33.921 1.00 16.48 358 TYR A C 1
ATOM 2816 O O . TYR A 1 362 ? 32.592 -33.231 33.261 1.00 15.36 358 TYR A O 1
ATOM 2825 N N . ARG A 1 363 ? 33.524 -35.280 33.338 1.00 15.92 359 ARG A N 1
ATOM 2826 C CA . ARG A 1 363 ? 33.460 -35.414 31.888 1.00 17.42 359 ARG A CA 1
ATOM 2827 C C . ARG A 1 363 ? 32.011 -35.404 31.413 1.00 20.54 359 ARG A C 1
ATOM 2828 O O . ARG A 1 363 ? 31.716 -34.900 30.322 1.00 20.64 359 ARG A O 1
ATOM 2836 N N . ILE A 1 364 ? 31.105 -35.997 32.200 1.00 19.11 360 ILE A N 1
ATOM 2837 C CA . ILE A 1 364 ? 29.693 -36.092 31.808 1.00 15.76 360 ILE A CA 1
ATOM 2838 C C . ILE A 1 364 ? 28.974 -34.757 32.009 1.00 17.61 360 ILE A C 1
ATOM 2839 O O . ILE A 1 364 ? 28.185 -34.329 31.148 1.00 20.20 360 ILE A O 1
ATOM 2844 N N . PHE A 1 365 ? 29.199 -34.073 33.139 1.00 13.70 361 PHE A N 1
ATOM 2845 C CA . PHE A 1 365 ? 28.415 -32.920 33.487 1.00 12.09 361 PHE A CA 1
ATOM 2846 C C . PHE A 1 365 ? 28.979 -31.584 32.957 1.00 16.78 361 PHE A C 1
ATOM 2847 O O . PHE A 1 365 ? 28.271 -30.589 33.026 1.00 18.90 361 PHE A O 1
ATOM 2855 N N . PHE A 1 366 ? 30.224 -31.560 32.456 1.00 18.59 362 PHE A N 1
ATOM 2856 C CA . PHE A 1 366 ? 30.858 -30.366 31.863 1.00 16.02 362 PHE A CA 1
ATOM 2857 C C . PHE A 1 366 ? 31.263 -30.675 30.417 1.00 17.35 362 PHE A C 1
ATOM 2858 O O . PHE A 1 366 ? 32.461 -30.789 30.083 1.00 19.43 362 PHE A O 1
ATOM 2866 N N . PRO A 1 367 ? 30.293 -30.897 29.553 1.00 18.41 363 PRO A N 1
ATOM 2867 C CA . PRO A 1 367 ? 30.605 -31.367 28.197 1.00 19.04 363 PRO A CA 1
ATOM 2868 C C . PRO A 1 367 ? 31.308 -30.269 27.389 1.00 21.24 363 PRO A C 1
ATOM 2869 O O . PRO A 1 367 ? 31.227 -29.082 27.706 1.00 21.40 363 PRO A O 1
ATOM 2873 N N . GLY A 1 368 ? 32.026 -30.695 26.356 1.00 21.64 364 GLY A N 1
ATOM 2874 C CA . GLY A 1 368 ? 32.720 -29.707 25.531 1.00 23.26 364 GLY A CA 1
ATOM 2875 C C . GLY A 1 368 ? 33.908 -29.147 26.278 1.00 21.55 364 GLY A C 1
ATOM 2876 O O . GLY A 1 368 ? 34.701 -29.885 26.892 1.00 21.62 364 GLY A O 1
ATOM 2877 N N . SER A 1 369 ? 34.063 -27.818 26.205 1.00 20.40 365 SER A N 1
ATOM 2878 C CA . SER A 1 369 ? 35.147 -27.125 26.881 1.00 18.02 365 SER A CA 1
ATOM 2879 C C . SER A 1 369 ? 34.556 -26.215 27.946 1.00 18.04 365 SER A C 1
ATOM 2880 O O . SER A 1 369 ? 33.970 -25.168 27.629 1.00 18.82 365 SER A O 1
ATOM 2883 N N . HIS A 1 370 ? 34.764 -26.565 29.224 1.00 16.14 366 HIS A N 1
ATOM 2884 C CA . HIS A 1 370 ? 34.300 -25.741 30.320 1.00 13.74 366 HIS A CA 1
ATOM 2885 C C . HIS A 1 370 ? 35.484 -25.462 31.243 1.00 13.91 366 HIS A C 1
ATOM 2886 O O . HIS A 1 370 ? 36.234 -26.400 31.573 1.00 13.58 366 HIS A O 1
ATOM 2893 N N . PRO A 1 371 ? 35.662 -24.217 31.702 1.00 13.80 367 PRO A N 1
ATOM 2894 C CA . PRO A 1 371 ? 36.861 -23.895 32.491 1.00 15.14 367 PRO A CA 1
ATOM 2895 C C . PRO A 1 371 ? 36.911 -24.633 33.803 1.00 12.20 367 PRO A C 1
ATOM 2896 O O . PRO A 1 371 ? 38.009 -24.929 34.282 1.00 13.36 367 PRO A O 1
ATOM 2900 N N . VAL A 1 372 ? 35.764 -24.948 34.375 1.00 13.52 368 VAL A N 1
ATOM 2901 C CA . VAL A 1 372 ? 35.742 -25.702 35.647 1.00 12.02 368 VAL A CA 1
ATOM 2902 C C . VAL A 1 372 ? 36.321 -27.091 35.444 1.00 13.49 368 VAL A C 1
ATOM 2903 O O . VAL A 1 372 ? 37.074 -27.580 36.287 1.00 15.34 368 VAL A O 1
ATOM 2907 N N . ARG A 1 373 ? 35.975 -27.774 34.349 1.00 14.04 369 ARG A N 1
ATOM 2908 C CA . ARG A 1 373 ? 36.588 -29.086 34.139 1.00 13.23 369 ARG A CA 1
ATOM 2909 C C . ARG A 1 373 ? 38.075 -28.954 33.806 1.00 13.85 369 ARG A C 1
ATOM 2910 O O . ARG A 1 373 ? 38.892 -29.767 34.258 1.00 13.68 369 ARG A O 1
ATOM 2918 N N . GLY A 1 374 ? 38.439 -27.961 32.985 1.00 13.08 370 GLY A N 1
ATOM 2919 C CA . GLY A 1 374 ? 39.849 -27.781 32.674 1.00 12.67 370 GLY A CA 1
ATOM 2920 C C . GLY A 1 374 ? 40.717 -27.674 33.924 1.00 13.82 370 GLY A C 1
ATOM 2921 O O . GLY A 1 374 ? 41.760 -28.324 34.043 1.00 15.15 370 GLY A O 1
ATOM 2922 N N . VAL A 1 375 ? 40.290 -26.841 34.864 1.00 12.71 371 VAL A N 1
ATOM 2923 C CA . VAL A 1 375 ? 41.043 -26.639 36.092 1.00 13.43 371 VAL A CA 1
ATOM 2924 C C . VAL A 1 375 ? 41.038 -27.875 36.947 1.00 14.02 371 VAL A C 1
ATOM 2925 O O . VAL A 1 375 ? 42.061 -28.225 37.534 1.00 15.69 371 VAL A O 1
ATOM 2929 N N . GLN A 1 376 ? 39.898 -28.562 37.018 1.00 12.95 372 GLN A N 1
ATOM 2930 C CA . GLN A 1 376 ? 39.849 -29.788 37.823 1.00 15.30 372 GLN A CA 1
ATOM 2931 C C . GLN A 1 376 ? 40.796 -30.846 37.290 1.00 15.68 372 GLN A C 1
ATOM 2932 O O . GLN A 1 376 ? 41.505 -31.519 38.068 1.00 15.04 372 GLN A O 1
ATOM 2938 N N . VAL A 1 377 ? 40.813 -31.031 35.965 1.00 13.64 373 VAL A N 1
ATOM 2939 C CA . VAL A 1 377 ? 41.729 -32.012 35.363 1.00 14.30 373 VAL A CA 1
ATOM 2940 C C . VAL A 1 377 ? 43.180 -31.597 35.578 1.00 14.86 373 VAL A C 1
ATOM 2941 O O . VAL A 1 377 ? 44.032 -32.444 35.858 1.00 17.99 373 VAL A O 1
ATOM 2945 N N . MET A 1 378 ? 43.471 -30.302 35.477 1.00 15.76 374 MET A N 1
ATOM 2946 C CA . MET A 1 378 ? 44.833 -29.817 35.761 1.00 15.23 374 MET A CA 1
ATOM 2947 C C . MET A 1 378 ? 45.221 -30.116 37.202 1.00 19.18 374 MET A C 1
ATOM 2948 O O . MET A 1 378 ? 46.339 -30.565 37.456 1.00 19.04 374 MET A O 1
ATOM 2953 N N . LYS A 1 379 ? 44.297 -29.905 38.165 1.00 17.21 375 LYS A N 1
ATOM 2954 C CA . LYS A 1 379 ? 44.642 -30.202 39.563 1.00 18.13 375 LYS A CA 1
ATOM 2955 C C . LYS A 1 379 ? 44.972 -31.680 39.746 1.00 17.01 375 LYS A C 1
ATOM 2956 O O . LYS A 1 379 ? 45.907 -32.028 40.471 1.00 18.53 375 LYS A O 1
ATOM 2962 N N . VAL A 1 380 ? 44.176 -32.569 39.135 1.00 17.82 376 VAL A N 1
ATOM 2963 C CA . VAL A 1 380 ? 44.445 -34.003 39.252 1.00 16.57 376 VAL A CA 1
ATOM 2964 C C . VAL A 1 380 ? 45.772 -34.370 38.585 1.00 22.00 376 VAL A C 1
ATOM 2965 O O . VAL A 1 380 ? 46.582 -35.114 39.150 1.00 18.19 376 VAL A O 1
ATOM 2969 N N . GLY A 1 381 ? 46.019 -33.864 37.372 1.00 17.18 377 GLY A N 1
ATOM 2970 C CA . GLY A 1 381 ? 47.320 -34.127 36.742 1.00 18.30 377 GLY A CA 1
ATOM 2971 C C . GLY A 1 381 ? 48.483 -33.607 37.564 1.00 21.59 377 GLY A C 1
ATOM 2972 O O . GLY A 1 381 ? 49.538 -34.237 37.643 1.00 22.57 377 GLY A O 1
ATOM 2973 N N . LYS A 1 382 ? 48.317 -32.446 38.194 1.00 19.31 378 LYS A N 1
ATOM 2974 C CA . LYS A 1 382 ? 49.414 -31.936 39.016 1.00 20.66 378 LYS A CA 1
ATOM 2975 C C . LYS A 1 382 ? 49.669 -32.835 40.229 1.00 22.78 378 LYS A C 1
ATOM 2976 O O . LYS A 1 382 ? 50.822 -33.093 40.602 1.00 23.41 378 LYS A O 1
ATOM 2982 N N . LEU A 1 383 ? 48.604 -33.360 40.835 1.00 21.51 379 LEU A N 1
ATOM 2983 C CA . LEU A 1 383 ? 48.761 -34.287 41.966 1.00 22.64 379 LEU A CA 1
ATOM 2984 C C . LEU A 1 383 ? 49.431 -35.593 41.530 1.00 24.90 379 LEU A C 1
ATOM 2985 O O . LEU A 1 383 ? 50.348 -36.083 42.203 1.00 27.43 379 LEU A O 1
ATOM 2990 N N . GLN A 1 384 ? 49.032 -36.132 40.383 1.00 20.35 380 GLN A N 1
ATOM 2991 C CA . GLN A 1 384 ? 49.648 -37.339 39.865 1.00 21.21 380 GLN A CA 1
ATOM 2992 C C . GLN A 1 384 ? 51.121 -37.114 39.571 1.00 24.61 380 GLN A C 1
ATOM 2993 O O . GLN A 1 384 ? 51.961 -37.955 39.924 1.00 24.17 380 GLN A O 1
ATOM 2999 N N . LEU A 1 385 ? 51.455 -35.953 38.995 1.00 26.11 381 LEU A N 1
ATOM 3000 C CA . LEU A 1 385 ? 52.859 -35.674 38.663 1.00 26.39 381 LEU A CA 1
ATOM 3001 C C . LEU A 1 385 ? 53.731 -35.682 39.909 1.00 31.89 381 LEU A C 1
ATOM 3002 O O . LEU A 1 385 ? 54.772 -36.358 39.968 1.00 31.21 381 LEU A O 1
ATOM 3007 N N . HIS A 1 386 ? 53.281 -35.007 40.947 1.00 34.74 382 HIS A N 1
ATOM 3008 C CA . HIS A 1 386 ? 54.090 -34.901 42.151 1.00 41.22 382 HIS A CA 1
ATOM 3009 C C . HIS A 1 386 ? 54.102 -36.195 42.969 1.00 38.50 382 HIS A C 1
ATOM 3010 O O . HIS A 1 386 ? 55.032 -36.401 43.758 1.00 39.13 382 HIS A O 1
ATOM 3017 N N . GLN A 1 387 ? 53.112 -37.076 42.799 1.00 36.30 383 GLN A N 1
ATOM 3018 C CA . GLN A 1 387 ? 53.158 -38.415 43.384 1.00 37.09 383 GLN A CA 1
ATOM 3019 C C . GLN A 1 387 ? 53.858 -39.435 42.484 1.00 35.62 383 GLN A C 1
ATOM 3020 O O . GLN A 1 387 ? 53.808 -40.638 42.752 1.00 36.84 383 GLN A O 1
ATOM 3026 N N . GLY A 1 388 ? 54.429 -38.990 41.379 1.00 34.39 384 GLY A N 1
ATOM 3027 C CA . GLY A 1 388 ? 55.250 -39.852 40.564 1.00 33.81 384 GLY A CA 1
ATOM 3028 C C . GLY A 1 388 ? 54.501 -40.771 39.642 1.00 32.08 384 GLY A C 1
ATOM 3029 O O . GLY A 1 388 ? 55.093 -41.747 39.183 1.00 31.11 384 GLY A O 1
ATOM 3030 N N . MET A 1 389 ? 53.216 -40.499 39.322 1.00 32.03 385 MET A N 1
ATOM 3031 C CA . MET A 1 389 ? 52.540 -41.324 38.316 1.00 29.90 385 MET A CA 1
ATOM 3032 C C . MET A 1 389 ? 52.589 -40.519 37.021 1.00 29.54 385 MET A C 1
ATOM 3033 O O . MET A 1 389 ? 51.619 -39.867 36.629 1.00 28.38 385 MET A O 1
ATOM 3038 N N . PHE A 1 390 ? 53.665 -40.744 36.237 1.00 30.44 386 PHE A N 1
ATOM 3039 C CA . PHE A 1 390 ? 53.895 -39.840 35.106 1.00 28.18 386 PHE A CA 1
ATOM 3040 C C . PHE A 1 390 ? 52.995 -40.079 33.911 1.00 28.90 386 PHE A C 1
ATOM 3041 O O . PHE A 1 390 ? 52.500 -39.110 33.343 1.00 25.17 386 PHE A O 1
ATOM 3049 N N . PRO A 1 391 ? 52.804 -41.319 33.451 1.00 31.25 387 PRO A N 1
ATOM 3050 C CA . PRO A 1 391 ? 51.923 -41.509 32.285 1.00 29.85 387 PRO A CA 1
ATOM 3051 C C . PRO A 1 391 ? 50.502 -41.027 32.538 1.00 29.18 387 PRO A C 1
ATOM 3052 O O . PRO A 1 391 ? 49.902 -40.391 31.655 1.00 27.95 387 PRO A O 1
ATOM 3056 N N . GLN A 1 392 ? 49.966 -41.289 33.737 1.00 26.24 388 GLN A N 1
ATOM 3057 C CA . GLN A 1 392 ? 48.635 -40.801 34.073 1.00 24.31 388 GLN A CA 1
ATOM 3058 C C . GLN A 1 392 ? 48.604 -39.280 34.117 1.00 23.35 388 GLN A C 1
ATOM 3059 O O . GLN A 1 392 ? 47.668 -38.658 33.607 1.00 23.86 388 GLN A O 1
ATOM 3065 N N . ALA A 1 393 ? 49.595 -38.673 34.777 1.00 23.84 389 ALA A N 1
ATOM 3066 C CA . ALA A 1 393 ? 49.654 -37.212 34.857 1.00 23.63 389 ALA A CA 1
ATOM 3067 C C . ALA A 1 393 ? 49.776 -36.603 33.478 1.00 23.36 389 ALA A C 1
ATOM 3068 O O . ALA A 1 393 ? 49.089 -35.633 33.155 1.00 21.71 389 ALA A O 1
ATOM 3070 N N . MET A 1 394 ? 50.644 -37.167 32.634 1.00 25.65 390 MET A N 1
ATOM 3071 C CA . MET A 1 394 ? 50.789 -36.606 31.301 1.00 26.70 390 MET A CA 1
ATOM 3072 C C . MET A 1 394 ? 49.474 -36.634 30.557 1.00 26.64 390 MET A C 1
ATOM 3073 O O . MET A 1 394 ? 49.132 -35.680 29.863 1.00 24.54 390 MET A O 1
ATOM 3078 N N . LYS A 1 395 ? 48.719 -37.727 30.675 1.00 23.04 391 LYS A N 1
ATOM 3079 C CA . LYS A 1 395 ? 47.443 -37.794 29.971 1.00 24.59 391 LYS A CA 1
ATOM 3080 C C . LYS A 1 395 ? 46.470 -36.729 30.468 1.00 22.35 391 LYS A C 1
ATOM 3081 O O . LYS A 1 395 ? 45.764 -36.078 29.676 1.00 21.09 391 LYS A O 1
ATOM 3086 N N . ASN A 1 396 ? 46.402 -36.542 31.784 1.00 19.65 392 ASN A N 1
ATOM 3087 C CA . ASN A 1 396 ? 45.496 -35.518 32.286 1.00 17.70 392 ASN A CA 1
ATOM 3088 C C . ASN A 1 396 ? 45.995 -34.117 31.985 1.00 18.57 392 ASN A C 1
ATOM 3089 O O . ASN A 1 396 ? 45.201 -33.239 31.669 1.00 19.25 392 ASN A O 1
ATOM 3094 N N . LEU A 1 397 ? 47.301 -33.865 32.109 1.00 18.19 393 LEU A N 1
ATOM 3095 C CA . LEU A 1 397 ? 47.759 -32.506 31.809 1.00 18.16 393 LEU A CA 1
ATOM 3096 C C . LEU A 1 397 ? 47.538 -32.169 30.334 1.00 19.79 393 LEU A C 1
ATOM 3097 O O . LEU A 1 397 ? 47.188 -31.032 29.988 1.00 17.52 393 LEU A O 1
ATOM 3102 N N . ARG A 1 398 ? 47.704 -33.159 29.447 1.00 20.62 394 ARG A N 1
ATOM 3103 C CA . ARG A 1 398 ? 47.398 -32.904 28.043 1.00 20.12 394 ARG A CA 1
ATOM 3104 C C . ARG A 1 398 ? 45.921 -32.638 27.835 1.00 22.14 394 ARG A C 1
ATOM 3105 O O . ARG A 1 398 ? 45.551 -31.756 27.058 1.00 21.37 394 ARG A O 1
ATOM 3113 N N . LEU A 1 399 ? 45.057 -33.378 28.532 1.00 19.11 395 LEU A N 1
ATOM 3114 C CA . LEU A 1 399 ? 43.626 -33.143 28.432 1.00 19.10 395 LEU A CA 1
ATOM 3115 C C . LEU A 1 399 ? 43.252 -31.761 28.953 1.00 16.70 395 LEU A C 1
ATOM 3116 O O . LEU A 1 399 ? 42.455 -31.025 28.342 1.00 18.29 395 LEU A O 1
ATOM 3121 N N . ALA A 1 400 ? 43.853 -31.367 30.073 1.00 16.94 396 ALA A N 1
ATOM 3122 C CA . ALA A 1 400 ? 43.594 -30.038 30.605 1.00 16.03 396 ALA A CA 1
ATOM 3123 C C . ALA A 1 400 ? 43.989 -28.952 29.607 1.00 16.97 396 ALA A C 1
ATOM 3124 O O . ALA A 1 400 ? 43.292 -27.939 29.480 1.00 17.64 396 ALA A O 1
ATOM 3126 N N . PHE A 1 401 ? 45.101 -29.138 28.912 1.00 16.08 397 PHE A N 1
ATOM 3127 C CA . PHE A 1 401 ? 45.546 -28.116 27.959 1.00 18.81 397 PHE A CA 1
ATOM 3128 C C . PHE A 1 401 ? 44.594 -28.055 26.768 1.00 17.74 397 PHE A C 1
ATOM 3129 O O . PHE A 1 401 ? 44.239 -26.968 26.303 1.00 18.98 397 PHE A O 1
ATOM 3137 N N . ASP A 1 402 ? 44.119 -29.209 26.294 1.00 19.04 398 ASP A N 1
ATOM 3138 C CA . ASP A 1 402 ? 43.122 -29.201 25.224 1.00 20.16 398 ASP A CA 1
ATOM 3139 C C . ASP A 1 402 ? 41.898 -28.388 25.607 1.00 20.56 398 ASP A C 1
ATOM 3140 O O . ASP A 1 402 ? 41.389 -27.615 24.783 1.00 20.42 398 ASP A O 1
ATOM 3145 N N . ILE A 1 403 ? 41.427 -28.531 26.860 1.00 16.33 399 ILE A N 1
ATOM 3146 C CA . ILE A 1 403 ? 40.270 -27.754 27.328 1.00 15.06 399 ILE A CA 1
ATOM 3147 C C . ILE A 1 403 ? 40.647 -26.298 27.503 1.00 14.63 399 ILE A C 1
ATOM 3148 O O . ILE A 1 403 ? 39.927 -25.398 27.046 1.00 15.22 399 ILE A O 1
ATOM 3153 N N . MET A 1 404 ? 41.751 -26.049 28.217 1.00 14.15 400 MET A N 1
ATOM 3154 C CA . MET A 1 404 ? 42.045 -24.694 28.673 1.00 15.78 400 MET A CA 1
ATOM 3155 C C . MET A 1 404 ? 42.582 -23.819 27.555 1.00 16.20 400 MET A C 1
ATOM 3156 O O . MET A 1 404 ? 42.545 -22.605 27.693 1.00 16.19 400 MET A O 1
ATOM 3161 N N . ARG A 1 405 ? 43.128 -24.385 26.472 1.00 15.96 401 ARG A N 1
ATOM 3162 C CA A ARG A 1 405 ? 43.443 -23.487 25.363 0.52 18.25 401 ARG A CA 1
ATOM 3163 C CA B ARG A 1 405 ? 43.428 -23.549 25.305 0.48 18.26 401 ARG A CA 1
ATOM 3164 C C . ARG A 1 405 ? 42.168 -22.825 24.830 1.00 18.24 401 ARG A C 1
ATOM 3165 O O . ARG A 1 405 ? 42.216 -21.679 24.346 1.00 19.15 401 ARG A O 1
ATOM 3180 N N . VAL A 1 406 ? 41.033 -23.506 24.910 1.00 15.58 402 VAL A N 1
ATOM 3181 C CA . VAL A 1 406 ? 39.745 -22.932 24.527 1.00 16.01 402 VAL A CA 1
ATOM 3182 C C . VAL A 1 406 ? 39.180 -22.036 25.629 1.00 16.73 402 VAL A C 1
ATOM 3183 O O . VAL A 1 406 ? 38.688 -20.932 25.366 1.00 16.79 402 VAL A O 1
ATOM 3187 N N . THR A 1 407 ? 39.168 -22.498 26.880 1.00 13.47 403 THR A N 1
ATOM 3188 C CA . THR A 1 407 ? 38.421 -21.740 27.888 1.00 13.99 403 THR A CA 1
ATOM 3189 C C . THR A 1 407 ? 39.202 -20.589 28.522 1.00 16.55 403 THR A C 1
ATOM 3190 O O . THR A 1 407 ? 38.591 -19.651 29.078 1.00 16.20 403 THR A O 1
ATOM 3194 N N . HIS A 1 408 ? 40.535 -20.717 28.558 1.00 13.92 404 HIS A N 1
ATOM 3195 C CA . HIS A 1 408 ? 41.423 -19.771 29.221 1.00 17.27 404 HIS A CA 1
ATOM 3196 C C . HIS A 1 408 ? 42.159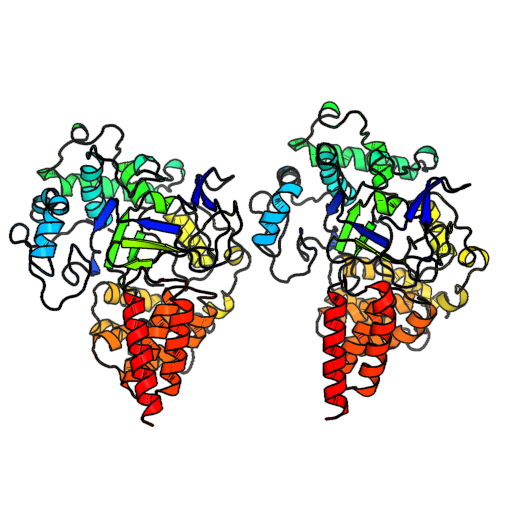 -18.948 28.173 1.00 16.15 404 HIS A C 1
ATOM 3197 O O . HIS A 1 408 ? 42.145 -17.711 28.228 1.00 19.77 404 HIS A O 1
ATOM 3204 N N . GLY A 1 409 ? 42.881 -19.617 27.265 1.00 14.48 405 GLY A N 1
ATOM 3205 C CA . GLY A 1 409 ? 43.631 -18.958 26.215 1.00 18.04 405 GLY A CA 1
ATOM 3206 C C . GLY A 1 409 ? 44.945 -18.362 26.720 1.00 21.48 405 GLY A C 1
ATOM 3207 O O . GLY A 1 409 ? 45.251 -18.319 27.925 1.00 20.58 405 GLY A O 1
ATOM 3208 N N . ARG A 1 410 ? 45.745 -17.889 25.763 1.00 22.69 406 ARG A N 1
ATOM 3209 C CA . ARG A 1 410 ? 47.070 -17.373 26.083 1.00 23.19 406 ARG A CA 1
ATOM 3210 C C . ARG A 1 410 ? 47.019 -16.093 26.904 1.00 25.04 406 ARG A C 1
ATOM 3211 O O . ARG A 1 410 ? 48.025 -15.713 27.521 1.00 27.03 406 ARG A O 1
ATOM 3219 N N . GLU A 1 411 ? 45.888 -15.418 26.912 1.00 22.91 407 GLU A N 1
ATOM 3220 C CA . GLU A 1 411 ? 45.745 -14.207 27.721 1.00 23.56 407 GLU A CA 1
ATOM 3221 C C . GLU A 1 411 ? 45.576 -14.484 29.204 1.00 23.35 407 GLU A C 1
ATOM 3222 O O . GLU A 1 411 ? 45.635 -13.533 29.982 1.00 26.46 407 GLU A O 1
ATOM 3228 N N . HIS A 1 412 ? 45.392 -15.744 29.612 1.00 19.64 408 HIS A N 1
ATOM 3229 C CA . HIS A 1 412 ? 45.247 -16.126 31.021 1.00 18.91 408 HIS A CA 1
ATOM 3230 C C . HIS A 1 412 ? 46.566 -16.729 31.524 1.00 25.51 408 HIS A C 1
ATOM 3231 O O . HIS A 1 412 ? 47.181 -17.569 30.858 1.00 24.25 408 HIS A O 1
ATOM 3238 N N . SER A 1 413 ? 47.013 -16.292 32.695 1.00 24.25 409 SER A N 1
ATOM 3239 C CA . SER A 1 413 ? 48.335 -16.750 33.149 1.00 25.59 409 SER A CA 1
ATOM 3240 C C . SER A 1 413 ? 48.397 -18.245 33.537 1.00 24.05 409 SER A C 1
ATOM 3241 O O . SER A 1 413 ? 49.515 -18.774 33.707 1.00 22.89 409 SER A O 1
ATOM 3244 N N . LEU A 1 414 ? 47.263 -18.906 33.783 1.00 21.39 410 LEU A N 1
ATOM 3245 C CA . LEU A 1 414 ? 47.295 -20.318 34.162 1.00 20.96 410 LEU A CA 1
ATOM 3246 C C . LEU A 1 414 ? 47.858 -21.188 33.018 1.00 21.20 410 LEU A C 1
ATOM 3247 O O . LEU A 1 414 ? 48.453 -22.242 33.270 1.00 21.27 410 LEU A O 1
ATOM 3252 N N . ILE A 1 415 ? 47.743 -20.737 31.760 1.00 20.07 411 ILE A N 1
ATOM 3253 C CA . ILE A 1 415 ? 48.289 -21.530 30.643 1.00 23.31 411 ILE A CA 1
ATOM 3254 C C . ILE A 1 415 ? 49.801 -21.705 30.743 1.00 21.76 411 ILE A C 1
ATOM 3255 O O . ILE A 1 415 ? 50.328 -22.799 30.474 1.00 22.42 411 ILE A O 1
ATOM 3260 N N . GLU A 1 416 ? 50.532 -20.645 31.120 1.00 20.35 412 GLU A N 1
ATOM 3261 C CA . GLU A 1 416 ? 51.963 -20.788 31.268 1.00 22.45 412 GLU A CA 1
ATOM 3262 C C . GLU A 1 416 ? 52.313 -21.784 32.367 1.00 21.70 412 GLU A C 1
ATOM 3263 O O . GLU A 1 416 ? 53.303 -22.517 32.233 1.00 23.96 412 GLU A O 1
ATOM 3266 N N . ASP A 1 417 ? 51.540 -21.788 33.468 1.00 19.83 413 ASP A N 1
ATOM 3267 C CA . ASP A 1 417 ? 51.759 -22.784 34.521 1.00 22.77 413 ASP A CA 1
ATOM 3268 C C . ASP A 1 417 ? 51.531 -24.205 34.005 1.00 19.70 413 ASP A C 1
ATOM 3269 O O . ASP A 1 417 ? 52.295 -25.130 34.335 1.00 23.77 413 ASP A O 1
ATOM 3274 N N . LEU A 1 418 ? 50.506 -24.394 33.201 1.00 18.80 414 LEU A N 1
ATOM 3275 C CA . LEU A 1 418 ? 50.236 -25.737 32.667 1.00 17.85 414 LEU A CA 1
ATOM 3276 C C . LEU A 1 418 ? 51.337 -26.206 31.726 1.00 20.72 414 LEU A C 1
ATOM 3277 O O . LEU A 1 418 ? 51.758 -27.376 31.771 1.00 19.91 414 LEU A O 1
ATOM 3282 N N . ILE A 1 419 ? 51.859 -25.299 30.897 1.00 20.00 415 ILE A N 1
ATOM 3283 C CA . ILE A 1 419 ? 52.942 -25.666 29.979 1.00 20.24 415 ILE A CA 1
ATOM 3284 C C . ILE A 1 419 ? 54.170 -26.092 30.758 1.00 21.37 415 ILE A C 1
ATOM 3285 O O . ILE A 1 419 ? 54.835 -27.066 30.401 1.00 21.92 415 ILE A O 1
ATOM 3290 N N . LEU A 1 420 ? 54.473 -25.393 31.868 1.00 22.68 416 LEU A N 1
ATOM 3291 C CA . LEU A 1 420 ? 55.607 -25.817 32.691 1.00 24.20 416 LEU A CA 1
ATOM 3292 C C . LEU A 1 420 ? 55.389 -27.220 33.255 1.00 21.98 416 LEU A C 1
ATOM 3293 O O . LEU A 1 420 ? 56.318 -28.034 33.270 1.00 23.72 416 LEU A O 1
ATOM 3298 N N . LEU A 1 421 ? 54.169 -27.535 33.688 1.00 22.61 417 LEU A N 1
ATOM 3299 C CA . LEU A 1 421 ? 53.929 -28.866 34.249 1.00 23.27 417 LEU A CA 1
ATOM 3300 C C . LEU A 1 421 ? 54.048 -29.936 33.167 1.00 21.54 417 LEU A C 1
ATOM 3301 O O . LEU A 1 421 ? 54.550 -31.027 33.414 1.00 22.25 417 LEU A O 1
ATOM 3306 N N . LEU A 1 422 ? 53.516 -29.653 31.991 1.00 21.18 418 LEU A N 1
ATOM 3307 C CA . LEU A 1 422 ? 53.672 -30.584 30.877 1.00 21.76 418 LEU A CA 1
ATOM 3308 C C . LEU A 1 422 ? 55.136 -30.847 30.576 1.00 23.11 418 LEU A C 1
ATOM 3309 O O . LEU A 1 422 ? 55.547 -32.001 30.399 1.00 25.89 418 LEU A O 1
ATOM 3314 N N . GLU A 1 423 ? 55.958 -29.799 30.570 1.00 23.50 419 GLU A N 1
ATOM 3315 C CA . GLU A 1 423 ? 57.370 -30.003 30.266 1.00 24.88 419 GLU A CA 1
ATOM 3316 C C . GLU A 1 423 ? 58.075 -30.796 31.366 1.00 25.55 419 GLU A C 1
ATOM 3317 O O . GLU A 1 423 ? 58.941 -31.628 31.079 1.00 26.70 419 GLU A O 1
ATOM 3323 N N . GLU A 1 424 ? 57.722 -30.553 32.628 1.00 24.96 420 GLU A N 1
ATOM 3324 C CA . GLU A 1 424 ? 58.292 -31.330 33.721 1.00 28.41 420 GLU A CA 1
ATOM 3325 C C . GLU A 1 424 ? 57.863 -32.792 33.652 1.00 29.13 420 GLU A C 1
ATOM 3326 O O . GLU A 1 424 ? 58.685 -33.696 33.843 1.00 29.01 420 GLU A O 1
ATOM 3332 N N . CYS A 1 425 ? 56.576 -33.048 33.398 1.00 27.70 421 CYS A N 1
ATOM 3333 C CA . CYS A 1 425 ? 56.127 -34.432 33.303 1.00 27.01 421 CYS A CA 1
ATOM 3334 C C . CYS A 1 425 ? 56.870 -35.174 32.196 1.00 31.28 421 CYS A C 1
ATOM 3335 O O . CYS A 1 425 ? 57.351 -36.304 32.388 1.00 30.95 421 CYS A O 1
ATOM 3338 N N . ASP A 1 426 ? 57.001 -34.532 31.039 1.00 29.70 422 ASP A N 1
ATOM 3339 C CA . ASP A 1 426 ? 57.707 -35.132 29.921 1.00 33.37 422 ASP A CA 1
ATOM 3340 C C . ASP A 1 426 ? 59.150 -35.466 30.312 1.00 34.28 422 ASP A C 1
ATOM 3341 O O . ASP A 1 426 ? 59.656 -36.550 30.000 1.00 31.47 422 ASP A O 1
ATOM 3346 N N . ALA A 1 427 ? 59.814 -34.564 31.036 1.00 31.68 423 ALA A N 1
ATOM 3347 C CA . ALA A 1 427 ? 61.190 -34.827 31.463 1.00 30.14 423 ALA A CA 1
ATOM 3348 C C . ALA A 1 427 ? 61.282 -36.066 32.364 1.00 35.12 423 ALA A C 1
ATOM 3349 O O . ALA A 1 427 ? 62.218 -36.873 32.237 1.00 34.60 423 ALA A O 1
ATOM 3351 N N . ASN A 1 428 ? 60.302 -36.254 33.276 1.00 32.07 424 ASN A N 1
ATOM 3352 C CA . ASN A 1 428 ? 60.339 -37.448 34.117 1.00 36.17 424 ASN A CA 1
ATOM 3353 C C . ASN A 1 428 ? 60.086 -38.701 33.299 1.00 36.71 424 ASN A C 1
ATOM 3354 O O . ASN A 1 428 ? 60.691 -39.743 33.560 1.00 37.87 424 ASN A O 1
ATOM 3359 N N . ILE A 1 429 ? 59.232 -38.609 32.283 1.00 33.89 425 ILE A N 1
ATOM 3360 C CA . ILE A 1 429 ? 58.967 -39.787 31.468 1.00 33.55 425 ILE A CA 1
ATOM 3361 C C . ILE A 1 429 ? 60.220 -40.195 30.723 1.00 35.60 425 ILE A C 1
ATOM 3362 O O . ILE A 1 429 ? 60.558 -41.384 30.649 1.00 37.39 425 ILE A O 1
ATOM 3367 N N . ARG A 1 430 ? 60.957 -39.213 30.183 1.00 35.33 426 ARG A N 1
ATOM 3368 C CA . ARG A 1 430 ? 62.174 -39.553 29.443 1.00 41.31 426 ARG A CA 1
ATOM 3369 C C . ARG A 1 430 ? 63.252 -40.136 30.347 1.00 46.33 426 ARG A C 1
ATOM 3370 O O . ARG A 1 430 ? 64.061 -40.957 29.896 1.00 47.16 426 ARG A O 1
ATOM 3378 N N . ALA A 1 431 ? 63.302 -39.710 31.608 1.00 49.15 427 ALA A N 1
ATOM 3379 C CA . ALA A 1 431 ? 64.323 -40.197 32.531 1.00 56.19 427 ALA A CA 1
ATOM 3380 C C . ALA A 1 431 ? 64.045 -41.612 33.013 1.00 68.80 427 ALA A C 1
ATOM 3381 O O . ALA A 1 431 ? 64.942 -42.222 33.604 1.00 70.38 427 ALA A O 1
ATOM 3383 N N . SER A 1 432 ? 62.835 -42.130 32.786 1.00 44.94 428 SER A N 1
ATOM 3384 C CA . SER A 1 432 ? 62.480 -43.523 33.062 1.00 55.99 428 SER A CA 1
ATOM 3385 C C . SER A 1 432 ? 62.766 -43.909 34.521 1.00 62.32 428 SER A C 1
ATOM 3386 O O . SER A 1 432 ? 63.695 -44.674 34.819 1.00 65.99 428 SER A O 1
ATOM 3389 N N . PRO B 1 7 ? 24.306 -27.653 -16.938 1.00 57.27 3 PRO B N 1
ATOM 3390 C CA . PRO B 1 7 ? 23.433 -27.871 -18.101 1.00 56.19 3 PRO B CA 1
ATOM 3391 C C . PRO B 1 7 ? 22.366 -28.933 -17.809 1.00 53.80 3 PRO B C 1
ATOM 3392 O O . PRO B 1 7 ? 22.707 -30.068 -17.454 1.00 51.91 3 PRO B O 1
ATOM 3394 N N . LEU B 1 8 ? 21.093 -28.555 -17.919 1.00 53.72 4 LEU B N 1
ATOM 3395 C CA . LEU B 1 8 ? 20.014 -29.444 -17.500 1.00 53.29 4 LEU B CA 1
ATOM 3396 C C . LEU B 1 8 ? 19.827 -30.589 -18.493 1.00 50.83 4 LEU B C 1
ATOM 3397 O O . LEU B 1 8 ? 19.886 -30.395 -19.712 1.00 51.42 4 LEU B O 1
ATOM 3399 N N . LYS B 1 9 ? 19.581 -31.789 -17.959 1.00 45.88 5 LYS B N 1
ATOM 3400 C CA . LYS B 1 9 ? 19.336 -32.975 -18.764 1.00 42.18 5 LYS B CA 1
ATOM 3401 C C . LYS B 1 9 ? 17.860 -33.198 -19.064 1.00 38.94 5 LYS B C 1
ATOM 3402 O O . LYS B 1 9 ? 17.514 -34.150 -19.778 1.00 39.82 5 LYS B O 1
ATOM 3405 N N . VAL B 1 10 ? 16.986 -32.315 -18.592 1.00 35.07 6 VAL B N 1
ATOM 3406 C CA . VAL B 1 10 ? 15.544 -32.489 -18.673 1.00 31.79 6 VAL B CA 1
ATOM 3407 C C . VAL B 1 10 ? 14.945 -31.164 -19.108 1.00 32.29 6 VAL B C 1
ATOM 3408 O O . VAL B 1 10 ? 15.564 -30.112 -18.968 1.00 34.76 6 VAL B O 1
ATOM 3412 N N . GLU B 1 11 ? 13.757 -31.220 -19.689 1.00 31.75 7 GLU B N 1
ATOM 3413 C CA . GLU B 1 11 ? 13.124 -29.995 -20.135 1.00 33.98 7 GLU B CA 1
ATOM 3414 C C . GLU B 1 11 ? 11.621 -30.161 -20.045 1.00 30.91 7 GLU B C 1
ATOM 3415 O O . GLU B 1 11 ? 11.086 -31.243 -20.295 1.00 30.42 7 GLU B O 1
ATOM 3421 N N . LYS B 1 12 ? 10.938 -29.079 -19.706 1.00 28.41 8 LYS B N 1
ATOM 3422 C CA . LYS B 1 12 ? 9.490 -29.062 -19.811 1.00 25.73 8 LYS B CA 1
ATOM 3423 C C . LYS B 1 12 ? 9.069 -29.167 -21.277 1.00 29.65 8 LYS B C 1
ATOM 3424 O O . LYS B 1 12 ? 9.774 -28.699 -22.179 1.00 30.52 8 LYS B O 1
ATOM 3430 N N . PHE B 1 13 ? 7.952 -29.851 -21.518 1.00 28.07 9 PHE B N 1
ATOM 3431 C CA . PHE B 1 13 ? 7.347 -29.911 -22.839 1.00 33.18 9 PHE B CA 1
ATOM 3432 C C . PHE B 1 13 ? 5.860 -30.163 -22.671 1.00 34.93 9 PHE B C 1
ATOM 3433 O O . PHE B 1 13 ? 5.399 -30.647 -21.627 1.00 35.75 9 PHE B O 1
ATOM 3441 N N . ALA B 1 14 ? 5.105 -29.867 -23.720 1.00 33.66 10 ALA B N 1
ATOM 3442 C CA . ALA B 1 14 ? 3.680 -30.138 -23.719 1.00 33.58 10 ALA B CA 1
ATOM 3443 C C . ALA B 1 14 ? 3.487 -31.546 -24.269 1.00 36.76 10 ALA B C 1
ATOM 3444 O O . ALA B 1 14 ? 3.893 -31.836 -25.399 1.00 38.35 10 ALA B O 1
ATOM 3446 N N . THR B 1 15 ? 2.920 -32.435 -23.455 1.00 32.22 11 THR B N 1
ATOM 3447 C CA . THR B 1 15 ? 2.564 -33.765 -23.940 1.00 35.31 11 THR B CA 1
ATOM 3448 C C . THR B 1 15 ? 1.325 -33.679 -24.835 1.00 39.12 11 THR B C 1
ATOM 3449 O O . THR B 1 15 ? 0.652 -32.648 -24.924 1.00 39.51 11 THR B O 1
ATOM 3453 N N . ALA B 1 16 ? 0.963 -34.813 -25.426 1.00 43.30 12 ALA B N 1
ATOM 3454 C CA . ALA B 1 16 ? -0.231 -34.836 -26.261 1.00 45.86 12 ALA B CA 1
ATOM 3455 C C . ALA B 1 16 ? -1.525 -34.697 -25.468 1.00 47.10 12 ALA B C 1
ATOM 3456 O O . ALA B 1 16 ? -2.302 -33.782 -25.758 1.00 48.16 12 ALA B O 1
ATOM 3458 N N . ASN B 1 17 ? -1.883 -35.706 -24.661 1.00 45.49 13 ASN B N 1
ATOM 3459 C CA . ASN B 1 17 ? -3.128 -35.705 -23.896 1.00 45.51 13 ASN B CA 1
ATOM 3460 C C . ASN B 1 17 ? -3.028 -35.507 -22.370 1.00 40.42 13 ASN B C 1
ATOM 3461 O O . ASN B 1 17 ? -4.068 -35.575 -21.707 1.00 39.71 13 ASN B O 1
ATOM 3466 N N . ARG B 1 18 ? -1.830 -35.463 -21.783 1.00 38.64 14 ARG B N 1
ATOM 3467 C CA . ARG B 1 18 ? -1.655 -35.381 -20.327 1.00 37.80 14 ARG B CA 1
ATOM 3468 C C . ARG B 1 18 ? -1.214 -34.010 -19.789 1.00 34.84 14 ARG B C 1
ATOM 3469 O O . ARG B 1 18 ? -0.646 -33.966 -18.690 1.00 32.83 14 ARG B O 1
ATOM 3477 N N . GLY B 1 19 ? -1.245 -32.939 -20.593 1.00 31.73 15 GLY B N 1
ATOM 3478 C CA . GLY B 1 19 ? -0.790 -31.634 -20.119 1.00 28.46 15 GLY B CA 1
ATOM 3479 C C . GLY B 1 19 ? 0.699 -31.466 -20.247 1.00 28.40 15 GLY B C 1
ATOM 3480 O O . GLY B 1 19 ? 1.298 -32.018 -21.174 1.00 29.00 15 GLY B O 1
ATOM 3481 N N . ASN B 1 20 ? 1.339 -30.711 -19.352 1.00 23.48 16 ASN B N 1
ATOM 3482 C CA . ASN B 1 20 ? 2.783 -30.573 -19.430 1.00 25.75 16 ASN B CA 1
ATOM 3483 C C . ASN B 1 20 ? 3.482 -31.797 -18.838 1.00 28.08 16 ASN B C 1
ATOM 3484 O O . ASN B 1 20 ? 2.883 -32.576 -18.091 1.00 31.48 16 ASN B O 1
ATOM 3489 N N . GLY B 1 21 ? 4.751 -31.968 -19.203 1.00 24.82 17 GLY B N 1
ATOM 3490 C CA . GLY B 1 21 ? 5.553 -33.053 -18.683 1.00 24.89 17 GLY B CA 1
ATOM 3491 C C . GLY B 1 21 ? 7.017 -32.698 -18.724 1.00 26.25 17 GLY B C 1
ATOM 3492 O O . GLY B 1 21 ? 7.407 -31.589 -19.096 1.00 27.89 17 GLY B O 1
ATOM 3493 N N . LEU B 1 22 ? 7.844 -33.662 -18.336 1.00 26.35 18 LEU B N 1
ATOM 3494 C CA . LEU B 1 22 ? 9.295 -33.532 -18.350 1.00 28.51 18 LEU B CA 1
ATOM 3495 C C . LEU B 1 22 ? 9.874 -34.610 -19.273 1.00 30.10 18 LEU B C 1
ATOM 3496 O O . LEU B 1 22 ? 9.389 -35.741 -19.280 1.00 30.99 18 LEU B O 1
ATOM 3501 N N . ARG B 1 23 ? 10.852 -34.247 -20.117 1.00 30.95 19 ARG B N 1
ATOM 3502 C CA . ARG B 1 23 ? 11.425 -35.237 -21.031 1.00 31.15 19 ARG B CA 1
ATOM 3503 C C . ARG B 1 23 ? 12.936 -35.074 -21.059 1.00 31.98 19 ARG B C 1
ATOM 3504 O O . ARG B 1 23 ? 13.488 -34.056 -20.622 1.00 33.82 19 ARG B O 1
ATOM 3512 N N . ALA B 1 24 ? 13.613 -36.118 -21.533 1.00 28.10 20 ALA B N 1
ATOM 3513 C CA . ALA B 1 24 ? 15.063 -36.140 -21.552 1.00 32.22 20 ALA B CA 1
ATOM 3514 C C . ALA B 1 24 ? 15.579 -35.329 -22.744 1.00 37.12 20 ALA B C 1
ATOM 3515 O O . ALA B 1 24 ? 15.054 -35.462 -23.853 1.00 40.40 20 ALA B O 1
ATOM 3517 N N . VAL B 1 25 ? 16.530 -34.426 -22.498 1.00 40.37 21 VAL B N 1
ATOM 3518 C CA . VAL B 1 25 ? 17.182 -33.718 -23.611 1.00 44.16 21 VAL B CA 1
ATOM 3519 C C . VAL B 1 25 ? 18.328 -34.546 -24.201 1.00 47.23 21 VAL B C 1
ATOM 3520 O O . VAL B 1 25 ? 18.623 -34.436 -25.401 1.00 47.27 21 VAL B O 1
ATOM 3524 N N . THR B 1 26 ? 19.007 -35.331 -23.374 1.00 49.33 22 THR B N 1
ATOM 3525 C CA . THR B 1 26 ? 20.107 -36.210 -23.731 1.00 52.82 22 THR B CA 1
ATOM 3526 C C . THR B 1 26 ? 19.775 -37.607 -23.224 1.00 52.07 22 THR B C 1
ATOM 3527 O O . THR B 1 26 ? 18.860 -37.769 -22.411 1.00 51.00 22 THR B O 1
ATOM 3531 N N . PRO B 1 27 ? 20.448 -38.649 -23.724 1.00 51.00 23 PRO B N 1
ATOM 3532 C CA . PRO B 1 27 ? 20.196 -39.989 -23.171 1.00 47.27 23 PRO B CA 1
ATOM 3533 C C . PRO B 1 27 ? 20.692 -40.080 -21.737 1.00 39.87 23 PRO B C 1
ATOM 3534 O O . PRO B 1 27 ? 21.700 -39.479 -21.367 1.00 35.96 23 PRO B O 1
ATOM 3538 N N . LEU B 1 28 ? 19.955 -40.827 -20.915 1.00 39.89 24 LEU B N 1
ATOM 3539 C CA . LEU B 1 28 ? 20.217 -40.916 -19.484 1.00 35.56 24 LEU B CA 1
ATOM 3540 C C . LEU B 1 28 ? 20.436 -42.375 -19.117 1.00 31.26 24 LEU B C 1
ATOM 3541 O O . LEU B 1 28 ? 19.757 -43.259 -19.647 1.00 33.12 24 LEU B O 1
ATOM 3546 N N . ARG B 1 29 ? 21.401 -42.625 -18.210 1.00 31.04 25 ARG B N 1
ATOM 3547 C CA . ARG B 1 29 ? 21.811 -43.930 -17.688 1.00 33.42 25 ARG B CA 1
ATOM 3548 C C . ARG B 1 29 ? 21.086 -44.238 -16.364 1.00 32.71 25 ARG B C 1
ATOM 3549 O O . ARG B 1 29 ? 20.611 -43.316 -15.698 1.00 30.33 25 ARG B O 1
ATOM 3551 N N . PRO B 1 30 ? 20.919 -45.512 -15.995 1.00 34.62 26 PRO B N 1
ATOM 3552 C CA . PRO B 1 30 ? 20.364 -45.845 -14.668 1.00 32.82 26 PRO B CA 1
ATOM 3553 C C . PRO B 1 30 ? 21.182 -45.254 -13.534 1.00 32.70 26 PRO B C 1
ATOM 3554 O O . PRO B 1 30 ? 22.407 -45.392 -13.488 1.00 32.59 26 PRO B O 1
ATOM 3558 N N . GLY B 1 31 ? 20.487 -44.627 -12.571 1.00 28.75 27 GLY B N 1
ATOM 3559 C CA . GLY B 1 31 ? 21.165 -44.037 -11.446 1.00 28.84 27 GLY B CA 1
ATOM 3560 C C . GLY B 1 31 ? 21.593 -42.586 -11.651 1.00 29.43 27 GLY B C 1
ATOM 3561 O O . GLY B 1 31 ? 22.097 -41.961 -10.709 1.00 31.01 27 GLY B O 1
ATOM 3562 N N . GLU B 1 32 ? 21.457 -42.049 -12.859 1.00 31.18 28 GLU B N 1
ATOM 3563 C CA . GLU B 1 32 ? 21.898 -40.678 -13.110 1.00 31.23 28 GLU B CA 1
ATOM 3564 C C . GLU B 1 32 ? 21.017 -39.686 -12.343 1.00 30.37 28 GLU B C 1
ATOM 3565 O O . GLU B 1 32 ? 19.788 -39.741 -12.446 1.00 29.48 28 GLU B O 1
ATOM 3571 N N . LEU B 1 33 ? 21.646 -38.745 -11.635 1.00 30.58 29 LEU B N 1
ATOM 3572 C CA . LEU B 1 33 ? 20.907 -37.710 -10.911 1.00 32.16 29 LEU B CA 1
ATOM 3573 C C . LEU B 1 33 ? 20.414 -36.664 -11.898 1.00 31.73 29 LEU B C 1
ATOM 3574 O O . LEU B 1 33 ? 21.199 -36.080 -12.648 1.00 33.81 29 LEU B O 1
ATOM 3579 N N . LEU B 1 34 ? 19.109 -36.544 -12.006 1.00 27.39 30 LEU B N 1
ATOM 3580 C CA . LEU B 1 34 ? 18.458 -35.626 -12.911 1.00 28.03 30 LEU B CA 1
ATOM 3581 C C . LEU B 1 34 ? 18.212 -34.246 -12.340 1.00 31.25 30 LEU B C 1
ATOM 3582 O O . LEU B 1 34 ? 18.242 -33.266 -13.081 1.00 28.31 30 LEU B O 1
ATOM 3587 N N . PHE B 1 35 ? 17.788 -34.163 -11.081 1.00 27.56 31 PHE B N 1
ATOM 3588 C CA . PHE B 1 35 ? 17.370 -32.887 -10.518 1.00 26.89 31 PHE B CA 1
ATOM 3589 C C . PHE B 1 35 ? 17.421 -33.041 -9.015 1.00 26.04 31 PHE B C 1
ATOM 3590 O O . PHE B 1 35 ? 17.231 -34.143 -8.498 1.00 25.57 31 PHE B O 1
ATOM 3598 N N . ARG B 1 36 ? 17.588 -31.928 -8.308 1.00 27.67 32 ARG B N 1
ATOM 3599 C CA . ARG B 1 36 ? 17.506 -32.014 -6.862 1.00 26.00 32 ARG B CA 1
ATOM 3600 C C . ARG B 1 36 ? 16.920 -30.718 -6.363 1.00 28.45 32 ARG B C 1
ATOM 3601 O O . ARG B 1 36 ? 17.098 -29.671 -6.993 1.00 26.83 32 ARG B O 1
ATOM 3609 N N . SER B 1 37 ? 16.135 -30.808 -5.291 1.00 26.81 33 SER B N 1
ATOM 3610 C CA . SER B 1 37 ? 15.369 -29.629 -4.905 1.00 26.89 33 SER B CA 1
ATOM 3611 C C . SER B 1 37 ? 15.094 -29.627 -3.410 1.00 25.57 33 SER B C 1
ATOM 3612 O O . SER B 1 37 ? 14.696 -30.652 -2.849 1.00 21.86 33 SER B O 1
ATOM 3615 N N . ASP B 1 38 ? 15.189 -28.447 -2.792 1.00 25.87 34 ASP B N 1
ATOM 3616 C CA . ASP B 1 38 ? 14.526 -28.217 -1.514 1.00 25.40 34 ASP B CA 1
ATOM 3617 C C . ASP B 1 38 ? 13.048 -27.929 -1.790 1.00 19.62 34 ASP B C 1
ATOM 3618 O O . ASP B 1 38 ? 12.666 -27.681 -2.934 1.00 21.42 34 ASP B O 1
ATOM 3623 N N . PRO B 1 39 ? 12.175 -28.023 -0.777 1.00 17.93 35 PRO B N 1
ATOM 3624 C CA . PRO B 1 39 ? 10.759 -27.712 -1.005 1.00 18.71 35 PRO B CA 1
ATOM 3625 C C . PRO B 1 39 ? 10.564 -26.210 -1.178 1.00 18.22 35 PRO B C 1
ATOM 3626 O O . PRO B 1 39 ? 11.345 -25.411 -0.652 1.00 21.57 35 PRO B O 1
ATOM 3630 N N . LEU B 1 40 ? 9.533 -25.834 -1.942 1.00 17.46 36 LEU B N 1
ATOM 3631 C CA . LEU B 1 40 ? 8.996 -24.465 -1.834 1.00 18.34 36 LEU B CA 1
ATOM 3632 C C . LEU B 1 40 ? 8.503 -24.224 -0.413 1.00 17.47 36 LEU B C 1
ATOM 3633 O O . LEU B 1 40 ? 8.816 -23.191 0.188 1.00 20.37 36 LEU B O 1
ATOM 3638 N N . ALA B 1 41 ? 7.777 -25.195 0.152 1.00 16.51 37 ALA B N 1
ATOM 3639 C CA . ALA B 1 41 ? 7.399 -25.203 1.571 1.00 17.79 37 ALA B CA 1
ATOM 3640 C C . ALA B 1 41 ? 7.090 -26.648 1.962 1.00 17.34 37 ALA B C 1
ATOM 3641 O O . ALA B 1 41 ? 6.820 -27.498 1.106 1.00 16.82 37 ALA B O 1
ATOM 3643 N N . TYR B 1 42 ? 7.154 -26.923 3.270 1.00 16.91 38 TYR B N 1
ATOM 3644 C CA . TYR B 1 42 ? 6.915 -28.294 3.735 1.00 15.46 38 TYR B CA 1
ATOM 3645 C C . TYR B 1 42 ? 6.481 -28.237 5.193 1.00 13.77 38 TYR B C 1
ATOM 3646 O O . TYR B 1 42 ? 6.647 -27.217 5.866 1.00 16.91 38 TYR B O 1
ATOM 3655 N N . THR B 1 43 ? 5.924 -29.350 5.676 1.00 17.47 39 THR B N 1
ATOM 3656 C CA . THR B 1 43 ? 5.596 -29.423 7.099 1.00 17.79 39 THR B CA 1
ATOM 3657 C C . THR B 1 43 ? 5.664 -30.862 7.566 1.00 16.56 39 THR B C 1
ATOM 3658 O O . THR B 1 43 ? 5.503 -31.797 6.787 1.00 16.01 39 THR B O 1
ATOM 3662 N N . VAL B 1 44 ? 5.908 -31.035 8.866 1.00 16.81 40 VAL B N 1
ATOM 3663 C CA . VAL B 1 44 ? 5.808 -32.373 9.443 1.00 16.21 40 VAL B CA 1
ATOM 3664 C C . VAL B 1 44 ? 4.365 -32.826 9.345 1.00 16.73 40 VAL B C 1
ATOM 3665 O O . VAL B 1 44 ? 3.441 -32.009 9.384 1.00 20.49 40 VAL B O 1
ATOM 3669 N N . CYS B 1 45 ? 4.143 -34.137 9.242 1.00 15.90 41 CYS B N 1
ATOM 3670 C CA A CYS B 1 45 ? 2.813 -34.731 9.170 0.45 19.91 41 CYS B CA 1
ATOM 3671 C CA B CYS B 1 45 ? 2.741 -34.485 9.153 0.55 20.26 41 CYS B CA 1
ATOM 3672 C C . CYS B 1 45 ? 2.122 -34.759 10.524 1.00 22.20 41 CYS B C 1
ATOM 3673 O O . CYS B 1 45 ? 2.784 -34.897 11.558 1.00 22.16 41 CYS B O 1
ATOM 3678 N N . LYS B 1 46 ? 0.793 -34.871 10.482 1.00 26.97 42 LYS B N 1
ATOM 3679 C CA . LYS B 1 46 ? -0.024 -34.897 11.698 1.00 32.60 42 LYS B CA 1
ATOM 3680 C C . LYS B 1 46 ? 0.449 -35.957 12.685 1.00 25.90 42 LYS B C 1
ATOM 3681 O O . LYS B 1 46 ? 0.706 -35.654 13.861 1.00 28.66 42 LYS B O 1
ATOM 3684 N N . GLY B 1 47 ? 0.557 -37.196 12.222 1.00 25.10 43 GLY B N 1
ATOM 3685 C CA . GLY B 1 47 ? 0.902 -38.276 13.120 1.00 22.68 43 GLY B CA 1
ATOM 3686 C C . GLY B 1 47 ? 2.318 -38.202 13.651 1.00 21.17 43 GLY B C 1
ATOM 3687 O O . GLY B 1 47 ? 2.610 -38.843 14.667 1.00 20.30 43 GLY B O 1
ATOM 3688 N N . SER B 1 48 ? 3.209 -37.486 12.956 1.00 18.09 44 SER B N 1
ATOM 3689 C CA . SER B 1 48 ? 4.618 -37.424 13.354 1.00 17.27 44 SER B CA 1
ATOM 3690 C C . SER B 1 48 ? 4.968 -36.219 14.214 1.00 19.02 44 SER B C 1
ATOM 3691 O O . SER B 1 48 ? 6.093 -36.154 14.702 1.00 17.19 44 SER B O 1
ATOM 3694 N N . ARG B 1 49 ? 4.054 -35.301 14.463 1.00 23.71 45 ARG B N 1
ATOM 3695 C CA . ARG B 1 49 ? 4.429 -34.144 15.278 1.00 31.41 45 ARG B CA 1
ATOM 3696 C C . ARG B 1 49 ? 4.664 -34.576 16.729 1.00 31.91 45 ARG B C 1
ATOM 3697 O O . ARG B 1 49 ? 4.015 -35.492 17.240 1.00 30.64 45 ARG B O 1
ATOM 3705 N N . GLY B 1 50 ? 5.678 -33.998 17.376 1.00 30.57 46 GLY B N 1
ATOM 3706 C CA . GLY B 1 50 ? 6.082 -34.494 18.692 1.00 32.32 46 GLY B CA 1
ATOM 3707 C C . GLY B 1 50 ? 6.980 -35.720 18.709 1.00 30.01 46 GLY B C 1
ATOM 3708 O O . GLY B 1 50 ? 7.500 -36.080 19.769 1.00 30.05 46 GLY B O 1
ATOM 3709 N N . VAL B 1 51 ? 7.108 -36.438 17.600 1.00 20.29 47 VAL B N 1
ATOM 3710 C CA . VAL B 1 51 ? 8.116 -37.440 17.411 1.00 23.00 47 VAL B CA 1
ATOM 3711 C C . VAL B 1 51 ? 9.274 -36.897 16.605 1.00 20.38 47 VAL B C 1
ATOM 3712 O O . VAL B 1 51 ? 10.421 -37.209 16.869 1.00 27.98 47 VAL B O 1
ATOM 3716 N N . VAL B 1 52 ? 8.996 -36.249 15.480 1.00 17.51 48 VAL B N 1
ATOM 3717 C CA . VAL B 1 52 ? 10.111 -35.854 14.631 1.00 18.83 48 VAL B CA 1
ATOM 3718 C C . VAL B 1 52 ? 10.271 -34.341 14.680 1.00 18.95 48 VAL B C 1
ATOM 3719 O O . VAL B 1 52 ? 9.318 -33.558 14.867 1.00 22.48 48 VAL B O 1
ATOM 3723 N N . CYS B 1 53 ? 11.511 -33.926 14.480 1.00 16.10 49 CYS B N 1
ATOM 3724 C CA . CYS B 1 53 ? 11.853 -32.514 14.432 1.00 17.16 49 CYS B CA 1
ATOM 3725 C C . CYS B 1 53 ? 11.144 -31.795 13.298 1.00 16.72 49 CYS B C 1
ATOM 3726 O O . CYS B 1 53 ? 11.205 -32.195 12.138 1.00 16.21 49 CYS B O 1
ATOM 3729 N N . ASP B 1 54 ? 10.530 -30.659 13.623 1.00 13.16 50 ASP B N 1
ATOM 3730 C CA . ASP B 1 54 ? 9.853 -29.838 12.622 1.00 16.84 50 ASP B CA 1
ATOM 3731 C C . ASP B 1 54 ? 10.756 -29.413 11.465 1.00 19.51 50 ASP B C 1
ATOM 3732 O O . ASP B 1 54 ? 10.253 -29.112 10.384 1.00 19.57 50 ASP B O 1
ATOM 3737 N N . ARG B 1 55 ? 12.053 -29.209 11.713 1.00 15.49 51 ARG B N 1
ATOM 3738 C CA A ARG B 1 55 ? 12.962 -28.735 10.675 0.45 16.01 51 ARG B CA 1
ATOM 3739 C CA B ARG B 1 55 ? 13.006 -28.734 10.712 0.55 16.12 51 ARG B CA 1
ATOM 3740 C C . ARG B 1 55 ? 13.608 -29.881 9.906 1.00 16.90 51 ARG B C 1
ATOM 3741 O O . ARG B 1 55 ? 13.445 -29.957 8.683 1.00 20.29 51 ARG B O 1
ATOM 3756 N N . CYS B 1 56 ? 14.351 -30.749 10.579 1.00 15.94 52 CYS B N 1
ATOM 3757 C CA . CYS B 1 56 ? 15.130 -31.768 9.863 1.00 19.78 52 CYS B CA 1
ATOM 3758 C C . CYS B 1 56 ? 14.377 -33.068 9.621 1.00 21.19 52 CYS B C 1
ATOM 3759 O O . CYS B 1 56 ? 14.912 -33.944 8.925 1.00 20.23 52 CYS B O 1
ATOM 3762 N N . LEU B 1 57 ? 13.176 -33.242 10.201 1.00 19.77 53 LEU B N 1
ATOM 3763 C CA . LEU B 1 57 ? 12.342 -34.429 10.007 1.00 18.48 53 LEU B CA 1
ATOM 3764 C C . LEU B 1 57 ? 13.014 -35.718 10.507 1.00 19.00 53 LEU B C 1
ATOM 3765 O O . LEU B 1 57 ? 12.748 -36.783 9.990 1.00 20.49 53 LEU B O 1
ATOM 3770 N N . LEU B 1 58 ? 13.894 -35.638 11.512 1.00 16.41 54 LEU B N 1
ATOM 3771 C CA . LEU B 1 58 ? 14.479 -36.814 12.140 1.00 21.48 54 LEU B CA 1
ATOM 3772 C C . LEU B 1 58 ? 13.728 -37.117 13.420 1.00 21.63 54 LEU B C 1
ATOM 3773 O O . LEU B 1 58 ? 13.409 -36.191 14.169 1.00 21.73 54 LEU B O 1
ATOM 3778 N N . GLY B 1 59 ? 13.493 -38.412 13.690 1.00 19.53 55 GLY B N 1
ATOM 3779 C CA . GLY B 1 59 ? 12.871 -38.828 14.951 1.00 21.93 55 GLY B CA 1
ATOM 3780 C C . GLY B 1 59 ? 13.846 -38.761 16.115 1.00 25.18 55 GLY B C 1
ATOM 3781 O O . GLY B 1 59 ? 15.020 -39.125 16.012 1.00 24.52 55 GLY B O 1
ATOM 3782 N N . LYS B 1 60 ? 13.354 -38.262 17.227 1.00 21.49 56 LYS B N 1
ATOM 3783 C CA . LYS B 1 60 ? 14.188 -38.146 18.415 1.00 26.12 56 LYS B CA 1
ATOM 3784 C C . LYS B 1 60 ? 13.360 -38.450 19.639 1.00 28.63 56 LYS B C 1
ATOM 3785 O O . LYS B 1 60 ? 12.169 -38.119 19.706 1.00 32.98 56 LYS B O 1
ATOM 3791 N N . GLU B 1 61 ? 14.013 -39.057 20.630 1.00 29.96 57 GLU B N 1
ATOM 3792 C CA . GLU B 1 61 ? 13.353 -39.238 21.921 1.00 29.61 57 GLU B CA 1
ATOM 3793 C C . GLU B 1 61 ? 13.184 -37.915 22.664 1.00 29.24 57 GLU B C 1
ATOM 3794 O O . GLU B 1 61 ? 12.195 -37.748 23.388 1.00 33.40 57 GLU B O 1
ATOM 3796 N N . LYS B 1 62 ? 14.129 -36.973 22.510 1.00 24.53 58 LYS B N 1
ATOM 3797 C CA . LYS B 1 62 ? 14.088 -35.677 23.189 1.00 24.95 58 LYS B CA 1
ATOM 3798 C C . LYS B 1 62 ? 13.891 -34.540 22.184 1.00 19.08 58 LYS B C 1
ATOM 3799 O O . LYS B 1 62 ? 14.696 -34.350 21.263 1.00 21.33 58 LYS B O 1
ATOM 3801 N N . LEU B 1 63 ? 12.790 -33.809 22.342 1.00 20.61 59 LEU B N 1
ATOM 3802 C CA . LEU B 1 63 ? 12.533 -32.619 21.533 1.00 18.66 59 LEU B CA 1
ATOM 3803 C C . LEU B 1 63 ? 12.191 -31.461 22.446 1.00 16.12 59 LEU B C 1
ATOM 3804 O O . LEU B 1 63 ? 11.515 -31.653 23.465 1.00 19.18 59 LEU B O 1
ATOM 3809 N N . MET B 1 64 ? 12.493 -30.253 21.991 1.00 14.36 60 MET B N 1
ATOM 3810 C CA . MET B 1 64 ? 12.119 -29.053 22.720 1.00 12.56 60 MET B CA 1
ATOM 3811 C C . MET B 1 64 ? 11.013 -28.331 21.944 1.00 15.90 60 MET B C 1
ATOM 3812 O O . MET B 1 64 ? 10.905 -28.481 20.741 1.00 21.34 60 MET B O 1
ATOM 3817 N N . ARG B 1 65 ? 10.155 -27.601 22.646 1.00 14.69 61 ARG B N 1
ATOM 3818 C CA A ARG B 1 65 ? 9.094 -26.827 22.001 0.53 15.38 61 ARG B CA 1
ATOM 3819 C CA B ARG B 1 65 ? 9.095 -26.823 22.003 0.47 15.43 61 ARG B CA 1
ATOM 3820 C C . ARG B 1 65 ? 9.523 -25.386 21.764 1.00 15.73 61 ARG B C 1
ATOM 3821 O O . ARG B 1 65 ? 10.258 -24.795 22.559 1.00 16.96 61 ARG B O 1
ATOM 3836 N N . CYS B 1 66 ? 9.016 -24.784 20.664 1.00 15.04 62 CYS B N 1
ATOM 3837 C CA . CYS B 1 66 ? 9.083 -23.339 20.546 1.00 15.85 62 CYS B CA 1
ATOM 3838 C C . CYS B 1 66 ? 8.521 -22.665 21.814 1.00 16.28 62 CYS B C 1
ATOM 3839 O O . CYS B 1 66 ? 7.427 -22.983 22.277 1.00 18.07 62 CYS B O 1
ATOM 3842 N N . SER B 1 67 ? 9.283 -21.755 22.404 1.00 14.98 63 SER B N 1
ATOM 3843 C CA . SER B 1 67 ? 8.819 -21.225 23.697 1.00 17.09 63 SER B CA 1
ATOM 3844 C C . SER B 1 67 ? 7.650 -20.281 23.532 1.00 20.51 63 SER B C 1
ATOM 3845 O O . SER B 1 67 ? 7.002 -19.944 24.529 1.00 23.61 63 SER B O 1
ATOM 3848 N N . GLN B 1 68 ? 7.398 -19.790 22.325 1.00 17.68 64 GLN B N 1
ATOM 3849 C CA . GLN B 1 68 ? 6.324 -18.827 22.110 1.00 17.60 64 GLN B CA 1
ATOM 3850 C C . GLN B 1 68 ? 4.988 -19.548 21.892 1.00 20.68 64 GLN B C 1
ATOM 3851 O O . GLN B 1 68 ? 4.035 -19.352 22.657 1.00 25.32 64 GLN B O 1
ATOM 3857 N N . CYS B 1 69 ? 4.899 -20.411 20.869 1.00 16.14 65 CYS B N 1
ATOM 3858 C CA . CYS B 1 69 ? 3.619 -21.109 20.672 1.00 14.48 65 CYS B CA 1
ATOM 3859 C C . CYS B 1 69 ? 3.503 -22.378 21.488 1.00 17.16 65 CYS B C 1
ATOM 3860 O O . CYS B 1 69 ? 2.386 -22.843 21.741 1.00 18.42 65 CYS B O 1
ATOM 3863 N N . ARG B 1 70 ? 4.631 -22.954 21.906 1.00 15.22 66 ARG B N 1
ATOM 3864 C CA . ARG B 1 70 ? 4.661 -24.236 22.593 1.00 14.66 66 ARG B CA 1
ATOM 3865 C C . ARG B 1 70 ? 4.031 -25.355 21.784 1.00 17.08 66 ARG B C 1
ATOM 3866 O O . ARG B 1 70 ? 3.606 -26.361 22.352 1.00 18.37 66 ARG B O 1
ATOM 3874 N N . VAL B 1 71 ? 4.036 -25.231 20.435 1.00 13.73 67 VAL B N 1
ATOM 3875 C CA . VAL B 1 71 ? 3.503 -26.244 19.531 1.00 15.18 67 VAL B CA 1
ATOM 3876 C C . VAL B 1 71 ? 4.602 -26.888 18.692 1.00 15.83 67 VAL B C 1
ATOM 3877 O O . VAL B 1 71 ? 4.814 -28.095 18.768 1.00 17.41 67 VAL B O 1
ATOM 3881 N N . ALA B 1 72 ? 5.298 -26.088 17.858 1.00 13.83 68 ALA B N 1
ATOM 3882 C CA . ALA B 1 72 ? 6.374 -26.656 17.030 1.00 13.56 68 ALA B CA 1
ATOM 3883 C C . ALA B 1 72 ? 7.486 -27.238 17.908 1.00 12.78 68 ALA B C 1
ATOM 3884 O O . ALA B 1 72 ? 7.826 -26.668 18.959 1.00 15.96 68 ALA B O 1
ATOM 3886 N N . LYS B 1 73 ? 8.102 -28.338 17.448 1.00 12.36 69 LYS B N 1
ATOM 3887 C CA . LYS B 1 73 ? 9.098 -29.045 18.269 1.00 12.19 69 LYS B CA 1
ATOM 3888 C C . LYS B 1 73 ? 10.351 -29.317 17.461 1.00 15.50 69 LYS B C 1
ATOM 3889 O O . LYS B 1 73 ? 10.261 -29.618 16.259 1.00 13.90 69 LYS B O 1
ATOM 3895 N N . TYR B 1 74 ? 11.512 -29.212 18.129 1.00 14.81 70 TYR B N 1
ATOM 3896 C CA . TYR B 1 74 ? 12.806 -29.264 17.437 1.00 13.56 70 TYR B CA 1
ATOM 3897 C C . TYR B 1 74 ? 13.784 -30.167 18.155 1.00 16.71 70 TYR B C 1
ATOM 3898 O O . TYR B 1 74 ? 13.704 -30.329 19.366 1.00 15.25 70 TYR B O 1
ATOM 3907 N N . CYS B 1 75 ? 14.707 -30.776 17.390 1.00 14.45 71 CYS B N 1
ATOM 3908 C CA . CYS B 1 75 ? 15.678 -31.670 18.000 1.00 15.78 71 CYS B CA 1
ATOM 3909 C C . CYS B 1 75 ? 16.784 -30.938 18.760 1.00 18.57 71 CYS B C 1
ATOM 3910 O O . CYS B 1 75 ? 17.546 -31.615 19.478 1.00 16.07 71 CYS B O 1
ATOM 3913 N N . SER B 1 76 ? 16.946 -29.642 18.491 1.00 17.27 72 SER B N 1
ATOM 3914 C CA . SER B 1 76 ? 18.094 -28.847 18.923 1.00 18.30 72 SER B CA 1
ATOM 3915 C C . SER B 1 76 ? 17.766 -27.364 18.836 1.00 19.78 72 SER B C 1
ATOM 3916 O O . SER B 1 76 ? 16.933 -26.925 18.033 1.00 20.41 72 SER B O 1
ATOM 3919 N N . ALA B 1 77 ? 18.511 -26.562 19.603 1.00 19.67 73 ALA B N 1
ATOM 3920 C CA . ALA B 1 77 ? 18.456 -25.118 19.385 1.00 20.87 73 ALA B CA 1
ATOM 3921 C C . ALA B 1 77 ? 18.904 -24.735 17.974 1.00 19.70 73 ALA B C 1
ATOM 3922 O O . ALA B 1 77 ? 18.424 -23.743 17.430 1.00 20.70 73 ALA B O 1
ATOM 3924 N N . LYS B 1 78 ? 19.818 -25.509 17.348 1.00 18.83 74 LYS B N 1
ATOM 3925 C CA . LYS B 1 78 ? 20.233 -25.191 15.988 1.00 22.32 74 LYS B CA 1
ATOM 3926 C C . LYS B 1 78 ? 19.050 -25.301 15.013 1.00 18.79 74 LYS B C 1
ATOM 3927 O O . LYS B 1 78 ? 18.809 -24.409 14.196 1.00 19.91 74 LYS B O 1
ATOM 3931 N N . CYS B 1 79 ? 18.313 -26.403 15.090 1.00 17.61 75 CYS B N 1
ATOM 3932 C CA . CYS B 1 79 ? 17.143 -26.547 14.207 1.00 15.73 75 CYS B CA 1
ATOM 3933 C C . CYS B 1 79 ? 16.096 -25.496 14.531 1.00 17.18 75 CYS B C 1
ATOM 3934 O O . CYS B 1 79 ? 15.491 -24.941 13.619 1.00 19.57 75 CYS B O 1
ATOM 3937 N N . GLN B 1 80 ? 15.878 -25.192 15.823 1.00 17.62 76 GLN B N 1
ATOM 3938 C CA . GLN B 1 80 ? 14.889 -24.150 16.156 1.00 17.53 76 GLN B CA 1
ATOM 3939 C C . GLN B 1 80 ? 15.234 -22.813 15.476 1.00 21.51 76 GLN B C 1
ATOM 3940 O O . GLN B 1 80 ? 14.359 -22.150 14.893 1.00 18.78 76 GLN B O 1
ATOM 3946 N N . LYS B 1 81 ? 16.525 -22.435 15.488 1.00 20.86 77 LYS B N 1
ATOM 3947 C CA . LYS B 1 81 ? 16.943 -21.165 14.883 1.00 23.39 77 LYS B CA 1
ATOM 3948 C C . LYS B 1 81 ? 16.819 -21.198 13.367 1.00 21.25 77 LYS B C 1
ATOM 3949 O O . LYS B 1 81 ? 16.302 -20.250 12.758 1.00 22.50 77 LYS B O 1
ATOM 3951 N N . LYS B 1 82 ? 17.272 -22.294 12.735 1.00 20.89 78 LYS B N 1
ATOM 3952 C CA . LYS B 1 82 ? 17.225 -22.382 11.280 1.00 22.19 78 LYS B CA 1
ATOM 3953 C C . LYS B 1 82 ? 15.804 -22.422 10.761 1.00 22.57 78 LYS B C 1
ATOM 3954 O O . LYS B 1 82 ? 15.543 -21.980 9.631 1.00 21.94 78 LYS B O 1
ATOM 3959 N N . ALA B 1 83 ? 14.885 -22.923 11.568 1.00 20.92 79 ALA B N 1
ATOM 3960 C CA . ALA B 1 83 ? 13.481 -22.989 11.200 1.00 17.06 79 ALA B CA 1
ATOM 3961 C C . ALA B 1 83 ? 12.724 -21.698 11.445 1.00 19.34 79 ALA B C 1
ATOM 3962 O O . ALA B 1 83 ? 11.584 -21.577 10.974 1.00 19.66 79 ALA B O 1
ATOM 3964 N N . TRP B 1 84 ? 13.306 -20.740 12.142 1.00 20.41 80 TRP B N 1
ATOM 3965 C CA . TRP B 1 84 ? 12.538 -19.547 12.505 1.00 23.59 80 TRP B CA 1
ATOM 3966 C C . TRP B 1 84 ? 11.996 -18.800 11.288 1.00 23.81 80 TRP B C 1
ATOM 3967 O O . TRP B 1 84 ? 10.828 -18.388 11.334 1.00 20.63 80 TRP B O 1
ATOM 3978 N N . PRO B 1 85 ? 12.738 -18.594 10.189 1.00 26.20 81 PRO B N 1
ATOM 3979 C CA . PRO B 1 85 ? 12.109 -17.914 9.037 1.00 26.91 81 PRO B CA 1
ATOM 3980 C C . PRO B 1 85 ? 10.851 -18.611 8.529 1.00 26.18 81 PRO B C 1
ATOM 3981 O O . PRO B 1 85 ? 9.854 -17.934 8.188 1.00 26.37 81 PRO B O 1
ATOM 3985 N N . ASP B 1 86 ? 10.863 -19.955 8.474 1.00 22.00 82 ASP B N 1
ATOM 3986 C CA . ASP B 1 86 ? 9.695 -20.707 8.006 1.00 21.82 82 ASP B CA 1
ATOM 3987 C C . ASP B 1 86 ? 8.562 -20.720 9.032 1.00 20.39 82 ASP B C 1
ATOM 3988 O O . ASP B 1 86 ? 7.398 -20.985 8.659 1.00 20.55 82 ASP B O 1
ATOM 3993 N N . HIS B 1 87 ? 8.911 -20.615 10.346 1.00 15.66 83 HIS B N 1
ATOM 3994 C CA . HIS B 1 87 ? 7.945 -20.694 11.452 1.00 16.47 83 HIS B CA 1
ATOM 3995 C C . HIS B 1 87 ? 7.395 -19.354 11.933 1.00 17.59 83 HIS B C 1
ATOM 3996 O O . HIS B 1 87 ? 6.322 -19.334 12.529 1.00 17.62 83 HIS B O 1
ATOM 4003 N N . LYS B 1 88 ? 8.032 -18.251 11.575 1.00 19.89 84 LYS B N 1
ATOM 4004 C CA A LYS B 1 88 ? 7.731 -16.973 12.214 0.50 22.19 84 LYS B CA 1
ATOM 4005 C CA B LYS B 1 88 ? 7.719 -17.002 12.256 0.50 22.17 84 LYS B CA 1
ATOM 4006 C C . LYS B 1 88 ? 6.282 -16.556 11.992 1.00 21.31 84 LYS B C 1
ATOM 4007 O O . LYS B 1 88 ? 5.594 -16.116 12.930 1.00 22.33 84 LYS B O 1
ATOM 4013 N 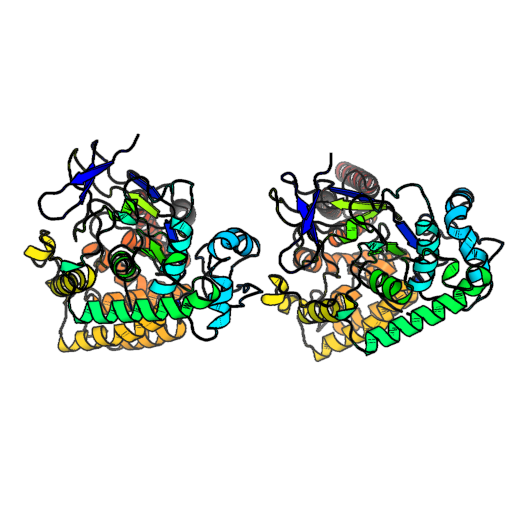N . ARG B 1 89 ? 5.778 -16.718 10.770 1.00 19.89 85 ARG B N 1
ATOM 4014 C CA . ARG B 1 89 ? 4.407 -16.291 10.535 1.00 20.59 85 ARG B CA 1
ATOM 4015 C C . ARG B 1 89 ? 3.334 -17.306 10.911 1.00 22.03 85 ARG B C 1
ATOM 4016 O O . ARG B 1 89 ? 2.159 -16.997 10.699 1.00 28.56 85 ARG B O 1
ATOM 4024 N N . GLU B 1 90 ? 3.650 -18.563 11.220 1.00 16.42 86 GLU B N 1
ATOM 4025 C CA . GLU B 1 90 ? 2.621 -19.455 11.713 1.00 15.60 86 GLU B CA 1
ATOM 4026 C C . GLU B 1 90 ? 2.595 -19.577 13.228 1.00 16.01 86 GLU B C 1
ATOM 4027 O O . GLU B 1 90 ? 1.668 -20.198 13.744 1.00 16.17 86 GLU B O 1
ATOM 4033 N N . CYS B 1 91 ? 3.634 -19.076 13.912 1.00 17.83 87 CYS B N 1
ATOM 4034 C CA . CYS B 1 91 ? 3.784 -19.293 15.359 1.00 15.06 87 CYS B CA 1
ATOM 4035 C C . CYS B 1 91 ? 2.540 -18.828 16.124 1.00 16.66 87 CYS B C 1
ATOM 4036 O O . CYS B 1 91 ? 1.954 -19.603 16.901 1.00 15.84 87 CYS B O 1
ATOM 4039 N N . LYS B 1 92 ? 2.104 -17.583 15.882 1.00 17.24 88 LYS B N 1
ATOM 4040 C CA . LYS B 1 92 ? 0.900 -17.073 16.563 1.00 19.76 88 LYS B CA 1
ATOM 4041 C C . LYS B 1 92 ? -0.340 -17.867 16.199 1.00 18.90 88 LYS B C 1
ATOM 4042 O O . LYS B 1 92 ? -1.266 -17.998 17.030 1.00 19.48 88 LYS B O 1
ATOM 4048 N N . CYS B 1 93 ? -0.420 -18.344 14.955 1.00 16.97 89 CYS B N 1
ATOM 4049 C CA . CYS B 1 93 ? -1.587 -19.131 14.536 1.00 14.89 89 CYS B CA 1
ATOM 4050 C C . CYS B 1 93 ? -1.633 -20.454 15.274 1.00 17.67 89 CYS B C 1
ATOM 4051 O O . CYS B 1 93 ? -2.697 -20.866 15.777 1.00 18.59 89 CYS B O 1
ATOM 4054 N N . LEU B 1 94 ? -0.492 -21.151 15.340 1.00 15.83 90 LEU B N 1
ATOM 4055 C CA . LEU B 1 94 ? -0.476 -22.408 16.095 1.00 13.76 90 LEU B CA 1
ATOM 4056 C C . LEU B 1 94 ? -0.785 -22.152 17.571 1.00 16.00 90 LEU B C 1
ATOM 4057 O O . LEU B 1 94 ? -1.450 -22.963 18.213 1.00 16.50 90 LEU B O 1
ATOM 4062 N N . LYS B 1 95 ? -0.262 -21.061 18.130 1.00 14.88 91 LYS B N 1
ATOM 4063 C CA . LYS B 1 95 ? -0.513 -20.771 19.545 1.00 15.72 91 LYS B CA 1
ATOM 4064 C C . LYS B 1 95 ? -2.001 -20.586 19.810 1.00 20.26 91 LYS B C 1
ATOM 4065 O O . LYS B 1 95 ? -2.557 -21.174 20.761 1.00 21.01 91 LYS B O 1
ATOM 4071 N N . SER B 1 96 ? -2.673 -19.861 18.927 1.00 19.71 92 SER B N 1
ATOM 4072 C CA . SER B 1 96 ? -4.093 -19.592 19.157 1.00 24.23 92 SER B CA 1
ATOM 4073 C C . SER B 1 96 ? -4.933 -20.856 19.096 1.00 26.23 92 SER B C 1
ATOM 4074 O O . SER B 1 96 ? -5.876 -21.028 19.898 1.00 27.86 92 SER B O 1
ATOM 4077 N N . CYS B 1 97 ? -4.654 -21.765 18.163 1.00 22.71 93 CYS B N 1
ATOM 4078 C CA . CYS B 1 97 ? -5.628 -22.854 18.105 1.00 24.09 93 CYS B CA 1
ATOM 4079 C C . CYS B 1 97 ? -5.301 -24.029 19.027 1.00 22.50 93 CYS B C 1
ATOM 4080 O O . CYS B 1 97 ? -6.156 -24.910 19.207 1.00 20.90 93 CYS B O 1
ATOM 4083 N N . LYS B 1 98 ? -4.122 -24.036 19.673 1.00 19.15 94 LYS B N 1
ATOM 4084 C CA . LYS B 1 98 ? -3.676 -25.091 20.615 1.00 20.20 94 LYS B CA 1
ATOM 4085 C C . LYS B 1 98 ? -4.811 -25.291 21.654 1.00 20.26 94 LYS B C 1
ATOM 4086 O O . LYS B 1 98 ? -5.342 -24.313 22.141 1.00 20.87 94 LYS B O 1
ATOM 4092 N N . PRO B 1 99 ? -5.161 -26.534 21.999 1.00 21.37 95 PRO B N 1
ATOM 4093 C CA . PRO B 1 99 ? -4.675 -27.855 21.618 1.00 20.61 95 PRO B CA 1
ATOM 4094 C C . PRO B 1 99 ? -5.061 -28.327 20.198 1.00 20.13 95 PRO B C 1
ATOM 4095 O O . PRO B 1 99 ? -4.568 -29.403 19.844 1.00 24.02 95 PRO B O 1
ATOM 4099 N N . ARG B 1 100 ? -5.995 -27.681 19.516 1.00 20.84 96 ARG B N 1
ATOM 4100 C CA . ARG B 1 100 ? -6.341 -28.093 18.148 1.00 24.14 96 ARG B CA 1
ATOM 4101 C C . ARG B 1 100 ? -5.186 -27.826 17.189 1.00 21.97 96 ARG B C 1
ATOM 4102 O O . ARG B 1 100 ? -4.303 -26.989 17.435 1.00 19.13 96 ARG B O 1
ATOM 4105 N N . TYR B 1 101 ? -5.165 -28.598 16.114 1.00 18.21 97 TYR B N 1
ATOM 4106 C CA . TYR B 1 101 ? -4.030 -28.509 15.184 1.00 19.65 97 TYR B CA 1
ATOM 4107 C C . TYR B 1 101 ? -4.655 -28.551 13.800 1.00 25.16 97 TYR B C 1
ATOM 4108 O O . TYR B 1 101 ? -5.635 -29.285 13.580 1.00 23.89 97 TYR B O 1
ATOM 4117 N N . PRO B 1 102 ? -4.169 -27.738 12.867 1.00 23.38 98 PRO B N 1
ATOM 4118 C CA . PRO B 1 102 ? -4.818 -27.656 11.574 1.00 23.78 98 PRO B CA 1
ATOM 4119 C C . PRO B 1 102 ? -4.515 -28.907 10.761 1.00 22.20 98 PRO B C 1
ATOM 4120 O O . PRO B 1 102 ? -3.486 -29.558 11.002 1.00 24.01 98 PRO B O 1
ATOM 4124 N N . PRO B 1 103 ? -5.354 -29.239 9.764 1.00 23.44 99 PRO B N 1
ATOM 4125 C CA . PRO B 1 103 ? -4.985 -30.279 8.789 1.00 23.23 99 PRO B CA 1
ATOM 4126 C C . PRO B 1 103 ? -3.627 -29.972 8.143 1.00 21.69 99 PRO B C 1
ATOM 4127 O O . PRO B 1 103 ? -3.254 -28.810 7.989 1.00 20.15 99 PRO B O 1
ATOM 4131 N N . ASP B 1 104 ? -2.898 -31.031 7.727 1.00 19.50 100 ASP B N 1
ATOM 4132 C CA . ASP B 1 104 ? -1.585 -30.814 7.131 1.00 17.90 100 ASP B CA 1
ATOM 4133 C C . ASP B 1 104 ? -1.682 -29.893 5.905 1.00 18.41 100 ASP B C 1
ATOM 4134 O O . ASP B 1 104 ? -0.797 -29.072 5.668 1.00 18.44 100 ASP B O 1
ATOM 4139 N N . SER B 1 105 ? -2.740 -30.046 5.099 1.00 17.43 101 SER B N 1
ATOM 4140 C CA . SER B 1 105 ? -2.826 -29.215 3.894 1.00 16.45 101 SER B CA 1
ATOM 4141 C C . SER B 1 105 ? -2.939 -27.723 4.239 1.00 17.24 101 SER B C 1
ATOM 4142 O O . SER B 1 105 ? -2.422 -26.872 3.505 1.00 17.02 101 SER B O 1
ATOM 4145 N N . VAL B 1 106 ? -3.597 -27.411 5.354 1.00 16.62 102 VAL B N 1
ATOM 4146 C CA . VAL B 1 106 ? -3.790 -26.045 5.793 1.00 17.78 102 VAL B CA 1
ATOM 4147 C C . VAL B 1 106 ? -2.474 -25.483 6.298 1.00 17.70 102 VAL B C 1
ATOM 4148 O O . VAL B 1 106 ? -2.105 -24.341 5.976 1.00 16.39 102 VAL B O 1
ATOM 4152 N N . ARG B 1 107 ? -1.766 -26.256 7.143 1.00 15.27 103 ARG B N 1
ATOM 4153 C CA . ARG B 1 107 ? -0.474 -25.773 7.625 1.00 16.82 103 ARG B CA 1
ATOM 4154 C C . ARG B 1 107 ? 0.511 -25.591 6.470 1.00 15.37 103 ARG B C 1
ATOM 4155 O O . ARG B 1 107 ? 1.256 -24.593 6.409 1.00 16.47 103 ARG B O 1
ATOM 4163 N N . LEU B 1 108 ? 0.513 -26.535 5.508 1.00 16.59 104 LEU B N 1
ATOM 4164 C CA . LEU B 1 108 ? 1.389 -26.406 4.343 1.00 15.40 104 LEU B CA 1
ATOM 4165 C C . LEU B 1 108 ? 1.066 -25.150 3.540 1.00 15.84 104 LEU B C 1
ATOM 4166 O O . LEU B 1 108 ? 1.976 -24.387 3.182 1.00 16.40 104 LEU B O 1
ATOM 4171 N N . LEU B 1 109 ? -0.212 -24.900 3.249 1.00 16.45 105 LEU B N 1
ATOM 4172 C CA . LEU B 1 109 ? -0.537 -23.709 2.444 1.00 17.05 105 LEU B CA 1
ATOM 4173 C C . LEU B 1 109 ? -0.262 -22.418 3.206 1.00 18.37 105 LEU B C 1
ATOM 4174 O O . LEU B 1 109 ? 0.120 -21.417 2.609 1.00 19.81 105 LEU B O 1
ATOM 4179 N N . GLY B 1 110 ? -0.425 -22.424 4.532 1.00 16.71 106 GLY B N 1
ATOM 4180 C CA . GLY B 1 110 ? -0.027 -21.260 5.305 1.00 17.28 106 GLY B CA 1
ATOM 4181 C C . GLY B 1 110 ? 1.439 -20.931 5.135 1.00 20.33 106 GLY B C 1
ATOM 4182 O O . GLY B 1 110 ? 1.829 -19.760 5.169 1.00 25.19 106 GLY B O 1
ATOM 4183 N N . ARG B 1 111 ? 2.279 -21.950 4.948 1.00 15.86 107 ARG B N 1
ATOM 4184 C CA . ARG B 1 111 ? 3.686 -21.658 4.696 1.00 15.60 107 ARG B CA 1
ATOM 4185 C C . ARG B 1 111 ? 3.925 -21.211 3.254 1.00 17.62 107 ARG B C 1
ATOM 4186 O O . ARG B 1 111 ? 4.703 -20.262 3.005 1.00 19.28 107 ARG B O 1
ATOM 4194 N N . VAL B 1 112 ? 3.216 -21.843 2.311 1.00 15.57 108 VAL B N 1
ATOM 4195 C CA . VAL B 1 112 ? 3.356 -21.496 0.890 1.00 18.15 108 VAL B CA 1
ATOM 4196 C C . VAL B 1 112 ? 3.072 -20.019 0.660 1.00 18.74 108 VAL B C 1
ATOM 4197 O O . VAL B 1 112 ? 3.813 -19.368 -0.069 1.00 18.08 108 VAL B O 1
ATOM 4201 N N . VAL B 1 113 ? 1.984 -19.470 1.238 1.00 18.71 109 VAL B N 1
ATOM 4202 C CA . VAL B 1 113 ? 1.555 -18.127 0.796 1.00 19.64 109 VAL B CA 1
ATOM 4203 C C . VAL B 1 113 ? 2.620 -17.076 1.091 1.00 21.27 109 VAL B C 1
ATOM 4204 O O . VAL B 1 113 ? 2.784 -16.117 0.327 1.00 23.05 109 VAL B O 1
ATOM 4208 N N . PHE B 1 114 ? 3.320 -17.197 2.223 1.00 18.46 110 PHE B N 1
ATOM 4209 C CA . PHE B 1 114 ? 4.369 -16.229 2.513 1.00 21.18 110 PHE B CA 1
ATOM 4210 C C . PHE B 1 114 ? 5.584 -16.438 1.623 1.00 21.10 110 PHE B C 1
ATOM 4211 O O . PHE B 1 114 ? 6.247 -15.458 1.278 1.00 21.58 110 PHE B O 1
ATOM 4219 N N . LYS B 1 115 ? 5.874 -17.686 1.203 1.00 21.51 111 LYS B N 1
ATOM 4220 C CA . LYS B 1 115 ? 6.947 -17.865 0.216 1.00 23.00 111 LYS B CA 1
ATOM 4221 C C . LYS B 1 115 ? 6.634 -17.182 -1.119 1.00 20.96 111 LYS B C 1
ATOM 4222 O O . LYS B 1 115 ? 7.554 -16.718 -1.821 1.00 23.03 111 LYS B O 1
ATOM 4228 N N . LEU B 1 116 ? 5.364 -17.120 -1.516 1.00 17.18 112 LEU B N 1
ATOM 4229 C CA . LEU B 1 116 ? 5.063 -16.520 -2.811 1.00 18.46 112 LEU B CA 1
ATOM 4230 C C . LEU B 1 116 ? 5.401 -15.027 -2.863 1.00 19.77 112 LEU B C 1
ATOM 4231 O O . LEU B 1 116 ? 5.524 -14.462 -3.961 1.00 23.62 112 LEU B O 1
ATOM 4236 N N . MET B 1 117 ? 5.503 -14.377 -1.724 1.00 20.56 113 MET B N 1
ATOM 4237 C CA . MET B 1 117 ? 5.808 -12.959 -1.720 1.00 20.86 113 MET B CA 1
ATOM 4238 C C . MET B 1 117 ? 7.302 -12.680 -1.705 1.00 30.85 113 MET B C 1
ATOM 4239 O O . MET B 1 117 ? 7.687 -11.517 -1.801 1.00 30.99 113 MET B O 1
ATOM 4244 N N . ASP B 1 118 ? 8.154 -13.713 -1.711 1.00 30.75 114 ASP B N 1
ATOM 4245 C CA . ASP B 1 118 ? 9.598 -13.483 -1.813 1.00 36.10 114 ASP B CA 1
ATOM 4246 C C . ASP B 1 118 ? 9.962 -12.928 -3.170 1.00 36.28 114 ASP B C 1
ATOM 4247 O O . ASP B 1 118 ? 9.525 -13.455 -4.195 1.00 39.52 114 ASP B O 1
ATOM 4252 N N . GLY B 1 119 ? 10.812 -11.894 -3.177 1.00 36.92 115 GLY B N 1
ATOM 4253 C CA . GLY B 1 119 ? 11.347 -11.397 -4.429 1.00 40.22 115 GLY B CA 1
ATOM 4254 C C . GLY B 1 119 ? 12.421 -12.299 -5.012 1.00 45.84 115 GLY B C 1
ATOM 4255 O O . GLY B 1 119 ? 12.653 -12.281 -6.224 1.00 48.16 115 GLY B O 1
ATOM 4256 N N . ALA B 1 120 ? 13.099 -13.080 -4.176 1.00 49.25 116 ALA B N 1
ATOM 4257 C CA . ALA B 1 120 ? 14.113 -13.994 -4.698 1.00 52.12 116 ALA B CA 1
ATOM 4258 C C . ALA B 1 120 ? 13.449 -15.152 -5.448 1.00 50.71 116 ALA B C 1
ATOM 4259 O O . ALA B 1 120 ? 12.506 -15.759 -4.933 1.00 48.11 116 ALA B O 1
ATOM 4261 N N . PRO B 1 121 ? 13.944 -15.516 -6.639 1.00 52.22 117 PRO B N 1
ATOM 4262 C CA . PRO B 1 121 ? 13.409 -16.713 -7.313 1.00 51.07 117 PRO B CA 1
ATOM 4263 C C . PRO B 1 121 ? 13.656 -17.939 -6.447 1.00 44.59 117 PRO B C 1
ATOM 4264 O O . PRO B 1 121 ? 14.689 -18.048 -5.783 1.00 45.29 117 PRO B O 1
ATOM 4268 N N . SER B 1 122 ? 12.663 -18.814 -6.361 1.00 40.63 118 SER B N 1
ATOM 4269 C CA . SER B 1 122 ? 12.856 -20.056 -5.618 1.00 35.50 118 SER B CA 1
ATOM 4270 C C . SER B 1 122 ? 13.473 -21.093 -6.547 1.00 29.16 118 SER B C 1
ATOM 4271 O O . SER B 1 122 ? 12.941 -21.343 -7.627 1.00 30.26 118 SER B O 1
ATOM 4274 N N . GLU B 1 123 ? 14.611 -21.665 -6.138 1.00 31.79 119 GLU B N 1
ATOM 4275 C CA . GLU B 1 123 ? 15.208 -22.740 -6.936 1.00 35.19 119 GLU B CA 1
ATOM 4276 C C . GLU B 1 123 ? 14.245 -23.907 -7.126 1.00 32.61 119 GLU B C 1
ATOM 4277 O O . GLU B 1 123 ? 14.266 -24.553 -8.175 1.00 31.03 119 GLU B O 1
ATOM 4283 N N . SER B 1 124 ? 13.333 -24.141 -6.167 1.00 29.77 120 SER B N 1
ATOM 4284 C CA . SER B 1 124 ? 12.319 -25.190 -6.334 1.00 27.72 120 SER B CA 1
ATOM 4285 C C . SER B 1 124 ? 11.353 -24.932 -7.492 1.00 26.55 120 SER B C 1
ATOM 4286 O O . SER B 1 124 ? 10.614 -25.856 -7.888 1.00 24.69 120 SER B O 1
ATOM 4289 N N . GLU B 1 125 ? 11.249 -23.683 -7.965 1.00 23.44 121 GLU B N 1
ATOM 4290 C CA . GLU B 1 125 ? 10.362 -23.260 -9.044 1.00 24.33 121 GLU B CA 1
ATOM 4291 C C . GLU B 1 125 ? 11.050 -23.104 -10.403 1.00 26.25 121 GLU B C 1
ATOM 4292 O O . GLU B 1 125 ? 10.430 -22.545 -11.325 1.00 25.75 121 GLU B O 1
ATOM 4298 N N . LYS B 1 126 ? 12.323 -23.500 -10.512 1.00 26.70 122 LYS B N 1
ATOM 4299 C CA . LYS B 1 126 ? 13.090 -23.266 -11.744 1.00 30.18 122 LYS B CA 1
ATOM 4300 C C . LYS B 1 126 ? 12.355 -23.740 -12.995 1.00 31.02 122 LYS B C 1
ATOM 4301 O O . LYS B 1 126 ? 12.319 -23.029 -14.007 1.00 32.69 122 LYS B O 1
ATOM 4305 N N . LEU B 1 127 ? 11.857 -24.989 -13.000 1.00 28.30 123 LEU B N 1
ATOM 4306 C CA . LEU B 1 127 ? 11.198 -25.509 -14.199 1.00 29.94 123 LEU B CA 1
ATOM 4307 C C . LEU B 1 127 ? 9.731 -25.137 -14.295 1.00 29.80 123 LEU B C 1
ATOM 4308 O O . LEU B 1 127 ? 9.161 -25.157 -15.395 1.00 28.65 123 LEU B O 1
ATOM 4313 N N . TYR B 1 128 ? 9.061 -24.991 -13.148 1.00 27.56 124 TYR B N 1
ATOM 4314 C CA . TYR B 1 128 ? 7.624 -24.823 -13.094 1.00 24.87 124 TYR B CA 1
ATOM 4315 C C . TYR B 1 128 ? 7.307 -24.103 -11.771 1.00 23.80 124 TYR B C 1
ATOM 4316 O O . TYR B 1 128 ? 7.887 -24.467 -10.750 1.00 25.87 124 TYR B O 1
ATOM 4325 N N . SER B 1 129 ? 6.334 -23.197 -11.754 1.00 25.52 125 SER B N 1
ATOM 4326 C CA . SER B 1 129 ? 6.097 -22.459 -10.505 1.00 25.60 125 SER B CA 1
ATOM 4327 C C . SER B 1 129 ? 4.827 -22.936 -9.808 1.00 23.87 125 SER B C 1
ATOM 4328 O O . SER B 1 129 ? 4.009 -23.675 -10.359 1.00 24.51 125 SER B O 1
ATOM 4331 N N . PHE B 1 130 ? 4.599 -22.389 -8.606 1.00 23.23 126 PHE B N 1
ATOM 4332 C CA . PHE B 1 130 ? 3.331 -22.645 -7.924 1.00 23.59 126 PHE B CA 1
ATOM 4333 C C . PHE B 1 130 ? 2.152 -22.265 -8.816 1.00 22.62 126 PHE B C 1
ATOM 4334 O O . PHE B 1 130 ? 1.145 -22.965 -8.871 1.00 20.84 126 PHE B O 1
ATOM 4342 N N . TYR B 1 131 ? 2.246 -21.134 -9.510 1.00 22.07 127 TYR B N 1
ATOM 4343 C CA . TYR B 1 131 ? 1.113 -20.703 -10.299 1.00 21.09 127 TYR B CA 1
ATOM 4344 C C . TYR B 1 131 ? 0.930 -21.546 -11.565 1.00 23.00 127 TYR B C 1
ATOM 4345 O O . TYR B 1 131 ? -0.170 -21.542 -12.126 1.00 24.03 127 TYR B O 1
ATOM 4354 N N . ASP B 1 132 ? 1.966 -22.275 -12.005 1.00 23.45 128 ASP B N 1
ATOM 4355 C CA . ASP B 1 132 ? 1.850 -23.230 -13.121 1.00 24.61 128 ASP B CA 1
ATOM 4356 C C . ASP B 1 132 ? 1.121 -24.530 -12.739 1.00 22.42 128 ASP B C 1
ATOM 4357 O O . ASP B 1 132 ? 0.666 -25.260 -13.631 1.00 25.58 128 ASP B O 1
ATOM 4362 N N . LEU B 1 133 ? 1.015 -24.859 -11.440 1.00 20.09 129 LEU B N 1
ATOM 4363 C CA . LEU B 1 133 ? 0.570 -26.199 -11.039 1.00 21.24 129 LEU B CA 1
ATOM 4364 C C . LEU B 1 133 ? -0.849 -26.502 -11.484 1.00 22.51 129 LEU B C 1
ATOM 4365 O O . LEU B 1 133 ? -1.759 -25.690 -11.346 1.00 21.79 129 LEU B O 1
ATOM 4370 N N . GLU B 1 134 ? -1.053 -27.757 -11.889 1.00 23.97 130 GLU B N 1
ATOM 4371 C CA . GLU B 1 134 ? -2.366 -28.264 -12.256 1.00 25.87 130 GLU B CA 1
ATOM 4372 C C . GLU B 1 134 ? -3.306 -28.302 -11.065 1.00 27.12 130 GLU B C 1
ATOM 4373 O O . GLU B 1 134 ? -2.927 -28.783 -9.992 1.00 27.60 130 GLU B O 1
ATOM 4379 N N . SER B 1 135 ? -4.470 -27.660 -11.189 1.00 22.36 131 SER B N 1
ATOM 4380 C CA . SER B 1 135 ? -5.517 -27.781 -10.178 1.00 24.71 131 SER B CA 1
ATOM 4381 C C . SER B 1 135 ? -6.626 -28.780 -10.511 1.00 27.02 131 SER B C 1
ATOM 4382 O O . SER B 1 135 ? -7.396 -29.157 -9.616 1.00 25.25 131 SER B O 1
ATOM 4385 N N . ASN B 1 136 ? -6.743 -29.208 -11.766 1.00 26.72 132 ASN B N 1
ATOM 4386 C CA . ASN B 1 136 ? -7.892 -30.020 -12.193 1.00 27.43 132 ASN B CA 1
ATOM 4387 C C . ASN B 1 136 ? -9.249 -29.417 -11.826 1.00 25.84 132 ASN B C 1
ATOM 4388 O O . ASN B 1 136 ? -10.225 -30.136 -11.615 1.00 25.78 132 ASN B O 1
ATOM 4393 N N . ILE B 1 137 ? -9.364 -28.084 -11.768 1.00 29.44 133 ILE B N 1
ATOM 4394 C CA . ILE B 1 137 ? -10.574 -27.499 -11.189 1.00 32.28 133 ILE B CA 1
ATOM 4395 C C . ILE B 1 137 ? -11.823 -27.888 -11.977 1.00 34.42 133 ILE B C 1
ATOM 4396 O O . ILE B 1 137 ? -12.904 -28.042 -11.401 1.00 32.32 133 ILE B O 1
ATOM 4401 N N . ASN B 1 138 ? -11.698 -28.083 -13.290 1.00 33.73 134 ASN B N 1
ATOM 4402 C CA . ASN B 1 138 ? -12.891 -28.418 -14.043 1.00 40.41 134 ASN B CA 1
ATOM 4403 C C . ASN B 1 138 ? -13.233 -29.905 -14.007 1.00 40.91 134 ASN B C 1
ATOM 4404 O O . ASN B 1 138 ? -14.299 -30.278 -14.507 1.00 40.33 134 ASN B O 1
ATOM 4409 N N . LYS B 1 139 ? -12.346 -30.763 -13.485 1.00 36.64 135 LYS B N 1
ATOM 4410 C CA . LYS B 1 139 ? -12.604 -32.201 -13.363 1.00 34.61 135 LYS B CA 1
ATOM 4411 C C . LYS B 1 139 ? -13.035 -32.626 -11.971 1.00 35.21 135 LYS B C 1
ATOM 4412 O O . LYS B 1 139 ? -13.388 -33.798 -11.781 1.00 36.27 135 LYS B O 1
ATOM 4418 N N . LEU B 1 140 ? -13.061 -31.712 -11.002 1.00 31.81 136 LEU B N 1
ATOM 4419 C CA . LEU B 1 140 ? -13.330 -32.120 -9.631 1.00 33.64 136 LEU B CA 1
ATOM 4420 C C . LEU B 1 140 ? -14.796 -32.471 -9.449 1.00 34.62 136 LEU B C 1
ATOM 4421 O O . LEU B 1 140 ? -15.687 -31.810 -9.991 1.00 36.07 136 LEU B O 1
ATOM 4426 N N . THR B 1 141 ? -15.047 -33.514 -8.668 1.00 33.70 137 THR B N 1
ATOM 4427 C CA . THR B 1 141 ? -16.407 -33.878 -8.291 1.00 34.22 137 THR B CA 1
ATOM 4428 C C . THR B 1 141 ? -16.971 -32.884 -7.274 1.00 35.69 137 THR B C 1
ATOM 4429 O O . THR B 1 141 ? -16.238 -32.107 -6.654 1.00 33.91 137 THR B O 1
ATOM 4433 N N . GLU B 1 142 ? -18.303 -32.884 -7.133 1.00 35.56 138 GLU B N 1
ATOM 4434 C CA . GLU B 1 142 ? -18.936 -31.975 -6.184 1.00 38.63 138 GLU B CA 1
ATOM 4435 C C . GLU B 1 142 ? -18.537 -32.303 -4.749 1.00 36.82 138 GLU B C 1
ATOM 4436 O O . GLU B 1 142 ? -18.397 -31.400 -3.909 1.00 34.57 138 GLU B O 1
ATOM 4442 N N . ASP B 1 143 ? -18.378 -33.591 -4.437 1.00 33.91 139 ASP B N 1
ATOM 4443 C CA . ASP B 1 143 ? -17.948 -33.948 -3.094 1.00 38.52 139 ASP B CA 1
ATOM 4444 C C . ASP B 1 143 ? -16.531 -33.444 -2.817 1.00 32.29 139 ASP B C 1
ATOM 4445 O O . ASP B 1 143 ? -16.244 -33.007 -1.700 1.00 32.39 139 ASP B O 1
ATOM 4450 N N . LYS B 1 144 ? -15.638 -33.506 -3.815 1.00 32.86 140 LYS B N 1
ATOM 4451 C CA . LYS B 1 144 ? -14.288 -32.970 -3.635 1.00 31.69 140 LYS B CA 1
ATOM 4452 C C . LYS B 1 144 ? -14.324 -31.458 -3.472 1.00 30.95 140 LYS B C 1
ATOM 4453 O O . LYS B 1 144 ? -13.547 -30.906 -2.694 1.00 29.96 140 LYS B O 1
ATOM 4456 N N . LYS B 1 145 ? -15.200 -30.768 -4.225 1.00 31.13 141 LYS B N 1
ATOM 4457 C CA . LYS B 1 145 ? -15.318 -29.317 -4.118 1.00 32.93 141 LYS B CA 1
ATOM 4458 C C . LYS B 1 145 ? -15.841 -28.897 -2.753 1.00 30.29 141 LYS B C 1
ATOM 4459 O O . LYS B 1 145 ? -15.410 -27.876 -2.215 1.00 31.31 141 LYS B O 1
ATOM 4465 N N . GLU B 1 146 ? -16.771 -29.665 -2.171 1.00 28.16 142 GLU B N 1
ATOM 4466 C CA . GLU B 1 146 ? -17.250 -29.320 -0.836 1.00 33.67 142 GLU B CA 1
ATOM 4467 C C . GLU B 1 146 ? -16.129 -29.457 0.190 1.00 29.30 142 GLU B C 1
ATOM 4468 O O . GLU B 1 146 ? -16.013 -28.620 1.104 1.00 31.81 142 GLU B O 1
ATOM 4474 N N . GLY B 1 147 ? -15.279 -30.478 0.020 1.00 24.83 143 GLY B N 1
ATOM 4475 C CA . GLY B 1 147 ? -14.149 -30.657 0.917 1.00 27.51 143 GLY B CA 1
ATOM 4476 C C . GLY B 1 147 ? -13.159 -29.511 0.830 1.00 26.40 143 GLY B C 1
ATOM 4477 O O . GLY B 1 147 ? -12.628 -29.051 1.851 1.00 25.18 143 GLY B O 1
ATOM 4478 N N . LEU B 1 148 ? -12.893 -29.038 -0.382 1.00 26.50 144 LEU B N 1
ATOM 4479 C CA . LEU B 1 148 ? -11.992 -27.900 -0.545 1.00 26.34 144 LEU B CA 1
ATOM 4480 C C . LEU B 1 148 ? -12.574 -26.624 0.054 1.00 27.25 144 LEU B C 1
ATOM 4481 O O . LEU B 1 148 ? -11.835 -25.804 0.609 1.00 23.42 144 LEU B O 1
ATOM 4486 N N . ARG B 1 149 ? -13.888 -26.411 -0.070 1.00 26.95 145 ARG B N 1
ATOM 4487 C CA . ARG B 1 149 ? -14.483 -25.234 0.534 1.00 28.59 145 ARG B CA 1
ATOM 4488 C C . ARG B 1 149 ? -14.342 -25.267 2.047 1.00 26.81 145 ARG B C 1
ATOM 4489 O O . ARG B 1 149 ? -14.241 -24.213 2.682 1.00 25.85 145 ARG B O 1
ATOM 4497 N N . GLN B 1 150 ? -14.371 -26.465 2.626 1.00 26.27 146 GLN B N 1
ATOM 4498 C CA . GLN B 1 150 ? -14.203 -26.625 4.073 1.00 25.54 146 GLN B CA 1
ATOM 4499 C C . GLN B 1 150 ? -12.774 -26.322 4.484 1.00 25.13 146 GLN B C 1
ATOM 4500 O O . GLN B 1 150 ? -12.546 -25.711 5.536 1.00 27.44 146 GLN B O 1
ATOM 4503 N N . LEU B 1 151 ? -11.808 -26.758 3.666 1.00 24.52 147 LEU B N 1
ATOM 4504 C CA . LEU B 1 151 ? -10.403 -26.418 3.911 1.00 25.23 147 LEU B CA 1
ATOM 4505 C C . LEU B 1 151 ? -10.175 -24.912 3.783 1.00 23.71 147 LEU B C 1
ATOM 4506 O O . LEU B 1 151 ? -9.425 -24.332 4.571 1.00 20.41 147 LEU B O 1
ATOM 4511 N N . VAL B 1 152 ? -10.824 -24.251 2.807 1.00 22.20 148 VAL B N 1
ATOM 4512 C CA . VAL B 1 152 ? -10.729 -22.784 2.719 1.00 22.88 148 VAL B CA 1
ATOM 4513 C C . VAL B 1 152 ? -11.180 -22.129 4.020 1.00 23.61 148 VAL B C 1
ATOM 4514 O O . VAL B 1 152 ? -10.517 -21.230 4.554 1.00 20.70 148 VAL B O 1
ATOM 4518 N N . MET B 1 153 ? -12.332 -22.552 4.548 1.00 24.11 149 MET B N 1
ATOM 4519 C CA . MET B 1 153 ? -12.825 -21.927 5.768 1.00 25.13 149 MET B CA 1
ATOM 4520 C C . MET B 1 153 ? -11.899 -22.209 6.948 1.00 21.92 149 MET B C 1
ATOM 4521 O O . MET B 1 153 ? -11.702 -21.333 7.810 1.00 23.00 149 MET B O 1
ATOM 4526 N N . THR B 1 154 ? -11.298 -23.403 6.993 1.00 21.47 150 THR B N 1
ATOM 4527 C CA . THR B 1 154 ? -10.404 -23.741 8.103 1.00 21.98 150 THR B CA 1
ATOM 4528 C C . THR B 1 154 ? -9.149 -22.884 8.043 1.00 19.16 150 THR B C 1
ATOM 4529 O O . THR B 1 154 ? -8.695 -22.370 9.073 1.00 20.84 150 THR B O 1
ATOM 4533 N N . PHE B 1 155 ? -8.591 -22.739 6.838 1.00 18.09 151 PHE B N 1
ATOM 4534 C CA . PHE B 1 155 ? -7.462 -21.836 6.607 1.00 18.49 151 PHE B CA 1
ATOM 4535 C C . PHE B 1 155 ? -7.775 -20.410 7.050 1.00 19.30 151 PHE B C 1
ATOM 4536 O O . PHE B 1 155 ? -6.944 -19.758 7.693 1.00 17.13 151 PHE B O 1
ATOM 4544 N N . GLN B 1 156 ? -8.952 -19.891 6.680 1.00 17.70 152 GLN B N 1
ATOM 4545 C CA . GLN B 1 156 ? -9.319 -18.536 7.039 1.00 21.38 152 GLN B CA 1
ATOM 4546 C C . GLN B 1 156 ? -9.356 -18.367 8.537 1.00 20.71 152 GLN B C 1
ATOM 4547 O O . GLN B 1 156 ? -8.910 -17.343 9.044 1.00 21.75 152 GLN B O 1
ATOM 4553 N N . HIS B 1 157 ? -9.818 -19.399 9.268 1.00 18.41 153 HIS B N 1
ATOM 4554 C CA . HIS B 1 157 ? -9.808 -19.309 10.735 1.00 20.93 153 HIS B CA 1
ATOM 4555 C C . HIS B 1 157 ? -8.403 -19.501 11.297 1.00 19.58 153 HIS B C 1
ATOM 4556 O O . HIS B 1 157 ? -7.924 -18.689 12.118 1.00 22.99 153 HIS B O 1
ATOM 4563 N N . PHE B 1 158 ? -7.700 -20.528 10.813 1.00 20.13 154 PHE B N 1
ATOM 4564 C CA . PHE B 1 158 ? -6.379 -20.826 11.357 1.00 17.60 154 PHE B CA 1
ATOM 4565 C C . PHE B 1 158 ? -5.438 -19.632 11.180 1.00 20.13 154 PHE B C 1
ATOM 4566 O O . PHE B 1 158 ? -4.708 -19.256 12.108 1.00 19.03 154 PHE B O 1
ATOM 4574 N N . MET B 1 159 ? -5.507 -18.970 10.037 1.00 16.36 155 MET B N 1
ATOM 4575 C CA . MET B 1 159 ? -4.559 -17.886 9.762 1.00 16.96 155 MET B CA 1
ATOM 4576 C C . MET B 1 159 ? -4.962 -16.508 10.269 1.00 18.71 155 MET B C 1
ATOM 4577 O O . MET B 1 159 ? -4.212 -15.557 10.031 1.00 18.94 155 MET B O 1
ATOM 4582 N N . ARG B 1 160 ? -6.101 -16.362 10.957 1.00 20.77 156 ARG B N 1
ATOM 4583 C CA . ARG B 1 160 ? -6.725 -15.056 11.169 1.00 23.51 156 ARG B CA 1
ATOM 4584 C C . ARG B 1 160 ? -5.838 -14.091 11.956 1.00 23.33 156 ARG B C 1
ATOM 4585 O O . ARG B 1 160 ? -5.998 -12.875 11.828 1.00 26.93 156 ARG B O 1
ATOM 4591 N N . GLU B 1 161 ? -4.864 -14.598 12.721 1.00 22.77 157 GLU B N 1
ATOM 4592 C CA . GLU B 1 161 ? -4.012 -13.682 13.466 1.00 28.51 157 GLU B CA 1
ATOM 4593 C C . GLU B 1 161 ? -3.074 -12.931 12.527 1.00 26.55 157 GLU B C 1
ATOM 4594 O O . GLU B 1 161 ? -2.643 -11.822 12.839 1.00 28.63 157 GLU B O 1
ATOM 4600 N N . GLU B 1 162 ? -2.592 -13.603 11.477 1.00 23.31 158 GLU B N 1
ATOM 4601 C CA . GLU B 1 162 ? -1.687 -13.093 10.449 1.00 20.49 158 GLU B CA 1
ATOM 4602 C C . GLU B 1 162 ? -2.343 -12.472 9.205 1.00 19.88 158 GLU B C 1
ATOM 4603 O O . GLU B 1 162 ? -1.828 -11.478 8.672 1.00 23.21 158 GLU B O 1
ATOM 4609 N N . ILE B 1 163 ? -3.407 -13.079 8.685 1.00 18.36 159 ILE B N 1
ATOM 4610 C CA . ILE B 1 163 ? -4.050 -12.718 7.413 1.00 19.97 159 ILE B CA 1
ATOM 4611 C C . ILE B 1 163 ? -5.548 -12.634 7.679 1.00 22.83 159 ILE B C 1
ATOM 4612 O O . ILE B 1 163 ? -6.162 -13.635 8.070 1.00 22.99 159 ILE B O 1
ATOM 4617 N N . GLN B 1 164 ? -6.131 -11.445 7.549 1.00 22.70 160 GLN B N 1
ATOM 4618 C CA . GLN B 1 164 ? -7.585 -11.328 7.664 1.00 23.54 160 GLN B CA 1
ATOM 4619 C C . GLN B 1 164 ? -8.342 -11.172 6.351 1.00 27.57 160 GLN B C 1
ATOM 4620 O O . GLN B 1 164 ? -9.575 -11.267 6.366 1.00 26.66 160 GLN B O 1
ATOM 4626 N N . ASP B 1 165 ? -7.657 -10.992 5.216 1.00 23.28 161 ASP B N 1
ATOM 4627 C CA . ASP B 1 165 ? -8.359 -10.706 3.973 1.00 23.40 161 ASP B CA 1
ATOM 4628 C C . ASP B 1 165 ? -7.477 -11.080 2.786 1.00 21.80 161 ASP B C 1
ATOM 4629 O O . ASP B 1 165 ? -6.256 -10.987 2.874 1.00 21.00 161 ASP B O 1
ATOM 4634 N N . ALA B 1 166 ? -8.110 -11.323 1.633 1.00 21.65 162 ALA B N 1
ATOM 4635 C CA . ALA B 1 166 ? -7.402 -11.640 0.394 1.00 23.10 162 ALA B CA 1
ATOM 4636 C C . ALA B 1 166 ? -6.524 -10.494 -0.081 1.00 21.60 162 ALA B C 1
ATOM 4637 O O . ALA B 1 166 ? -5.541 -10.749 -0.782 1.00 21.14 162 ALA B O 1
ATOM 4639 N N . SER B 1 167 ? -6.813 -9.258 0.357 1.00 18.92 163 SER B N 1
ATOM 4640 C CA . SER B 1 167 ? -5.951 -8.157 -0.040 1.00 18.37 163 SER B CA 1
ATOM 4641 C C . SER B 1 167 ? -4.582 -8.237 0.601 1.00 18.99 163 SER B C 1
ATOM 4642 O O . SER B 1 167 ? -3.702 -7.470 0.222 1.00 18.73 163 SER B O 1
ATOM 4645 N N . GLN B 1 168 ? -4.377 -9.122 1.593 1.00 18.75 164 GLN B N 1
ATOM 4646 C CA . GLN B 1 168 ? -3.069 -9.288 2.187 1.00 17.22 164 GLN B CA 1
ATOM 4647 C C . GLN B 1 168 ? -2.222 -10.378 1.523 1.00 18.39 164 GLN B C 1
ATOM 4648 O O . GLN B 1 168 ? -1.092 -10.585 1.978 1.00 21.25 164 GLN B O 1
ATOM 4654 N N . LEU B 1 169 ? -2.731 -11.032 0.475 1.00 19.40 165 LEU B N 1
ATOM 4655 C CA . LEU B 1 169 ? -2.022 -12.036 -0.299 1.00 20.44 165 LEU B CA 1
ATOM 4656 C C . LEU B 1 169 ? -1.956 -11.569 -1.743 1.00 19.19 165 LEU B C 1
ATOM 4657 O O . LEU B 1 169 ? -2.725 -10.688 -2.137 1.00 19.27 165 LEU B O 1
ATOM 4662 N N . PRO B 1 170 ? -1.051 -12.126 -2.566 1.00 18.26 166 PRO B N 1
ATOM 4663 C CA . PRO B 1 170 ? -0.956 -11.678 -3.960 1.00 21.83 166 PRO B CA 1
ATOM 4664 C C . PRO B 1 170 ? -2.277 -11.840 -4.681 1.00 20.96 166 PRO B C 1
ATOM 4665 O O . PRO B 1 170 ? -3.043 -12.800 -4.436 1.00 19.39 166 PRO B O 1
ATOM 4669 N N . PRO B 1 171 ? -2.603 -10.911 -5.580 1.00 18.05 167 PRO B N 1
ATOM 4670 C CA . PRO B 1 171 ? -3.930 -10.967 -6.206 1.00 20.48 167 PRO B CA 1
ATOM 4671 C C . PRO B 1 171 ? -4.087 -12.163 -7.132 1.00 21.48 167 PRO B C 1
ATOM 4672 O O . PRO B 1 171 ? -5.202 -12.659 -7.288 1.00 24.42 167 PRO B O 1
ATOM 4676 N N . ALA B 1 172 ? -2.997 -12.666 -7.717 1.00 21.48 168 ALA B N 1
ATOM 4677 C CA . ALA B 1 172 ? -3.092 -13.852 -8.572 1.00 21.09 168 ALA B CA 1
ATOM 4678 C C . ALA B 1 172 ? -3.337 -15.129 -7.769 1.00 22.93 168 ALA B C 1
ATOM 4679 O O . ALA B 1 172 ? -3.729 -16.141 -8.338 1.00 23.92 168 ALA B O 1
ATOM 4681 N N . PHE B 1 173 ? -3.108 -15.102 -6.453 1.00 19.18 169 PHE B N 1
ATOM 4682 C CA . PHE B 1 173 ? -3.409 -16.246 -5.609 1.00 21.73 169 PHE B CA 1
ATOM 4683 C C . PHE B 1 173 ? -4.914 -16.350 -5.353 1.00 22.66 169 PHE B C 1
ATOM 4684 O O . PHE B 1 173 ? -5.598 -15.342 -5.133 1.00 25.17 169 PHE B O 1
ATOM 4692 N N . ASP B 1 174 ? -5.449 -17.569 -5.449 1.00 18.02 170 ASP B N 1
ATOM 4693 C CA . ASP B 1 174 ? -6.843 -17.830 -5.123 1.00 19.37 170 ASP B CA 1
ATOM 4694 C C . ASP B 1 174 ? -6.857 -18.994 -4.138 1.00 20.44 170 ASP B C 1
ATOM 4695 O O . ASP B 1 174 ? -6.265 -20.025 -4.426 1.00 20.21 170 ASP B O 1
ATOM 4700 N N . LEU B 1 175 ? -7.487 -18.821 -2.969 1.00 21.18 171 LEU B N 1
ATOM 4701 C CA . LEU B 1 175 ? -7.349 -19.846 -1.933 1.00 19.60 171 LEU B CA 1
ATOM 4702 C C . LEU B 1 175 ? -7.970 -21.187 -2.345 1.00 19.93 171 LEU B C 1
ATOM 4703 O O . LEU B 1 175 ? -7.393 -22.258 -2.100 1.00 19.48 171 LEU B O 1
ATOM 4708 N N . PHE B 1 176 ? -9.180 -21.164 -2.920 1.00 20.37 172 PHE B N 1
ATOM 4709 C CA . PHE B 1 176 ? -9.817 -22.415 -3.334 1.00 21.79 172 PHE B CA 1
ATOM 4710 C C . PHE B 1 176 ? -8.960 -23.174 -4.342 1.00 21.99 172 PHE B C 1
ATOM 4711 O O . PHE B 1 176 ? -8.737 -24.387 -4.224 1.00 22.72 172 PHE B O 1
ATOM 4719 N N . GLU B 1 177 ? -8.517 -22.485 -5.386 1.00 20.96 173 GLU B N 1
ATOM 4720 C CA . GLU B 1 177 ? -7.668 -23.121 -6.379 1.00 20.79 173 GLU B CA 1
ATOM 4721 C C . GLU B 1 177 ? -6.317 -23.534 -5.792 1.00 19.15 173 GLU B C 1
ATOM 4722 O O . GLU B 1 177 ? -5.727 -24.516 -6.245 1.00 19.04 173 GLU B O 1
ATOM 4728 N N . ALA B 1 178 ? -5.808 -22.802 -4.781 1.00 17.74 174 ALA B N 1
ATOM 4729 C CA . ALA B 1 178 ? -4.568 -23.199 -4.155 1.00 18.65 174 ALA B CA 1
ATOM 4730 C C . ALA B 1 178 ? -4.724 -24.562 -3.471 1.00 18.66 174 ALA B C 1
ATOM 4731 O O . ALA B 1 178 ? -3.832 -25.405 -3.577 1.00 19.44 174 ALA B O 1
ATOM 4733 N N . PHE B 1 179 ? -5.846 -24.783 -2.772 1.00 17.99 175 PHE B N 1
ATOM 4734 C CA . PHE B 1 179 ? -6.058 -26.076 -2.124 1.00 18.09 175 PHE B CA 1
ATOM 4735 C C . PHE B 1 179 ? -6.174 -27.178 -3.178 1.00 20.81 175 PHE B C 1
ATOM 4736 O O . PHE B 1 179 ? -5.625 -28.269 -2.998 1.00 21.53 175 PHE B O 1
ATOM 4744 N N . ALA B 1 180 ? -6.818 -26.876 -4.318 1.00 20.31 176 ALA B N 1
ATOM 4745 C CA . ALA B 1 180 ? -6.860 -27.825 -5.430 1.00 21.45 176 ALA B CA 1
ATOM 4746 C C . ALA B 1 180 ? -5.460 -28.194 -5.900 1.00 22.81 176 ALA B C 1
ATOM 4747 O O . ALA B 1 180 ? -5.163 -29.378 -6.109 1.00 23.59 176 ALA B O 1
ATOM 4749 N N . LYS B 1 181 ? -4.572 -27.204 -6.039 1.00 19.00 177 LYS B N 1
ATOM 4750 C CA . LYS B 1 181 ? -3.182 -27.469 -6.426 1.00 19.99 177 LYS B CA 1
ATOM 4751 C C . LYS B 1 181 ? -2.443 -28.288 -5.378 1.00 20.92 177 LYS B C 1
ATOM 4752 O O . LYS B 1 181 ? -1.615 -29.153 -5.714 1.00 22.36 177 LYS B O 1
ATOM 4758 N N . VAL B 1 182 ? -2.625 -27.931 -4.102 1.00 21.72 178 VAL B N 1
ATOM 4759 C CA . VAL B 1 182 ? -1.923 -28.644 -3.034 1.00 22.88 178 VAL B CA 1
ATOM 4760 C C . VAL B 1 182 ? -2.289 -30.120 -3.040 1.00 24.94 178 VAL B C 1
ATOM 4761 O O . VAL B 1 182 ? -1.409 -30.988 -2.984 1.00 26.75 178 VAL B O 1
ATOM 4765 N N . ILE B 1 183 ? -3.574 -30.425 -3.200 1.00 25.71 179 ILE B N 1
ATOM 4766 C CA . ILE B 1 183 ? -4.017 -31.810 -3.110 1.00 31.70 179 ILE B CA 1
ATOM 4767 C C . ILE B 1 183 ? -3.409 -32.654 -4.228 1.00 34.15 179 ILE B C 1
ATOM 4768 O O . ILE B 1 183 ? -3.040 -33.813 -4.012 1.00 35.67 179 ILE B O 1
ATOM 4773 N N . CYS B 1 184 ? -3.341 -32.129 -5.456 1.00 29.32 180 CYS B N 1
ATOM 4774 C CA A CYS B 1 184 ? -2.857 -32.855 -6.628 0.52 30.93 180 CYS B CA 1
ATOM 4775 C CA B CYS B 1 184 ? -2.814 -33.032 -6.471 0.48 31.13 180 CYS B CA 1
ATOM 4776 C C . CYS B 1 184 ? -1.334 -32.846 -6.773 1.00 30.60 180 CYS B C 1
ATOM 4777 O O . CYS B 1 184 ? -0.794 -33.643 -7.544 1.00 32.19 180 CYS B O 1
ATOM 4782 N N . ASN B 1 185 ? -0.647 -31.819 -6.221 1.00 22.33 181 ASN B N 1
ATOM 4783 C CA . ASN B 1 185 ? 0.794 -31.703 -6.433 1.00 20.86 181 ASN B CA 1
ATOM 4784 C C . ASN B 1 185 ? 1.700 -31.959 -5.241 1.00 25.10 181 ASN B C 1
ATOM 4785 O O . ASN B 1 185 ? 2.910 -32.073 -5.445 1.00 31.64 181 ASN B O 1
ATOM 4790 N N . SER B 1 186 ? 1.168 -32.143 -4.056 1.00 22.17 182 SER B N 1
ATOM 4791 C CA . SER B 1 186 ? 2.070 -32.320 -2.925 1.00 22.04 182 SER B CA 1
ATOM 4792 C C . SER B 1 186 ? 2.767 -33.668 -2.985 1.00 20.70 182 SER B C 1
ATOM 4793 O O . SER B 1 186 ? 2.267 -34.632 -3.574 1.00 21.40 182 SER B O 1
ATOM 4796 N N . PHE B 1 187 ? 3.920 -33.741 -2.324 1.00 18.77 183 PHE B N 1
ATOM 4797 C CA . PHE B 1 187 ? 4.699 -34.961 -2.226 1.00 15.70 183 PHE B CA 1
ATOM 4798 C C . PHE B 1 187 ? 4.749 -35.417 -0.764 1.00 16.11 183 PHE B C 1
ATOM 4799 O O . PHE B 1 187 ? 5.011 -34.606 0.127 1.00 16.74 183 PHE B O 1
ATOM 4807 N N . THR B 1 188 ? 4.572 -36.727 -0.536 1.00 15.35 184 THR B N 1
ATOM 4808 C CA . THR B 1 188 ? 4.838 -37.302 0.791 1.00 15.56 184 THR B CA 1
ATOM 4809 C C . THR B 1 188 ? 6.339 -37.416 1.017 1.00 15.97 184 THR B C 1
ATOM 4810 O O . THR B 1 188 ? 7.059 -38.039 0.225 1.00 19.26 184 THR B O 1
ATOM 4814 N N . ILE B 1 189 ? 6.822 -36.850 2.110 1.00 15.13 185 ILE B N 1
ATOM 4815 C CA . ILE B 1 189 ? 8.240 -36.920 2.440 1.00 14.51 185 ILE B CA 1
ATOM 4816 C C . ILE B 1 189 ? 8.442 -38.104 3.370 1.00 17.25 185 ILE B C 1
ATOM 4817 O O . ILE B 1 189 ? 7.795 -38.172 4.417 1.00 16.22 185 ILE B O 1
ATOM 4822 N N . CYS B 1 190 ? 9.339 -39.032 2.979 1.00 17.18 186 CYS B N 1
ATOM 4823 C CA . CYS B 1 190 ? 9.698 -40.195 3.783 1.00 20.14 186 CYS B CA 1
ATOM 4824 C C . CYS B 1 190 ? 11.063 -40.018 4.407 1.00 19.69 186 CYS B C 1
ATOM 4825 O O . CYS B 1 190 ? 11.946 -39.366 3.846 1.00 20.79 186 CYS B O 1
ATOM 4828 N N . ASN B 1 191 ? 11.206 -40.563 5.605 1.00 14.73 187 ASN B N 1
ATOM 4829 C CA . ASN B 1 191 ? 12.521 -40.503 6.219 1.00 16.42 187 ASN B CA 1
ATOM 4830 C C . ASN B 1 191 ? 13.391 -41.619 5.643 1.00 20.55 187 ASN B C 1
ATOM 4831 O O . ASN B 1 191 ? 13.000 -42.306 4.695 1.00 19.14 187 ASN B O 1
ATOM 4836 N N . ALA B 1 192 ? 14.606 -41.749 6.183 1.00 19.49 188 ALA B N 1
ATOM 4837 C CA . ALA B 1 192 ? 15.567 -42.670 5.578 1.00 21.61 188 ALA B CA 1
ATOM 4838 C C . ALA B 1 192 ? 15.072 -44.101 5.647 1.00 20.69 188 ALA B C 1
ATOM 4839 O O . ALA B 1 192 ? 15.405 -44.915 4.775 1.00 22.78 188 ALA B O 1
ATOM 4841 N N . GLU B 1 193 ? 14.269 -44.419 6.649 1.00 19.85 189 GLU B N 1
ATOM 4842 C CA . GLU B 1 193 ? 13.706 -45.748 6.836 1.00 20.27 189 GLU B CA 1
ATOM 4843 C C . GLU B 1 193 ? 12.401 -45.948 6.069 1.00 19.69 189 GLU B C 1
ATOM 4844 O O . GLU B 1 193 ? 11.724 -46.971 6.231 1.00 20.17 189 GLU B O 1
ATOM 4850 N N . MET B 1 194 ? 12.015 -44.972 5.257 1.00 20.52 190 MET B N 1
ATOM 4851 C CA . MET B 1 194 ? 10.806 -44.963 4.461 1.00 20.04 190 MET B CA 1
ATOM 4852 C C . MET B 1 194 ? 9.524 -44.863 5.266 1.00 20.39 190 MET B C 1
ATOM 4853 O O . MET B 1 194 ? 8.460 -45.176 4.719 1.00 24.82 190 MET B O 1
ATOM 4858 N N . GLN B 1 195 ? 9.569 -44.320 6.490 1.00 19.38 191 GLN B N 1
ATOM 4859 C CA . GLN B 1 195 ? 8.358 -43.896 7.196 1.00 20.27 191 GLN B CA 1
ATOM 4860 C C . GLN B 1 195 ? 7.911 -42.527 6.655 1.00 17.23 191 GLN B C 1
ATOM 4861 O O . GLN B 1 195 ? 8.731 -41.664 6.370 1.00 18.34 191 GLN B O 1
ATOM 4867 N N . GLU B 1 196 ? 6.600 -42.337 6.505 1.00 16.52 192 GLU B N 1
ATOM 4868 C CA . GLU B 1 196 ? 6.104 -41.042 6.042 1.00 18.73 192 GLU B CA 1
ATOM 4869 C C . GLU B 1 196 ? 6.150 -40.057 7.205 1.00 18.31 192 GLU B C 1
ATOM 4870 O O . GLU B 1 196 ? 5.639 -40.346 8.289 1.00 20.91 192 GLU B O 1
ATOM 4876 N N . VAL B 1 197 ? 6.945 -39.002 7.074 1.00 16.82 193 VAL B N 1
ATOM 4877 C CA . VAL B 1 197 ? 7.070 -38.014 8.142 1.00 15.85 193 VAL B CA 1
ATOM 4878 C C . VAL B 1 197 ? 6.630 -36.597 7.788 1.00 18.47 193 VAL B C 1
ATOM 4879 O O . VAL B 1 197 ? 6.600 -35.750 8.689 1.00 19.25 193 VAL B O 1
ATOM 4883 N N . GLY B 1 198 ? 6.341 -36.282 6.532 1.00 14.75 194 GLY B N 1
ATOM 4884 C CA . GLY B 1 198 ? 6.106 -34.884 6.191 1.00 15.45 194 GLY B CA 1
ATOM 4885 C C . GLY B 1 198 ? 5.415 -34.784 4.851 1.00 17.86 194 GLY B C 1
ATOM 4886 O O . GLY B 1 198 ? 5.140 -35.793 4.182 1.00 16.96 194 GLY B O 1
ATOM 4887 N N . VAL B 1 199 ? 5.102 -33.540 4.468 1.00 16.58 195 VAL B N 1
ATOM 4888 C CA . VAL B 1 199 ? 4.514 -33.310 3.153 1.00 16.44 195 VAL B CA 1
ATOM 4889 C C . VAL B 1 199 ? 5.070 -31.992 2.651 1.00 15.10 195 VAL B C 1
ATOM 4890 O O . VAL B 1 199 ? 5.264 -31.049 3.426 1.00 14.77 195 VAL B O 1
ATOM 4894 N N . GLY B 1 200 ? 5.341 -31.916 1.353 1.00 16.13 196 GLY B N 1
ATOM 4895 C CA . GLY B 1 200 ? 5.854 -30.654 0.834 1.00 17.29 196 GLY B CA 1
ATOM 4896 C C . GLY B 1 200 ? 5.506 -30.449 -0.624 1.00 16.96 196 GLY B C 1
ATOM 4897 O O . GLY B 1 200 ? 5.036 -31.372 -1.305 1.00 17.88 196 GLY B O 1
ATOM 4898 N N . LEU B 1 201 ? 5.679 -29.194 -1.071 1.00 16.56 197 LEU B N 1
ATOM 4899 C CA . LEU B 1 201 ? 5.465 -28.780 -2.466 1.00 15.30 197 LEU B CA 1
ATOM 4900 C C . LEU B 1 201 ? 6.821 -28.579 -3.123 1.00 17.00 197 LEU B C 1
ATOM 4901 O O . LEU B 1 201 ? 7.690 -27.911 -2.558 1.00 19.27 197 LEU B O 1
ATOM 4906 N N . TYR B 1 202 ? 6.993 -29.182 -4.306 1.00 18.77 198 TYR B N 1
ATOM 4907 C CA . TYR B 1 202 ? 8.232 -29.161 -5.083 1.00 18.78 198 TYR B CA 1
ATOM 4908 C C . TYR B 1 202 ? 7.821 -28.874 -6.515 1.00 20.39 198 TYR B C 1
ATOM 4909 O O . TYR B 1 202 ? 7.651 -29.811 -7.318 1.00 21.75 198 TYR B O 1
ATOM 4918 N N . PRO B 1 203 ? 7.612 -27.606 -6.869 1.00 18.85 199 PRO B N 1
ATOM 4919 C CA . PRO B 1 203 ? 6.840 -27.323 -8.092 1.00 19.86 199 PRO B CA 1
ATOM 4920 C C . PRO B 1 203 ? 7.498 -27.860 -9.373 1.00 22.91 199 PRO B C 1
ATOM 4921 O O . PRO B 1 203 ? 6.788 -28.417 -10.222 1.00 21.43 199 PRO B O 1
ATOM 4925 N N . SER B 1 204 ? 8.827 -27.754 -9.489 1.00 25.21 200 SER B N 1
ATOM 4926 C CA . SER B 1 204 ? 9.538 -28.278 -10.664 1.00 24.57 200 SER B CA 1
ATOM 4927 C C . SER B 1 204 ? 9.358 -29.789 -10.792 1.00 27.32 200 SER B C 1
ATOM 4928 O O . SER B 1 204 ? 9.186 -30.307 -11.901 1.00 27.33 200 SER B O 1
ATOM 4931 N N . ILE B 1 205 ? 9.362 -30.506 -9.664 1.00 22.95 201 ILE B N 1
ATOM 4932 C CA . ILE B 1 205 ? 9.204 -31.960 -9.704 1.00 23.35 201 ILE B CA 1
ATOM 4933 C C . ILE B 1 205 ? 7.780 -32.337 -9.992 1.00 21.22 201 ILE B C 1
ATOM 4934 O O . ILE B 1 205 ? 7.506 -33.460 -10.435 1.00 22.07 201 ILE B O 1
ATOM 4939 N N . SER B 1 206 ? 6.841 -31.407 -9.764 1.00 22.31 202 SER B N 1
ATOM 4940 C CA . SER B 1 206 ? 5.446 -31.675 -10.032 1.00 21.56 202 SER B CA 1
ATOM 4941 C C . SER B 1 206 ? 5.146 -31.797 -11.520 1.00 23.86 202 SER B C 1
ATOM 4942 O O . SER B 1 206 ? 4.048 -32.220 -11.841 1.00 24.53 202 SER B O 1
ATOM 4945 N N . LEU B 1 207 ? 6.100 -31.446 -12.394 1.00 27.48 203 LEU B N 1
ATOM 4946 C CA . LEU B 1 207 ? 5.963 -31.652 -13.833 1.00 28.29 203 LEU B CA 1
ATOM 4947 C C . LEU B 1 207 ? 5.932 -33.133 -14.227 1.00 27.36 203 LEU B C 1
ATOM 4948 O O . LEU B 1 207 ? 5.469 -33.454 -15.325 1.00 29.00 203 LEU B O 1
ATOM 4953 N N . LEU B 1 208 ? 6.452 -34.047 -13.399 1.00 25.76 204 LEU B N 1
ATOM 4954 C CA . LEU B 1 208 ? 6.487 -35.450 -13.820 1.00 25.67 204 LEU B CA 1
ATOM 4955 C C . LEU B 1 208 ? 5.100 -36.082 -13.790 1.00 25.10 204 LEU B C 1
ATOM 4956 O O . LEU B 1 208 ? 4.422 -36.110 -12.754 1.00 25.71 204 LEU B O 1
ATOM 4961 N N . ASN B 1 209 ? 4.679 -36.621 -14.933 1.00 21.08 205 ASN B N 1
ATOM 4962 C CA . ASN B 1 209 ? 3.497 -37.444 -15.036 1.00 20.83 205 ASN B CA 1
ATOM 4963 C C . ASN B 1 209 ? 3.747 -38.836 -14.434 1.00 16.54 205 ASN B C 1
ATOM 4964 O O . ASN B 1 209 ? 4.872 -39.217 -14.126 1.00 19.25 205 ASN B O 1
ATOM 4969 N N . HIS B 1 210 ? 2.652 -39.535 -14.227 1.00 20.80 206 HIS B N 1
ATOM 4970 C CA . HIS B 1 210 ? 2.627 -40.819 -13.513 1.00 22.06 206 HIS B CA 1
ATOM 4971 C C . HIS B 1 210 ? 2.755 -42.025 -14.442 1.00 22.20 206 HIS B C 1
ATOM 4972 O O . HIS B 1 210 ? 2.266 -42.016 -15.570 1.00 24.35 206 HIS B O 1
ATOM 4979 N N . SER B 1 211 ? 3.451 -43.043 -13.970 1.00 20.21 207 SER B N 1
ATOM 4980 C CA . SER B 1 211 ? 3.327 -44.377 -14.540 1.00 20.99 207 SER B CA 1
ATOM 4981 C C . SER B 1 211 ? 3.424 -45.401 -13.414 1.00 22.70 207 SER B C 1
ATOM 4982 O O . SER B 1 211 ? 4.234 -45.218 -12.505 1.00 21.88 207 SER B O 1
ATOM 4985 N N . CYS B 1 212 ? 2.669 -46.498 -13.512 1.00 23.03 208 CYS B N 1
ATOM 4986 C CA . CYS B 1 212 ? 2.871 -47.624 -12.582 1.00 22.64 208 CYS B CA 1
ATOM 4987 C C . CYS B 1 212 ? 4.111 -48.449 -12.939 1.00 26.35 208 CYS B C 1
ATOM 4988 O O . CYS B 1 212 ? 4.456 -49.389 -12.210 1.00 26.78 208 CYS B O 1
ATOM 4991 N N . ASP B 1 213 ? 4.788 -48.135 -14.060 1.00 24.61 209 ASP B N 1
ATOM 4992 C CA . ASP B 1 213 ? 6.093 -48.704 -14.413 1.00 27.25 209 ASP B CA 1
ATOM 4993 C C . ASP B 1 213 ? 7.038 -47.566 -14.806 1.00 28.18 209 ASP B C 1
ATOM 4994 O O . ASP B 1 213 ? 7.355 -47.376 -15.994 1.00 25.47 209 ASP B O 1
ATOM 4999 N N . PRO B 1 214 ? 7.476 -46.758 -13.834 1.00 24.13 210 PRO B N 1
ATOM 5000 C CA . PRO B 1 214 ? 8.144 -45.487 -14.150 1.00 23.95 210 PRO B CA 1
ATOM 5001 C C . PRO B 1 214 ? 9.603 -45.667 -14.529 1.00 24.32 210 PRO B C 1
ATOM 5002 O O . PRO B 1 214 ? 10.235 -46.660 -14.176 1.00 23.74 210 PRO B O 1
ATOM 5006 N N . ASN B 1 215 ? 10.155 -44.683 -15.261 1.00 22.30 211 ASN B N 1
ATOM 5007 C CA . ASN B 1 215 ? 11.600 -44.708 -15.532 1.00 23.66 211 ASN B CA 1
ATOM 5008 C C . ASN B 1 215 ? 12.445 -43.836 -14.607 1.00 24.67 211 ASN B C 1
ATOM 5009 O O . ASN B 1 215 ? 13.674 -43.903 -14.694 1.00 24.16 211 ASN B O 1
ATOM 5014 N N . CYS B 1 216 ? 11.838 -43.108 -13.636 1.00 22.22 212 CYS B N 1
ATOM 5015 C CA . CYS B 1 216 ? 12.559 -42.296 -12.680 1.00 20.19 212 CYS B CA 1
ATOM 5016 C C . CYS B 1 216 ? 12.061 -42.624 -11.284 1.00 20.45 212 CYS B C 1
ATOM 5017 O O . CYS B 1 216 ? 10.991 -43.201 -11.135 1.00 19.13 212 CYS B O 1
ATOM 5020 N N . SER B 1 217 ? 12.832 -42.210 -10.292 1.00 22.48 213 SER B N 1
ATOM 5021 C CA . SER B 1 217 ? 12.443 -42.449 -8.907 1.00 23.33 213 SER B CA 1
ATOM 5022 C C . SER B 1 217 ? 12.833 -41.236 -8.076 1.00 24.11 213 SER B C 1
ATOM 5023 O O . SER B 1 217 ? 13.827 -40.575 -8.374 1.00 22.51 213 SER B O 1
ATOM 5026 N N . ILE B 1 218 ? 12.063 -40.936 -7.008 1.00 20.34 214 ILE B N 1
ATOM 5027 C CA . ILE B 1 218 ? 12.448 -39.861 -6.080 1.00 20.88 214 ILE B CA 1
ATOM 5028 C C . ILE B 1 218 ? 12.791 -40.450 -4.729 1.00 20.80 214 ILE B C 1
ATOM 5029 O O . ILE B 1 218 ? 12.178 -41.440 -4.293 1.00 21.37 214 ILE B O 1
ATOM 5034 N N . VAL B 1 219 ? 13.826 -39.894 -4.105 1.00 20.47 215 VAL B N 1
ATOM 5035 C CA A VAL B 1 219 ? 14.187 -40.267 -2.744 0.59 21.62 215 VAL B CA 1
ATOM 5036 C CA B VAL B 1 219 ? 14.234 -40.274 -2.756 0.41 21.70 215 VAL B CA 1
ATOM 5037 C C . VAL B 1 219 ? 14.400 -38.988 -1.963 1.00 22.28 215 VAL B C 1
ATOM 5038 O O . VAL B 1 219 ? 14.810 -37.958 -2.498 1.00 19.97 215 VAL B O 1
ATOM 5045 N N . PHE B 1 220 ? 14.071 -39.041 -0.680 1.00 19.86 216 PHE B N 1
ATOM 5046 C CA . PHE B 1 220 ? 14.226 -37.887 0.182 1.00 20.26 216 PHE B CA 1
ATOM 5047 C C . PHE B 1 220 ? 15.385 -38.085 1.141 1.00 20.27 216 PHE B C 1
ATOM 5048 O O . PHE B 1 220 ? 15.569 -39.178 1.692 1.00 20.70 216 PHE B O 1
ATOM 5056 N N . ASN B 1 221 ? 16.182 -37.026 1.320 1.00 21.96 217 ASN B N 1
ATOM 5057 C CA . ASN B 1 221 ? 17.103 -36.897 2.442 1.00 26.24 217 ASN B CA 1
ATOM 5058 C C . ASN B 1 221 ? 16.658 -35.704 3.286 1.00 23.04 217 ASN B C 1
ATOM 5059 O O . ASN B 1 221 ? 16.950 -34.559 2.941 1.00 21.68 217 ASN B O 1
ATOM 5064 N N . GLY B 1 222 ? 16.050 -35.973 4.447 1.00 20.72 218 GLY B N 1
ATOM 5065 C CA . GLY B 1 222 ? 15.275 -34.959 5.108 1.00 21.55 218 GLY B CA 1
ATOM 5066 C C . GLY B 1 222 ? 14.292 -34.365 4.126 1.00 20.60 218 GLY B C 1
ATOM 5067 O O . GLY B 1 222 ? 13.694 -35.068 3.309 1.00 23.71 218 GLY B O 1
ATOM 5068 N N . PRO B 1 223 ? 14.106 -33.038 4.168 1.00 18.40 219 PRO B N 1
ATOM 5069 C CA . PRO B 1 223 ? 13.220 -32.381 3.202 1.00 16.08 219 PRO B CA 1
ATOM 5070 C C . PRO B 1 223 ? 13.759 -32.360 1.784 1.00 17.79 219 PRO B C 1
ATOM 5071 O O . PRO B 1 223 ? 13.032 -31.939 0.889 1.00 17.98 219 PRO B O 1
ATOM 5075 N N . HIS B 1 224 ? 15.031 -32.671 1.583 1.00 19.83 220 HIS B N 1
ATOM 5076 C CA . HIS B 1 224 ? 15.654 -32.497 0.267 1.00 18.63 220 HIS B CA 1
ATOM 5077 C C . HIS B 1 224 ? 15.295 -33.662 -0.662 1.00 17.23 220 HIS B C 1
ATOM 5078 O O . HIS B 1 224 ? 15.392 -34.819 -0.261 1.00 23.24 220 HIS B O 1
ATOM 5085 N N . LEU B 1 225 ? 14.887 -33.363 -1.907 1.00 17.80 221 LEU B N 1
ATOM 5086 C CA . LEU B 1 225 ? 14.409 -34.369 -2.855 1.00 18.49 221 LEU B CA 1
ATOM 5087 C C . LEU B 1 225 ? 15.442 -34.561 -3.967 1.00 20.39 221 LEU B C 1
ATOM 5088 O O . LEU B 1 225 ? 15.915 -33.567 -4.541 1.00 21.89 221 LEU B O 1
ATOM 5093 N N . LEU B 1 226 ? 15.746 -35.825 -4.300 1.00 20.29 222 LEU B N 1
ATOM 5094 C CA . LEU B 1 226 ? 16.609 -36.197 -5.434 1.00 22.00 222 LEU B CA 1
ATOM 5095 C C . LEU B 1 226 ? 15.786 -36.986 -6.441 1.00 25.15 222 LEU B C 1
ATOM 5096 O O . LEU B 1 226 ? 15.080 -37.928 -6.058 1.00 22.60 222 LEU B O 1
ATOM 5101 N N . LEU B 1 227 ? 15.880 -36.609 -7.734 1.00 23.08 223 LEU B N 1
ATOM 5102 C CA . LEU B 1 227 ? 15.183 -37.268 -8.830 1.00 23.26 223 LEU B CA 1
ATOM 5103 C C . LEU B 1 227 ? 16.229 -38.002 -9.657 1.00 26.41 223 LEU B C 1
ATOM 5104 O O . LEU B 1 227 ? 17.255 -37.400 -10.003 1.00 26.77 223 LEU B O 1
ATOM 5109 N N . ARG B 1 228 ? 16.042 -39.310 -9.874 1.00 22.81 224 ARG B N 1
ATOM 5110 C CA . ARG B 1 228 ? 17.105 -40.105 -10.509 1.00 23.70 224 ARG B CA 1
ATOM 5111 C C . ARG B 1 228 ? 16.501 -40.986 -11.570 1.00 25.12 224 ARG B C 1
ATOM 5112 O O . ARG B 1 228 ? 15.400 -41.498 -11.414 1.00 26.00 224 ARG B O 1
ATOM 5120 N N . ALA B 1 229 ? 17.245 -41.207 -12.661 1.00 24.76 225 ALA B N 1
ATOM 5121 C CA . ALA B 1 229 ? 16.838 -42.229 -13.608 1.00 25.32 225 ALA B CA 1
ATOM 5122 C C . ALA B 1 229 ? 17.016 -43.627 -13.011 1.00 22.57 225 ALA B C 1
ATOM 5123 O O . ALA B 1 229 ? 17.987 -43.887 -12.303 1.00 27.36 225 ALA B O 1
ATOM 5125 N N . VAL B 1 230 ? 16.023 -44.502 -13.184 1.00 24.37 226 VAL B N 1
ATOM 5126 C CA . VAL B 1 230 ? 16.185 -45.891 -12.726 1.00 26.45 226 VAL B CA 1
ATOM 5127 C C . VAL B 1 230 ? 16.417 -46.874 -13.863 1.00 29.09 226 VAL B C 1
ATOM 5128 O O . VAL B 1 230 ? 16.456 -48.089 -13.620 1.00 28.69 226 VAL B O 1
ATOM 5132 N N . ARG B 1 231 ? 16.468 -46.398 -15.099 1.00 24.44 227 ARG B N 1
ATOM 5133 C CA . ARG B 1 231 ? 16.691 -47.247 -16.268 1.00 28.96 227 ARG B CA 1
ATOM 5134 C C . ARG B 1 231 ? 17.256 -46.331 -17.339 1.00 28.34 227 ARG B C 1
ATOM 5135 O O . ARG B 1 231 ? 17.257 -45.111 -17.173 1.00 28.94 227 ARG B O 1
ATOM 5143 N N . ASP B 1 232 ? 17.766 -46.918 -18.422 1.00 30.47 228 ASP B N 1
ATOM 5144 C CA . ASP B 1 232 ? 18.144 -46.102 -19.571 1.00 31.07 228 ASP B CA 1
ATOM 5145 C C . ASP B 1 232 ? 16.949 -45.380 -20.171 1.00 28.20 228 ASP B C 1
ATOM 5146 O O . ASP B 1 232 ? 15.857 -45.947 -20.331 1.00 29.15 228 ASP B O 1
ATOM 5151 N N . ILE B 1 233 ? 17.172 -44.118 -20.551 1.00 30.23 229 ILE B N 1
ATOM 5152 C CA . ILE B 1 233 ? 16.135 -43.238 -21.085 1.00 26.94 229 ILE B CA 1
ATOM 5153 C C . ILE B 1 233 ? 16.697 -42.533 -22.327 1.00 28.78 229 ILE B C 1
ATOM 5154 O O . ILE B 1 233 ? 17.788 -41.949 -22.260 1.00 32.38 229 ILE B O 1
ATOM 5159 N N . GLU B 1 234 ? 15.981 -42.637 -23.443 1.00 32.92 230 GLU B N 1
ATOM 5160 C CA A GLU B 1 234 ? 16.409 -42.023 -24.699 0.42 36.28 230 GLU B CA 1
ATOM 5161 C CA B GLU B 1 234 ? 16.371 -42.037 -24.724 0.58 36.32 230 GLU B CA 1
ATOM 5162 C C . GLU B 1 234 ? 15.993 -40.547 -24.791 1.00 36.91 230 GLU B C 1
ATOM 5163 O O . GLU B 1 234 ? 15.113 -40.064 -24.072 1.00 34.88 230 GLU B O 1
ATOM 5174 N N . VAL B 1 235 ? 16.684 -39.803 -25.671 1.00 36.37 231 VAL B N 1
ATOM 5175 C CA . VAL B 1 235 ? 16.299 -38.414 -25.945 1.00 35.71 231 VAL B CA 1
ATOM 5176 C C . VAL B 1 235 ? 14.825 -38.331 -26.333 1.00 36.60 231 VAL B C 1
ATOM 5177 O O . VAL B 1 235 ? 14.300 -39.172 -27.074 1.00 39.46 231 VAL B O 1
ATOM 5181 N N . GLY B 1 236 ? 14.134 -37.317 -25.785 1.00 33.40 232 GLY B N 1
ATOM 5182 C CA . GLY B 1 236 ? 12.734 -37.090 -26.073 1.00 31.57 232 GLY B CA 1
ATOM 5183 C C . GLY B 1 236 ? 11.755 -37.977 -25.338 1.00 31.53 232 GLY B C 1
ATOM 5184 O O . GLY B 1 236 ? 10.539 -37.752 -25.443 1.00 32.81 232 GLY B O 1
ATOM 5185 N N . GLU B 1 237 ? 12.235 -38.995 -24.625 1.00 32.16 233 GLU B N 1
ATOM 5186 C CA . GLU B 1 237 ? 11.350 -39.883 -23.876 1.00 33.59 233 GLU B CA 1
ATOM 5187 C C . GLU B 1 237 ? 10.808 -39.148 -22.639 1.00 29.32 233 GLU B C 1
ATOM 5188 O O . GLU B 1 237 ? 11.559 -38.460 -21.948 1.00 28.36 233 GLU B O 1
ATOM 5194 N N . GLU B 1 238 ? 9.510 -39.275 -22.391 1.00 29.67 234 GLU B N 1
ATOM 5195 C CA . GLU B 1 238 ? 8.903 -38.620 -21.234 1.00 30.72 234 GLU B CA 1
ATOM 5196 C C . GLU B 1 238 ? 9.395 -39.273 -19.948 1.00 28.47 234 GLU B C 1
ATOM 5197 O O . GLU B 1 238 ? 9.544 -40.500 -19.873 1.00 27.14 234 GLU B O 1
ATOM 5203 N N . LEU B 1 239 ? 9.693 -38.442 -18.944 1.00 28.07 235 LEU B N 1
ATOM 5204 C CA . LEU B 1 239 ? 10.120 -38.937 -17.635 1.00 27.81 235 LEU B CA 1
ATOM 5205 C C . LEU B 1 239 ? 8.891 -39.134 -16.748 1.00 26.39 235 LEU B C 1
ATOM 5206 O O . LEU B 1 239 ? 7.969 -38.313 -16.750 1.00 28.79 235 LEU B O 1
ATOM 5211 N N . THR B 1 240 ? 8.846 -40.264 -16.033 1.00 26.90 236 THR B N 1
ATOM 5212 C CA . THR B 1 240 ? 7.677 -40.578 -15.220 1.00 25.08 236 THR B CA 1
ATOM 5213 C C . THR B 1 240 ? 8.133 -41.056 -13.843 1.00 19.66 236 THR B C 1
ATOM 5214 O O . THR B 1 240 ? 9.241 -41.551 -13.680 1.00 20.70 236 THR B O 1
ATOM 5218 N N . ILE B 1 241 ? 7.262 -40.845 -12.851 1.00 21.66 237 ILE B N 1
ATOM 5219 C CA . ILE B 1 241 ? 7.418 -41.436 -11.521 1.00 20.36 237 ILE B CA 1
ATOM 5220 C C . ILE B 1 241 ? 6.102 -42.134 -11.178 1.00 18.31 237 ILE B C 1
ATOM 5221 O O . ILE B 1 241 ? 5.065 -41.874 -11.782 1.00 19.94 237 ILE B O 1
ATOM 5226 N N . CYS B 1 242 ? 6.115 -42.991 -10.130 1.00 18.14 238 CYS B N 1
ATOM 5227 C CA . CYS B 1 242 ? 4.890 -43.631 -9.657 1.00 21.09 238 CYS B CA 1
ATOM 5228 C C . CYS B 1 242 ? 4.316 -42.825 -8.483 1.00 17.58 238 CYS B C 1
ATOM 5229 O O . CYS B 1 242 ? 4.988 -42.671 -7.461 1.00 17.89 238 CYS B O 1
ATOM 5232 N N . TYR B 1 243 ? 3.109 -42.299 -8.657 1.00 16.40 239 TYR B N 1
ATOM 5233 C CA . TYR B 1 243 ? 2.474 -41.497 -7.591 1.00 17.54 239 TYR B CA 1
ATOM 5234 C C . TYR B 1 243 ? 1.992 -42.359 -6.437 1.00 22.13 239 TYR B C 1
ATOM 5235 O O . TYR B 1 243 ? 1.627 -41.814 -5.381 1.00 20.31 239 TYR B O 1
ATOM 5244 N N . LEU B 1 244 ? 1.979 -43.675 -6.621 1.00 17.71 240 LEU B N 1
ATOM 5245 C CA . LEU B 1 244 ? 1.325 -44.631 -5.729 1.00 18.96 240 LEU B CA 1
ATOM 5246 C C . LEU B 1 244 ? 2.271 -45.637 -5.083 1.00 20.20 240 LEU B C 1
ATOM 5247 O O . LEU B 1 244 ? 3.337 -45.996 -5.597 1.00 22.07 240 LEU B O 1
ATOM 5252 N N . ASP B 1 245 ? 1.793 -46.149 -3.949 1.00 21.19 241 ASP B N 1
ATOM 5253 C CA . ASP B 1 245 ? 2.328 -47.345 -3.312 1.00 21.83 241 ASP B CA 1
ATOM 5254 C C . ASP B 1 245 ? 2.300 -48.529 -4.293 1.00 20.10 241 ASP B C 1
ATOM 5255 O O . ASP B 1 245 ? 1.359 -48.696 -5.068 1.00 21.50 241 ASP B O 1
ATOM 5260 N N . MET B 1 246 ? 3.388 -49.307 -4.330 1.00 19.21 242 MET B N 1
ATOM 5261 C CA . MET B 1 246 ? 3.438 -50.415 -5.281 1.00 20.35 242 MET B CA 1
ATOM 5262 C C . MET B 1 246 ? 2.578 -51.587 -4.857 1.00 19.48 242 MET B C 1
ATOM 5263 O O . MET B 1 246 ? 2.239 -52.425 -5.717 1.00 19.79 242 MET B O 1
ATOM 5268 N N . LEU B 1 247 ? 2.225 -51.702 -3.562 1.00 16.97 243 LEU B N 1
ATOM 5269 C CA . LEU B 1 247 ? 1.422 -52.867 -3.194 1.00 16.07 243 LEU B CA 1
ATOM 5270 C C . LEU B 1 247 ? -0.026 -52.413 -3.228 1.00 16.84 243 LEU B C 1
ATOM 5271 O O . LEU B 1 247 ? -0.711 -52.272 -2.206 1.00 17.47 243 LEU B O 1
ATOM 5276 N N . MET B 1 248 ? -0.561 -52.446 -4.446 1.00 15.66 244 MET B N 1
ATOM 5277 C CA . MET B 1 248 ? -1.926 -52.041 -4.740 1.00 17.25 244 MET B CA 1
ATOM 5278 C C . MET B 1 248 ? -2.360 -52.800 -6.008 1.00 17.86 244 MET B C 1
ATOM 5279 O O . MET B 1 248 ? -1.614 -52.807 -7.007 1.00 18.25 244 MET B O 1
ATOM 5284 N N . THR B 1 249 ? -3.601 -53.298 -6.023 1.00 20.11 245 THR B N 1
ATOM 5285 C CA . THR B 1 249 ? -4.108 -53.948 -7.222 1.00 20.84 245 THR B CA 1
ATOM 5286 C C . THR B 1 249 ? -4.429 -52.911 -8.284 1.00 21.66 245 THR B C 1
ATOM 5287 O O . THR B 1 249 ? -4.538 -51.724 -7.999 1.00 19.48 245 THR B O 1
ATOM 5291 N N . SER B 1 250 ? -4.606 -53.359 -9.538 1.00 20.93 246 SER B N 1
ATOM 5292 C CA . SER B 1 250 ? -4.892 -52.373 -10.581 1.00 20.59 246 SER B CA 1
ATOM 5293 C C . SER B 1 250 ? -6.195 -51.632 -10.303 1.00 20.97 246 SER B C 1
ATOM 5294 O O . SER B 1 250 ? -6.312 -50.437 -10.625 1.00 22.95 246 SER B O 1
ATOM 5297 N N . GLU B 1 251 ? -7.189 -52.321 -9.719 1.00 21.33 247 GLU B N 1
ATOM 5298 C CA . GLU B 1 251 ? -8.441 -51.679 -9.363 1.00 23.41 247 GLU B CA 1
ATOM 5299 C C . GLU B 1 251 ? -8.238 -50.629 -8.264 1.00 24.11 247 GLU B C 1
ATOM 5300 O O . GLU B 1 251 ? -8.810 -49.526 -8.332 1.00 23.86 247 GLU B O 1
ATOM 5303 N N . GLU B 1 252 ? -7.422 -50.953 -7.242 1.00 20.85 248 GLU B N 1
ATOM 5304 C CA . GLU B 1 252 ? -7.116 -49.954 -6.214 1.00 20.25 248 GLU B CA 1
ATOM 5305 C C . GLU B 1 252 ? -6.383 -48.757 -6.802 1.00 17.84 248 GLU B C 1
ATOM 5306 O O . GLU B 1 252 ? -6.684 -47.612 -6.443 1.00 21.30 248 GLU B O 1
ATOM 5312 N N . ARG B 1 253 ? -5.398 -48.994 -7.675 1.00 19.83 249 ARG B N 1
ATOM 5313 C CA . ARG B 1 253 ? -4.689 -47.882 -8.304 1.00 20.42 249 ARG B CA 1
ATOM 5314 C C . ARG B 1 253 ? -5.649 -47.018 -9.115 1.00 20.41 249 ARG B C 1
ATOM 5315 O O . ARG B 1 253 ? -5.621 -45.780 -9.040 1.00 19.13 249 ARG B O 1
ATOM 5323 N N . ARG B 1 254 ? -6.555 -47.658 -9.851 1.00 23.49 250 ARG B N 1
ATOM 5324 C CA . ARG B 1 254 ? -7.488 -46.897 -10.678 1.00 24.41 250 ARG B CA 1
ATOM 5325 C C . ARG B 1 254 ? -8.386 -45.988 -9.839 1.00 21.94 250 ARG B C 1
ATOM 5326 O O . ARG B 1 254 ? -8.611 -44.828 -10.203 1.00 24.84 250 ARG B O 1
ATOM 5330 N N . LYS B 1 255 ? -8.855 -46.469 -8.678 1.00 21.67 251 LYS B N 1
ATOM 5331 C CA . LYS B 1 255 ? -9.707 -45.677 -7.812 1.00 24.53 251 LYS B CA 1
ATOM 5332 C C . LYS B 1 255 ? -8.960 -44.470 -7.265 1.00 24.80 251 LYS B C 1
ATOM 5333 O O . LYS B 1 255 ? -9.491 -43.348 -7.275 1.00 24.46 251 LYS B O 1
ATOM 5338 N N . GLN B 1 256 ? -7.735 -44.687 -6.757 1.00 25.22 252 GLN B N 1
ATOM 5339 C CA . GLN B 1 256 ? -6.968 -43.588 -6.174 1.00 24.98 252 GLN B CA 1
ATOM 5340 C C . GLN B 1 256 ? -6.557 -42.564 -7.228 1.00 24.16 252 GLN B C 1
ATOM 5341 O O . GLN B 1 256 ? -6.664 -41.361 -6.999 1.00 27.81 252 GLN B O 1
ATOM 5347 N N . LEU B 1 257 ? -6.098 -43.013 -8.399 1.00 20.83 253 LEU B N 1
ATOM 5348 C CA . LEU B 1 257 ? -5.697 -42.040 -9.406 1.00 22.03 253 LEU B CA 1
ATOM 5349 C C . LEU B 1 257 ? -6.895 -41.230 -9.905 1.00 26.15 253 LEU B C 1
ATOM 5350 O O . LEU B 1 257 ? -6.744 -40.050 -10.212 1.00 23.96 253 LEU B O 1
ATOM 5355 N N . ARG B 1 258 ? -8.082 -41.829 -9.985 1.00 25.49 254 ARG B N 1
ATOM 5356 C CA . ARG B 1 258 ? -9.259 -41.062 -10.380 1.00 29.89 254 ARG B CA 1
ATOM 5357 C C . ARG B 1 258 ? -9.649 -40.065 -9.289 1.00 29.01 254 ARG B C 1
ATOM 5358 O O . ARG B 1 258 ? -9.895 -38.880 -9.563 1.00 27.53 254 ARG B O 1
ATOM 5366 N N . ASP B 1 259 ? -9.694 -40.522 -8.042 1.00 28.56 255 ASP B N 1
ATOM 5367 C CA . ASP B 1 259 ? -10.231 -39.690 -6.977 1.00 31.05 255 ASP B CA 1
ATOM 5368 C C . ASP B 1 259 ? -9.307 -38.537 -6.652 1.00 27.06 255 ASP B C 1
ATOM 5369 O O . ASP B 1 259 ? -9.781 -37.431 -6.361 1.00 28.02 255 ASP B O 1
ATOM 5374 N N . GLN B 1 260 ? -7.996 -38.804 -6.548 1.00 25.54 256 GLN B N 1
ATOM 5375 C CA . GLN B 1 260 ? -7.034 -37.760 -6.210 1.00 27.35 256 GLN B CA 1
ATOM 5376 C C . GLN B 1 260 ? -6.536 -36.947 -7.405 1.00 29.34 256 GLN B C 1
ATOM 5377 O O . GLN B 1 260 ? -6.222 -35.763 -7.257 1.00 28.90 256 GLN B O 1
ATOM 5383 N N . TYR B 1 261 ? -6.224 -37.610 -8.506 1.00 25.05 257 TYR B N 1
ATOM 5384 C CA . TYR B 1 261 ? -5.588 -36.958 -9.639 1.00 20.72 257 TYR B CA 1
ATOM 5385 C C . TYR B 1 261 ? -6.464 -36.760 -10.878 1.00 24.64 257 TYR B C 1
ATOM 5386 O O . TYR B 1 261 ? -5.952 -36.242 -11.862 1.00 26.35 257 TYR B O 1
ATOM 5395 N N . CYS B 1 262 ? -7.711 -37.227 -10.882 1.00 21.51 258 CYS B N 1
ATOM 5396 C CA . CYS B 1 262 ? -8.639 -36.996 -12.016 1.00 26.65 258 CYS B CA 1
ATOM 5397 C C . CYS B 1 262 ? -8.106 -37.555 -13.342 1.00 27.24 258 CYS B C 1
ATOM 5398 O O . CYS B 1 262 ? -8.234 -36.922 -14.391 1.00 27.20 258 CYS B O 1
ATOM 5401 N N . PHE B 1 263 ? -7.529 -38.764 -13.334 1.00 25.62 259 PHE B N 1
ATOM 5402 C CA . PHE B 1 263 ? -7.228 -39.416 -14.612 1.00 23.83 259 PHE B CA 1
ATOM 5403 C C . PHE B 1 263 ? -7.277 -40.930 -14.449 1.00 28.97 259 PHE B C 1
ATOM 5404 O O . PHE B 1 263 ? -7.397 -41.454 -13.338 1.00 25.60 259 PHE B O 1
ATOM 5412 N N . GLU B 1 264 ? -7.198 -41.615 -15.598 1.00 32.50 260 GLU B N 1
ATOM 5413 C CA . GLU B 1 264 ? -7.143 -43.078 -15.741 1.00 38.79 260 GLU B CA 1
ATOM 5414 C C . GLU B 1 264 ? -5.787 -43.448 -16.317 1.00 35.86 260 GLU B C 1
ATOM 5415 O O . GLU B 1 264 ? -5.402 -42.912 -17.369 1.00 34.84 260 GLU B O 1
ATOM 5421 N N . CYS B 1 265 ? -5.045 -44.332 -15.643 1.00 29.36 261 CYS B N 1
ATOM 5422 C CA . CYS B 1 265 ? -3.724 -44.689 -16.148 1.00 27.90 261 CYS B CA 1
ATOM 5423 C C . CYS B 1 265 ? -3.860 -45.659 -17.311 1.00 32.35 261 CYS B C 1
ATOM 5424 O O . CYS B 1 265 ? -4.541 -46.679 -17.195 1.00 31.15 261 CYS B O 1
ATOM 5427 N N . ASP B 1 266 ? -3.205 -45.332 -18.420 1.00 35.09 262 ASP B N 1
ATOM 5428 C CA . ASP B 1 266 ? -3.160 -46.193 -19.590 1.00 37.24 262 ASP B CA 1
ATOM 5429 C C . ASP B 1 266 ? -1.897 -47.056 -19.659 1.00 36.76 262 ASP B C 1
ATOM 5430 O O . ASP B 1 266 ? -1.653 -47.668 -20.698 1.00 38.29 262 ASP B O 1
ATOM 5435 N N . CYS B 1 267 ? -1.063 -47.102 -18.608 1.00 29.47 263 CYS B N 1
ATOM 5436 C CA . CYS B 1 267 ? 0.181 -47.858 -18.719 1.00 26.87 263 CYS B CA 1
ATOM 5437 C C . CYS B 1 267 ? -0.131 -49.350 -18.885 1.00 28.11 263 CYS B C 1
ATOM 5438 O O . CYS B 1 267 ? -1.258 -49.810 -18.641 1.00 29.81 263 CYS B O 1
ATOM 5441 N N . PHE B 1 268 ? 0.867 -50.082 -19.379 1.00 32.27 264 PHE B N 1
ATOM 5442 C CA . PHE B 1 268 ? 0.666 -51.491 -19.695 1.00 36.52 264 PHE B CA 1
ATOM 5443 C C . PHE B 1 268 ? 0.216 -52.274 -18.467 1.00 35.55 264 PHE B C 1
ATOM 5444 O O . PHE B 1 268 ? -0.534 -53.252 -18.592 1.00 35.28 264 PHE B O 1
ATOM 5452 N N . ARG B 1 269 ? 0.684 -51.884 -17.273 1.00 31.79 265 ARG B N 1
ATOM 5453 C CA . ARG B 1 269 ? 0.323 -52.657 -16.090 1.00 26.75 265 ARG B CA 1
ATOM 5454 C C . ARG B 1 269 ? -1.157 -52.542 -15.784 1.00 25.67 265 ARG B C 1
ATOM 5455 O O . ARG B 1 269 ? -1.782 -53.516 -15.356 1.00 29.95 265 ARG B O 1
ATOM 5463 N N . CYS B 1 270 ? -1.746 -51.361 -15.959 1.00 24.35 266 CYS B N 1
ATOM 5464 C CA . CYS B 1 270 ? -3.174 -51.210 -15.711 1.00 27.75 266 CYS B CA 1
ATOM 5465 C C . CYS B 1 270 ? -3.999 -51.905 -16.803 1.00 30.84 266 CYS B C 1
ATOM 5466 O O . CYS B 1 270 ? -5.124 -52.346 -16.553 1.00 32.40 266 CYS B O 1
ATOM 5469 N N . GLN B 1 271 ? -3.481 -51.926 -18.027 1.00 33.56 267 GLN B N 1
ATOM 5470 C CA . GLN B 1 271 ? -4.219 -52.527 -19.129 1.00 39.19 267 GLN B CA 1
ATOM 5471 C C . GLN B 1 271 ? -4.193 -54.049 -19.062 1.00 36.75 267 GLN B C 1
ATOM 5472 O O . GLN B 1 271 ? -5.161 -54.682 -19.485 1.00 38.73 267 GLN B O 1
ATOM 5478 N N . THR B 1 272 ? -3.102 -54.635 -18.548 1.00 34.93 268 THR B N 1
ATOM 5479 C CA . THR B 1 272 ? -2.924 -56.081 -18.401 1.00 34.61 268 THR B CA 1
ATOM 5480 C C . THR B 1 272 ? -3.178 -56.642 -16.996 1.00 34.15 268 THR B C 1
ATOM 5481 O O . THR B 1 272 ? -2.976 -57.836 -16.808 1.00 31.94 268 THR B O 1
ATOM 5485 N N . GLN B 1 273 ? -3.578 -55.825 -16.001 1.00 32.29 269 GLN B N 1
ATOM 5486 C CA . GLN B 1 273 ? -3.812 -56.304 -14.615 1.00 29.15 269 GLN B CA 1
ATOM 5487 C C . GLN B 1 273 ? -2.565 -56.974 -14.054 1.00 27.24 269 GLN B C 1
ATOM 5488 O O . GLN B 1 273 ? -2.636 -57.955 -13.301 1.00 25.14 269 GLN B O 1
ATOM 5494 N N . ASP B 1 274 ? -1.417 -56.402 -14.389 1.00 26.02 270 ASP B N 1
ATOM 5495 C CA . ASP B 1 274 ? -0.133 -57.028 -14.150 1.00 26.39 270 ASP B CA 1
ATOM 5496 C C . ASP B 1 274 ? 0.096 -57.246 -12.663 1.00 28.35 270 ASP B C 1
ATOM 5497 O O . ASP B 1 274 ? 0.068 -56.279 -11.905 1.00 25.44 270 ASP B O 1
ATOM 5502 N N . LYS B 1 275 ? 0.347 -58.502 -12.267 1.00 23.32 271 LYS B N 1
ATOM 5503 C CA . LYS B 1 275 ? 0.616 -58.949 -10.878 1.00 24.83 271 LYS B CA 1
ATOM 5504 C C . LYS B 1 275 ? -0.639 -58.995 -9.980 1.00 21.83 271 LYS B C 1
ATOM 5505 O O . LYS B 1 275 ? -0.482 -59.335 -8.783 1.00 22.04 271 LYS B O 1
ATOM 5511 N N . ASP B 1 276 ? -1.837 -58.654 -10.461 1.00 22.53 272 ASP B N 1
ATOM 5512 C CA . ASP B 1 276 ? -3.031 -58.716 -9.603 1.00 22.22 272 ASP B CA 1
ATOM 5513 C C . ASP B 1 276 ? -3.217 -60.096 -8.952 1.00 23.64 272 ASP B C 1
ATOM 5514 O O . ASP B 1 276 ? -3.596 -60.192 -7.780 1.00 21.24 272 ASP B O 1
ATOM 5519 N N . ALA B 1 277 ? -3.021 -61.183 -9.719 1.00 24.42 273 ALA B N 1
ATOM 5520 C CA . ALA B 1 277 ? -3.294 -62.515 -9.171 1.00 26.22 273 ALA B CA 1
ATOM 5521 C C . ALA B 1 277 ? -2.340 -62.851 -8.033 1.00 23.05 273 ALA B C 1
ATOM 5522 O O . ALA B 1 277 ? -2.766 -63.373 -6.984 1.00 24.40 273 ALA B O 1
ATOM 5524 N N . ASP B 1 278 ? -1.057 -62.533 -8.203 1.00 21.53 274 ASP B N 1
ATOM 5525 C CA . ASP B 1 278 ? -0.097 -62.745 -7.128 1.00 23.50 274 ASP B CA 1
ATOM 5526 C C . ASP B 1 278 ? -0.451 -61.885 -5.924 1.00 21.78 274 ASP B C 1
ATOM 5527 O O . ASP B 1 278 ? -0.341 -62.346 -4.787 1.00 19.12 274 ASP B O 1
ATOM 5532 N N . MET B 1 279 ? -0.866 -60.629 -6.159 1.00 20.95 275 MET B N 1
ATOM 5533 C CA . MET B 1 279 ? -1.181 -59.742 -5.034 1.00 18.18 275 MET B CA 1
ATOM 5534 C C . MET B 1 279 ? -2.302 -60.301 -4.182 1.00 19.54 275 MET B C 1
ATOM 5535 O O . MET B 1 279 ? -2.336 -60.070 -2.964 1.00 18.25 275 MET B O 1
ATOM 5540 N N . LEU B 1 280 ? -3.279 -60.944 -4.820 1.00 20.55 276 LEU B N 1
ATOM 5541 C CA . LEU B 1 280 ? -4.494 -61.450 -4.150 1.00 20.04 276 LEU B CA 1
ATOM 5542 C C . LEU B 1 280 ? -4.419 -62.943 -3.788 1.00 20.25 276 LEU B C 1
ATOM 5543 O O . LEU B 1 280 ? -5.464 -63.589 -3.673 1.00 22.75 276 LEU B O 1
ATOM 5548 N N . THR B 1 281 ? -3.227 -63.533 -3.791 1.00 18.05 277 THR B N 1
ATOM 5549 C CA . THR B 1 281 ? -3.051 -64.948 -3.432 1.00 19.85 277 THR B CA 1
ATOM 5550 C C . THR B 1 281 ? -3.756 -65.309 -2.123 1.00 20.61 277 THR B C 1
ATOM 5551 O O . THR B 1 281 ? -3.704 -64.571 -1.151 1.00 19.26 277 THR B O 1
ATOM 5555 N N . GLY B 1 282 ? -4.460 -66.462 -2.115 1.00 21.30 278 GLY B N 1
ATOM 5556 C CA . GLY B 1 282 ? -5.191 -66.883 -0.938 1.00 20.07 278 GLY B CA 1
ATOM 5557 C C . GLY B 1 282 ? -6.681 -66.640 -1.105 1.00 22.24 278 GLY B C 1
ATOM 5558 O O . GLY B 1 282 ? -7.163 -66.160 -2.128 1.00 22.42 278 GLY B O 1
ATOM 5559 N N . ASP B 1 283 ? -7.419 -67.015 -0.084 1.00 19.73 279 ASP B N 1
ATOM 5560 C CA . ASP B 1 283 ? -8.875 -66.932 -0.091 1.00 21.03 279 ASP B CA 1
ATOM 5561 C C . ASP B 1 283 ? -9.337 -65.564 0.352 1.00 20.46 279 ASP B C 1
ATOM 5562 O O . ASP B 1 283 ? -9.031 -65.141 1.473 1.00 22.44 279 ASP B O 1
ATOM 5567 N N . GLU B 1 284 ? -10.166 -64.923 -0.467 1.00 22.26 280 GLU B N 1
ATOM 5568 C CA . GLU B 1 284 ? -10.678 -63.610 -0.076 1.00 23.31 280 GLU B CA 1
ATOM 5569 C C . GLU B 1 284 ? -11.394 -63.670 1.263 1.00 24.64 280 GLU B C 1
ATOM 5570 O O . GLU B 1 284 ? -11.371 -62.706 2.034 1.00 24.09 280 GLU B O 1
ATOM 5576 N N . GLN B 1 285 ? -12.052 -64.788 1.573 1.00 22.60 281 GLN B N 1
ATOM 5577 C CA . GLN B 1 285 ? -12.726 -64.836 2.857 1.00 27.70 281 GLN B CA 1
ATOM 5578 C C . GLN B 1 285 ? -11.729 -64.735 4.011 1.00 29.53 281 GLN B C 1
ATOM 5579 O O . GLN B 1 285 ? -12.112 -64.356 5.106 1.00 30.30 281 GLN B O 1
ATOM 5585 N N . VAL B 1 286 ? -10.475 -65.161 3.806 1.00 26.29 282 VAL B N 1
ATOM 5586 C CA . VAL B 1 286 ? -9.415 -64.971 4.801 1.00 24.11 282 VAL B CA 1
ATOM 5587 C C . VAL B 1 286 ? -8.774 -63.577 4.705 1.00 19.58 282 VAL B C 1
ATOM 5588 O O . VAL B 1 286 ? -8.637 -62.861 5.704 1.00 23.08 282 VAL B O 1
ATOM 5592 N N . TRP B 1 287 ? -8.358 -63.159 3.508 1.00 16.51 283 TRP B N 1
ATOM 5593 C CA . TRP B 1 287 ? -7.554 -61.941 3.491 1.00 18.72 283 TRP B CA 1
ATOM 5594 C C . TRP B 1 287 ? -8.380 -60.669 3.610 1.00 20.73 283 TRP B C 1
ATOM 5595 O O . TRP B 1 287 ? -7.828 -59.631 3.955 1.00 19.99 283 TRP B O 1
ATOM 5606 N N . LYS B 1 288 ? -9.695 -60.712 3.380 1.00 21.64 284 LYS B N 1
ATOM 5607 C CA . LYS B 1 288 ? -10.476 -59.500 3.602 1.00 21.80 284 LYS B CA 1
ATOM 5608 C C . LYS B 1 288 ? -10.425 -59.025 5.047 1.00 19.41 284 LYS B C 1
ATOM 5609 O O . LYS B 1 288 ? -10.429 -57.801 5.290 1.00 20.66 284 LYS B O 1
ATOM 5612 N N . GLU B 1 289 ? -10.289 -59.946 6.004 1.00 19.64 285 GLU B N 1
ATOM 5613 C CA . GLU B 1 289 ? -10.135 -59.548 7.408 1.00 21.31 285 GLU B CA 1
ATOM 5614 C C . GLU B 1 289 ? -8.827 -58.782 7.609 1.00 20.56 285 GLU B C 1
ATOM 5615 O O . GLU B 1 289 ? -8.766 -57.817 8.373 1.00 22.11 285 GLU B O 1
ATOM 5618 N N . VAL B 1 290 ? -7.777 -59.218 6.921 1.00 17.49 286 VAL B N 1
ATOM 5619 C CA . VAL B 1 290 ? -6.461 -58.557 7.033 1.00 16.06 286 VAL B CA 1
ATOM 5620 C C . VAL B 1 290 ? -6.499 -57.179 6.426 1.00 18.69 286 VAL B C 1
ATOM 5621 O O . VAL B 1 290 ? -5.970 -56.221 7.003 1.00 18.22 286 VAL B O 1
ATOM 5625 N N . GLN B 1 291 ? -7.101 -57.051 5.238 1.00 17.53 287 GLN B N 1
ATOM 5626 C CA . GLN B 1 291 ? -7.256 -55.730 4.642 1.00 18.93 287 GLN B CA 1
ATOM 5627 C C . GLN B 1 291 ? -7.993 -54.782 5.577 1.00 21.73 287 GLN B C 1
ATOM 5628 O O . GLN B 1 291 ? -7.614 -53.611 5.729 1.00 19.79 287 GLN B O 1
ATOM 5634 N N . GLU B 1 292 ? -9.037 -55.277 6.244 1.00 22.14 288 GLU B N 1
ATOM 5635 C CA . GLU B 1 292 ? -9.805 -54.399 7.109 1.00 23.39 288 GLU B CA 1
ATOM 5636 C C . GLU B 1 292 ? -8.989 -53.995 8.335 1.00 23.49 288 GLU B C 1
ATOM 5637 O O . GLU B 1 292 ? -9.027 -52.833 8.765 1.00 24.74 288 GLU B O 1
ATOM 5643 N N . SER B 1 293 ? -8.219 -54.933 8.893 1.00 21.11 289 SER B N 1
ATOM 5644 C CA . SER B 1 293 ? -7.374 -54.624 10.042 1.00 20.35 289 SER B CA 1
ATOM 5645 C C . SER B 1 293 ? -6.305 -53.600 9.706 1.00 22.23 289 SER B C 1
ATOM 5646 O O . SER B 1 293 ? -5.850 -52.866 10.592 1.00 24.00 289 SER B O 1
ATOM 5649 N N . LEU B 1 294 ? -5.861 -53.542 8.449 1.00 21.22 290 LEU B N 1
ATOM 5650 C CA . LEU B 1 294 ? -4.763 -52.627 8.123 1.00 21.63 290 LEU B CA 1
ATOM 5651 C C . LEU B 1 294 ? -5.137 -51.172 8.312 1.00 22.51 290 LEU B C 1
ATOM 5652 O O . LEU B 1 294 ? -4.245 -50.301 8.471 1.00 22.73 290 LEU B O 1
ATOM 5657 N N . LYS B 1 295 ? -6.428 -50.847 8.243 1.00 24.72 291 LYS B N 1
ATOM 5658 C CA . LYS B 1 295 ? -6.810 -49.458 8.438 1.00 25.20 291 LYS B CA 1
ATOM 5659 C C . LYS B 1 295 ? -6.336 -48.964 9.793 1.00 23.17 291 LYS B C 1
ATOM 5660 O O . LYS B 1 295 ? -5.723 -47.896 9.894 1.00 25.75 291 LYS B O 1
ATOM 5665 N N . LYS B 1 296 ? -6.611 -49.733 10.845 1.00 23.13 292 LYS B N 1
ATOM 5666 C CA . LYS B 1 296 ? -6.218 -49.302 12.186 1.00 20.58 292 LYS B CA 1
ATOM 5667 C C . LYS B 1 296 ? -4.707 -49.436 12.370 1.00 20.49 292 LYS B C 1
ATOM 5668 O O . LYS B 1 296 ? -4.071 -48.566 12.972 1.00 21.59 292 LYS B O 1
ATOM 5673 N N . ILE B 1 297 ? -4.126 -50.517 11.846 1.00 18.17 293 ILE B N 1
ATOM 5674 C CA . ILE B 1 297 ? -2.670 -50.699 11.946 1.00 17.57 293 ILE B CA 1
ATOM 5675 C C . ILE B 1 297 ? -1.941 -49.504 11.352 1.00 17.44 293 ILE B C 1
ATOM 5676 O O . ILE B 1 297 ? -0.951 -49.018 11.924 1.00 16.52 293 ILE B O 1
ATOM 5681 N N . GLU B 1 298 ? -2.377 -49.060 10.156 1.00 16.31 294 GLU B N 1
ATOM 5682 C CA . GLU B 1 298 ? -1.674 -47.974 9.485 1.00 20.03 294 GLU B CA 1
ATOM 5683 C C . GLU B 1 298 ? -1.877 -46.659 10.211 1.00 21.03 294 GLU B C 1
ATOM 5684 O O . GLU B 1 298 ? -0.952 -45.817 10.253 1.00 19.66 294 GLU B O 1
ATOM 5690 N N . GLU B 1 299 ? -3.043 -46.476 10.847 1.00 20.06 295 GLU B N 1
ATOM 5691 C CA . GLU B 1 299 ? -3.224 -45.281 11.676 1.00 23.57 295 GLU B CA 1
ATOM 5692 C C . GLU B 1 299 ? -2.291 -45.286 12.894 1.00 21.78 295 GLU B C 1
ATOM 5693 O O . GLU B 1 299 ? -1.652 -44.265 13.200 1.00 21.80 295 GLU B O 1
ATOM 5699 N N . LEU B 1 300 ? -2.183 -46.422 13.587 1.00 18.93 296 LEU B N 1
ATOM 5700 C CA . LEU B 1 300 ? -1.239 -46.525 14.704 1.00 19.52 296 LEU B CA 1
ATOM 5701 C C . LEU B 1 300 ? 0.207 -46.310 14.247 1.00 20.75 296 LEU B C 1
ATOM 5702 O O . LEU B 1 300 ? 0.965 -45.602 14.900 1.00 18.86 296 LEU B O 1
ATOM 5707 N N . LYS B 1 301 ? 0.590 -46.906 13.123 1.00 20.33 297 LYS B N 1
ATOM 5708 C CA . LYS B 1 301 ? 1.944 -46.721 12.615 1.00 17.90 297 LYS B CA 1
ATOM 5709 C C . LYS B 1 301 ? 2.208 -45.263 12.259 1.00 18.34 297 LYS B C 1
ATOM 5710 O O . LYS B 1 301 ? 3.280 -44.733 12.548 1.00 19.01 297 LYS B O 1
ATOM 5716 N N . ALA B 1 302 ? 1.223 -44.576 11.689 1.00 16.09 298 ALA B N 1
ATOM 5717 C CA . ALA B 1 302 ? 1.428 -43.165 11.345 1.00 20.45 298 ALA B CA 1
ATOM 5718 C C . ALA B 1 302 ? 1.734 -42.313 12.566 1.00 21.09 298 ALA B C 1
ATOM 5719 O O . ALA B 1 302 ? 2.403 -41.275 12.438 1.00 21.80 298 ALA B O 1
ATOM 5721 N N . HIS B 1 303 ? 1.225 -42.719 13.746 1.00 18.22 299 HIS B N 1
ATOM 5722 C CA . HIS B 1 303 ? 1.417 -42.028 15.009 1.00 21.14 299 HIS B CA 1
ATOM 5723 C C . HIS B 1 303 ? 2.586 -42.568 15.813 1.00 19.00 299 HIS B C 1
ATOM 5724 O O . HIS B 1 303 ? 2.749 -42.224 17.002 1.00 20.44 299 HIS B O 1
ATOM 5731 N N . TRP B 1 304 ? 3.352 -43.447 15.209 1.00 16.60 300 TRP B N 1
ATOM 5732 C CA . TRP B 1 304 ? 4.544 -44.012 15.814 1.00 17.77 300 TRP B CA 1
ATOM 5733 C C . TRP B 1 304 ? 4.163 -44.810 17.061 1.00 17.27 300 TRP B C 1
ATOM 5734 O O . TRP B 1 304 ? 4.967 -44.882 18.015 1.00 17.12 300 TRP B O 1
ATOM 5745 N N . LYS B 1 305 ? 2.991 -45.483 17.065 1.00 18.45 301 LYS B N 1
ATOM 5746 C CA . LYS B 1 305 ? 2.638 -46.216 18.289 1.00 17.85 301 LYS B CA 1
ATOM 5747 C C . LYS B 1 305 ? 3.044 -47.666 18.037 1.00 16.29 301 LYS B C 1
ATOM 5748 O O . LYS B 1 305 ? 2.199 -48.558 17.874 1.00 17.43 301 LYS B O 1
ATOM 5752 N N . TRP B 1 306 ? 4.288 -47.957 18.352 1.00 18.01 302 TRP B N 1
ATOM 5753 C CA . TRP B 1 306 ? 4.864 -49.171 17.808 1.00 20.87 302 TRP B CA 1
ATOM 5754 C C . TRP B 1 306 ? 4.426 -50.370 18.613 1.00 17.09 302 TRP B C 1
ATOM 5755 O O . TRP B 1 306 ? 4.273 -51.457 18.063 1.00 17.62 302 TRP B O 1
ATOM 5766 N N . GLU B 1 307 ? 4.343 -50.189 19.943 1.00 18.84 303 GLU B N 1
ATOM 5767 C CA . GLU B 1 307 ? 3.880 -51.284 20.795 1.00 19.88 303 GLU B CA 1
ATOM 5768 C C . GLU B 1 307 ? 2.497 -51.763 20.391 1.00 18.90 303 GLU B C 1
ATOM 5769 O O . GLU B 1 307 ? 2.250 -52.971 20.326 1.00 21.15 303 GLU B O 1
ATOM 5772 N N . GLN B 1 308 ? 1.575 -50.828 20.113 1.00 18.44 304 GLN B N 1
ATOM 5773 C CA . GLN B 1 308 ? 0.229 -51.196 19.684 1.00 19.99 304 GLN B CA 1
ATOM 5774 C C . GLN B 1 308 ? 0.220 -51.808 18.290 1.00 18.88 304 GLN B C 1
ATOM 5775 O O . GLN B 1 308 ? -0.575 -52.732 18.029 1.00 21.48 304 GLN B O 1
ATOM 5781 N N . VAL B 1 309 ? 1.043 -51.255 17.373 1.00 18.76 305 VAL B N 1
ATOM 5782 C CA . VAL B 1 309 ? 1.204 -51.861 16.045 1.00 16.59 305 VAL B CA 1
ATOM 5783 C C . VAL B 1 309 ? 1.612 -53.322 16.182 1.00 18.17 305 VAL B C 1
ATOM 5784 O O . VAL B 1 309 ? 1.021 -54.211 15.558 1.00 17.72 305 VAL B O 1
ATOM 5788 N N . LEU B 1 310 ? 2.634 -53.591 17.003 1.00 16.30 306 LEU B N 1
ATOM 5789 C CA . LEU B 1 310 ? 3.178 -54.945 17.051 1.00 18.39 306 LEU B CA 1
ATOM 5790 C C . LEU B 1 310 ? 2.134 -55.879 17.630 1.00 17.78 306 LEU B C 1
ATOM 5791 O O . LEU B 1 310 ? 1.895 -56.972 17.114 1.00 19.45 306 LEU B O 1
ATOM 5796 N N . ALA B 1 311 ? 1.449 -55.418 18.664 1.00 18.06 307 ALA B N 1
ATOM 5797 C CA . ALA B 1 311 ? 0.438 -56.280 19.264 1.00 20.65 307 ALA B CA 1
ATOM 5798 C C . ALA B 1 311 ? -0.661 -56.658 18.249 1.00 21.33 307 ALA B C 1
ATOM 5799 O O . ALA B 1 311 ? -1.055 -57.839 18.168 1.00 21.54 307 ALA B O 1
ATOM 5801 N N . MET B 1 312 ? -1.180 -55.687 17.453 1.00 19.37 308 MET B N 1
ATOM 5802 C CA . MET B 1 312 ? -2.210 -56.042 16.481 1.00 21.18 308 MET B CA 1
ATOM 5803 C C . MET B 1 312 ? -1.643 -56.945 15.401 1.00 22.41 308 MET B C 1
ATOM 5804 O O . MET B 1 312 ? -2.293 -57.909 14.985 1.00 22.60 308 MET B O 1
ATOM 5809 N N . CYS B 1 313 ? -0.417 -56.640 14.934 1.00 18.40 309 CYS B N 1
ATOM 5810 C CA . CYS B 1 313 ? 0.130 -57.419 13.818 1.00 19.52 309 CYS B CA 1
ATOM 5811 C C . CYS B 1 313 ? 0.413 -58.855 14.232 1.00 20.07 309 CYS B C 1
ATOM 5812 O O . CYS B 1 313 ? 0.219 -59.785 13.430 1.00 19.71 309 CYS B O 1
ATOM 5815 N N . GLN B 1 314 ? 0.935 -59.048 15.451 1.00 21.17 310 GLN B N 1
ATOM 5816 C CA . GLN B 1 314 ? 1.291 -60.395 15.908 1.00 22.31 310 GLN B CA 1
ATOM 5817 C C . GLN B 1 314 ? 0.078 -61.293 15.931 1.00 23.80 310 GLN B C 1
ATOM 5818 O O . GLN B 1 314 ? 0.137 -62.461 15.502 1.00 25.91 310 GLN B O 1
ATOM 5824 N N . ALA B 1 315 ? -1.039 -60.760 16.431 1.00 22.33 311 ALA B N 1
ATOM 5825 C CA . ALA B 1 315 ? -2.299 -61.496 16.488 1.00 24.75 311 ALA B CA 1
ATOM 5826 C C . ALA B 1 315 ? -2.760 -61.906 15.102 1.00 25.96 311 ALA B C 1
ATOM 5827 O O . ALA B 1 315 ? -3.110 -63.069 14.876 1.00 25.08 311 ALA B O 1
ATOM 5829 N N . ILE B 1 316 ? -2.704 -60.974 14.151 1.00 22.50 312 ILE B N 1
ATOM 5830 C CA . ILE B 1 316 ? -3.118 -61.270 12.778 1.00 23.34 312 ILE B CA 1
ATOM 5831 C C . ILE B 1 316 ? -2.217 -62.305 12.135 1.00 23.88 312 ILE B C 1
ATOM 5832 O O . ILE B 1 316 ? -2.695 -63.242 11.480 1.00 26.55 312 ILE B O 1
ATOM 5837 N N . ILE B 1 317 ? -0.895 -62.126 12.238 1.00 20.48 313 ILE B N 1
ATOM 5838 C CA . ILE B 1 317 ? 0.009 -63.040 11.550 1.00 21.36 313 ILE B CA 1
ATOM 5839 C C . ILE B 1 317 ? -0.103 -64.448 12.132 1.00 26.17 313 ILE B C 1
ATOM 5840 O O . ILE B 1 317 ? -0.167 -65.452 11.397 1.00 29.56 313 ILE B O 1
ATOM 5845 N N . SER B 1 318 ? -0.155 -64.552 13.456 1.00 23.33 314 SER B N 1
ATOM 5846 C CA . SER B 1 318 ? -0.225 -65.893 14.017 1.00 27.04 314 SER B CA 1
ATOM 5847 C C . SER B 1 318 ? -1.545 -66.570 13.657 1.00 28.46 314 SER B C 1
ATOM 5848 O O . SER B 1 318 ? -1.565 -67.785 13.454 1.00 30.66 314 SER B O 1
ATOM 5851 N N . SER B 1 319 ? -2.626 -65.816 13.495 1.00 22.24 315 SER B N 1
ATOM 5852 C CA . SER B 1 319 ? -3.941 -66.443 13.323 1.00 26.13 315 SER B CA 1
ATOM 5853 C C . SER B 1 319 ? -4.115 -67.077 11.941 1.00 28.11 315 SER B C 1
ATOM 5854 O O . SER B 1 319 ? -4.949 -67.969 11.764 1.00 31.66 315 SER B O 1
ATOM 5857 N N . ASN B 1 320 ? -3.436 -66.557 10.934 1.00 24.43 316 ASN B N 1
ATOM 5858 C CA A ASN B 1 320 ? -3.570 -66.956 9.543 0.62 24.68 316 ASN B CA 1
ATOM 5859 C CA B ASN B 1 320 ? -3.627 -67.033 9.566 0.38 24.56 316 ASN B CA 1
ATOM 5860 C C . ASN B 1 320 ? -2.455 -67.864 9.040 1.00 21.13 316 ASN B C 1
ATOM 5861 O O . ASN B 1 320 ? -2.378 -68.100 7.819 1.00 21.67 316 ASN B O 1
ATOM 5870 N N . SER B 1 321 ? -1.527 -68.284 9.916 1.00 19.84 317 SER B N 1
ATOM 5871 C CA . SER B 1 321 ? -0.316 -68.982 9.492 1.00 21.56 317 SER B CA 1
ATOM 5872 C C . SER B 1 321 ? -0.613 -70.271 8.710 1.00 21.57 317 SER B C 1
ATOM 5873 O O . SER B 1 321 ? 0.219 -70.697 7.901 1.00 22.20 317 SER B O 1
ATOM 5876 N N . GLU B 1 322 ? -1.770 -70.908 8.937 1.00 18.98 318 GLU B N 1
ATOM 5877 C CA . GLU B 1 322 ? -2.037 -72.161 8.224 1.00 20.55 318 GLU B CA 1
ATOM 5878 C C . GLU B 1 322 ? -2.753 -71.960 6.897 1.00 21.93 318 GLU B C 1
ATOM 5879 O O . GLU B 1 322 ? -2.887 -72.916 6.118 1.00 23.09 318 GLU B O 1
ATOM 5885 N N . ARG B 1 323 ? -3.165 -70.732 6.591 1.00 21.50 319 ARG B N 1
ATOM 5886 C CA . ARG B 1 323 ? -4.126 -70.420 5.530 1.00 22.50 319 ARG B CA 1
ATOM 5887 C C . ARG B 1 323 ? -3.576 -69.438 4.503 1.00 21.93 319 ARG B C 1
ATOM 5888 O O . ARG B 1 323 ? -3.957 -69.534 3.325 1.00 21.68 319 ARG B O 1
ATOM 5893 N N . LEU B 1 324 ? -3.013 -68.331 4.954 1.00 18.85 320 LEU B N 1
ATOM 5894 C CA . LEU B 1 324 ? -2.758 -67.165 4.066 1.00 17.10 320 LEU B CA 1
ATOM 5895 C C . LEU B 1 324 ? -1.270 -67.010 3.753 1.00 17.61 320 LEU B C 1
ATOM 5896 O O . LEU B 1 324 ? -0.458 -66.830 4.691 1.00 20.07 320 LEU B O 1
ATOM 5901 N N . PRO B 1 325 ? -0.860 -67.063 2.486 1.00 17.53 321 PRO B N 1
ATOM 5902 C CA . PRO B 1 325 ? 0.566 -66.888 2.152 1.00 17.87 321 PRO B CA 1
ATOM 5903 C C . PRO B 1 325 ? 1.044 -65.466 2.356 1.00 20.18 321 PRO B C 1
ATOM 5904 O O . PRO B 1 325 ? 0.295 -64.502 2.208 1.00 19.05 321 PRO B O 1
ATOM 5908 N N . ASP B 1 326 ? 2.359 -65.351 2.580 1.00 18.88 322 ASP B N 1
ATOM 5909 C CA . ASP B 1 326 ? 2.981 -64.051 2.809 1.00 20.05 322 ASP B CA 1
ATOM 5910 C C . ASP B 1 326 ? 2.947 -63.142 1.587 1.00 22.37 322 ASP B C 1
ATOM 5911 O O . ASP B 1 326 ? 3.123 -61.925 1.732 1.00 20.44 322 ASP B O 1
ATOM 5916 N N . ILE B 1 327 ? 2.825 -63.681 0.374 1.00 19.22 323 ILE B N 1
ATOM 5917 C CA . ILE B 1 327 ? 2.867 -62.823 -0.809 1.00 20.45 323 ILE B CA 1
ATOM 5918 C C . ILE B 1 327 ? 1.571 -62.030 -0.998 1.00 21.77 323 ILE B C 1
ATOM 5919 O O . ILE B 1 327 ? 1.542 -61.035 -1.746 1.00 22.20 323 ILE B O 1
ATOM 5924 N N . ASN B 1 328 ? 0.500 -62.438 -0.331 1.00 17.95 324 ASN B N 1
ATOM 5925 C CA . ASN B 1 328 ? -0.728 -61.651 -0.359 1.00 18.58 324 ASN B CA 1
ATOM 5926 C C . ASN B 1 328 ? -0.401 -60.232 0.103 1.00 15.21 324 ASN B C 1
ATOM 5927 O O . ASN B 1 328 ? 0.223 -60.057 1.131 1.00 15.84 324 ASN B O 1
ATOM 5932 N N . ILE B 1 329 ? -0.826 -59.218 -0.654 1.00 14.42 325 ILE B N 1
ATOM 5933 C CA . ILE B 1 329 ? -0.311 -57.861 -0.350 1.00 14.32 325 ILE B CA 1
ATOM 5934 C C . ILE B 1 329 ? -0.791 -57.354 1.001 1.00 14.68 325 ILE B C 1
ATOM 5935 O O . ILE B 1 329 ? -0.095 -56.553 1.637 1.00 14.79 325 ILE B O 1
ATOM 5940 N N . TYR B 1 330 ? -1.978 -57.781 1.472 1.00 15.89 326 TYR B N 1
ATOM 5941 C CA . TYR B 1 330 ? -2.421 -57.288 2.778 1.00 15.43 326 TYR B CA 1
ATOM 5942 C C . TYR B 1 330 ? -1.650 -57.963 3.892 1.00 15.72 326 TYR B C 1
ATOM 5943 O O . TYR B 1 330 ? -1.220 -57.281 4.852 1.00 15.20 326 TYR B O 1
ATOM 5952 N N . GLN B 1 331 ? -1.412 -59.272 3.748 1.00 13.13 327 GLN B N 1
ATOM 5953 C CA . GLN B 1 331 ? -0.581 -59.978 4.715 1.00 14.22 327 GLN B CA 1
ATOM 5954 C C . GLN B 1 331 ? 0.839 -59.425 4.688 1.00 15.14 327 GLN B C 1
ATOM 5955 O O . GLN B 1 331 ? 1.452 -59.237 5.738 1.00 15.48 327 GLN B O 1
ATOM 5961 N N . LEU B 1 332 ? 1.330 -59.082 3.490 1.00 15.57 328 LEU B N 1
ATOM 5962 C CA . LEU B 1 332 ? 2.701 -58.525 3.340 1.00 13.87 328 LEU B CA 1
ATOM 5963 C C . LEU B 1 332 ? 2.838 -57.179 4.040 1.00 14.96 328 LEU B C 1
ATOM 5964 O O . LEU B 1 332 ? 3.848 -56.908 4.709 1.00 15.50 328 LEU B O 1
ATOM 5969 N N . LYS B 1 333 ? 1.840 -56.313 3.894 1.00 15.60 329 LYS B N 1
ATOM 5970 C CA . LYS B 1 333 ? 1.875 -55.035 4.602 1.00 15.92 329 LYS B CA 1
ATOM 5971 C C . LYS B 1 333 ? 1.872 -55.232 6.119 1.00 14.41 329 LYS B C 1
ATOM 5972 O O . LYS B 1 333 ? 2.518 -54.462 6.825 1.00 15.98 329 LYS B O 1
ATOM 5978 N N . VAL B 1 334 ? 1.119 -56.224 6.632 1.00 11.82 330 VAL B N 1
ATOM 5979 C CA . VAL B 1 334 ? 1.136 -56.480 8.083 1.00 12.85 330 VAL B CA 1
ATOM 5980 C C . VAL B 1 334 ? 2.515 -56.981 8.521 1.00 14.02 330 VAL B C 1
ATOM 5981 O O . VAL B 1 334 ? 3.036 -56.547 9.575 1.00 15.92 330 VAL B O 1
ATOM 5985 N N . LEU B 1 335 ? 3.150 -57.831 7.697 1.00 12.49 331 LEU B N 1
ATOM 5986 C CA . LEU B 1 335 ? 4.519 -58.281 7.984 1.00 13.06 331 LEU B CA 1
ATOM 5987 C C . LEU B 1 335 ? 5.477 -57.108 8.002 1.00 15.57 331 LEU B C 1
ATOM 5988 O O . LEU B 1 335 ? 6.333 -57.005 8.900 1.00 16.51 331 LEU B O 1
ATOM 5993 N N . ASP B 1 336 ? 5.355 -56.212 7.029 1.00 14.66 332 ASP B N 1
ATOM 5994 C CA . ASP B 1 336 ? 6.241 -55.057 7.039 1.00 15.51 332 ASP B CA 1
ATOM 5995 C C . ASP B 1 336 ? 6.017 -54.159 8.268 1.00 17.14 332 ASP B C 1
ATOM 5996 O O . ASP B 1 336 ? 6.984 -53.637 8.842 1.00 17.63 332 ASP B O 1
ATOM 6001 N N . CYS B 1 337 ? 4.751 -53.921 8.654 1.00 14.28 333 CYS B N 1
ATOM 6002 C CA . CYS B 1 337 ? 4.495 -53.109 9.845 1.00 16.30 333 CYS B CA 1
ATOM 6003 C C . CYS B 1 337 ? 5.081 -53.749 11.085 1.00 16.44 333 CYS B C 1
ATOM 6004 O O . CYS B 1 337 ? 5.588 -53.047 11.981 1.00 15.26 333 CYS B O 1
ATOM 6007 N N . ALA B 1 338 ? 4.961 -55.078 11.175 1.00 16.23 334 ALA B N 1
ATOM 6008 C CA . ALA B 1 338 ? 5.495 -55.838 12.297 1.00 15.87 334 ALA B CA 1
ATOM 6009 C C . ALA B 1 338 ? 7.025 -55.721 12.356 1.00 16.51 334 ALA B C 1
ATOM 6010 O O . ALA B 1 338 ? 7.597 -55.457 13.417 1.00 15.91 334 ALA B O 1
ATOM 6012 N N . MET B 1 339 ? 7.687 -55.885 11.213 1.00 15.92 335 MET B N 1
ATOM 6013 C CA . MET B 1 339 ? 9.151 -55.700 11.181 1.00 15.42 335 MET B CA 1
ATOM 6014 C C . MET B 1 339 ? 9.547 -54.315 11.651 1.00 16.84 335 MET B C 1
ATOM 6015 O O . MET B 1 339 ? 10.421 -54.160 12.515 1.00 17.59 335 MET B O 1
ATOM 6020 N N . ASP B 1 340 ? 8.920 -53.277 11.092 1.00 14.40 336 ASP B N 1
ATOM 6021 C CA . ASP B 1 340 ? 9.306 -51.932 11.486 1.00 18.20 336 ASP B CA 1
ATOM 6022 C C . ASP B 1 340 ? 9.006 -51.656 12.940 1.00 16.01 336 ASP B C 1
ATOM 6023 O O . ASP B 1 340 ? 9.773 -50.937 13.607 1.00 16.85 336 ASP B O 1
ATOM 6028 N N . ALA B 1 341 ? 7.872 -52.161 13.446 1.00 15.47 337 ALA B N 1
ATOM 6029 C CA . ALA B 1 341 ? 7.597 -51.954 14.871 1.00 14.76 337 ALA B CA 1
ATOM 6030 C C . ALA B 1 341 ? 8.684 -52.605 15.712 1.00 18.66 337 ALA B C 1
ATOM 6031 O O . ALA B 1 341 ? 9.180 -51.995 16.681 1.00 17.51 337 ALA B O 1
ATOM 6033 N N . CYS B 1 342 ? 9.078 -53.827 15.336 1.00 16.92 338 CYS B N 1
ATOM 6034 C CA . CYS B 1 342 ? 10.144 -54.506 16.086 1.00 16.55 338 CYS B CA 1
ATOM 6035 C C . CYS B 1 342 ? 11.465 -53.760 16.005 1.00 18.18 338 CYS B C 1
ATOM 6036 O O . CYS B 1 342 ? 12.172 -53.658 17.013 1.00 20.33 338 CYS B O 1
ATOM 6039 N N . ILE B 1 343 ? 11.843 -53.248 14.827 1.00 15.33 339 ILE B N 1
ATOM 6040 C CA . ILE B 1 343 ? 13.082 -52.444 14.765 1.00 16.91 339 ILE B CA 1
ATOM 6041 C C . ILE B 1 343 ? 13.018 -51.240 15.711 1.00 20.15 339 ILE B C 1
ATOM 6042 O O . ILE B 1 343 ? 13.955 -50.985 16.486 1.00 20.28 339 ILE B O 1
ATOM 6047 N N . ASN B 1 344 ? 11.904 -50.493 15.702 1.00 16.93 340 ASN B N 1
ATOM 6048 C CA . ASN B 1 344 ? 11.804 -49.311 16.528 1.00 18.23 340 ASN B CA 1
ATOM 6049 C C . ASN B 1 344 ? 11.770 -49.638 18.019 1.00 20.00 340 ASN B C 1
ATOM 6050 O O . ASN B 1 344 ? 12.190 -48.802 18.842 1.00 22.71 340 ASN B O 1
ATOM 6055 N N . LEU B 1 345 ? 11.294 -50.826 18.373 1.00 17.17 341 LEU B N 1
ATOM 6056 C CA . LEU B 1 345 ? 11.236 -51.271 19.763 1.00 18.31 341 LEU B CA 1
ATOM 6057 C C . LEU B 1 345 ? 12.504 -51.998 20.194 1.00 20.08 341 LEU B C 1
ATOM 6058 O O . LEU B 1 345 ? 12.609 -52.349 21.380 1.00 21.36 341 LEU B O 1
ATOM 6063 N N . GLY B 1 346 ? 13.463 -52.186 19.283 1.00 20.80 342 GLY B N 1
ATOM 6064 C CA . GLY B 1 346 ? 14.708 -52.876 19.602 1.00 20.91 342 GLY B CA 1
ATOM 6065 C C . GLY B 1 346 ? 14.567 -54.369 19.717 1.00 23.61 342 GLY B C 1
ATOM 6066 O O . GLY B 1 346 ? 15.481 -55.016 20.264 1.00 24.95 342 GLY B O 1
ATOM 6067 N N . LEU B 1 347 ? 13.483 -54.959 19.171 1.00 19.75 343 LEU B N 1
ATOM 6068 C CA . LEU B 1 347 ? 13.314 -56.409 19.222 1.00 20.94 343 LEU B CA 1
ATOM 6069 C C . LEU B 1 347 ? 13.832 -56.879 17.891 1.00 23.97 343 LEU B C 1
ATOM 6070 O O . LEU B 1 347 ? 13.066 -57.202 16.984 1.00 19.84 343 LEU B O 1
ATOM 6075 N N . LEU B 1 348 ? 15.136 -57.188 17.882 1.00 23.51 344 LEU B N 1
ATOM 6076 C CA . LEU B 1 348 ? 15.797 -57.376 16.593 1.00 25.53 344 LEU B CA 1
ATOM 6077 C C . LEU B 1 348 ? 15.658 -58.783 16.058 1.00 24.35 344 LEU B C 1
ATOM 6078 O O . LEU B 1 348 ? 15.579 -58.981 14.839 1.00 23.86 344 LEU B O 1
ATOM 6083 N N . GLU B 1 349 ? 15.617 -59.792 16.931 1.00 26.47 345 GLU B N 1
ATOM 6084 C CA . GLU B 1 349 ? 15.367 -61.141 16.434 1.00 26.87 345 GLU B CA 1
ATOM 6085 C C . GLU B 1 349 ? 13.983 -61.229 15.801 1.00 24.67 345 GLU B C 1
ATOM 6086 O O . GLU B 1 349 ? 13.811 -61.777 14.697 1.00 23.43 345 GLU B O 1
ATOM 6092 N N . GLU B 1 350 ? 13.008 -60.647 16.472 1.00 23.47 346 GLU B N 1
ATOM 6093 C CA . GLU B 1 350 ? 11.640 -60.636 15.966 1.00 23.79 346 GLU B CA 1
ATOM 6094 C C . GLU B 1 350 ? 11.553 -59.850 14.669 1.00 19.01 346 GLU B C 1
ATOM 6095 O O . GLU B 1 350 ? 10.863 -60.259 13.738 1.00 21.04 346 GLU B O 1
ATOM 6101 N N . ALA B 1 351 ? 12.269 -58.733 14.577 1.00 16.47 347 ALA B N 1
ATOM 6102 C CA . ALA B 1 351 ? 12.247 -57.975 13.321 1.00 19.09 347 ALA B CA 1
ATOM 6103 C C . ALA B 1 351 ? 12.753 -58.817 12.166 1.00 21.20 347 ALA B C 1
ATOM 6104 O O . ALA B 1 351 ? 12.224 -58.736 11.054 1.00 19.99 347 ALA B O 1
ATOM 6106 N N . LEU B 1 352 ? 13.831 -59.605 12.380 1.00 21.90 348 LEU B N 1
ATOM 6107 C CA . LEU B 1 352 ? 14.337 -60.431 11.281 1.00 24.03 348 LEU B CA 1
ATOM 6108 C C . LEU B 1 352 ? 13.352 -61.522 10.916 1.00 22.23 348 LEU B C 1
ATOM 6109 O O . LEU B 1 352 ? 13.213 -61.873 9.740 1.00 23.06 348 LEU B O 1
ATOM 6114 N N . PHE B 1 353 ? 12.669 -62.085 11.917 1.00 22.28 349 PHE B N 1
ATOM 6115 C CA . PHE B 1 353 ? 11.652 -63.101 11.664 1.00 24.46 349 PHE B CA 1
ATOM 6116 C C . PHE B 1 353 ? 10.596 -62.591 10.675 1.00 22.87 349 PHE B C 1
ATOM 6117 O O . PHE B 1 353 ? 10.315 -63.244 9.673 1.00 22.52 349 PHE B O 1
ATOM 6125 N N . TYR B 1 354 ? 10.042 -61.395 10.926 1.00 19.84 350 TYR B N 1
ATOM 6126 C CA . TYR B 1 354 ? 9.101 -60.784 9.983 1.00 18.09 350 TYR B CA 1
ATOM 6127 C C . TYR B 1 354 ? 9.772 -60.304 8.687 1.00 17.18 350 TYR B C 1
ATOM 6128 O O . TYR B 1 354 ? 9.235 -60.501 7.587 1.00 20.56 350 TYR B O 1
ATOM 6137 N N . GLY B 1 355 ? 10.936 -59.645 8.785 1.00 18.14 351 GLY B N 1
ATOM 6138 C CA . GLY B 1 355 ? 11.531 -59.021 7.600 1.00 18.60 351 GLY B CA 1
ATOM 6139 C C . GLY B 1 355 ? 11.978 -60.031 6.566 1.00 17.18 351 GLY B C 1
ATOM 6140 O O . GLY B 1 355 ? 11.841 -59.809 5.364 1.00 19.03 351 GLY B O 1
ATOM 6141 N N . THR B 1 356 ? 12.475 -61.177 7.022 1.00 18.50 352 THR B N 1
ATOM 6142 C CA . THR B 1 356 ? 12.895 -62.224 6.076 1.00 18.80 352 THR B CA 1
ATOM 6143 C C . THR B 1 356 ? 11.755 -62.653 5.190 1.00 18.85 352 THR B C 1
ATOM 6144 O O . THR B 1 356 ? 11.936 -62.929 3.987 1.00 19.78 352 THR B O 1
ATOM 6148 N N . ARG B 1 357 ? 10.552 -62.690 5.757 1.00 19.74 353 ARG B N 1
ATOM 6149 C CA . ARG B 1 357 ? 9.409 -63.143 5.001 1.00 17.97 353 ARG B CA 1
ATOM 6150 C C . ARG B 1 357 ? 8.961 -62.143 3.931 1.00 19.46 353 ARG B C 1
ATOM 6151 O O . ARG B 1 357 ? 8.157 -62.518 3.076 1.00 20.02 353 ARG B O 1
ATOM 6159 N N . THR B 1 358 ? 9.419 -60.873 3.990 1.00 16.79 354 THR B N 1
ATOM 6160 C CA . THR B 1 358 ? 9.059 -59.897 2.947 1.00 16.66 354 THR B CA 1
ATOM 6161 C C . THR B 1 358 ? 9.980 -59.924 1.734 1.00 17.33 354 THR B C 1
ATOM 6162 O O . THR B 1 358 ? 9.646 -59.317 0.723 1.00 17.19 354 THR B O 1
ATOM 6166 N N . MET B 1 359 ? 11.100 -60.672 1.772 1.00 19.68 355 MET B N 1
ATOM 6167 C CA . MET B 1 359 ? 12.131 -60.487 0.740 1.00 19.99 355 MET B CA 1
ATOM 6168 C C . MET B 1 359 ? 11.671 -60.971 -0.619 1.00 20.13 355 MET B C 1
ATOM 6169 O O . MET B 1 359 ? 11.784 -60.244 -1.618 1.00 18.72 355 MET B O 1
ATOM 6174 N N . GLU B 1 360 ? 11.133 -62.213 -0.706 1.00 20.95 356 GLU B N 1
ATOM 6175 C CA . GLU B 1 360 ? 10.717 -62.643 -2.047 1.00 23.93 356 GLU B CA 1
ATOM 6176 C C . GLU B 1 360 ? 9.509 -61.876 -2.579 1.00 20.16 356 GLU B C 1
ATOM 6177 O O . GLU B 1 360 ? 9.519 -61.459 -3.751 1.00 19.59 356 GLU B O 1
ATOM 6183 N N . PRO B 1 361 ? 8.456 -61.620 -1.778 1.00 20.05 357 PRO B N 1
ATOM 6184 C CA . PRO B 1 361 ? 7.399 -60.745 -2.285 1.00 20.47 357 PRO B CA 1
ATOM 6185 C C . PRO B 1 361 ? 7.933 -59.383 -2.719 1.00 16.85 357 PRO B C 1
ATOM 6186 O O . PRO B 1 361 ? 7.452 -58.857 -3.718 1.00 18.32 357 PRO B O 1
ATOM 6190 N N . TYR B 1 362 ? 8.864 -58.789 -1.973 1.00 17.97 358 TYR B N 1
ATOM 6191 C CA . TYR B 1 362 ? 9.374 -57.478 -2.390 1.00 18.05 358 TYR B CA 1
ATOM 6192 C C . TYR B 1 362 ? 10.127 -57.594 -3.720 1.00 21.26 358 TYR B C 1
ATOM 6193 O O . TYR B 1 362 ? 10.014 -56.713 -4.577 1.00 19.41 358 TYR B O 1
ATOM 6202 N N . ARG B 1 363 ? 10.811 -58.717 -3.948 1.00 21.97 359 ARG B N 1
ATOM 6203 C CA . ARG B 1 363 ? 11.476 -58.905 -5.248 1.00 21.38 359 ARG B CA 1
ATOM 6204 C C . ARG B 1 363 ? 10.476 -58.975 -6.386 1.00 24.03 359 ARG B C 1
ATOM 6205 O O . ARG B 1 363 ? 10.751 -58.502 -7.493 1.00 25.35 359 ARG B O 1
ATOM 6213 N N . ILE B 1 364 ? 9.302 -59.577 -6.145 1.00 20.87 360 ILE B N 1
ATOM 6214 C CA . ILE B 1 364 ? 8.296 -59.671 -7.192 1.00 22.30 360 ILE B CA 1
ATOM 6215 C C . ILE B 1 364 ? 7.596 -58.332 -7.409 1.00 22.92 360 ILE B C 1
ATOM 6216 O O . ILE B 1 364 ? 7.358 -57.930 -8.556 1.00 25.42 360 ILE B O 1
ATOM 6221 N N . PHE B 1 365 ? 7.241 -57.603 -6.325 1.00 18.19 361 PHE B N 1
ATOM 6222 C CA . PHE B 1 365 ? 6.395 -56.422 -6.490 1.00 18.64 361 PHE B CA 1
ATOM 6223 C C . PHE B 1 365 ? 7.146 -55.099 -6.694 1.00 19.56 361 PHE B C 1
ATOM 6224 O O . PHE B 1 365 ? 6.515 -54.123 -7.080 1.00 24.46 361 PHE B O 1
ATOM 6232 N N . PHE B 1 366 ? 8.460 -55.066 -6.506 1.00 21.05 362 PHE B N 1
ATOM 6233 C CA . PHE B 1 366 ? 9.296 -53.880 -6.721 1.00 22.73 362 PHE B CA 1
ATOM 6234 C C . PHE B 1 366 ? 10.365 -54.226 -7.755 1.00 23.32 362 PHE B C 1
ATOM 6235 O O . PHE B 1 366 ? 11.545 -54.327 -7.409 1.00 25.42 362 PHE B O 1
ATOM 6243 N N . PRO B 1 367 ? 9.979 -54.474 -9.000 1.00 26.85 363 PRO B N 1
ATOM 6244 C CA . PRO B 1 367 ? 10.959 -54.945 -9.992 1.00 26.56 363 PRO B CA 1
ATOM 6245 C C . PRO B 1 367 ? 11.958 -53.848 -10.332 1.00 29.83 363 PRO B C 1
ATOM 6246 O O . PRO B 1 367 ? 11.695 -52.650 -10.169 1.00 28.40 363 PRO B O 1
ATOM 6250 N N . GLY B 1 368 ? 13.110 -54.283 -10.840 1.00 30.44 364 GLY B N 1
ATOM 6251 C CA . GLY B 1 368 ? 14.125 -53.321 -11.220 1.00 28.84 364 GLY B CA 1
ATOM 6252 C C . GLY B 1 368 ? 14.765 -52.724 -9.984 1.00 27.70 364 GLY B C 1
ATOM 6253 O O . GLY B 1 368 ? 15.114 -53.431 -9.027 1.00 29.48 364 GLY B O 1
ATOM 6254 N N . SER B 1 369 ? 14.934 -51.387 -10.006 1.00 29.16 365 SER B N 1
ATOM 6255 C CA . SER B 1 369 ? 15.558 -50.651 -8.909 1.00 25.01 365 SER B CA 1
ATOM 6256 C C . SER B 1 369 ? 14.511 -49.718 -8.297 1.00 25.16 365 SER B C 1
ATOM 6257 O O . SER B 1 369 ? 14.129 -48.718 -8.923 1.00 25.05 365 SER B O 1
ATOM 6260 N N . HIS B 1 370 ? 14.060 -50.039 -7.076 1.00 23.09 366 HIS B N 1
ATOM 6261 C CA . HIS B 1 370 ? 13.081 -49.190 -6.408 1.00 20.55 366 HIS B CA 1
ATOM 6262 C C . HIS B 1 370 ? 13.651 -48.915 -5.021 1.00 16.46 366 HIS B C 1
ATOM 6263 O O . HIS B 1 370 ? 14.115 -49.854 -4.345 1.00 18.80 366 HIS B O 1
ATOM 6270 N N . PRO B 1 371 ? 13.592 -47.664 -4.545 1.00 18.56 367 PRO B N 1
ATOM 6271 C CA . PRO B 1 371 ? 14.236 -47.361 -3.268 1.00 15.87 367 PRO B CA 1
ATOM 6272 C C . PRO B 1 371 ? 13.579 -48.071 -2.116 1.00 17.46 367 PRO B C 1
ATOM 6273 O O . PRO B 1 371 ? 14.251 -48.361 -1.113 1.00 18.51 367 PRO B O 1
ATOM 6277 N N . VAL B 1 372 ? 12.296 -48.378 -2.251 1.00 15.87 368 VAL B N 1
ATOM 6278 C CA . VAL B 1 372 ? 11.619 -49.089 -1.150 1.00 17.31 368 VAL B CA 1
ATOM 6279 C C . VAL B 1 372 ? 12.221 -50.470 -0.958 1.00 17.92 368 VAL B C 1
ATOM 6280 O O . VAL B 1 372 ? 12.420 -50.921 0.173 1.00 16.69 368 VAL B O 1
ATOM 6284 N N . ARG B 1 373 ? 12.478 -51.183 -2.069 1.00 18.64 369 ARG B N 1
ATOM 6285 C CA . ARG B 1 373 ? 13.067 -52.500 -1.934 1.00 19.16 369 ARG B CA 1
ATOM 6286 C C . ARG B 1 373 ? 14.510 -52.395 -1.474 1.00 17.55 369 ARG B C 1
ATOM 6287 O O . ARG B 1 373 ? 14.952 -53.203 -0.662 1.00 15.94 369 ARG B O 1
ATOM 6295 N N . GLY B 1 374 ? 15.263 -51.432 -2.017 1.00 16.64 370 GLY B N 1
ATOM 6296 C CA . GLY B 1 374 ? 16.646 -51.272 -1.587 1.00 17.05 370 GLY B CA 1
ATOM 6297 C C . GLY B 1 374 ? 16.766 -51.100 -0.071 1.00 15.84 370 GLY B C 1
ATOM 6298 O O . GLY B 1 374 ? 17.574 -51.755 0.597 1.00 17.85 370 GLY B O 1
ATOM 6299 N N . VAL B 1 375 ? 15.937 -50.216 0.498 1.00 16.85 371 VAL B N 1
ATOM 6300 C CA . VAL B 1 375 ? 15.974 -49.971 1.941 1.00 16.61 371 VAL B CA 1
ATOM 6301 C C . VAL B 1 375 ? 15.499 -51.201 2.726 1.00 17.02 371 VAL B C 1
ATOM 6302 O O . VAL B 1 375 ? 16.056 -51.537 3.776 1.00 17.40 371 VAL B O 1
ATOM 6306 N N . GLN B 1 376 ? 14.487 -51.905 2.230 1.00 16.42 372 GLN B N 1
ATOM 6307 C CA . GLN B 1 376 ? 14.015 -53.119 2.914 1.00 15.63 372 GLN B CA 1
ATOM 6308 C C . GLN B 1 376 ? 15.121 -54.189 2.973 1.00 16.23 372 GLN B C 1
ATOM 6309 O O . GLN B 1 376 ? 15.335 -54.816 4.002 1.00 16.97 372 GLN B O 1
ATOM 6315 N N . VAL B 1 377 ? 15.826 -54.387 1.872 1.00 17.98 373 VAL B N 1
ATOM 6316 C CA . VAL B 1 377 ? 16.901 -55.371 1.840 1.00 18.29 373 VAL B CA 1
ATOM 6317 C C . VAL B 1 377 ? 18.045 -54.943 2.741 1.00 20.94 373 VAL B C 1
ATOM 6318 O O . VAL B 1 377 ? 18.652 -55.767 3.440 1.00 22.39 373 VAL B O 1
ATOM 6322 N N . MET B 1 378 ? 18.347 -53.650 2.764 1.00 20.70 374 MET B N 1
ATOM 6323 C CA . MET B 1 378 ? 19.367 -53.153 3.675 1.00 20.19 374 MET B CA 1
ATOM 6324 C C . MET B 1 378 ? 18.973 -53.402 5.135 1.00 23.91 374 MET B C 1
ATOM 6325 O O . MET B 1 378 ? 19.806 -53.789 5.961 1.00 23.65 374 MET B O 1
ATOM 6330 N N . LYS B 1 379 ? 17.702 -53.179 5.483 1.00 21.71 375 LYS B N 1
ATOM 6331 C CA . LYS B 1 379 ? 17.288 -53.468 6.857 1.00 17.93 375 LYS B CA 1
ATOM 6332 C C . LYS B 1 379 ? 17.461 -54.936 7.214 1.00 18.13 375 LYS B C 1
ATOM 6333 O O . LYS B 1 379 ? 17.901 -55.264 8.324 1.00 23.96 375 LYS B O 1
ATOM 6339 N N . VAL B 1 380 ? 17.063 -55.839 6.321 1.00 16.77 376 VAL B N 1
ATOM 6340 C CA . VAL B 1 380 ? 17.173 -57.269 6.624 1.00 19.82 376 VAL B CA 1
ATOM 6341 C C . VAL B 1 380 ? 18.637 -57.681 6.714 1.00 22.55 376 VAL B C 1
ATOM 6342 O O . VAL B 1 380 ? 19.030 -58.412 7.629 1.00 23.48 376 VAL B O 1
ATOM 6346 N N . GLY B 1 381 ? 19.457 -57.205 5.772 1.00 23.27 377 GLY B N 1
ATOM 6347 C CA . GLY B 1 381 ? 20.892 -57.503 5.844 1.00 24.99 377 GLY B CA 1
ATOM 6348 C C . GLY B 1 381 ? 21.518 -56.991 7.127 1.00 24.37 377 GLY B C 1
ATOM 6349 O O . GLY B 1 381 ? 22.315 -57.681 7.761 1.00 26.25 377 GLY B O 1
ATOM 6350 N N . LYS B 1 382 ? 21.127 -55.796 7.562 1.00 26.32 378 LYS B N 1
ATOM 6351 C CA . LYS B 1 382 ? 21.613 -55.290 8.837 1.00 27.19 378 LYS B CA 1
ATOM 6352 C C . LYS B 1 382 ? 21.136 -56.147 10.019 1.00 27.88 378 LYS B C 1
ATOM 6353 O O . LYS B 1 382 ? 21.889 -56.372 10.973 1.00 28.58 378 LYS B O 1
ATOM 6359 N N . LEU B 1 383 ? 19.888 -56.629 9.983 1.00 27.82 379 LEU B N 1
ATOM 6360 C CA . LEU B 1 383 ? 19.394 -57.513 11.047 1.00 24.96 379 LEU B CA 1
ATOM 6361 C C . LEU B 1 383 ? 20.146 -58.844 11.047 1.00 27.26 379 LEU B C 1
ATOM 6362 O O . LEU B 1 383 ? 20.419 -59.411 12.113 1.00 29.18 379 LEU B O 1
ATOM 6367 N N . GLN B 1 384 ? 20.433 -59.376 9.855 1.00 26.53 380 GLN B N 1
ATOM 6368 C CA . GLN B 1 384 ? 21.192 -60.632 9.758 1.00 30.09 380 GLN B CA 1
ATOM 6369 C C . GLN B 1 384 ? 22.602 -60.470 10.319 1.00 34.54 380 GLN B C 1
ATOM 6370 O O . GLN B 1 384 ? 23.114 -61.366 11.012 1.00 37.28 380 GLN B O 1
ATOM 6376 N N . LEU B 1 385 ? 23.230 -59.321 10.058 1.00 32.45 381 LEU B N 1
ATOM 6377 C CA . LEU B 1 385 ? 24.551 -59.047 10.608 1.00 34.37 381 LEU B CA 1
ATOM 6378 C C . LEU B 1 385 ? 24.493 -59.057 12.125 1.00 36.99 381 LEU B C 1
ATOM 6379 O O . LEU B 1 385 ? 25.340 -59.663 12.796 1.00 36.70 381 LEU B O 1
ATOM 6384 N N . HIS B 1 386 ? 23.460 -58.438 12.689 1.00 35.98 382 HIS B N 1
ATOM 6385 C CA . HIS B 1 386 ? 23.379 -58.386 14.138 1.00 36.18 382 HIS B CA 1
ATOM 6386 C C . HIS B 1 386 ? 23.117 -59.769 14.727 1.00 35.88 382 HIS B C 1
ATOM 6387 O O . HIS B 1 386 ? 23.614 -60.086 15.812 1.00 38.25 382 HIS B O 1
ATOM 6394 N N . GLN B 1 387 ? 22.452 -60.646 13.994 1.00 37.14 383 GLN B N 1
ATOM 6395 C CA . GLN B 1 387 ? 22.204 -61.985 14.509 1.00 38.64 383 GLN B CA 1
ATOM 6396 C C . GLN B 1 387 ? 23.370 -62.923 14.251 1.00 39.85 383 GLN B C 1
ATOM 6397 O O . GLN B 1 387 ? 23.253 -64.127 14.505 1.00 40.22 383 GLN B O 1
ATOM 6403 N N . GLY B 1 388 ? 24.458 -62.421 13.686 1.00 39.72 384 GLY B N 1
ATOM 6404 C CA . GLY B 1 388 ? 25.580 -63.290 13.440 1.00 40.33 384 GLY B CA 1
ATOM 6405 C C . GLY B 1 388 ? 25.396 -64.205 12.250 1.00 44.13 384 GLY B C 1
ATOM 6406 O O . GLY B 1 388 ? 26.122 -65.203 12.151 1.00 46.29 384 GLY B O 1
ATOM 6407 N N . MET B 1 389 ? 24.466 -63.910 11.315 1.00 41.30 385 MET B N 1
ATOM 6408 C CA . MET B 1 389 ? 24.397 -64.730 10.115 1.00 41.20 385 MET B CA 1
ATOM 6409 C C . MET B 1 389 ? 25.116 -63.945 9.024 1.00 41.07 385 MET B C 1
ATOM 6410 O O . MET B 1 389 ? 24.500 -63.272 8.195 1.00 37.16 385 MET B O 1
ATOM 6415 N N . PHE B 1 390 ? 26.394 -64.230 8.891 1.00 39.52 386 PHE B N 1
ATOM 6416 C CA . PHE B 1 390 ? 27.284 -63.466 8.016 1.00 39.75 386 PHE B CA 1
ATOM 6417 C C . PHE B 1 390 ? 27.124 -63.751 6.520 1.00 38.60 386 PHE B C 1
ATOM 6418 O O . PHE B 1 390 ? 27.119 -62.810 5.719 1.00 37.03 386 PHE B O 1
ATOM 6426 N N . PRO B 1 391 ? 27.073 -65.014 6.083 1.00 38.23 387 PRO B N 1
ATOM 6427 C CA . PRO B 1 391 ? 26.920 -65.238 4.641 1.00 39.81 387 PRO B CA 1
ATOM 6428 C C . PRO B 1 391 ? 25.616 -64.674 4.107 1.00 38.95 387 PRO B C 1
ATOM 6429 O O . PRO B 1 391 ? 25.586 -64.134 2.992 1.00 39.72 387 PRO B O 1
ATOM 6433 N N . GLN B 1 392 ? 24.524 -64.841 4.858 1.00 38.79 388 GLN B N 1
ATOM 6434 C CA . GLN B 1 392 ? 23.250 -64.274 4.435 1.00 39.09 388 GLN B CA 1
ATOM 6435 C C . GLN B 1 392 ? 23.297 -62.750 4.455 1.00 35.81 388 GLN B C 1
ATOM 6436 O O . GLN B 1 392 ? 22.810 -62.102 3.519 1.00 36.23 388 GLN B O 1
ATOM 6442 N N . ALA B 1 393 ? 23.865 -62.153 5.507 1.00 33.66 389 ALA B N 1
ATOM 6443 C CA . ALA B 1 393 ? 23.936 -60.696 5.553 1.00 32.78 389 ALA B CA 1
ATOM 6444 C C . ALA B 1 393 ? 24.741 -60.147 4.380 1.00 35.98 389 ALA B C 1
ATOM 6445 O O . ALA B 1 393 ? 24.327 -59.182 3.723 1.00 32.31 389 ALA B O 1
ATOM 6447 N N . MET B 1 394 ? 25.876 -60.777 4.069 1.00 35.40 390 MET B N 1
ATOM 6448 C CA . MET B 1 394 ? 26.697 -60.279 2.973 1.00 36.59 390 MET B CA 1
ATOM 6449 C C . MET B 1 394 ? 25.915 -60.267 1.667 1.00 31.69 390 MET B C 1
ATOM 6450 O O . MET B 1 394 ? 25.964 -59.288 0.906 1.00 32.12 390 MET B O 1
ATOM 6455 N N . LYS B 1 395 ? 25.156 -61.334 1.406 1.00 30.99 391 LYS B N 1
ATOM 6456 C CA . LYS B 1 395 ? 24.388 -61.421 0.174 1.00 31.08 391 LYS B CA 1
ATOM 6457 C C . LYS B 1 395 ? 23.358 -60.296 0.082 1.00 29.92 391 LYS B C 1
ATOM 6458 O O . LYS B 1 395 ? 23.193 -59.674 -0.976 1.00 25.36 391 LYS B O 1
ATOM 6461 N N . ASN B 1 396 ? 22.630 -60.047 1.181 1.00 28.40 392 ASN B N 1
ATOM 6462 C CA . ASN B 1 396 ? 21.591 -59.013 1.144 1.00 27.58 392 ASN B CA 1
ATOM 6463 C C . ASN B 1 396 ? 22.183 -57.612 1.132 1.00 24.80 392 ASN B C 1
ATOM 6464 O O . ASN B 1 396 ? 21.716 -56.755 0.384 1.00 27.48 392 ASN B O 1
ATOM 6469 N N . LEU B 1 397 ? 23.231 -57.365 1.907 1.00 24.81 393 LEU B N 1
ATOM 6470 C CA . LEU B 1 397 ? 23.858 -56.046 1.878 1.00 27.40 393 LEU B CA 1
ATOM 6471 C C . LEU B 1 397 ? 24.429 -55.724 0.495 1.00 28.13 393 LEU B C 1
ATOM 6472 O O . LEU B 1 397 ? 24.353 -54.584 0.045 1.00 28.30 393 LEU B O 1
ATOM 6477 N N . ARG B 1 398 ? 24.975 -56.718 -0.204 1.00 30.76 394 ARG B N 1
ATOM 6478 C CA . ARG B 1 398 ? 25.426 -56.474 -1.581 1.00 32.71 394 ARG B CA 1
ATOM 6479 C C . ARG B 1 398 ? 24.249 -56.200 -2.517 1.00 29.06 394 ARG B C 1
ATOM 6480 O O . ARG B 1 398 ? 24.319 -55.326 -3.388 1.00 26.23 394 ARG B O 1
ATOM 6488 N N . LEU B 1 399 ? 23.160 -56.949 -2.359 1.00 29.73 395 LEU B N 1
ATOM 6489 C CA . LEU B 1 399 ? 21.973 -56.694 -3.151 1.00 24.93 395 LEU B CA 1
ATOM 6490 C C . LEU B 1 399 ? 21.422 -55.284 -2.889 1.00 24.90 395 LEU B C 1
ATOM 6491 O O . LEU B 1 399 ? 21.006 -54.577 -3.830 1.00 24.09 395 LEU B O 1
ATOM 6496 N N . ALA B 1 400 ? 21.438 -54.857 -1.624 1.00 24.32 396 ALA B N 1
ATOM 6497 C CA . ALA B 1 400 ? 20.982 -53.503 -1.287 1.00 21.84 396 ALA B CA 1
ATOM 6498 C C . ALA B 1 400 ? 21.841 -52.440 -1.958 1.00 25.29 396 ALA B C 1
ATOM 6499 O O . ALA B 1 400 ? 21.327 -51.447 -2.496 1.00 22.94 396 ALA B O 1
ATOM 6501 N N . PHE B 1 401 ? 23.158 -52.657 -1.973 1.00 27.96 397 PHE B N 1
ATOM 6502 C CA . PHE B 1 401 ? 24.067 -51.722 -2.637 1.00 28.25 397 PHE B CA 1
ATOM 6503 C C . PHE B 1 401 ? 23.798 -51.643 -4.133 1.00 27.77 397 PHE B C 1
ATOM 6504 O O . PHE B 1 401 ? 23.756 -50.547 -4.721 1.00 26.72 397 PHE B O 1
ATOM 6512 N N . ASP B 1 402 ? 23.619 -52.794 -4.771 1.00 28.71 398 ASP B N 1
ATOM 6513 C CA . ASP B 1 402 ? 23.295 -52.814 -6.196 1.00 33.00 398 ASP B CA 1
ATOM 6514 C C . ASP B 1 402 ? 22.034 -52.015 -6.512 1.00 30.88 398 ASP B C 1
ATOM 6515 O O . ASP B 1 402 ? 21.977 -51.324 -7.528 1.00 28.68 398 ASP B O 1
ATOM 6520 N N . ILE B 1 403 ? 21.002 -52.111 -5.668 1.00 26.87 399 ILE B N 1
ATOM 6521 C CA . ILE B 1 403 ? 19.775 -51.343 -5.888 1.00 23.71 399 ILE B CA 1
ATOM 6522 C C . ILE B 1 403 ? 19.986 -49.857 -5.583 1.00 21.38 399 ILE B C 1
ATOM 6523 O O . ILE B 1 403 ? 19.600 -48.983 -6.377 1.00 23.79 399 ILE B O 1
ATOM 6528 N N . MET B 1 404 ? 20.549 -49.551 -4.422 1.00 19.19 400 MET B N 1
ATOM 6529 C CA . MET B 1 404 ? 20.593 -48.198 -3.908 1.00 22.00 400 MET B CA 1
ATOM 6530 C C . MET B 1 404 ? 21.669 -47.372 -4.600 1.00 26.39 400 MET B C 1
ATOM 6531 O O . MET B 1 404 ? 21.545 -46.158 -4.663 1.00 25.87 400 MET B O 1
ATOM 6536 N N . ARG B 1 405 ? 22.697 -48.005 -5.180 1.00 28.42 401 ARG B N 1
ATOM 6537 C CA . ARG B 1 405 ? 23.590 -47.195 -6.012 1.00 32.01 401 ARG B CA 1
ATOM 6538 C C . ARG B 1 405 ? 22.802 -46.525 -7.124 1.00 30.80 401 ARG B C 1
ATOM 6539 O O . ARG B 1 405 ? 23.133 -45.408 -7.547 1.00 30.45 401 ARG B O 1
ATOM 6544 N N . VAL B 1 406 ? 21.762 -47.194 -7.616 1.00 27.80 402 VAL B N 1
ATOM 6545 C CA . VAL B 1 406 ? 20.887 -46.606 -8.617 1.00 27.57 402 VAL B CA 1
ATOM 6546 C C . VAL B 1 406 ? 19.859 -45.657 -7.992 1.00 27.76 402 VAL B C 1
ATOM 6547 O O . VAL B 1 406 ? 19.613 -44.561 -8.508 1.00 25.14 402 VAL B O 1
ATOM 6551 N N . THR B 1 407 ? 19.169 -46.097 -6.924 1.00 25.04 403 THR B N 1
ATOM 6552 C CA . THR B 1 407 ? 18.027 -45.318 -6.447 1.00 22.39 403 THR B CA 1
ATOM 6553 C C . THR B 1 407 ? 18.438 -44.165 -5.562 1.00 24.38 403 THR B C 1
ATOM 6554 O O . THR B 1 407 ? 17.714 -43.165 -5.495 1.00 24.83 403 THR B O 1
ATOM 6558 N N . HIS B 1 408 ? 19.539 -44.320 -4.843 1.00 23.65 404 HIS B N 1
ATOM 6559 C CA . HIS B 1 408 ? 19.992 -43.360 -3.855 1.00 25.38 404 HIS B CA 1
ATOM 6560 C C . HIS B 1 408 ? 21.212 -42.582 -4.342 1.00 28.79 404 HIS B C 1
ATOM 6561 O O . HIS B 1 408 ? 21.226 -41.348 -4.260 1.00 25.31 404 HIS B O 1
ATOM 6568 N N . GLY B 1 409 ? 22.289 -43.282 -4.674 1.00 38.21 405 GLY B N 1
ATOM 6569 C CA . GLY B 1 409 ? 23.498 -42.659 -5.171 1.00 44.47 405 GLY B CA 1
ATOM 6570 C C . GLY B 1 409 ? 24.307 -42.052 -4.043 1.00 51.16 405 GLY B C 1
ATOM 6571 O O . GLY B 1 409 ? 23.854 -41.930 -2.898 1.00 51.57 405 GLY B O 1
ATOM 6572 N N . ARG B 1 410 ? 25.533 -41.623 -4.393 1.00 54.09 406 ARG B N 1
ATOM 6573 C CA . ARG B 1 410 ? 26.468 -41.114 -3.391 1.00 53.93 406 ARG B CA 1
ATOM 6574 C C . ARG B 1 410 ? 25.991 -39.817 -2.742 1.00 54.18 406 ARG B C 1
ATOM 6575 O O . ARG B 1 410 ? 26.465 -39.495 -1.643 1.00 51.52 406 ARG B O 1
ATOM 6578 N N . GLU B 1 411 ? 25.042 -39.096 -3.382 1.00 54.35 407 GLU B N 1
ATOM 6579 C CA . GLU B 1 411 ? 24.487 -37.835 -2.877 1.00 55.94 407 GLU B CA 1
ATOM 6580 C C . GLU B 1 411 ? 23.533 -38.037 -1.700 1.00 53.19 407 GLU B C 1
ATOM 6581 O O . GLU B 1 411 ? 23.105 -37.056 -1.082 1.00 51.62 407 GLU B O 1
ATOM 6587 N N . HIS B 1 412 ? 23.184 -39.275 -1.387 1.00 51.74 408 HIS B N 1
ATOM 6588 C CA . HIS B 1 412 ? 22.336 -39.586 -0.249 1.00 49.05 408 HIS B CA 1
ATOM 6589 C C . HIS B 1 412 ? 23.196 -40.130 0.888 1.00 53.50 408 HIS B C 1
ATOM 6590 O O . HIS B 1 412 ? 24.081 -40.966 0.662 1.00 56.01 408 HIS B O 1
ATOM 6597 N N . SER B 1 413 ? 22.956 -39.637 2.109 1.00 54.08 409 SER B N 1
ATOM 6598 C CA . SER B 1 413 ? 23.801 -40.026 3.237 1.00 52.96 409 SER B CA 1
ATOM 6599 C C . SER B 1 413 ? 23.659 -41.501 3.585 1.00 53.66 409 SER B C 1
ATOM 6600 O O . SER B 1 413 ? 24.594 -42.089 4.146 1.00 54.42 409 SER B O 1
ATOM 6603 N N . LEU B 1 414 ? 22.544 -42.127 3.195 1.00 50.80 410 LEU B N 1
ATOM 6604 C CA . LEU B 1 414 ? 22.325 -43.534 3.523 1.00 48.57 410 LEU B CA 1
ATOM 6605 C C . LEU B 1 414 ? 23.315 -44.454 2.813 1.00 45.87 410 LEU B C 1
ATOM 6606 O O . LEU B 1 414 ? 23.609 -45.547 3.304 1.00 44.37 410 LEU B O 1
ATOM 6611 N N . ILE B 1 415 ? 23.844 -44.033 1.669 1.00 49.01 411 ILE B N 1
ATOM 6612 C CA . ILE B 1 415 ? 24.787 -44.872 0.935 1.00 49.64 411 ILE B CA 1
ATOM 6613 C C . ILE B 1 415 ? 26.079 -45.074 1.729 1.00 54.17 411 ILE B C 1
ATOM 6614 O O . ILE B 1 415 ? 26.717 -46.134 1.652 1.00 52.58 411 ILE B O 1
ATOM 6619 N N . GLU B 1 416 ? 26.526 -44.042 2.450 1.00 57.55 412 GLU B N 1
ATOM 6620 C CA . GLU B 1 416 ? 27.758 -44.191 3.213 1.00 59.30 412 GLU B CA 1
ATOM 6621 C C . GLU B 1 416 ? 27.582 -45.219 4.320 1.00 58.89 412 GLU B C 1
ATOM 6622 O O . GLU B 1 416 ? 28.472 -46.045 4.557 1.00 58.72 412 GLU B O 1
ATOM 6624 N N . ASP B 1 417 ? 26.401 -45.232 4.947 1.00 58.78 413 ASP B N 1
ATOM 6625 C CA . ASP B 1 417 ? 26.120 -46.189 6.013 1.00 58.46 413 ASP B CA 1
ATOM 6626 C C . ASP B 1 417 ? 26.201 -47.614 5.510 1.00 55.66 413 ASP B C 1
ATOM 6627 O O . ASP B 1 417 ? 26.723 -48.505 6.195 1.00 56.45 413 ASP B O 1
ATOM 6632 N N . LEU B 1 418 ? 25.692 -47.850 4.306 1.00 52.22 414 LEU B N 1
ATOM 6633 C CA . LEU B 1 418 ? 25.678 -49.203 3.773 1.00 49.28 414 LEU B CA 1
ATOM 6634 C C . LEU B 1 418 ? 27.089 -49.711 3.491 1.00 51.29 414 LEU B C 1
ATOM 6635 O O . LEU B 1 418 ? 27.369 -50.905 3.660 1.00 52.65 414 LEU B O 1
ATOM 6640 N N . ILE B 1 419 ? 27.990 -48.827 3.042 1.00 53.76 415 ILE B N 1
ATOM 6641 C CA . ILE B 1 419 ? 29.376 -49.229 2.773 1.00 54.20 415 ILE B CA 1
ATOM 6642 C C . ILE B 1 419 ? 30.078 -49.696 4.060 1.00 53.49 415 ILE B C 1
ATOM 6643 O O . ILE B 1 419 ? 30.846 -50.669 4.056 1.00 52.81 415 ILE B O 1
ATOM 6645 N N . LEU B 1 420 ? 29.814 -49.029 5.182 1.00 54.06 416 LEU B N 1
ATOM 6646 C CA . LEU B 1 420 ? 30.416 -49.460 6.443 1.00 54.77 416 LEU B CA 1
ATOM 6647 C C . LEU B 1 420 ? 29.969 -50.878 6.826 1.00 55.12 416 LEU B C 1
ATOM 6648 O O . LEU B 1 420 ? 30.785 -51.713 7.252 1.00 56.04 416 LEU B O 1
ATOM 6653 N N . LEU B 1 421 ? 28.678 -51.182 6.641 1.00 50.48 417 LEU B 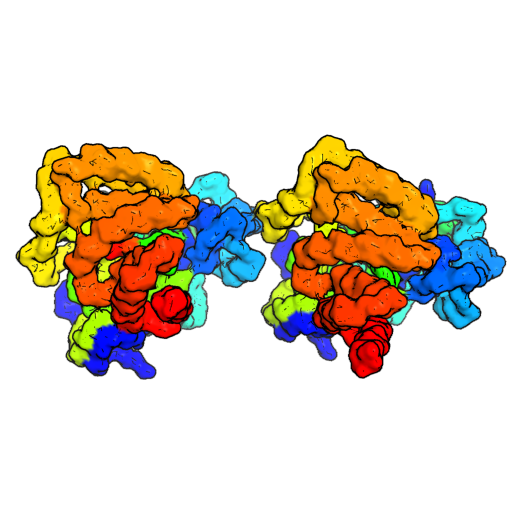N 1
ATOM 6654 C CA . LEU B 1 421 ? 28.152 -52.477 7.052 1.00 46.18 417 LEU B CA 1
ATOM 6655 C C . LEU B 1 421 ? 28.755 -53.610 6.232 1.00 42.68 417 LEU B C 1
ATOM 6656 O O . LEU B 1 421 ? 29.035 -54.689 6.772 1.00 41.54 417 LEU B O 1
ATOM 6661 N N . LEU B 1 422 ? 28.928 -53.394 4.920 1.00 42.88 418 LEU B N 1
ATOM 6662 C CA . LEU B 1 422 ? 29.581 -54.393 4.074 1.00 43.45 418 LEU B CA 1
ATOM 6663 C C . LEU B 1 422 ? 30.975 -54.711 4.586 1.00 46.23 418 LEU B C 1
ATOM 6664 O O . LEU B 1 422 ? 31.400 -55.875 4.570 1.00 46.46 418 LEU B O 1
ATOM 6669 N N . GLU B 1 423 ? 31.706 -53.681 5.028 1.00 47.23 419 GLU B N 1
ATOM 6670 C CA . GLU B 1 423 ? 33.052 -53.896 5.544 1.00 49.20 419 GLU B CA 1
ATOM 6671 C C . GLU B 1 423 ? 33.014 -54.716 6.825 1.00 50.04 419 GLU B C 1
ATOM 6672 O O . GLU B 1 423 ? 33.768 -55.693 6.968 1.00 51.41 419 GLU B O 1
ATOM 6674 N N . GLU B 1 424 ? 32.076 -54.389 7.726 1.00 48.71 420 GLU B N 1
ATOM 6675 C CA . GLU B 1 424 ? 31.946 -55.143 8.966 1.00 46.27 420 GLU B CA 1
ATOM 6676 C C . GLU B 1 424 ? 31.571 -56.590 8.689 1.00 46.04 420 GLU B C 1
ATOM 6677 O O . GLU B 1 424 ? 32.125 -57.509 9.306 1.00 47.34 420 GLU B O 1
ATOM 6680 N N . CYS B 1 425 ? 30.640 -56.824 7.762 1.00 45.15 421 CYS B N 1
ATOM 6681 C CA . CYS B 1 425 ? 30.274 -58.199 7.448 1.00 45.31 421 CYS B CA 1
ATOM 6682 C C . CYS B 1 425 ? 31.458 -58.976 6.858 1.00 47.78 421 CYS B C 1
ATOM 6683 O O . CYS B 1 425 ? 31.673 -60.152 7.198 1.00 46.77 421 CYS B O 1
ATOM 6686 N N . ASP B 1 426 ? 32.220 -58.346 5.954 1.00 49.26 422 ASP B N 1
ATOM 6687 C CA . ASP B 1 426 ? 33.358 -59.032 5.341 1.00 51.34 422 ASP B CA 1
ATOM 6688 C C . ASP B 1 426 ? 34.363 -59.469 6.396 1.00 51.15 422 ASP B C 1
ATOM 6689 O O . ASP B 1 426 ? 34.779 -60.632 6.417 1.00 51.46 422 ASP B O 1
ATOM 6691 N N . ALA B 1 427 ? 34.679 -58.576 7.339 1.00 51.86 423 ALA B N 1
ATOM 6692 C CA . ALA B 1 427 ? 35.625 -58.896 8.406 1.00 51.63 423 ALA B CA 1
ATOM 6693 C C . ALA B 1 427 ? 35.160 -60.091 9.228 1.00 52.77 423 ALA B C 1
ATOM 6694 O O . ALA B 1 427 ? 35.966 -60.951 9.614 1.00 53.58 423 ALA B O 1
ATOM 6696 N N . ASN B 1 428 ? 33.862 -60.170 9.500 1.00 51.92 424 ASN B N 1
ATOM 6697 C CA . ASN B 1 428 ? 33.349 -61.275 10.296 1.00 52.25 424 ASN B CA 1
ATOM 6698 C C . ASN B 1 428 ? 33.410 -62.599 9.547 1.00 49.71 424 ASN B C 1
ATOM 6699 O O . ASN B 1 428 ? 33.566 -63.649 10.180 1.00 48.04 424 ASN B O 1
ATOM 6704 N N . ILE B 1 429 ? 33.262 -62.585 8.214 1.00 50.84 425 ILE B N 1
ATOM 6705 C CA . ILE B 1 429 ? 33.304 -63.839 7.456 1.00 51.90 425 ILE B CA 1
ATOM 6706 C C . ILE B 1 429 ? 34.700 -64.464 7.511 1.00 53.49 425 ILE B C 1
ATOM 6707 O O . ILE B 1 429 ? 34.846 -65.680 7.704 1.00 51.56 425 ILE B O 1
ATOM 6712 N N . ARG B 1 430 ? 35.742 -63.645 7.353 1.00 57.11 426 ARG B N 1
ATOM 6713 C CA . ARG B 1 430 ? 37.105 -64.165 7.410 1.00 61.67 426 ARG B CA 1
ATOM 6714 C C . ARG B 1 430 ? 37.460 -64.644 8.821 1.00 64.27 426 ARG B C 1
ATOM 6715 O O . ARG B 1 430 ? 38.149 -65.659 8.980 1.00 65.78 426 ARG B O 1
ATOM 6719 N N . ALA B 1 431 ? 36.969 -63.946 9.851 1.00 64.20 427 ALA B N 1
ATOM 6720 C CA . ALA B 1 431 ? 37.224 -64.287 11.261 1.00 63.50 427 ALA B CA 1
ATOM 6721 C C . ALA B 1 431 ? 36.368 -65.463 11.759 1.00 63.77 427 ALA B C 1
ATOM 6722 O O . ALA B 1 431 ? 36.398 -66.569 11.203 1.00 64.42 427 ALA B O 1
ATOM 6724 N N . TYR C 2 1 ? 22.069 -4.962 57.617 1.00 65.89 250 TYR I N 1
ATOM 6725 C CA . TYR C 2 1 ? 23.298 -5.754 57.596 1.00 64.49 250 TYR I CA 1
ATOM 6726 C C . TYR C 2 1 ? 22.998 -7.232 57.856 1.00 64.41 250 TYR I C 1
ATOM 6727 O O . TYR C 2 1 ? 22.138 -7.570 58.675 1.00 64.27 250 TYR I O 1
ATOM 6736 N N . GLU C 2 7 ? 21.694 -12.312 50.026 1.00 70.72 256 GLU I N 1
ATOM 6737 C CA . GLU C 2 7 ? 22.967 -12.848 50.511 1.00 69.50 256 GLU I CA 1
ATOM 6738 C C . GLU C 2 7 ? 23.862 -13.238 49.339 1.00 66.84 256 GLU I C 1
ATOM 6739 O O . GLU C 2 7 ? 24.868 -12.573 49.053 1.00 68.76 256 GLU I O 1
ATOM 6741 N N . LYS C 2 8 ? 23.495 -14.326 48.663 1.00 61.25 257 LYS I N 1
ATOM 6742 C CA . LYS C 2 8 ? 24.263 -14.845 47.542 1.00 55.10 257 LYS I CA 1
ATOM 6743 C C . LYS C 2 8 ? 23.560 -14.430 46.253 1.00 50.55 257 LYS I C 1
ATOM 6744 O O . LYS C 2 8 ? 22.436 -14.852 45.977 1.00 51.75 257 LYS I O 1
ATOM 6746 N N . PHE C 2 9 ? 24.233 -13.596 45.475 1.00 43.91 258 PHE I N 1
ATOM 6747 C CA . PHE C 2 9 ? 23.796 -13.142 44.170 1.00 39.80 258 PHE I CA 1
ATOM 6748 C C . PHE C 2 9 ? 25.020 -13.252 43.280 1.00 37.86 258 PHE I C 1
ATOM 6749 O O . PHE C 2 9 ? 26.137 -13.455 43.765 1.00 40.24 258 PHE I O 1
ATOM 6757 N N . GLY C 2 10 ? 24.819 -13.085 41.991 1.00 33.76 259 GLY I N 1
ATOM 6758 C CA . GLY C 2 10 ? 25.902 -13.018 41.010 1.00 30.07 259 GLY I CA 1
ATOM 6759 C C . GLY C 2 10 ? 26.039 -14.211 40.073 1.00 26.60 259 GLY I C 1
ATOM 6760 O O . GLY C 2 10 ? 26.043 -15.384 40.481 1.00 27.07 259 GLY I O 1
ATOM 6761 N N . LYS C 2 11 ? 26.266 -13.885 38.805 1.00 21.62 260 LYS I N 1
ATOM 6762 C CA . LYS C 2 11 ? 26.311 -14.880 37.732 1.00 19.29 260 LYS I CA 1
ATOM 6763 C C . LYS C 2 11 ? 27.553 -15.739 37.856 1.00 25.47 260 LYS I C 1
ATOM 6764 O O . LYS C 2 11 ? 28.642 -15.238 38.145 1.00 27.15 260 LYS I O 1
ATOM 6770 N N . GLY C 2 12 ? 27.405 -17.063 37.614 1.00 25.27 261 GLY I N 1
ATOM 6771 C CA . GLY C 2 12 ? 28.565 -17.943 37.617 1.00 30.49 261 GLY I CA 1
ATOM 6772 C C . GLY C 2 12 ? 28.905 -18.449 39.007 1.00 39.38 261 GLY I C 1
ATOM 6773 O O . GLY C 2 12 ? 28.120 -18.332 39.952 1.00 42.20 261 GLY I O 1
ATOM 6774 N N . GLY C 2 13 ? 30.099 -19.012 39.136 1.00 45.18 262 GLY I N 1
ATOM 6775 C CA . GLY C 2 13 ? 30.572 -19.476 40.426 1.00 50.82 262 GLY I CA 1
ATOM 6776 C C . GLY C 2 13 ? 31.552 -20.633 40.299 1.00 54.11 262 GLY I C 1
ATOM 6777 O O . GLY C 2 13 ? 32.021 -20.963 39.203 1.00 54.83 262 GLY I O 1
ATOM 6778 N N . THR C 2 14 ? 31.802 -21.281 41.459 1.00 53.52 263 THR I N 1
ATOM 6779 C CA . THR C 2 14 ? 32.822 -22.335 41.563 1.00 51.90 263 THR I CA 1
ATOM 6780 C C . THR C 2 14 ? 32.602 -23.457 40.564 1.00 47.36 263 THR I C 1
ATOM 6781 O O . THR C 2 14 ? 33.576 -24.082 40.132 1.00 45.23 263 THR I O 1
ATOM 6785 N N . TYR C 2 15 ? 31.344 -23.766 40.227 1.00 45.46 264 TYR I N 1
ATOM 6786 C CA . TYR C 2 15 ? 31.058 -24.767 39.185 1.00 41.20 264 TYR I CA 1
ATOM 6787 C C . TYR C 2 15 ? 30.205 -24.185 38.031 1.00 33.59 264 TYR I C 1
ATOM 6788 O O . TYR C 2 15 ? 29.871 -24.886 37.031 1.00 25.56 264 TYR I O 1
ATOM 6797 N N . GLU D 2 7 ? -8.212 -35.909 3.845 1.00 72.15 256 GLU J N 1
ATOM 6798 C CA . GLU D 2 7 ? -7.360 -36.468 4.896 1.00 70.60 256 GLU J CA 1
ATOM 6799 C C . GLU D 2 7 ? -5.935 -36.764 4.395 1.00 67.76 256 GLU J C 1
ATOM 6800 O O . GLU D 2 7 ? -4.977 -36.066 4.768 1.00 69.55 256 GLU J O 1
ATOM 6802 N N . LYS D 2 8 ? -5.801 -37.810 3.575 1.00 62.34 257 LYS J N 1
ATOM 6803 C CA . LYS D 2 8 ? -4.513 -38.243 3.044 1.00 57.32 257 LYS J CA 1
ATOM 6804 C C . LYS D 2 8 ? -4.363 -37.836 1.578 1.00 52.97 257 LYS J C 1
ATOM 6805 O O . LYS D 2 8 ? -5.139 -38.266 0.719 1.00 55.72 257 LYS J O 1
ATOM 6808 N N . PHE D 2 9 ? -3.357 -37.010 1.308 1.00 45.07 258 PHE J N 1
ATOM 6809 C CA . PHE D 2 9 ? -2.960 -36.546 -0.011 1.00 37.93 258 PHE J CA 1
ATOM 6810 C C . PHE D 2 9 ? -1.449 -36.699 -0.078 1.00 35.28 258 PHE J C 1
ATOM 6811 O O . PHE D 2 9 ? -0.781 -36.860 0.941 1.00 35.46 258 PHE J O 1
ATOM 6819 N N . GLY D 2 10 ? -0.908 -36.554 -1.268 1.00 30.93 259 GLY J N 1
ATOM 6820 C CA . GLY D 2 10 ? 0.508 -36.527 -1.574 1.00 30.89 259 GLY J CA 1
ATOM 6821 C C . GLY D 2 10 ? 1.085 -37.720 -2.325 1.00 29.14 259 GLY J C 1
ATOM 6822 O O . GLY D 2 10 ? 0.864 -38.901 -1.997 1.00 27.76 259 GLY J O 1
ATOM 6823 N N . LYS D 2 11 ? 1.911 -37.384 -3.309 1.00 24.62 260 LYS J N 1
ATOM 6824 C CA . LYS D 2 11 ? 2.467 -38.362 -4.227 1.00 23.57 260 LYS J CA 1
ATOM 6825 C C . LYS D 2 11 ? 3.501 -39.193 -3.504 1.00 27.59 260 LYS J C 1
ATOM 6826 O O . LYS D 2 11 ? 4.306 -38.666 -2.719 1.00 28.42 260 LYS J O 1
ATOM 6832 N N . GLY D 2 12 ? 3.482 -40.513 -3.764 1.00 25.94 261 GLY J N 1
ATOM 6833 C CA . GLY D 2 12 ? 4.459 -41.414 -3.193 1.00 31.10 261 GLY J CA 1
ATOM 6834 C C . GLY D 2 12 ? 4.079 -41.932 -1.823 1.00 42.36 261 GLY J C 1
ATOM 6835 O O . GLY D 2 12 ? 2.947 -41.782 -1.368 1.00 43.64 261 GLY J O 1
ATOM 6836 N N . GLY D 2 13 ? 5.066 -42.519 -1.147 1.00 50.40 262 GLY J N 1
ATOM 6837 C CA . GLY D 2 13 ? 4.880 -43.003 0.208 1.00 55.93 262 GLY J CA 1
ATOM 6838 C C . GLY D 2 13 ? 5.825 -44.142 0.578 1.00 58.90 262 GLY J C 1
ATOM 6839 O O . GLY D 2 13 ? 6.808 -44.432 -0.120 1.00 58.12 262 GLY J O 1
ATOM 6840 N N . THR D 2 14 ? 5.499 -44.775 1.719 1.00 60.00 263 THR J N 1
ATOM 6841 C CA . THR D 2 14 ? 6.341 -45.829 2.294 1.00 60.76 263 THR J CA 1
ATOM 6842 C C . THR D 2 14 ? 6.548 -46.995 1.338 1.00 59.22 263 THR J C 1
ATOM 6843 O O . THR D 2 14 ? 7.545 -47.715 1.465 1.00 58.89 263 THR J O 1
ATOM 6846 N N . TYR D 2 15 ? 5.567 -47.279 0.474 1.00 56.28 264 TYR J N 1
ATOM 6847 C CA . TYR D 2 15 ? 5.734 -48.320 -0.548 1.00 51.45 264 TYR J CA 1
ATOM 6848 C C . TYR D 2 15 ? 5.528 -47.728 -1.939 1.00 43.89 264 TYR J C 1
ATOM 6849 O O . TYR D 2 15 ? 5.881 -48.336 -2.947 1.00 33.84 264 TYR J O 1
#

B-factor: mean 28.16, std 10.96, range [10.27, 72.76]

Organism: Homo sapiens (NCBI:txid9606)

GO terms:
  GO:0005634 nucleus (C, IDA)
  GO:0005515 protein binding (F, IPI)
  GO:0005654 nucleoplasm (C, TAS)
  GO:0140939 histone H4 methyltransferase activity (F, IMP)

Solvent-accessible surface area: 38388 Å² total; per-residue (Å²): 179,72,75,3,66,99,36,83,20,92,98,132,45,53,0,1,82,1,58,55,91,3,186,63,6,43,40,9,21,118,6,89,20,9,6,26,2,0,24,50,10,0,86,32,45,0,0,7,80,24,3,106,52,64,121,77,35,87,122,3,98,113,3,137,13,0,31,2,43,35,73,80,8,57,92,81,8,89,103,50,1,115,92,7,5,103,1,1,109,58,19,78,123,60,35,2,41,21,5,0,3,0,0,4,19,0,0,35,52,28,88,85,82,78,126,36,135,5,40,120,28,18,31,2,88,66,6,91,11,19,54,152,142,31,91,113,85,40,56,78,34,12,100,87,34,21,104,15,4,101,84,7,2,114,74,33,14,122,85,84,98,84,17,30,142,80,21,75,29,48,60,2,0,3,12,0,44,8,6,0,4,12,0,7,18,35,94,22,17,72,0,0,4,0,0,0,0,0,2,11,3,1,23,10,16,1,72,23,5,1,15,27,3,23,47,20,26,39,0,0,0,7,0,20,97,100,3,113,94,40,61,40,0,15,8,23,17,8,26,11,1,22,10,4,144,49,2,58,119,54,0,104,85,50,14,26,70,98,5,29,17,52,14,0,20,27,96,43,53,23,91,62,0,58,43,40,90,104,83,37,21,47,126,2,60,106,29,8,137,123,0,69,116,24,15,45,78,47,103,27,132,93,0,13,61,52,0,69,63,19,12,78,91,20,79,171,88,9,57,35,32,0,0,12,1,0,20,0,0,3,1,0,0,16,0,0,52,75,63,51,77,72,141,48,0,12,119,12,0,71,62,0,34,86,10,1,126,44,3,0,72,64,26,37,6,9,25,0,5,7,0,14,26,0,0,100,8,10,6,98,65,39,66,53,93,84,0,16,140,24,0,141,58,0,53,103,8,0,110,25,0,2,0,147,67,4,68,19,0,73,71,0,38,122,18,17,107,78,0,41,59,51,71,188,83,140,151,76,30,6,66,97,36,81,20,113,122,100,44,54,0,1,79,1,46,63,94,4,52,63,12,62,50,15,32,115,6,90,21,6,5,21,2,2,25,65,11,1,91,33,39,0,0,8,80,27,2,89,35,90,121,42,21,9,97,4,44,69,1,87,14,1,48,2,23,34,63,106,8,44,68,94,6,107,101,45,1,68,88,8,7,123,1,1,121,67,30,105,123,92,44,9,58,26,5,0,4,0,0,4,15,0,0,37,60,29,90,82,81,74,124,36,134,5,39,101,39,20,29,3,91,68,6,90,13,19,52,148,134,29,83,109,127,50,55,87,34,13,104,65,36,21,136,53,4,100,113,13,1,92,97,27,15,120,83,84,98,83,16,30,140,82,20,73,30,49,61,2,0,5,11,0,41,12,4,0,0,13,0,8,14,31,95,26,15,73,0,0,6,0,0,0,0,0,2,11,5,0,23,12,14,2,49,23,7,1,14,30,2,17,46,21,27,39,0,0,0,12,0,21,95,103,3,132,91,42,66,41,0,21,4,21,17,7,28,11,1,22,8,13,94,49,2,74,126,53,0,102,77,43,10,12,60,94,21,76,19,110,9,25,123,84,99,34,52,26,92,63,0,60,41,41,83,94,154,28,21,45,86,2,62,108,33,8,121,82,0,73,106,12,19,46,79,44,56,25,87,94,0,12,62,68,0,75,62,24,9,80,88,20,84,171,123,10,57,35,33,0,0,13,1,0,18,0,0,8,1,0,0,17,0,0,53,75,65,51,74,49,114,65,0,15,117,16,0,67,66,0,31,87,10,1,125,44,2,0,72,65,28,36,6,9,25,0,5,8,1,15,24,0,0,115,8,11,25,114,68,40,66,53,93,83,0,14,83,24,0,137,57,0,68,87,9,0,90,24,0,2,5,108,63,2,71,20,23,60,69,0,54,131,31,29,63,62,0,38,61,53,84,140,120,123,147,92,31,10,8,34,17,24,19,154,116,33,9,5,26,17,16,20